Protein 6R7O (pdb70)

Organism: Homo sapiens (NCBI:txid9606)

B-factor: mean 64.6, std 17.93, range [25.56, 132.79]

Structure (mmCIF, N/CA/C/O backbone):
data_6R7O
#
_entry.id   6R7O
#
_cell.length_a   154.654
_cell.length_b   166.718
_cell.length_c   46.878
_cell.angle_alpha   90.00
_cell.angle_beta   90.00
_cell.angle_gamma   90.00
#
_symmetry.space_group_name_H-M   'P 21 21 2'
#
loop_
_entity.id
_entity.type
_entity.pdbx_description
1 polymer 'Cohesin subunit SA-1'
2 water water
#
loop_
_atom_site.group_PDB
_atom_site.id
_atom_site.type_symbol
_atom_site.label_atom_id
_atom_site.label_alt_id
_atom_site.label_comp_id
_atom_site.label_asym_id
_atom_site.label_entity_id
_atom_site.label_seq_id
_atom_site.pdbx_PDB_ins_code
_atom_site.Cartn_x
_atom_site.Cartn_y
_atom_site.Cartn_z
_atom_site.occupancy
_atom_site.B_iso_or_equiv
_atom_site.auth_seq_id
_atom_site.auth_comp_id
_atom_site.auth_asym_id
_atom_site.auth_atom_id
_atom_site.pdbx_PDB_model_num
ATOM 1 N N . SER A 1 3 ? -25.265 -30.356 -7.310 1.00 81.21 459 SER A N 1
ATOM 2 C CA . SER A 1 3 ? -26.164 -29.702 -6.366 1.00 75.48 459 SER A CA 1
ATOM 3 C C . SER A 1 3 ? -27.473 -30.466 -6.197 1.00 79.18 459 SER A C 1
ATOM 4 O O . SER A 1 3 ? -28.329 -30.437 -7.082 1.00 77.48 459 SER A O 1
ATOM 7 N N . PRO A 1 4 ? -27.626 -31.159 -5.065 1.00 82.34 460 PRO A N 1
ATOM 8 C CA . PRO A 1 4 ? -28.950 -31.703 -4.725 1.00 69.25 460 PRO A CA 1
ATOM 9 C C . PRO A 1 4 ? -30.008 -30.626 -4.584 1.00 71.95 460 PRO A C 1
ATOM 10 O O . PRO A 1 4 ? -31.191 -30.892 -4.834 1.00 62.04 460 PRO A O 1
ATOM 14 N N . ASN A 1 5 ? -29.617 -29.412 -4.185 1.00 64.20 461 ASN A N 1
ATOM 15 C CA . ASN A 1 5 ? -30.544 -28.287 -4.234 1.00 54.14 461 ASN A CA 1
ATOM 16 C C . ASN A 1 5 ? -30.952 -27.964 -5.665 1.00 52.07 461 ASN A C 1
ATOM 17 O O . ASN A 1 5 ? -32.044 -27.431 -5.892 1.00 51.77 461 ASN A O 1
ATOM 22 N N . GLY A 1 6 ? -30.094 -28.274 -6.638 1.00 51.66 462 GLY A N 1
ATOM 23 C CA . GLY A 1 6 ? -30.460 -28.055 -8.027 1.00 52.97 462 GLY A CA 1
ATOM 24 C C . GLY A 1 6 ? -31.646 -28.896 -8.459 1.00 51.13 462 GLY A C 1
ATOM 25 O O . GLY A 1 6 ? -32.527 -28.421 -9.179 1.00 43.82 462 GLY A O 1
ATOM 26 N N . ASN A 1 7 ? -31.684 -30.158 -8.025 1.00 51.37 463 ASN A N 1
ATOM 27 C CA . ASN A 1 7 ? -32.815 -31.018 -8.353 1.00 51.63 463 ASN A CA 1
ATOM 28 C C . ASN A 1 7 ? -34.107 -30.481 -7.751 1.00 51.33 463 ASN A C 1
ATOM 29 O O . ASN A 1 7 ? -35.153 -30.479 -8.410 1.00 51.22 463 ASN A O 1
ATOM 34 N N . LEU A 1 8 ? -34.053 -30.018 -6.499 1.00 44.39 464 LEU A N 1
ATOM 35 C CA . LEU A 1 8 ? -35.239 -29.443 -5.872 1.00 41.54 464 LEU A CA 1
ATOM 36 C C . LEU A 1 8 ? -35.706 -28.198 -6.614 1.00 45.65 464 LEU A C 1
ATOM 37 O O . LEU A 1 8 ? -36.911 -27.998 -6.809 1.00 49.47 464 LEU A O 1
ATOM 42 N N . ILE A 1 9 ? -34.767 -27.349 -7.036 1.00 44.57 465 ILE A N 1
ATOM 43 C CA . ILE A 1 9 ? -35.130 -26.153 -7.788 1.00 43.63 465 ILE A CA 1
ATOM 44 C C . ILE A 1 9 ? -35.725 -26.531 -9.140 1.00 41.91 465 ILE A C 1
ATOM 45 O O . ILE A 1 9 ? -36.707 -25.928 -9.589 1.00 43.31 465 ILE A O 1
ATOM 50 N N . ARG A 1 10 ? -35.151 -27.538 -9.804 1.00 47.70 466 ARG A N 1
ATOM 51 C CA . ARG A 1 10 ? -35.678 -27.979 -11.093 1.00 52.78 466 ARG A CA 1
ATOM 52 C C . ARG A 1 10 ? -37.108 -28.487 -10.958 1.00 52.29 466 ARG A C 1
ATOM 53 O O . ARG A 1 10 ? -37.988 -28.118 -11.745 1.00 54.14 466 ARG A O 1
ATOM 61 N N . MET A 1 11 ? -37.360 -29.338 -9.960 1.00 51.78 467 MET A N 1
ATOM 62 C CA . MET A 1 11 ? -38.704 -29.872 -9.767 1.00 59.37 467 MET A CA 1
ATOM 63 C C . MET A 1 11 ? -39.682 -28.793 -9.319 1.00 56.63 467 MET A C 1
ATOM 64 O O . MET A 1 11 ? -40.863 -28.846 -9.677 1.00 50.66 467 MET A O 1
ATOM 69 N N . LEU A 1 12 ? -39.216 -27.814 -8.540 1.00 54.35 468 LEU A N 1
ATOM 70 C CA . LEU A 1 12 ? -40.094 -26.722 -8.134 1.00 44.69 468 LEU A CA 1
ATOM 71 C C . LEU A 1 12 ? -40.529 -25.896 -9.337 1.00 51.94 468 LEU A C 1
ATOM 72 O O . LEU A 1 12 ? -41.672 -25.428 -9.401 1.00 48.60 468 LEU A O 1
ATOM 77 N N . VAL A 1 13 ? -39.629 -25.707 -10.305 1.00 47.26 469 VAL A N 1
ATOM 78 C CA . VAL A 1 13 ? -40.006 -25.050 -11.552 1.00 52.85 469 VAL A CA 1
ATOM 79 C C . VAL A 1 13 ? -41.015 -25.900 -12.315 1.00 51.28 469 VAL A C 1
ATOM 80 O O . VAL A 1 13 ? -41.992 -25.382 -12.869 1.00 44.34 469 VAL A O 1
ATOM 84 N N . LEU A 1 14 ? -40.800 -27.218 -12.347 1.00 44.41 470 LEU A N 1
ATOM 85 C CA . LEU A 1 14 ? -41.735 -28.108 -13.028 1.00 49.47 470 LEU A CA 1
ATOM 86 C C . LEU A 1 14 ? -43.102 -28.089 -12.357 1.00 55.41 470 LEU A C 1
ATOM 87 O O . LEU A 1 14 ? -44.135 -28.050 -13.036 1.00 57.01 470 LEU A O 1
ATOM 92 N N . PHE A 1 15 ? -43.129 -28.115 -11.021 1.00 55.11 471 PHE A N 1
ATOM 93 C CA . PHE A 1 15 ? -44.401 -28.097 -10.306 1.00 55.49 471 PHE A CA 1
ATOM 94 C C . PHE A 1 15 ? -45.162 -26.802 -10.551 1.00 59.11 471 PHE A C 1
ATOM 95 O O . PHE A 1 15 ? -46.398 -26.805 -10.591 1.00 63.15 471 PHE A O 1
ATOM 103 N N . PHE A 1 16 ? -44.446 -25.688 -10.720 1.00 51.39 472 PHE A N 1
ATOM 104 C CA . PHE A 1 16 ? -45.109 -24.412 -10.964 1.00 51.29 472 PHE A CA 1
ATOM 105 C C . PHE A 1 16 ? -45.690 -24.334 -12.371 1.00 55.92 472 PHE A C 1
ATOM 106 O O . PHE A 1 16 ? -46.743 -23.719 -12.571 1.00 51.29 472 PHE A O 1
ATOM 114 N N . LEU A 1 17 ? -45.027 -24.949 -13.351 1.00 51.26 473 LEU A N 1
ATOM 115 C CA . LEU A 1 17 ? -45.485 -24.895 -14.735 1.00 56.99 473 LEU A CA 1
ATOM 116 C C . LEU A 1 17 ? -46.513 -25.972 -15.058 1.00 55.05 473 LEU A C 1
ATOM 117 O O . LEU A 1 17 ? -47.476 -25.707 -15.786 1.00 61.21 473 LEU A O 1
ATOM 122 N N . GLU A 1 18 ? -46.333 -27.184 -14.531 1.00 61.20 474 GLU A N 1
ATOM 123 C CA . GLU A 1 18 ? -47.194 -28.296 -14.919 1.00 65.09 474 GLU A CA 1
ATOM 124 C C . GLU A 1 18 ? -48.521 -28.299 -14.172 1.00 68.89 474 GLU A C 1
ATOM 125 O O . GLU A 1 18 ? -49.522 -28.788 -14.706 1.00 72.72 474 GLU A O 1
ATOM 131 N N . SER A 1 19 ? -48.557 -27.768 -12.955 1.00 64.43 475 SER A N 1
ATOM 132 C CA . SER A 1 19 ? -49.766 -27.770 -12.147 1.00 68.88 475 SER A CA 1
ATOM 133 C C . SER A 1 19 ? -50.437 -26.402 -12.172 1.00 68.84 475 SER A C 1
ATOM 134 O O . SER A 1 19 ? -49.825 -25.384 -12.504 1.00 71.11 475 SER A O 1
ATOM 137 N N . GLU A 1 20 ? -51.722 -26.393 -11.815 1.00 68.50 476 GLU A N 1
ATOM 138 C CA . GLU A 1 20 ? -52.507 -25.169 -11.722 1.00 77.75 476 GLU A CA 1
ATOM 139 C C . GLU A 1 20 ? -52.785 -24.775 -10.275 1.00 78.54 476 GLU A C 1
ATOM 140 O O . GLU A 1 20 ? -53.685 -23.970 -10.016 1.00 80.50 476 GLU A O 1
ATOM 142 N N . LEU A 1 21 ? -52.026 -25.328 -9.326 1.00 73.61 477 LEU A N 1
ATOM 143 C CA . LEU A 1 21 ? -52.259 -25.024 -7.918 1.00 77.50 477 LEU A CA 1
ATOM 144 C C . LEU A 1 21 ? -51.787 -23.622 -7.555 1.00 76.55 477 LEU A C 1
ATOM 145 O O . LEU A 1 21 ? -52.312 -23.019 -6.611 1.00 75.02 477 LEU A O 1
ATOM 150 N N . HIS A 1 22 ? -50.807 -23.088 -8.281 1.00 69.07 478 HIS A N 1
ATOM 151 C CA . HIS A 1 22 ? -50.296 -21.744 -8.042 1.00 64.55 478 HIS A CA 1
ATOM 152 C C . HIS A 1 22 ? -50.328 -20.964 -9.346 1.00 69.76 478 HIS A C 1
ATOM 153 O O . HIS A 1 22 ? -49.614 -21.305 -10.295 1.00 71.70 478 HIS A O 1
ATOM 160 N N . GLU A 1 23 ? -51.153 -19.917 -9.384 1.00 71.70 479 GLU A N 1
ATOM 161 C CA . GLU A 1 23 ? -51.279 -19.095 -10.582 1.00 77.20 479 GLU A CA 1
ATOM 162 C C . GLU A 1 23 ? -50.119 -18.117 -10.718 1.00 72.63 479 GLU A C 1
ATOM 163 O O . GLU A 1 23 ? -49.602 -17.912 -11.822 1.00 66.19 479 GLU A O 1
ATOM 169 N N . HIS A 1 24 ? -49.694 -17.511 -9.614 1.00 63.52 480 HIS A N 1
ATOM 170 C CA . HIS A 1 24 ? -48.637 -16.512 -9.621 1.00 62.49 480 HIS A CA 1
ATOM 171 C C . HIS A 1 24 ? -47.389 -17.065 -8.948 1.00 57.32 480 HIS A C 1
ATOM 172 O O . HIS A 1 24 ? -47.476 -17.762 -7.932 1.00 48.43 480 HIS A O 1
ATOM 179 N N . ALA A 1 25 ? -46.227 -16.748 -9.522 1.00 52.82 481 ALA A N 1
ATOM 180 C CA . ALA A 1 25 ? -44.967 -17.205 -8.944 1.00 43.82 481 ALA A CA 1
ATOM 181 C C . ALA A 1 25 ? -44.735 -16.597 -7.567 1.00 48.26 481 ALA A C 1
ATOM 182 O O . ALA A 1 25 ? -44.166 -17.245 -6.681 1.00 36.98 481 ALA A O 1
ATOM 184 N N . ALA A 1 26 ? -45.182 -15.354 -7.366 1.00 43.67 482 ALA A N 1
ATOM 185 C CA . ALA A 1 26 ? -44.986 -14.693 -6.080 1.00 42.02 482 ALA A CA 1
ATOM 186 C C . ALA A 1 26 ? -45.772 -15.386 -4.974 1.00 48.34 482 ALA A C 1
ATOM 187 O O . ALA A 1 26 ? -45.308 -15.466 -3.830 1.00 45.79 482 ALA A O 1
ATOM 189 N N . TYR A 1 27 ? -46.963 -15.897 -5.296 1.00 44.28 483 TYR A N 1
ATOM 190 C CA . TYR A 1 27 ? -47.758 -16.588 -4.287 1.00 49.84 483 TYR A CA 1
ATOM 191 C C . TYR A 1 27 ? -47.176 -17.956 -3.954 1.00 48.84 483 TYR A C 1
ATOM 192 O O . TYR A 1 27 ? -47.270 -18.405 -2.806 1.00 45.14 483 TYR A O 1
ATOM 201 N N . LEU A 1 28 ? -46.575 -18.631 -4.937 1.00 45.81 484 LEU A N 1
ATOM 202 C CA . LEU A 1 28 ? -45.916 -19.902 -4.659 1.00 44.70 484 LEU A CA 1
ATOM 203 C C . LEU A 1 28 ? -44.700 -19.706 -3.763 1.00 48.14 484 LEU A C 1
ATOM 204 O O . LEU A 1 28 ? -44.493 -20.471 -2.813 1.00 48.79 484 LEU A O 1
ATOM 209 N N . VAL A 1 29 ? -43.885 -18.689 -4.053 1.00 42.31 485 VAL A N 1
ATOM 210 C CA . VAL A 1 29 ? -42.710 -18.413 -3.232 1.00 35.03 485 VAL A CA 1
ATOM 211 C C . VAL A 1 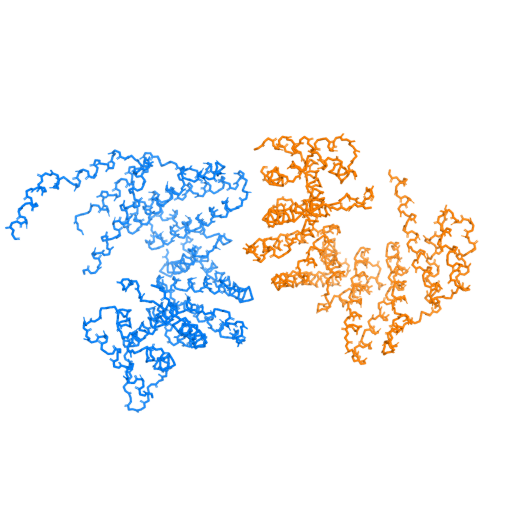29 ? -43.126 -18.047 -1.813 1.00 46.72 485 VAL A C 1
ATOM 212 O O . VAL A 1 29 ? -42.530 -18.513 -0.834 1.00 39.80 485 VAL A O 1
ATOM 216 N N . ASP A 1 30 ? -44.165 -17.220 -1.680 1.00 42.75 486 ASP A N 1
ATOM 217 C CA . ASP A 1 30 ? -44.601 -16.782 -0.358 1.00 48.05 486 ASP A CA 1
ATOM 218 C C . ASP A 1 30 ? -45.129 -17.946 0.472 1.00 52.93 486 ASP A C 1
ATOM 219 O O . ASP A 1 30 ? -44.869 -18.025 1.678 1.00 47.39 486 ASP A O 1
ATOM 224 N N . SER A 1 31 ? -45.871 -18.863 -0.157 1.00 46.81 487 SER A N 1
ATOM 225 C CA . SER A 1 31 ? -46.459 -19.970 0.590 1.00 52.36 487 SER A CA 1
ATOM 226 C C . SER A 1 31 ? -45.397 -20.931 1.110 1.00 52.51 487 SER A C 1
ATOM 227 O O . SER A 1 31 ? -45.568 -21.518 2.185 1.00 50.95 487 SER A O 1
ATOM 230 N N . LEU A 1 32 ? -44.304 -21.106 0.371 1.00 39.06 488 LEU A N 1
ATOM 231 C CA . LEU A 1 32 ? -43.214 -21.982 0.779 1.00 43.76 488 LEU A CA 1
ATOM 232 C C . LEU A 1 32 ? -42.114 -21.251 1.538 1.00 40.60 488 LEU A C 1
ATOM 233 O O . LEU A 1 32 ? -41.117 -21.878 1.910 1.00 46.12 488 LEU A O 1
ATOM 238 N N . TRP A 1 33 ? -42.273 -19.948 1.784 1.00 43.20 489 TRP A N 1
ATOM 239 C CA . TRP A 1 33 ? -41.182 -19.166 2.356 1.00 45.82 489 TRP A CA 1
ATOM 240 C C . TRP A 1 33 ? -40.895 -19.571 3.796 1.00 50.49 489 TRP A C 1
ATOM 241 O O . TRP A 1 33 ? -39.733 -19.598 4.217 1.00 50.93 489 TRP A O 1
ATOM 252 N N . GLU A 1 34 ? -41.938 -19.888 4.567 1.00 52.24 490 GLU A N 1
ATOM 253 C CA . GLU A 1 34 ? -41.736 -20.233 5.971 1.00 49.48 490 GLU A CA 1
ATOM 254 C C . GLU A 1 34 ? -40.975 -21.546 6.117 1.00 55.81 490 GLU A C 1
ATOM 255 O O . GLU A 1 34 ? -40.137 -21.687 7.015 1.00 57.08 490 GLU A O 1
ATOM 261 N N . SER A 1 35 ? -41.244 -22.511 5.238 1.00 51.78 491 SER A N 1
ATOM 262 C CA . SER A 1 35 ? -40.659 -23.840 5.353 1.00 46.85 491 SER A CA 1
ATOM 263 C C . SER A 1 35 ? -39.417 -24.044 4.497 1.00 49.50 491 SER A C 1
ATOM 264 O O . SER A 1 35 ? -38.607 -24.921 4.817 1.00 48.48 491 SER A O 1
ATOM 267 N N . SER A 1 36 ? -39.244 -23.269 3.425 1.00 52.26 492 SER A N 1
ATOM 268 C CA . SER A 1 36 ? -38.178 -23.518 2.460 1.00 55.31 492 SER A CA 1
ATOM 269 C C . SER A 1 36 ? -37.352 -22.264 2.196 1.00 48.74 492 SER A C 1
ATOM 270 O O . SER A 1 36 ? -36.860 -22.065 1.083 1.00 49.29 492 SER A O 1
ATOM 273 N N . GLN A 1 37 ? -37.175 -21.419 3.214 1.00 57.39 493 GLN A N 1
ATOM 274 C CA . GLN A 1 37 ? -36.489 -20.146 3.014 1.00 49.51 493 GLN A CA 1
ATOM 275 C C . GLN A 1 37 ? -35.036 -20.352 2.603 1.00 52.30 493 GLN A C 1
ATOM 276 O O . GLN A 1 37 ? -34.517 -19.624 1.748 1.00 53.36 493 GLN A O 1
ATOM 282 N N . GLU A 1 38 ? -34.365 -21.345 3.190 1.00 53.44 494 GLU A N 1
ATOM 283 C CA . GLU A 1 38 ? -32.959 -21.571 2.869 1.00 49.02 494 GLU A CA 1
ATOM 284 C C . GLU A 1 38 ? -32.792 -22.097 1.449 1.00 51.29 494 GLU A C 1
ATOM 285 O O . GLU A 1 38 ? -31.837 -21.729 0.754 1.00 48.61 494 GLU A O 1
ATOM 291 N N . LEU A 1 39 ? -33.706 -22.960 1.002 1.00 47.79 495 LEU A N 1
ATOM 292 C CA . LEU A 1 39 ? -33.655 -23.439 -0.376 1.00 44.91 495 LEU A CA 1
ATOM 293 C C . LEU A 1 39 ? -33.971 -22.319 -1.359 1.00 42.44 495 LEU A C 1
ATOM 294 O O . LEU A 1 39 ? -33.297 -22.176 -2.386 1.00 40.62 495 LEU A O 1
ATOM 299 N N . LEU A 1 40 ? -34.986 -21.509 -1.056 1.00 40.42 496 LEU A N 1
ATOM 300 C CA . LEU A 1 40 ? -35.416 -20.458 -1.968 1.00 42.28 496 LEU A CA 1
ATOM 301 C C . LEU A 1 40 ? -34.446 -19.286 -2.029 1.00 46.88 496 LEU A C 1
ATOM 302 O O . LEU A 1 40 ? -34.634 -18.397 -2.864 1.00 44.32 496 LEU A O 1
ATOM 307 N N . LYS A 1 41 ? -33.423 -19.255 -1.177 1.00 42.85 497 LYS A N 1
ATOM 308 C CA . LYS A 1 41 ? -32.416 -18.203 -1.218 1.00 42.03 497 LYS A CA 1
ATOM 309 C C . LYS A 1 41 ? -31.059 -18.719 -1.674 1.00 42.61 497 LYS A C 1
ATOM 310 O O . LYS A 1 41 ? -30.063 -17.996 -1.570 1.00 40.93 497 LYS A O 1
ATOM 316 N N . ASP A 1 42 ? -30.997 -19.950 -2.181 1.00 34.21 498 ASP A N 1
ATOM 317 C CA . ASP A 1 42 ? -29.767 -20.503 -2.748 1.00 41.24 498 ASP A CA 1
ATOM 318 C C . ASP A 1 42 ? -29.593 -19.945 -4.163 1.00 41.97 498 ASP A C 1
ATOM 319 O O . ASP A 1 42 ? -29.705 -20.642 -5.173 1.00 44.47 498 ASP A O 1
ATOM 324 N N . TRP A 1 43 ? -29.317 -18.639 -4.217 1.00 44.75 499 TRP A N 1
ATOM 325 C CA . TRP A 1 43 ? -29.233 -17.952 -5.502 1.00 41.31 499 TRP A CA 1
ATOM 326 C C . TRP A 1 43 ? -28.004 -18.374 -6.293 1.00 44.13 499 TRP A C 1
ATOM 327 O O . TRP A 1 43 ? -28.004 -18.282 -7.527 1.00 41.54 499 TRP A O 1
ATOM 338 N N . GLU A 1 44 ? -26.955 -18.837 -5.609 1.00 41.73 500 GLU A N 1
ATOM 339 C CA . GLU A 1 44 ? -25.812 -19.407 -6.314 1.00 48.77 500 GLU A CA 1
ATOM 340 C C . GLU A 1 44 ? -26.226 -20.632 -7.118 1.00 42.96 500 GLU A C 1
ATOM 341 O O . GLU A 1 44 ? -25.731 -20.855 -8.229 1.00 45.60 500 GLU A O 1
ATOM 347 N N . CYS A 1 45 ? -27.147 -21.431 -6.579 1.00 44.16 501 CYS A N 1
ATOM 348 C CA . CYS A 1 45 ? -27.615 -22.612 -7.296 1.00 37.96 501 CYS A CA 1
ATOM 349 C C . CYS A 1 45 ? -28.501 -22.232 -8.477 1.00 42.46 501 CYS A C 1
ATOM 350 O O . CYS A 1 45 ? -28.467 -22.890 -9.523 1.00 40.18 501 CYS A O 1
ATOM 353 N N . MET A 1 46 ? -29.292 -21.167 -8.333 1.00 39.36 502 MET A N 1
ATOM 354 C CA . MET A 1 46 ? -30.195 -20.769 -9.409 1.00 35.99 502 MET A CA 1
ATOM 355 C C . MET A 1 46 ? -29.429 -20.196 -10.596 1.00 38.13 502 MET A C 1
ATOM 356 O O . MET A 1 46 ? -29.708 -20.545 -11.749 1.00 39.77 502 MET A O 1
ATOM 361 N N . THR A 1 47 ? -28.459 -19.316 -10.335 1.00 32.42 503 THR A N 1
ATOM 362 C CA . THR A 1 47 ? -27.692 -18.723 -11.425 1.00 40.46 503 THR A CA 1
ATOM 363 C C . THR A 1 47 ? -26.806 -19.752 -12.118 1.00 38.92 503 THR A C 1
ATOM 364 O O . THR A 1 47 ? -26.529 -19.622 -13.316 1.00 39.77 503 THR A O 1
ATOM 368 N N . GLU A 1 48 ? -26.357 -20.778 -11.391 1.00 37.62 504 GLU A N 1
ATOM 369 C CA . GLU A 1 48 ? -25.574 -21.835 -12.025 1.00 49.39 504 GLU A CA 1
ATOM 370 C C . GLU A 1 48 ? -26.437 -22.680 -12.954 1.00 40.39 504 GLU A C 1
ATOM 371 O O . GLU A 1 48 ? -25.987 -23.079 -14.035 1.00 45.78 504 GLU A O 1
ATOM 377 N N . LEU A 1 49 ? -27.678 -22.965 -12.551 1.00 41.25 505 LEU A N 1
ATOM 378 C CA . LEU A 1 49 ? -28.596 -23.672 -13.438 1.00 45.11 505 LEU A CA 1
ATOM 379 C C . LEU A 1 49 ? -28.862 -22.873 -14.708 1.00 43.21 505 LEU A C 1
ATOM 380 O O . LEU A 1 49 ? -28.992 -23.445 -15.796 1.00 43.07 505 LEU A O 1
ATOM 385 N N . LEU A 1 50 ? -28.926 -21.546 -14.590 1.00 44.09 506 LEU A N 1
ATOM 386 C CA . LEU A 1 50 ? -29.251 -20.702 -15.732 1.00 43.05 506 LEU A CA 1
ATOM 387 C C . LEU A 1 50 ? -28.050 -20.451 -16.634 1.00 44.96 506 LEU A C 1
ATOM 388 O O . LEU A 1 50 ? -28.214 -20.341 -17.853 1.00 52.78 506 LEU A O 1
ATOM 393 N N . LEU A 1 51 ? -26.847 -20.363 -16.067 1.00 41.79 507 LEU A N 1
ATOM 394 C CA . LEU A 1 51 ? -25.672 -19.956 -16.829 1.00 46.25 507 LEU A CA 1
ATOM 395 C C . LEU A 1 51 ? -24.838 -21.118 -17.348 1.00 54.46 507 LEU A C 1
ATOM 396 O O . LEU A 1 51 ? -24.189 -20.979 -18.390 1.00 62.55 507 LEU A O 1
ATOM 401 N N . GLU A 1 52 ? -24.829 -22.254 -16.658 1.00 49.50 508 GLU A N 1
ATOM 402 C CA . GLU A 1 52 ? -23.991 -23.369 -17.071 1.00 65.57 508 GLU A CA 1
ATOM 403 C C . GLU A 1 52 ? -24.662 -24.183 -18.170 1.00 74.30 508 GLU A C 1
ATOM 404 O O . GLU A 1 52 ? -25.891 -24.236 -18.277 1.00 65.60 508 GLU A O 1
ATOM 410 N N . GLU A 1 53 ? -23.832 -24.818 -18.998 1.00 82.16 509 GLU A N 1
ATOM 411 C CA . GLU A 1 53 ? -24.323 -25.706 -20.037 1.00 89.58 509 GLU A CA 1
ATOM 412 C C . GLU A 1 53 ? -24.610 -27.091 -19.458 1.00 86.22 509 GLU A C 1
ATOM 413 O O . GLU A 1 53 ? -23.997 -27.495 -18.466 1.00 82.70 509 GLU A O 1
ATOM 419 N N . PRO A 1 54 ? -25.546 -27.831 -20.053 1.00 92.00 510 PRO A N 1
ATOM 420 C CA . PRO A 1 54 ? -25.885 -29.155 -19.517 1.00 93.24 510 PRO A CA 1
ATOM 421 C C . PRO A 1 54 ? -24.709 -30.117 -19.607 1.00 99.05 510 PRO A C 1
ATOM 422 O O . PRO A 1 54 ? -23.947 -30.111 -20.576 1.00 96.08 510 PRO A O 1
ATOM 426 N N . VAL A 1 55 ? -24.569 -30.945 -18.577 1.00 99.63 511 VAL A N 1
ATOM 427 C CA . VAL A 1 55 ? -23.538 -31.970 -18.543 1.00 98.88 511 VAL A CA 1
ATOM 428 C C . VAL A 1 55 ? -24.078 -33.228 -19.212 1.00 102.75 511 VAL A C 1
ATOM 429 O O . VAL A 1 55 ? -25.288 -33.395 -19.395 1.00 102.56 511 VAL A O 1
ATOM 433 N N . GLN A 1 56 ? -23.167 -34.120 -19.599 1.00 108.25 512 GLN A N 1
ATOM 434 C CA . GLN A 1 56 ? -23.564 -35.379 -20.216 1.00 106.79 512 GLN A CA 1
ATOM 435 C C . GLN A 1 56 ? -24.451 -36.179 -19.269 1.00 101.33 512 GLN A C 1
ATOM 436 O O . GLN A 1 56 ? -24.114 -36.379 -18.098 1.00 101.55 512 GLN A O 1
ATOM 442 N N . GLY A 1 57 ? -25.596 -36.626 -19.778 1.00 101.80 513 GLY A N 1
ATOM 443 C CA . GLY A 1 57 ? -26.556 -37.353 -18.978 1.00 101.11 513 GLY A CA 1
ATOM 444 C C . GLY A 1 57 ? -27.555 -36.495 -18.235 1.00 94.86 513 GLY A C 1
ATOM 445 O O . GLY A 1 57 ? -28.381 -37.040 -17.491 1.00 91.37 513 GLY A O 1
ATOM 446 N N . GLU A 1 58 ? -27.510 -35.177 -18.405 1.00 99.85 514 GLU A N 1
ATOM 447 C CA . GLU A 1 58 ? -28.444 -34.262 -17.763 1.00 99.72 514 GLU A CA 1
ATOM 448 C C . GLU A 1 58 ? -29.351 -33.640 -18.814 1.00 98.46 514 GLU A C 1
ATOM 449 O O . GLU A 1 58 ? -28.873 -33.159 -19.848 1.00 95.92 514 GLU A O 1
ATOM 455 N N . GLU A 1 59 ? -30.654 -33.652 -18.547 1.00 96.97 515 GLU A N 1
ATOM 456 C CA . GLU A 1 59 ? -31.608 -33.030 -19.452 1.00 88.47 515 GLU A CA 1
ATOM 457 C C . GLU A 1 59 ? -31.473 -31.513 -19.404 1.00 89.77 515 GLU A C 1
ATOM 458 O O . GLU A 1 59 ? -31.368 -30.915 -18.330 1.00 90.90 515 GLU A O 1
ATOM 464 N N . ALA A 1 60 ? -31.474 -30.891 -20.579 1.00 85.75 516 ALA A N 1
ATOM 465 C CA . ALA A 1 60 ? -31.390 -29.443 -20.666 1.00 80.19 516 ALA A CA 1
ATOM 466 C C . ALA A 1 60 ? -32.729 -28.805 -20.318 1.00 74.83 516 ALA A C 1
ATOM 467 O O . ALA A 1 60 ? -33.797 -29.345 -20.619 1.00 80.13 516 ALA A O 1
ATOM 469 N N . MET A 1 61 ? -32.662 -27.645 -19.671 1.00 72.07 517 MET A N 1
ATOM 470 C CA . MET A 1 61 ? -33.871 -26.894 -19.368 1.00 68.37 517 MET A CA 1
ATOM 471 C C . MET A 1 61 ? -34.471 -26.322 -20.644 1.00 58.64 517 MET A C 1
ATOM 472 O O . MET A 1 61 ? -33.761 -25.778 -21.495 1.00 61.24 517 MET A O 1
ATOM 477 N N . SER A 1 62 ? -35.788 -26.451 -20.779 1.00 58.94 518 SER A N 1
ATOM 478 C CA . SER A 1 62 ? -36.476 -25.826 -21.895 1.00 59.55 518 SER A CA 1
ATOM 479 C C . SER A 1 62 ? -36.500 -24.310 -21.710 1.00 63.96 518 SER A C 1
ATOM 480 O O . SER A 1 62 ? -36.155 -23.776 -20.651 1.00 63.90 518 SER A O 1
ATOM 483 N N . ASP A 1 63 ? -36.914 -23.607 -22.767 1.00 61.77 519 ASP A N 1
ATOM 484 C CA . ASP A 1 63 ? -36.983 -22.153 -22.689 1.00 58.34 519 ASP A CA 1
ATOM 485 C C . ASP A 1 63 ? -38.059 -21.697 -21.713 1.00 56.51 519 ASP A C 1
ATOM 486 O O . ASP A 1 63 ? -37.897 -20.666 -21.049 1.00 50.42 519 ASP A O 1
ATOM 491 N N . ARG A 1 64 ? -39.157 -22.450 -21.605 1.00 54.91 520 ARG A N 1
ATOM 492 C CA . ARG A 1 64 ? -40.206 -22.091 -20.658 1.00 57.71 520 ARG A CA 1
ATOM 493 C C . ARG A 1 64 ? -39.759 -22.338 -19.222 1.00 55.40 520 ARG A C 1
ATOM 494 O O . ARG A 1 64 ? -40.117 -21.578 -18.315 1.00 47.65 520 ARG A O 1
ATOM 502 N N . GLN A 1 65 ? -38.979 -23.398 -18.997 1.00 54.52 521 GLN A N 1
ATOM 503 C CA . GLN A 1 65 ? -38.469 -23.667 -17.657 1.00 54.33 521 GLN A CA 1
ATOM 504 C C . GLN A 1 65 ? -37.423 -22.642 -17.240 1.00 55.14 521 GLN A C 1
ATOM 505 O O . GLN A 1 65 ? -37.323 -22.308 -16.054 1.00 51.32 521 GLN A O 1
ATOM 511 N N . GLU A 1 66 ? -36.637 -22.134 -18.193 1.00 41.89 522 GLU A N 1
ATOM 512 C CA . GLU A 1 66 ? -35.685 -21.076 -17.874 1.00 41.04 522 GLU A CA 1
ATOM 513 C C . GLU A 1 66 ? -36.402 -19.771 -17.552 1.00 40.90 522 GLU A C 1
ATOM 514 O O . GLU A 1 66 ? -35.971 -19.022 -16.667 1.00 45.93 522 GLU A O 1
ATOM 520 N N . SER A 1 67 ? -37.499 -19.482 -18.256 1.00 45.45 523 SER A N 1
ATOM 521 C CA . SER A 1 67 ? -38.280 -18.288 -17.949 1.00 39.85 523 SER A CA 1
ATOM 522 C C . SER A 1 67 ? -38.921 -18.387 -16.570 1.00 44.93 523 SER A C 1
ATOM 523 O O . SER A 1 67 ? -38.956 -17.402 -15.823 1.00 38.30 523 SER A O 1
ATOM 526 N N . ALA A 1 68 ? -39.435 -19.568 -16.218 1.00 38.93 524 ALA A N 1
ATOM 527 C CA . ALA A 1 68 ? -40.069 -19.741 -14.915 1.00 42.60 524 ALA A CA 1
ATOM 528 C C . ALA A 1 68 ? -39.046 -19.665 -13.788 1.00 39.09 524 ALA A C 1
ATOM 529 O O . ALA A 1 68 ? -39.324 -19.091 -12.729 1.00 37.38 524 ALA A O 1
ATOM 531 N N . LEU A 1 69 ? -37.859 -20.238 -13.998 1.00 32.89 525 LEU A N 1
ATOM 532 C CA . LEU A 1 69 ? -36.813 -20.170 -12.983 1.00 37.25 525 LEU A CA 1
ATOM 533 C C . LEU A 1 69 ? -36.384 -18.729 -12.732 1.00 35.45 525 LEU A C 1
ATOM 534 O O . LEU A 1 69 ? -36.173 -18.328 -11.581 1.00 36.09 525 LEU A O 1
ATOM 539 N N . ILE A 1 70 ? -36.260 -17.934 -13.797 1.00 34.27 526 ILE A N 1
ATOM 540 C CA . ILE A 1 70 ? -35.909 -16.524 -13.642 1.00 36.42 526 ILE A CA 1
ATOM 541 C C . ILE A 1 70 ? -36.997 -15.790 -12.869 1.00 39.66 526 ILE A C 1
ATOM 542 O O . ILE A 1 70 ? -36.715 -15.007 -11.953 1.00 36.08 526 ILE A O 1
ATOM 547 N N . GLU A 1 71 ? -38.260 -16.035 -13.225 1.00 38.24 527 GLU A N 1
ATOM 548 C CA . GLU A 1 71 ? -39.364 -15.373 -12.535 1.00 35.25 527 GLU A CA 1
ATOM 549 C C . GLU A 1 71 ? -39.431 -15.790 -11.071 1.00 35.83 527 GLU A C 1
ATOM 550 O O . GLU A 1 71 ? -39.638 -14.950 -10.187 1.00 36.60 527 GLU A O 1
ATOM 556 N N . LEU A 1 72 ? -39.261 -17.085 -10.796 1.00 33.62 528 LEU A N 1
ATOM 557 C CA . LEU A 1 72 ? -39.223 -17.546 -9.412 1.00 33.36 528 LEU A CA 1
ATOM 558 C C . LEU A 1 72 ? -38.043 -16.940 -8.663 1.00 40.34 528 LEU A C 1
ATOM 559 O O . LEU A 1 72 ? -38.170 -16.560 -7.493 1.00 33.49 528 LEU A O 1
ATOM 564 N N . MET A 1 73 ? -36.889 -16.834 -9.328 1.00 36.14 529 MET A N 1
ATOM 565 C CA . MET A 1 73 ? -35.701 -16.292 -8.676 1.00 32.50 529 MET A CA 1
ATOM 566 C C . MET A 1 73 ? -35.904 -14.837 -8.271 1.00 38.64 529 MET A C 1
ATOM 567 O O . MET A 1 73 ? -35.524 -14.435 -7.165 1.00 30.64 529 MET A O 1
ATOM 572 N N . VAL A 1 74 ? -36.498 -14.031 -9.156 1.00 30.48 530 VAL A N 1
ATOM 573 C CA . VAL A 1 74 ? -36.745 -12.628 -8.835 1.00 37.33 530 VAL A CA 1
ATOM 574 C C . VAL A 1 74 ? -37.732 -12.505 -7.680 1.00 38.67 530 VAL A C 1
ATOM 575 O O . VAL A 1 74 ? -37.619 -11.596 -6.848 1.00 37.26 530 VAL A O 1
ATOM 579 N N . CYS A 1 75 ? -38.704 -13.418 -7.601 1.00 29.42 531 CYS A N 1
ATOM 580 C CA . CYS A 1 75 ? -39.666 -13.381 -6.504 1.00 32.00 531 CYS A CA 1
ATOM 581 C C . CYS A 1 75 ? -38.990 -13.650 -5.165 1.00 36.05 531 CYS A C 1
ATOM 582 O O . CYS A 1 75 ? -39.313 -13.008 -4.159 1.00 38.99 531 CYS A O 1
ATOM 585 N N . THR A 1 76 ? -38.050 -14.599 -5.131 1.00 30.03 532 THR A N 1
ATOM 586 C CA . THR A 1 76 ? -37.319 -14.867 -3.898 1.00 35.87 532 THR A CA 1
ATOM 587 C C . THR A 1 76 ? -36.409 -13.705 -3.525 1.00 37.73 532 THR A C 1
ATOM 588 O O . THR A 1 76 ? -36.203 -13.439 -2.335 1.00 36.44 532 THR A O 1
ATOM 592 N N . ILE A 1 77 ? -35.854 -13.012 -4.523 1.00 31.89 533 ILE A N 1
ATOM 593 C CA . ILE A 1 77 ? -35.021 -11.843 -4.251 1.00 35.60 533 ILE A CA 1
ATOM 594 C C . ILE A 1 77 ? -35.847 -10.747 -3.588 1.00 40.01 533 ILE A C 1
ATOM 595 O O . ILE A 1 77 ? -35.411 -10.117 -2.617 1.00 34.08 533 ILE A O 1
ATOM 600 N N . ARG A 1 78 ? -37.057 -10.507 -4.099 1.00 32.21 534 ARG A N 1
ATOM 601 C CA . ARG A 1 78 ? -37.926 -9.502 -3.494 1.00 42.37 534 ARG A CA 1
ATOM 602 C C . ARG A 1 78 ? -38.307 -9.891 -2.072 1.00 37.92 534 ARG A C 1
ATOM 603 O O . ARG A 1 78 ? -38.235 -9.070 -1.150 1.00 46.67 534 ARG A O 1
ATOM 611 N N . GLN A 1 79 ? -38.721 -11.145 -1.877 1.00 38.52 535 GLN A N 1
ATOM 612 C CA . GLN A 1 79 ? -39.203 -11.572 -0.567 1.00 48.49 535 GLN A CA 1
ATOM 613 C C . GLN A 1 79 ? -38.098 -11.514 0.480 1.00 40.39 535 GLN A C 1
ATOM 614 O O . GLN A 1 79 ? -38.349 -11.157 1.637 1.00 44.89 535 GLN A O 1
ATOM 620 N N . ALA A 1 80 ? -36.867 -11.858 0.096 1.00 37.57 536 ALA A N 1
ATOM 621 C CA . ALA A 1 80 ? -35.759 -11.790 1.043 1.00 40.59 536 ALA A CA 1
ATOM 622 C C . ALA A 1 80 ? -35.377 -10.346 1.342 1.00 40.67 536 ALA A C 1
ATOM 623 O O . ALA A 1 80 ? -35.081 -10.001 2.492 1.00 48.93 536 ALA A O 1
ATOM 625 N N . ALA A 1 81 ? -35.386 -9.485 0.322 1.00 36.70 537 ALA A N 1
ATOM 626 C CA . ALA A 1 81 ? -34.969 -8.100 0.511 1.00 40.12 537 ALA A CA 1
ATOM 627 C C . ALA A 1 81 ? -36.022 -7.286 1.252 1.00 41.13 537 ALA A C 1
ATOM 628 O O . ALA A 1 81 ? -35.681 -6.442 2.088 1.00 38.26 537 ALA A O 1
ATOM 630 N N . GLU A 1 82 ? -37.302 -7.517 0.961 1.00 36.95 538 GLU A N 1
ATOM 631 C CA . GLU A 1 82 ? -38.368 -6.754 1.595 1.00 39.59 538 GLU A CA 1
ATOM 632 C C . GLU A 1 82 ? -38.868 -7.386 2.887 1.00 46.60 538 GLU A C 1
ATOM 633 O O . GLU A 1 82 ? -39.457 -6.681 3.714 1.00 42.49 538 GLU A O 1
ATOM 639 N N . ALA A 1 83 ? -38.652 -8.691 3.070 1.00 42.86 539 ALA A N 1
ATOM 640 C CA . ALA A 1 83 ? -38.972 -9.389 4.316 1.00 44.82 539 ALA A CA 1
ATOM 641 C C . ALA A 1 83 ? -40.453 -9.271 4.670 1.00 55.21 539 ALA A C 1
ATOM 642 O O . ALA A 1 83 ? -40.821 -9.139 5.839 1.00 53.14 539 ALA A O 1
ATOM 644 N N . HIS A 1 84 ? -41.312 -9.323 3.657 1.00 44.02 540 HIS A N 1
ATOM 645 C CA . HIS A 1 84 ? -42.751 -9.354 3.868 1.00 45.67 540 HIS A CA 1
ATOM 646 C C . HIS A 1 84 ? -43.402 -10.006 2.657 1.00 51.07 540 HIS A C 1
ATOM 647 O O . HIS A 1 84 ? -42.813 -10.019 1.564 1.00 37.76 540 HIS A O 1
ATOM 654 N N . PRO A 1 85 ? -44.598 -10.567 2.814 1.00 52.10 541 PRO A N 1
ATOM 655 C CA . PRO A 1 85 ? -45.285 -11.206 1.686 1.00 47.61 541 PRO A CA 1
ATOM 656 C C . PRO A 1 85 ? -45.554 -10.211 0.570 1.00 45.25 541 PRO A C 1
ATOM 657 O O . PRO A 1 85 ? -45.552 -8.992 0.797 1.00 41.54 541 PRO A O 1
ATOM 661 N N . PRO A 1 86 ? -45.793 -10.692 -0.658 1.00 41.57 542 PRO A N 1
ATOM 662 C CA . PRO A 1 86 ? -46.049 -9.765 -1.769 1.00 48.52 542 PRO A CA 1
ATOM 663 C C . PRO A 1 86 ? -47.419 -9.114 -1.678 1.00 61.39 542 PRO A C 1
ATOM 664 O O . PRO A 1 86 ? -48.211 -9.438 -0.787 1.00 59.48 542 PRO A O 1
ATOM 668 N N . VAL A 1 87 ? -47.703 -8.191 -2.601 1.00 64.10 543 VAL A N 1
ATOM 669 C CA . VAL A 1 87 ? -49.000 -7.527 -2.618 1.00 61.68 543 VAL A CA 1
ATOM 670 C C . VAL A 1 87 ? -50.097 -8.558 -2.843 1.00 65.33 543 VAL A C 1
ATOM 671 O O . VAL A 1 87 ? -49.977 -9.450 -3.693 1.00 63.87 543 VAL A O 1
ATOM 675 N N . GLY A 1 88 ? -51.174 -8.444 -2.069 1.00 69.64 544 GLY A N 1
ATOM 676 C CA . GLY A 1 88 ? -52.261 -9.393 -2.099 1.00 65.18 544 GLY A CA 1
ATOM 677 C C . GLY A 1 88 ? -52.212 -10.433 -0.999 1.00 70.29 544 GLY A C 1
ATOM 678 O O . GLY A 1 88 ? -53.258 -10.989 -0.644 1.00 83.07 544 GLY A O 1
ATOM 679 N N . ARG A 1 89 ? -51.027 -10.709 -0.455 1.00 76.03 545 ARG A N 1
ATOM 680 C CA . ARG A 1 89 ? -50.861 -11.646 0.647 1.00 66.41 545 ARG A CA 1
ATOM 681 C C . ARG A 1 89 ? -50.460 -10.963 1.948 1.00 69.69 545 ARG A C 1
ATOM 682 O O . ARG A 1 89 ? -50.192 -11.654 2.937 1.00 65.71 545 ARG A O 1
ATOM 690 N N . GLY A 1 90 ? -50.410 -9.635 1.975 1.00 70.45 546 GLY A N 1
ATOM 691 C CA . GLY A 1 90 ? -50.016 -8.910 3.171 1.00 75.03 546 GLY A CA 1
ATOM 692 C C . GLY A 1 90 ? -51.116 -8.807 4.207 1.00 87.64 546 GLY A C 1
ATOM 693 O O . GLY A 1 90 ? -50.909 -8.263 5.292 1.00 91.36 546 GLY A O 1
ATOM 694 N N . ARG A 1 94 ? -46.629 -6.457 10.940 1.00 65.35 550 ARG A N 1
ATOM 695 C CA . ARG A 1 94 ? -45.613 -6.053 9.977 1.00 78.80 550 ARG A CA 1
ATOM 696 C C . ARG A 1 94 ? -44.301 -5.716 10.679 1.00 84.72 550 ARG A C 1
ATOM 697 O O . ARG A 1 94 ? -43.402 -5.121 10.084 1.00 75.97 550 ARG A O 1
ATOM 699 N N . VAL A 1 95 ? -44.200 -6.101 11.947 1.00 81.29 551 VAL A N 1
ATOM 700 C CA . VAL A 1 95 ? -43.008 -5.849 12.748 1.00 70.87 551 VAL A CA 1
ATOM 701 C C . VAL A 1 95 ? -42.083 -7.054 12.653 1.00 62.27 551 VAL A C 1
ATOM 702 O O . VAL A 1 95 ? -42.509 -8.196 12.864 1.00 64.22 551 VAL A O 1
ATOM 706 N N . LEU A 1 96 ? -40.818 -6.801 12.332 1.00 55.15 552 LEU A N 1
ATOM 707 C CA . LEU A 1 96 ? -39.814 -7.851 12.248 1.00 54.96 552 LEU A CA 1
ATOM 708 C C . LEU A 1 96 ? -39.121 -8.025 13.592 1.00 55.80 552 LEU A C 1
ATOM 709 O O . LEU A 1 96 ? -38.798 -7.045 14.270 1.00 47.72 552 LEU A O 1
ATOM 714 N N . THR A 1 97 ? -38.892 -9.279 13.971 1.00 47.07 553 THR A N 1
ATOM 715 C CA . THR A 1 97 ? -38.100 -9.554 15.157 1.00 47.80 553 THR A CA 1
ATOM 716 C C . THR A 1 97 ? -36.635 -9.207 14.897 1.00 51.24 553 THR A C 1
ATOM 717 O O . THR 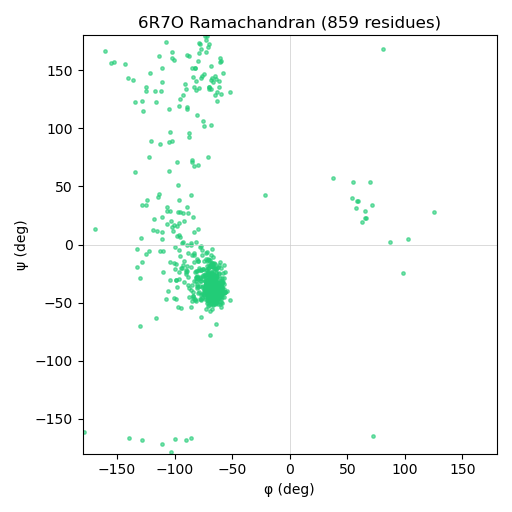A 1 97 ? -36.231 -8.890 13.774 1.00 49.25 553 THR A O 1
ATOM 721 N N . ALA A 1 98 ? -35.831 -9.270 15.960 1.00 56.30 554 ALA A N 1
ATOM 722 C CA . ALA A 1 98 ? -34.410 -8.963 15.826 1.00 49.59 554 ALA A CA 1
ATOM 723 C C . ALA A 1 98 ? -33.721 -9.938 14.879 1.00 42.81 554 ALA A C 1
ATOM 724 O O . ALA A 1 98 ? -32.859 -9.540 14.085 1.00 40.67 554 ALA A O 1
ATOM 726 N N . LYS A 1 99 ? -34.090 -11.219 14.944 1.00 44.59 555 LYS A N 1
ATOM 727 C CA . LYS A 1 99 ? -33.488 -12.204 14.051 1.00 48.10 555 LYS A CA 1
ATOM 728 C C . LYS A 1 99 ? -33.936 -11.992 12.609 1.00 47.96 555 LYS A C 1
ATOM 729 O O . LYS A 1 99 ? -33.128 -12.109 11.679 1.00 44.03 555 LYS A O 1
ATOM 735 N N . GLU A 1 100 ? -35.218 -11.677 12.403 1.00 40.36 556 GLU A N 1
ATOM 736 C CA . GLU A 1 100 ? -35.718 -11.452 11.049 1.00 47.26 556 GLU A CA 1
ATOM 737 C C . GLU A 1 100 ? -35.067 -10.228 10.416 1.00 48.31 556 GLU A C 1
ATOM 738 O O . GLU A 1 100 ? -34.758 -10.230 9.218 1.00 42.04 556 GLU A O 1
ATOM 744 N N . ARG A 1 101 ? -34.848 -9.173 11.204 1.00 45.24 557 ARG A N 1
ATOM 745 C CA . ARG A 1 101 ? -34.131 -8.007 10.697 1.00 45.74 557 ARG A CA 1
ATOM 746 C C . ARG A 1 101 ? -32.680 -8.351 10.385 1.00 49.16 557 ARG A C 1
ATOM 747 O O . ARG A 1 101 ? -32.129 -7.895 9.376 1.00 49.71 557 ARG A O 1
ATOM 755 N N . LYS A 1 102 ? -32.046 -9.156 11.242 1.00 43.50 558 LYS A N 1
ATOM 756 C CA . LYS A 1 102 ? -30.694 -9.629 10.963 1.00 46.01 558 LYS A CA 1
ATOM 757 C C . LYS A 1 102 ? -30.664 -10.500 9.714 1.00 44.58 558 LYS A C 1
ATOM 758 O O . LYS A 1 102 ? -29.741 -10.398 8.896 1.00 40.50 558 LYS A O 1
ATOM 764 N N . THR A 1 103 ? -31.667 -11.365 9.550 1.00 44.43 559 THR A N 1
ATOM 765 C CA . THR A 1 103 ? -31.742 -12.196 8.353 1.00 43.46 559 THR A CA 1
ATOM 766 C C . THR A 1 103 ? -31.923 -11.342 7.104 1.00 38.57 559 THR A C 1
ATOM 767 O O . THR A 1 103 ? -31.326 -11.624 6.059 1.00 44.30 559 THR A O 1
ATOM 771 N N . GLN A 1 104 ? -32.727 -10.280 7.200 1.00 38.97 560 GLN A N 1
ATOM 772 C CA . GLN A 1 104 ? -32.941 -9.405 6.051 1.00 42.77 560 GLN A CA 1
ATOM 773 C C . GLN A 1 104 ? -31.652 -8.706 5.635 1.00 49.49 560 GLN A C 1
ATOM 774 O O . GLN A 1 104 ? -31.346 -8.613 4.440 1.00 42.67 560 GLN A O 1
ATOM 780 N N . ILE A 1 105 ? -30.882 -8.208 6.607 1.00 44.38 561 ILE A N 1
ATOM 781 C CA . ILE A 1 105 ? -29.642 -7.504 6.290 1.00 39.41 561 ILE A CA 1
ATOM 782 C C . ILE A 1 105 ? -28.643 -8.448 5.633 1.00 41.99 561 ILE A C 1
ATOM 783 O O . ILE A 1 105 ? -27.979 -8.089 4.652 1.00 49.53 561 ILE A O 1
ATOM 788 N N . ASP A 1 106 ? -28.521 -9.670 6.157 1.00 36.67 562 ASP A N 1
ATOM 789 C CA . ASP A 1 106 ? -27.609 -10.638 5.557 1.00 37.89 562 ASP A CA 1
ATOM 790 C C . ASP A 1 106 ? -28.104 -11.089 4.188 1.00 46.27 562 ASP A C 1
ATOM 791 O O . ASP A 1 106 ? -27.302 -11.268 3.263 1.00 43.09 562 ASP A O 1
ATOM 796 N N . ASP A 1 107 ? -29.418 -11.286 4.042 1.00 34.25 563 ASP A N 1
ATOM 797 C CA . ASP A 1 107 ? -29.978 -11.619 2.734 1.00 41.06 563 ASP A CA 1
ATOM 798 C C . ASP A 1 107 ? -29.683 -10.520 1.722 1.00 38.40 563 ASP A C 1
ATOM 799 O O . ASP A 1 107 ? -29.202 -10.791 0.615 1.00 35.99 563 ASP A O 1
ATOM 804 N N . ARG A 1 108 ? -29.967 -9.267 2.091 1.00 36.22 564 ARG A N 1
ATOM 805 C CA . ARG A 1 108 ? -29.678 -8.142 1.207 1.00 31.38 564 ARG A CA 1
ATOM 806 C C . ARG A 1 108 ? -28.207 -8.108 0.817 1.00 40.79 564 ARG A C 1
ATOM 807 O O . ARG A 1 108 ? -27.870 -7.846 -0.343 1.00 43.59 564 ARG A O 1
ATOM 815 N N . ASN A 1 109 ? -27.315 -8.379 1.771 1.00 39.14 565 ASN A N 1
ATOM 816 C CA . ASN A 1 109 ? -25.889 -8.389 1.466 1.00 41.31 565 ASN A CA 1
ATOM 817 C C . ASN A 1 109 ? -25.528 -9.548 0.545 1.00 28.76 565 ASN A C 1
ATOM 818 O O . ASN A 1 109 ? -24.725 -9.386 -0.382 1.00 43.17 565 ASN A O 1
ATOM 823 N N . LYS A 1 110 ? -26.113 -10.722 0.784 1.00 34.17 566 LYS A N 1
ATOM 824 C CA . LYS A 1 110 ? -25.803 -11.892 -0.030 1.00 42.53 566 LYS A CA 1
ATOM 825 C C . LYS A 1 110 ? -26.259 -11.698 -1.472 1.00 37.73 566 LYS A C 1
ATOM 826 O O . LYS A 1 110 ? -25.484 -11.903 -2.414 1.00 36.19 566 LYS A O 1
ATOM 832 N N . LEU A 1 111 ? -27.520 -11.297 -1.665 1.00 39.29 567 LEU A N 1
ATOM 833 C CA . LEU A 1 111 ? -28.049 -11.157 -3.018 1.00 39.47 567 LEU A CA 1
ATOM 834 C C . LEU A 1 111 ? -27.387 -10.009 -3.768 1.00 42.08 567 LEU A C 1
ATOM 835 O O . LEU A 1 111 ? -27.229 -10.083 -4.992 1.00 35.94 567 LEU A O 1
ATOM 840 N N . THR A 1 112 ? -26.998 -8.945 -3.063 1.00 33.55 568 THR A N 1
ATOM 841 C CA . THR A 1 112 ? -26.356 -7.820 -3.733 1.00 38.67 568 THR A CA 1
ATOM 842 C C . THR A 1 112 ? -24.995 -8.219 -4.287 1.00 43.03 568 THR A C 1
ATOM 843 O O . THR A 1 112 ? -24.705 -7.994 -5.466 1.00 36.22 568 THR A O 1
ATOM 847 N N . GLU A 1 113 ? -24.149 -8.827 -3.452 1.00 41.37 569 GLU A N 1
ATOM 848 C CA . GLU A 1 113 ? -22.831 -9.243 -3.919 1.00 41.78 569 GLU A CA 1
ATOM 849 C C . GLU A 1 113 ? -22.936 -10.299 -5.012 1.00 42.19 569 GLU A C 1
ATOM 850 O O . GLU A 1 113 ? -22.165 -10.279 -5.978 1.00 38.15 569 GLU A O 1
ATOM 856 N N . HIS A 1 114 ? -23.887 -11.228 -4.883 1.00 44.25 570 HIS A N 1
ATOM 857 C CA . HIS A 1 114 ? -23.969 -12.312 -5.855 1.00 44.45 570 HIS A CA 1
ATOM 858 C C . HIS A 1 114 ? -24.471 -11.817 -7.204 1.00 38.41 570 HIS A C 1
ATOM 859 O O . HIS A 1 114 ? -23.949 -12.218 -8.251 1.00 39.20 570 HIS A O 1
ATOM 866 N N . PHE A 1 115 ? -25.482 -10.952 -7.206 1.00 32.05 571 PHE A N 1
ATOM 867 C CA . PHE A 1 115 ? -26.088 -10.540 -8.464 1.00 34.23 571 PHE A CA 1
ATOM 868 C C . PHE A 1 115 ? -25.418 -9.324 -9.087 1.00 31.93 571 PHE A C 1
ATOM 869 O O . PHE A 1 115 ? -25.578 -9.104 -10.290 1.00 34.03 571 PHE A O 1
ATOM 877 N N . ILE A 1 116 ? -24.658 -8.542 -8.318 1.00 29.63 572 ILE A N 1
ATOM 878 C CA . ILE A 1 116 ? -23.775 -7.561 -8.943 1.00 39.03 572 ILE A CA 1
ATOM 879 C C . ILE A 1 116 ? -22.792 -8.266 -9.869 1.00 38.15 572 ILE A C 1
ATOM 880 O O . ILE A 1 116 ? -22.417 -7.740 -10.925 1.00 36.68 572 ILE A O 1
ATOM 885 N N . ILE A 1 117 ? -22.394 -9.487 -9.506 1.00 41.56 573 ILE A N 1
ATOM 886 C CA . ILE A 1 117 ? -21.452 -10.248 -10.319 1.00 38.46 573 ILE A CA 1
ATOM 887 C C . ILE A 1 117 ? -22.170 -10.993 -11.440 1.00 38.56 573 ILE A C 1
ATOM 888 O O . ILE A 1 117 ? -21.715 -10.989 -12.590 1.00 42.03 573 ILE A O 1
ATOM 893 N N . THR A 1 118 ? -23.301 -11.635 -11.134 1.00 37.84 574 THR A N 1
ATOM 894 C CA . THR A 1 118 ? -23.922 -12.570 -12.065 1.00 35.14 574 THR A CA 1
ATOM 895 C C . THR A 1 118 ? -25.012 -11.960 -12.939 1.00 37.69 574 THR A C 1
ATOM 896 O O . THR A 1 118 ? -25.326 -12.537 -13.986 1.00 44.43 574 THR A O 1
ATOM 900 N N . LEU A 1 119 ? -25.602 -10.828 -12.552 1.00 36.13 575 LEU A N 1
ATOM 901 C CA . LEU A 1 119 ? -26.616 -10.218 -13.410 1.00 36.11 575 LEU A CA 1
ATOM 902 C C . LEU A 1 119 ? -26.069 -9.802 -14.771 1.00 31.61 575 LEU A C 1
ATOM 903 O O . LEU A 1 119 ? -26.767 -10.026 -15.774 1.00 34.45 575 LEU A O 1
ATOM 908 N N . PRO A 1 120 ? -24.878 -9.197 -14.892 1.00 42.40 576 PRO A N 1
ATOM 909 C CA . PRO A 1 120 ? -24.318 -8.989 -16.238 1.00 35.46 576 PRO A CA 1
ATOM 910 C C . PRO A 1 120 ? -24.184 -10.276 -17.031 1.00 39.08 576 PRO A C 1
ATOM 911 O O . PRO A 1 120 ? -24.486 -10.298 -18.231 1.00 39.26 576 PRO A O 1
ATOM 915 N N . MET A 1 121 ? -23.750 -11.359 -16.383 1.00 35.09 577 MET A N 1
ATOM 916 C CA . MET A 1 121 ? -23.651 -12.645 -17.065 1.00 38.93 577 MET A CA 1
ATOM 917 C C . MET A 1 121 ? -25.025 -13.156 -17.479 1.00 42.38 577 MET A C 1
ATOM 918 O O . MET A 1 121 ? -25.182 -13.716 -18.570 1.00 44.52 577 MET A O 1
ATOM 923 N N . LEU A 1 122 ? -26.031 -12.972 -16.619 1.00 40.94 578 LEU A N 1
ATOM 924 C CA . LEU A 1 122 ? -27.386 -13.398 -16.957 1.00 36.32 578 LEU A CA 1
ATOM 925 C C . LEU A 1 122 ? -27.970 -12.547 -18.078 1.00 36.95 578 LEU A C 1
ATOM 926 O O . LEU A 1 122 ? -28.647 -13.066 -18.973 1.00 35.94 578 LEU A O 1
ATOM 931 N N . LEU A 1 123 ? -27.725 -11.235 -18.042 1.00 37.16 579 LEU A N 1
ATOM 932 C CA . LEU A 1 123 ? -28.228 -10.366 -19.100 1.00 40.27 579 LEU A CA 1
ATOM 933 C C . LEU A 1 123 ? -27.576 -10.689 -20.438 1.00 42.67 579 LEU A C 1
ATOM 934 O O . LEU A 1 123 ? -28.229 -10.630 -21.485 1.00 35.85 579 LEU A O 1
ATOM 939 N N . SER A 1 124 ? -26.291 -11.049 -20.422 1.00 38.28 580 SER A N 1
ATOM 940 C CA . SER A 1 124 ? -25.591 -11.341 -21.669 1.00 41.22 580 SER A CA 1
ATOM 941 C C . SER A 1 124 ? -26.133 -12.604 -22.328 1.00 44.17 580 SER A C 1
ATOM 942 O O . SER A 1 124 ? -26.387 -12.625 -23.539 1.00 43.68 580 SER A O 1
ATOM 945 N N . LYS A 1 125 ? -26.322 -13.670 -21.546 1.00 36.67 581 LYS A N 1
ATOM 946 C CA . LYS A 1 125 ? -26.767 -14.935 -22.123 1.00 39.92 581 LYS A CA 1
ATOM 947 C C . LYS A 1 125 ? -28.192 -14.840 -22.657 1.00 39.01 581 LYS A C 1
ATOM 948 O O . LYS A 1 125 ? -28.496 -15.372 -23.731 1.00 44.38 581 LYS A O 1
ATOM 954 N N . TYR A 1 126 ? -29.080 -14.167 -21.927 1.00 40.73 582 TYR A N 1
ATOM 955 C CA . TYR A 1 126 ? -30.485 -14.066 -22.303 1.00 39.57 582 TYR A CA 1
ATOM 956 C C . TYR A 1 126 ? -30.835 -12.706 -22.897 1.00 38.69 582 TYR A C 1
ATOM 957 O O . TYR A 1 126 ? -31.985 -12.266 -22.798 1.00 39.68 582 TYR A O 1
ATOM 966 N N . SER A 1 127 ? -29.867 -12.045 -23.541 1.00 41.69 583 SER A N 1
ATOM 967 C CA . SER A 1 127 ? -30.063 -10.670 -23.995 1.00 39.96 583 SER A CA 1
ATOM 968 C C . SER A 1 127 ? -31.175 -10.559 -25.032 1.00 43.52 583 SER A C 1
ATOM 969 O O . SER A 1 127 ? -31.821 -9.509 -25.138 1.00 38.07 583 SER A O 1
ATOM 972 N N . ALA A 1 128 ? -31.416 -11.620 -25.802 1.00 41.22 584 ALA A N 1
ATOM 973 C CA . ALA A 1 128 ? -32.407 -11.559 -26.868 1.00 42.63 584 ALA A CA 1
ATOM 974 C C . ALA A 1 128 ? -33.829 -11.786 -26.368 1.00 43.02 584 ALA A C 1
ATOM 975 O O . ALA A 1 128 ? -34.780 -11.347 -27.024 1.00 52.21 584 ALA A O 1
ATOM 977 N N . ASP A 1 129 ? -34.001 -12.460 -25.233 1.00 44.60 585 ASP A N 1
ATOM 978 C CA . ASP A 1 129 ? -35.331 -12.792 -24.732 1.00 38.85 585 ASP A CA 1
ATOM 979 C C . ASP A 1 129 ? -35.909 -11.577 -24.018 1.00 36.60 585 ASP A C 1
ATOM 980 O O . ASP A 1 129 ? -35.430 -11.192 -22.948 1.00 52.71 585 ASP A O 1
ATOM 985 N N . ALA A 1 130 ? -36.946 -10.980 -24.607 1.00 36.80 586 ALA A N 1
ATOM 986 C CA . ALA A 1 130 ? -37.521 -9.756 -24.055 1.00 39.31 586 ALA A CA 1
ATOM 987 C C . ALA A 1 130 ? -38.128 -9.996 -22.677 1.00 47.22 586 ALA A C 1
ATOM 988 O O . ALA A 1 130 ? -37.902 -9.218 -21.741 1.00 41.61 586 ALA A O 1
ATOM 990 N N . GLU A 1 131 ? -38.906 -11.072 -22.533 1.00 39.69 587 GLU A N 1
ATOM 991 C CA . GLU A 1 131 ? -39.562 -11.344 -21.258 1.00 48.86 587 GLU A CA 1
ATOM 992 C C . GLU A 1 131 ? -38.546 -11.657 -20.164 1.00 37.39 587 GLU A C 1
ATOM 993 O O . GLU A 1 131 ? -38.721 -11.245 -19.012 1.00 42.22 587 GLU A O 1
ATOM 995 N N . LYS A 1 132 ? -37.477 -12.379 -20.506 1.00 38.58 588 LYS A N 1
ATOM 996 C CA . LYS A 1 132 ? -36.462 -12.712 -19.511 1.00 36.10 588 LYS A CA 1
ATOM 997 C C . LYS A 1 132 ? -35.683 -11.478 -19.071 1.00 40.77 588 LYS A C 1
ATOM 998 O O . LYS A 1 132 ? -35.431 -11.292 -17.875 1.00 35.33 588 LYS A O 1
ATOM 1004 N N . VAL A 1 133 ? -35.283 -10.631 -20.023 1.00 33.22 589 VAL A N 1
ATOM 1005 C CA . VAL A 1 133 ? -34.516 -9.436 -19.680 1.00 39.57 589 VAL A CA 1
ATOM 1006 C C . VAL A 1 133 ? -35.344 -8.501 -18.809 1.00 39.72 589 VAL A C 1
ATOM 1007 O O . VAL A 1 133 ? -34.842 -7.933 -17.830 1.00 41.17 589 VAL A O 1
ATOM 1011 N N . ALA A 1 134 ? -36.624 -8.328 -19.147 1.00 27.91 590 ALA A N 1
ATOM 1012 C CA . ALA A 1 134 ? -37.493 -7.478 -18.340 1.00 38.77 590 ALA A CA 1
ATOM 1013 C C . ALA A 1 134 ? -37.589 -7.990 -16.909 1.00 33.26 590 ALA A C 1
ATOM 1014 O O . ALA A 1 134 ? -37.651 -7.198 -15.962 1.00 38.17 590 ALA A O 1
ATOM 1016 N N . ASN A 1 135 ? -37.598 -9.313 -16.731 1.00 31.50 591 ASN A N 1
ATOM 1017 C CA . ASN A 1 135 ? -37.621 -9.875 -15.385 1.00 40.33 591 ASN A CA 1
ATOM 1018 C C . ASN A 1 135 ? -36.281 -9.692 -14.685 1.00 36.28 591 ASN A C 1
ATOM 1019 O O . ASN A 1 135 ? -36.237 -9.334 -13.502 1.00 39.42 591 ASN A O 1
ATOM 1024 N N . LEU A 1 136 ? -35.178 -9.934 -15.398 1.00 37.64 592 LEU A N 1
ATOM 1025 C CA . LEU A 1 136 ? -33.856 -9.806 -14.793 1.00 33.54 592 LEU A CA 1
ATOM 1026 C C . LEU A 1 136 ? -33.573 -8.378 -14.350 1.00 37.26 592 LEU A C 1
ATOM 1027 O O . LEU A 1 136 ? -32.873 -8.164 -13.354 1.00 35.55 592 LEU A O 1
ATOM 1032 N N . LEU A 1 137 ? -34.102 -7.391 -15.069 1.00 36.77 593 LEU A N 1
ATOM 1033 C CA . LEU A 1 137 ? -33.886 -5.994 -14.720 1.00 34.79 593 LEU A CA 1
ATOM 1034 C C . LEU A 1 137 ? -34.739 -5.534 -13.543 1.00 35.65 593 LEU A C 1
ATOM 1035 O O . LEU A 1 137 ? -34.630 -4.372 -13.139 1.00 35.70 593 LEU A O 1
ATOM 1040 N N . GLN A 1 138 ? -35.580 -6.407 -12.987 1.00 36.10 594 GLN A N 1
ATOM 1041 C CA . GLN A 1 138 ? -36.273 -6.121 -11.736 1.00 39.08 594 GLN A CA 1
ATOM 1042 C C . GLN A 1 138 ? -35.402 -6.380 -10.514 1.00 39.59 594 GLN A C 1
ATOM 1043 O O . GLN A 1 138 ? -35.875 -6.205 -9.387 1.00 40.20 594 GLN A O 1
ATOM 1049 N N . ILE A 1 139 ? -34.151 -6.783 -10.711 1.00 29.55 595 ILE A N 1
ATOM 1050 C CA . ILE A 1 139 ? -33.265 -7.202 -9.626 1.00 36.35 595 ILE A CA 1
ATOM 1051 C C . ILE A 1 139 ? -32.507 -6.024 -9.012 1.00 36.82 595 ILE A C 1
ATOM 1052 O O . ILE A 1 139 ? -32.428 -5.948 -7.777 1.00 36.07 595 ILE A O 1
ATOM 1057 N N . PRO A 1 140 ? -31.930 -5.095 -9.792 1.00 35.32 596 PRO A N 1
ATOM 1058 C CA . PRO A 1 140 ? -31.131 -4.025 -9.162 1.00 41.24 596 PRO A CA 1
ATOM 1059 C C . PRO A 1 140 ? -31.881 -3.182 -8.141 1.00 41.11 596 PRO A C 1
ATOM 1060 O O . PRO A 1 140 ? -31.239 -2.600 -7.257 1.00 40.43 596 PRO A O 1
ATOM 1064 N N . GLN A 1 141 ? -33.212 -3.091 -8.223 1.00 39.31 597 GLN A N 1
ATOM 1065 C CA . GLN A 1 141 ? -33.951 -2.279 -7.260 1.00 41.71 597 GLN A CA 1
ATOM 1066 C C . GLN A 1 141 ? -33.809 -2.797 -5.836 1.00 43.80 597 GLN A C 1
ATOM 1067 O O . GLN A 1 141 ? -34.042 -2.041 -4.887 1.00 38.26 597 GLN A O 1
ATOM 1073 N N . TYR A 1 142 ? -33.431 -4.063 -5.665 1.00 35.92 598 TYR A N 1
ATOM 1074 C CA . TYR A 1 142 ? -33.230 -4.654 -4.351 1.00 43.44 598 TYR A CA 1
ATOM 1075 C C . TYR A 1 142 ? -31.765 -4.663 -3.935 1.00 43.72 598 TYR A C 1
ATOM 1076 O O . TYR A 1 142 ? -31.427 -5.251 -2.903 1.00 35.99 598 TYR A O 1
ATOM 1085 N N . PHE A 1 143 ? -30.892 -4.027 -4.710 1.00 38.98 599 PHE A N 1
ATOM 1086 C CA . PHE A 1 143 ? -29.477 -3.979 -4.373 1.00 38.81 599 PHE A CA 1
ATOM 1087 C C . PHE A 1 143 ? -29.215 -3.010 -3.226 1.00 36.54 599 PHE A C 1
ATOM 1088 O O . PHE A 1 143 ? -29.881 -1.982 -3.082 1.00 43.78 599 PHE A O 1
ATOM 1096 N N . ASP A 1 144 ? -28.223 -3.350 -2.407 1.00 39.50 600 ASP A N 1
ATOM 1097 C CA . ASP A 1 144 ? -27.587 -2.383 -1.515 1.00 44.29 600 ASP A CA 1
ATOM 1098 C C . ASP A 1 144 ? -26.474 -1.742 -2.335 1.00 44.49 600 ASP A C 1
ATOM 1099 O O . ASP A 1 144 ? -25.350 -2.240 -2.393 1.00 34.27 600 ASP A O 1
ATOM 1104 N N . LEU A 1 145 ? -26.799 -0.622 -2.986 1.00 45.05 601 LEU A N 1
ATOM 1105 C CA . LEU A 1 145 ? -25.921 -0.055 -4.005 1.00 46.04 601 LEU A CA 1
ATOM 1106 C C . LEU A 1 145 ? -24.589 0.432 -3.449 1.00 48.56 601 LEU A C 1
ATOM 1107 O O . LEU A 1 145 ? -23.653 0.644 -4.228 1.00 48.39 601 LEU A O 1
ATOM 1112 N N . GLU A 1 146 ? -24.476 0.615 -2.131 1.00 52.91 602 GLU A N 1
ATOM 1113 C CA . GLU A 1 146 ? -23.203 1.036 -1.553 1.00 57.83 602 GLU A CA 1
ATOM 1114 C C . GLU A 1 146 ? -22.110 -0.006 -1.756 1.00 53.53 602 GLU A C 1
ATOM 1115 O O . GLU A 1 146 ? -20.923 0.336 -1.711 1.00 52.78 602 GLU A O 1
ATOM 1121 N N . ILE A 1 147 ? -22.486 -1.264 -1.996 1.00 45.12 603 ILE A N 1
ATOM 1122 C CA . ILE A 1 147 ? -21.504 -2.325 -2.185 1.00 51.90 603 ILE A CA 1
ATOM 1123 C C . ILE A 1 147 ? -20.711 -2.120 -3.473 1.00 58.47 603 ILE A C 1
ATOM 1124 O O . ILE A 1 147 ? -19.565 -2.579 -3.582 1.00 57.45 603 ILE A O 1
ATOM 1129 N N . TYR A 1 148 ? -21.285 -1.418 -4.457 1.00 46.54 604 TYR A N 1
ATOM 1130 C CA . TYR A 1 148 ? -20.542 -1.114 -5.678 1.00 54.33 604 TYR A CA 1
ATOM 1131 C C . TYR A 1 148 ? -19.253 -0.360 -5.371 1.00 68.11 604 TYR A C 1
ATOM 1132 O O . TYR A 1 148 ? -18.218 -0.600 -6.004 1.00 66.53 604 TYR A O 1
ATOM 1141 N N . SER A 1 149 ? -19.296 0.553 -4.401 1.00 63.06 605 SER A N 1
ATOM 1142 C CA . SER A 1 149 ? -18.106 1.279 -3.979 1.00 63.00 605 SER A CA 1
ATOM 1143 C C . SER A 1 149 ? -17.339 0.558 -2.879 1.00 63.26 605 SER A C 1
ATOM 1144 O O . SER A 1 149 ? -16.104 0.625 -2.851 1.00 64.69 605 SER A O 1
ATOM 1147 N N . THR A 1 150 ? -18.044 -0.132 -1.979 1.00 74.42 606 THR A N 1
ATOM 1148 C CA . THR A 1 150 ? -17.392 -0.781 -0.845 1.00 76.40 606 THR A CA 1
ATOM 1149 C C . THR A 1 150 ? -16.515 -1.941 -1.301 1.00 75.47 606 THR A C 1
ATOM 1150 O O . THR A 1 150 ? -15.318 -1.991 -0.994 1.00 87.27 606 THR A O 1
ATOM 1154 N N . GLY A 1 151 ? -17.097 -2.885 -2.035 1.00 63.36 607 GLY A N 1
ATOM 1155 C CA . GLY A 1 151 ? -16.391 -4.096 -2.406 1.00 75.43 607 GLY A CA 1
ATOM 1156 C C . GLY A 1 151 ? -15.442 -3.926 -3.574 1.00 76.09 607 GLY A C 1
ATOM 1157 O O . GLY A 1 151 ? -14.959 -4.919 -4.133 1.00 77.25 607 GLY A O 1
ATOM 1158 N N . ARG A 1 152 ? -15.164 -2.671 -3.942 1.00 71.62 608 ARG A N 1
ATOM 1159 C CA . ARG A 1 152 ? -14.312 -2.344 -5.086 1.00 84.61 608 ARG A CA 1
ATOM 1160 C C . ARG A 1 152 ? -14.803 -3.038 -6.354 1.00 81.87 608 ARG A C 1
ATOM 1161 O O . ARG A 1 152 ? -14.012 -3.518 -7.168 1.00 75.30 608 ARG A O 1
ATOM 1163 N N . MET A 1 153 ? -16.122 -3.073 -6.531 1.00 68.76 609 MET A N 1
ATOM 1164 C CA . MET A 1 153 ? -16.765 -3.766 -7.645 1.00 63.50 609 MET A CA 1
ATOM 1165 C C . MET A 1 153 ? -17.084 -2.830 -8.802 1.00 56.51 609 MET A C 1
ATOM 1166 O O . MET A 1 153 ? -18.129 -2.965 -9.444 1.00 52.82 609 MET A O 1
ATOM 1171 N N . GLU A 1 154 ? -16.196 -1.878 -9.100 1.00 56.29 610 GLU A N 1
ATOM 1172 C CA . GLU A 1 154 ? -16.466 -0.929 -10.177 1.00 57.62 610 GLU A CA 1
ATOM 1173 C C . GLU A 1 154 ? -16.536 -1.622 -11.533 1.00 47.67 610 GLU A C 1
ATOM 1174 O O . GLU A 1 154 ? -17.314 -1.217 -12.404 1.00 51.59 610 GLU A O 1
ATOM 1180 N N . LYS A 1 155 ? -15.736 -2.672 -11.730 1.00 52.48 611 LYS A N 1
ATOM 1181 C CA . LYS A 1 155 ? -15.740 -3.361 -13.016 1.00 50.06 611 LYS A CA 1
ATOM 1182 C C . LYS A 1 155 ? -17.051 -4.098 -13.259 1.00 48.10 611 LYS A C 1
ATOM 1183 O O . LYS A 1 155 ? -17.443 -4.290 -14.416 1.00 46.13 611 LYS A O 1
ATOM 1189 N N . HIS A 1 156 ? -17.743 -4.504 -12.193 1.00 43.65 612 HIS A N 1
ATOM 1190 C CA . HIS A 1 156 ? -19.038 -5.151 -12.355 1.00 46.19 612 HIS A CA 1
ATOM 1191 C C . HIS A 1 156 ? -20.143 -4.142 -12.639 1.00 41.93 612 HIS A C 1
ATOM 1192 O O . HIS A 1 156 ? -21.135 -4.486 -13.291 1.00 40.08 612 HIS A O 1
ATOM 1199 N N . LEU A 1 157 ? -19.994 -2.904 -12.163 1.00 37.08 613 LEU A N 1
ATOM 1200 C CA . LEU A 1 157 ? -20.919 -1.851 -12.569 1.00 42.03 613 LEU A CA 1
ATOM 1201 C C . LEU A 1 157 ? -20.757 -1.529 -14.049 1.00 38.64 613 LEU A C 1
ATOM 1202 O O . LEU A 1 157 ? -21.749 -1.334 -14.760 1.00 49.32 613 LEU A O 1
ATOM 1207 N N . ASP A 1 158 ? -19.511 -1.473 -14.528 1.00 41.28 614 ASP A N 1
ATOM 1208 C CA . ASP A 1 158 ? -19.268 -1.269 -15.953 1.00 45.14 614 ASP A CA 1
ATOM 1209 C C . ASP A 1 158 ? -19.871 -2.396 -16.780 1.00 38.67 614 ASP A C 1
ATOM 1210 O O . ASP A 1 158 ? -20.438 -2.155 -17.852 1.00 39.69 614 ASP A O 1
ATOM 1215 N N . ALA A 1 159 ? -19.755 -3.636 -16.299 1.00 36.81 615 ALA A N 1
ATOM 1216 C CA . ALA A 1 159 ? -20.312 -4.768 -17.030 1.00 39.67 615 ALA A CA 1
ATOM 1217 C C . ALA A 1 159 ? -21.833 -4.702 -17.076 1.00 37.26 615 ALA A C 1
ATOM 1218 O O . ALA A 1 159 ? -22.447 -5.089 -18.077 1.00 46.46 615 ALA A O 1
ATOM 1220 N N . LEU A 1 160 ? -22.461 -4.213 -16.004 1.00 40.85 616 LEU A N 1
ATOM 1221 C CA . LEU A 1 160 ? -23.913 -4.068 -16.011 1.00 41.52 616 LEU A CA 1
ATOM 1222 C C . LEU A 1 160 ? -24.346 -2.946 -16.946 1.00 43.50 616 LEU A C 1
ATOM 1223 O O . LEU A 1 160 ? -25.297 -3.108 -17.720 1.00 40.23 616 LEU A O 1
ATOM 1228 N N . LEU A 1 161 ? -23.663 -1.798 -16.886 1.00 41.87 617 LEU A N 1
ATOM 1229 C CA . LEU A 1 161 ? -23.974 -0.703 -17.799 1.00 37.04 617 LEU A CA 1
ATOM 1230 C C . LEU A 1 161 ? -23.753 -1.110 -19.249 1.00 40.41 617 LEU A C 1
ATOM 1231 O O . LEU A 1 161 ? -24.479 -0.654 -20.140 1.00 41.61 617 LEU A O 1
ATOM 1236 N N . LYS A 1 162 ? -22.761 -1.966 -19.501 1.00 35.92 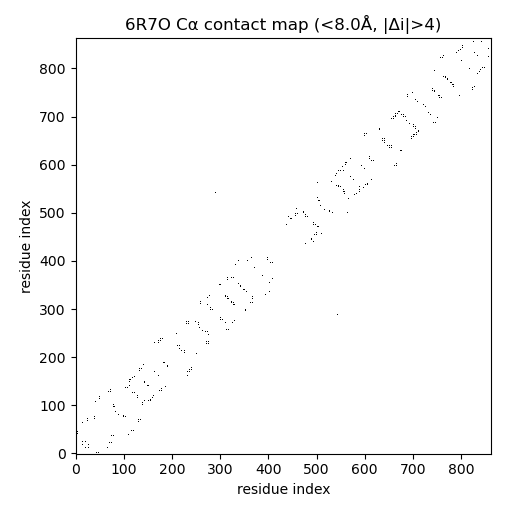618 LYS A N 1
ATOM 1237 C CA . LYS A 1 162 ? -22.520 -2.453 -20.855 1.00 41.74 618 LYS A CA 1
ATOM 1238 C C . LYS A 1 162 ? -23.682 -3.310 -21.342 1.00 42.76 618 LYS A C 1
ATOM 1239 O O . LYS A 1 162 ? -24.175 -3.132 -22.462 1.00 47.74 618 LYS A O 1
ATOM 1245 N N . GLN A 1 163 ? -24.144 -4.241 -20.503 1.00 38.95 619 GLN A N 1
ATOM 1246 C CA . GLN A 1 163 ? -25.211 -5.145 -20.917 1.00 41.97 619 GLN A CA 1
ATOM 1247 C C . GLN A 1 163 ? -26.548 -4.428 -21.050 1.00 38.61 619 GLN A C 1
ATOM 1248 O O . GLN A 1 163 ? -27.368 -4.806 -21.894 1.00 37.04 619 GLN A O 1
ATOM 1254 N N . ILE A 1 164 ? -26.791 -3.398 -20.236 1.00 42.03 620 ILE A N 1
ATOM 1255 C CA . ILE A 1 164 ? -28.035 -2.646 -20.364 1.00 36.58 620 ILE A CA 1
ATOM 1256 C C . ILE A 1 164 ? -28.073 -1.903 -21.694 1.00 41.82 620 ILE A C 1
ATOM 1257 O O . ILE A 1 164 ? -29.113 -1.853 -22.362 1.00 46.96 620 ILE A O 1
ATOM 1262 N N . LYS A 1 165 ? -26.943 -1.320 -22.102 1.00 40.26 621 LYS A N 1
ATOM 1263 C CA . LYS A 1 165 ? -26.893 -0.636 -23.390 1.00 47.44 621 LYS A CA 1
ATOM 1264 C C . LYS A 1 165 ? -27.105 -1.612 -24.541 1.00 41.34 621 LYS A C 1
ATOM 1265 O O . LYS A 1 165 ? -27.814 -1.299 -25.505 1.00 46.22 621 LYS A O 1
ATOM 1271 N N . PHE A 1 166 ? -26.500 -2.800 -24.458 1.00 38.54 622 PHE A N 1
ATOM 1272 C CA . PHE A 1 166 ? -26.753 -3.827 -25.464 1.00 45.47 622 PHE A CA 1
ATOM 1273 C C . PHE A 1 166 ? -28.229 -4.199 -25.512 1.00 43.04 622 PHE A C 1
ATOM 1274 O O . PHE A 1 166 ? -28.793 -4.395 -26.594 1.00 48.24 622 PHE A O 1
ATOM 1282 N N . VAL A 1 167 ? -28.872 -4.292 -24.346 1.00 39.27 623 VAL A N 1
ATOM 1283 C CA . VAL A 1 167 ? -30.297 -4.610 -24.304 1.00 38.47 623 VAL A CA 1
ATOM 1284 C C . VAL A 1 167 ? -31.114 -3.498 -24.948 1.00 42.42 623 VAL A C 1
ATOM 1285 O O . VAL A 1 167 ? -32.041 -3.757 -25.727 1.00 39.89 623 VAL A O 1
ATOM 1289 N N . VAL A 1 168 ? -30.787 -2.242 -24.632 1.00 43.74 624 VAL A N 1
ATOM 1290 C CA . VAL A 1 168 ? -31.505 -1.109 -25.213 1.00 47.70 624 VAL A CA 1
ATOM 1291 C C . VAL A 1 168 ? -31.335 -1.088 -26.727 1.00 46.84 624 VAL A C 1
ATOM 1292 O O . VAL A 1 168 ? -32.280 -0.797 -27.470 1.00 46.91 624 VAL A O 1
ATOM 1296 N N . GLU A 1 169 ? -30.134 -1.416 -27.209 1.00 44.39 625 GLU A N 1
ATOM 1297 C CA . GLU A 1 169 ? -29.857 -1.347 -28.638 1.00 53.13 625 GLU A CA 1
ATOM 1298 C C . GLU A 1 169 ? -30.548 -2.455 -29.422 1.00 47.95 625 GLU A C 1
ATOM 1299 O O . GLU A 1 169 ? -30.759 -2.304 -30.630 1.00 61.08 625 GLU A O 1
ATOM 1305 N N . LYS A 1 170 ? -30.907 -3.561 -28.772 1.00 46.21 626 LYS A N 1
ATOM 1306 C CA . LYS A 1 170 ? -31.484 -4.705 -29.466 1.00 48.30 626 LYS A CA 1
ATOM 1307 C C . LYS A 1 170 ? -33.000 -4.791 -29.353 1.00 45.28 626 LYS A C 1
ATOM 1308 O O . LYS A 1 170 ? -33.615 -5.536 -30.123 1.00 51.73 626 LYS A O 1
ATOM 1314 N N . HIS A 1 171 ? -33.616 -4.063 -28.426 1.00 47.24 627 HIS A N 1
ATOM 1315 C CA . HIS A 1 171 ? -35.016 -4.274 -28.091 1.00 45.35 627 HIS A CA 1
ATOM 1316 C C . HIS A 1 171 ? -35.840 -3.011 -28.298 1.00 46.40 627 HIS A C 1
ATOM 1317 O O . HIS A 1 171 ? -35.356 -1.890 -28.114 1.00 50.75 627 HIS A O 1
ATOM 1324 N N . VAL A 1 172 ? -37.099 -3.216 -28.682 1.00 42.11 628 VAL A N 1
ATOM 1325 C CA . VAL A 1 172 ? -38.074 -2.135 -28.782 1.00 54.16 628 VAL A CA 1
ATOM 1326 C C . VAL A 1 172 ? -39.306 -2.373 -27.923 1.00 49.44 628 VAL A C 1
ATOM 1327 O O . VAL A 1 172 ? -40.160 -1.476 -27.836 1.00 57.74 628 VAL A O 1
ATOM 1331 N N . GLU A 1 173 ? -39.434 -3.540 -27.290 1.00 42.91 629 GLU A N 1
ATOM 1332 C CA . GLU A 1 173 ? -40.590 -3.816 -26.446 1.00 41.79 629 GLU A CA 1
ATOM 1333 C C . GLU A 1 173 ? -40.650 -2.831 -25.285 1.00 46.49 629 GLU A C 1
ATOM 1334 O O . GLU A 1 173 ? -39.627 -2.476 -24.693 1.00 45.03 629 GLU A O 1
ATOM 1340 N N . SER A 1 174 ? -41.869 -2.394 -24.958 1.00 45.87 630 SER A N 1
ATOM 1341 C CA . SER A 1 174 ? -42.035 -1.336 -23.968 1.00 47.75 630 SER A CA 1
ATOM 1342 C C . SER A 1 174 ? -41.636 -1.791 -22.570 1.00 44.88 630 SER A C 1
ATOM 1343 O O . SER A 1 174 ? -41.096 -0.994 -21.797 1.00 49.09 630 SER A O 1
ATOM 1346 N N . ASP A 1 175 ? -41.893 -3.054 -22.217 1.00 45.65 631 ASP A N 1
ATOM 1347 C CA . ASP A 1 175 ? -41.505 -3.525 -20.890 1.00 50.69 631 ASP A CA 1
ATOM 1348 C C . ASP A 1 175 ? -39.992 -3.626 -20.751 1.00 55.93 631 ASP A C 1
ATOM 1349 O O . ASP A 1 175 ? -39.454 -3.413 -19.658 1.00 53.72 631 ASP A O 1
ATOM 1354 N N . VAL A 1 176 ? -39.293 -3.947 -21.840 1.00 44.74 632 VAL A N 1
ATOM 1355 C CA . VAL A 1 176 ? -37.837 -4.016 -21.794 1.00 44.45 632 VAL A CA 1
ATOM 1356 C C . VAL A 1 176 ? -37.244 -2.620 -21.661 1.00 42.66 632 VAL A C 1
ATOM 1357 O O . VAL A 1 176 ? -36.371 -2.376 -20.821 1.00 41.02 632 VAL A O 1
ATOM 1361 N N . LEU A 1 177 ? -37.710 -1.683 -22.490 1.00 39.98 633 LEU A N 1
ATOM 1362 C CA . LEU A 1 177 ? -37.188 -0.321 -22.440 1.00 47.78 633 LEU A CA 1
ATOM 1363 C C . LEU A 1 177 ? -37.534 0.358 -21.120 1.00 49.01 633 LEU A C 1
ATOM 1364 O O . LEU A 1 177 ? -36.739 1.146 -20.594 1.00 48.02 633 LEU A O 1
ATOM 1369 N N . GLU A 1 178 ? -38.713 0.062 -20.569 1.00 47.53 634 GLU A N 1
ATOM 1370 C CA . GLU A 1 178 ? -39.089 0.635 -19.280 1.00 48.51 634 GLU A CA 1
ATOM 1371 C C . GLU A 1 178 ? -38.207 0.099 -18.160 1.00 47.04 634 GLU A C 1
ATOM 1372 O O . GLU A 1 178 ? -37.814 0.849 -17.258 1.00 42.83 634 GLU A O 1
ATOM 1378 N N . ALA A 1 179 ? -37.881 -1.195 -18.203 1.00 43.19 635 ALA A N 1
ATOM 1379 C CA . ALA A 1 179 ? -37.019 -1.776 -17.180 1.00 39.81 635 ALA A CA 1
ATOM 1380 C C . ALA A 1 179 ? -35.596 -1.241 -17.271 1.00 44.03 635 ALA A C 1
ATOM 1381 O O . ALA A 1 179 ? -34.927 -1.085 -16.243 1.00 38.03 635 ALA A O 1
ATOM 1383 N N . CYS A 1 180 ? -35.113 -0.962 -18.485 1.00 35.44 636 CYS A N 1
ATOM 1384 C CA . CYS A 1 180 ? -33.802 -0.338 -18.627 1.00 42.65 636 CYS A CA 1
ATOM 1385 C C . CYS A 1 180 ? -33.813 1.085 -18.087 1.00 39.63 636 CYS A C 1
ATOM 1386 O O . CYS A 1 180 ? -32.869 1.507 -17.409 1.00 41.44 636 CYS A O 1
ATOM 1389 N N . SER A 1 181 ? -34.877 1.838 -18.379 1.00 38.96 637 SER A N 1
ATOM 1390 C CA . SER A 1 181 ? -34.982 3.204 -17.879 1.00 46.21 637 SER A CA 1
ATOM 1391 C C . SER A 1 181 ? -35.013 3.234 -16.355 1.00 44.19 637 SER A C 1
ATOM 1392 O O . SER A 1 181 ? -34.350 4.070 -15.731 1.00 43.23 637 SER A O 1
ATOM 1395 N N . LYS A 1 182 ? -35.776 2.326 -15.739 1.00 36.42 638 LYS A N 1
ATOM 1396 C CA . LYS A 1 182 ? -35.845 2.284 -14.281 1.00 42.97 638 LYS A CA 1
ATOM 1397 C C . LYS A 1 182 ? -34.503 1.903 -13.672 1.00 44.33 638 LYS A C 1
ATOM 1398 O O . LYS A 1 182 ? -34.118 2.428 -12.620 1.00 39.81 638 LYS A O 1
ATOM 1404 N N . THR A 1 183 ? -33.776 0.986 -14.315 1.00 38.98 639 THR A N 1
ATOM 1405 C CA . THR A 1 183 ? -32.495 0.552 -13.769 1.00 43.12 639 THR A CA 1
ATOM 1406 C C . THR A 1 183 ? -31.480 1.688 -13.777 1.00 47.39 639 THR A C 1
ATOM 1407 O O . THR A 1 183 ? -30.709 1.845 -12.823 1.00 46.54 639 THR A O 1
ATOM 1411 N N . TYR A 1 184 ? -31.465 2.493 -14.844 1.00 44.31 640 TYR A N 1
ATOM 1412 C CA . TYR A 1 184 ? -30.603 3.672 -14.860 1.00 49.12 640 TYR A CA 1
ATOM 1413 C C . TYR A 1 184 ? -30.973 4.639 -13.743 1.00 52.49 640 TYR A C 1
ATOM 1414 O O . TYR A 1 184 ? -30.092 5.213 -13.091 1.00 46.73 640 TYR A O 1
ATOM 1423 N N . SER A 1 185 ? -32.274 4.835 -13.511 1.00 42.51 641 SER A N 1
ATOM 1424 C CA . SER A 1 185 ? -32.711 5.735 -12.449 1.00 54.50 641 SER A CA 1
ATOM 1425 C C . SER A 1 185 ? -32.273 5.224 -11.082 1.00 45.32 641 SER A C 1
ATOM 1426 O O . SER A 1 185 ? -31.849 6.007 -10.224 1.00 58.65 641 SER A O 1
ATOM 1429 N N . ILE A 1 186 ? -32.362 3.910 -10.867 1.00 45.27 642 ILE A N 1
ATOM 1430 C CA . ILE A 1 186 ? -31.982 3.329 -9.584 1.00 48.31 642 ILE A CA 1
ATOM 1431 C C . ILE A 1 186 ? -30.485 3.482 -9.343 1.00 51.55 642 ILE A C 1
ATOM 1432 O O . ILE A 1 186 ? -30.051 3.796 -8.228 1.00 53.90 642 ILE A O 1
ATOM 1437 N N . LEU A 1 187 ? -29.673 3.281 -10.383 1.00 47.54 643 LEU A N 1
ATOM 1438 C CA . LEU A 1 187 ? -28.225 3.319 -10.216 1.00 51.76 643 LEU A CA 1
ATOM 1439 C C . LEU A 1 187 ? -27.706 4.720 -9.918 1.00 45.99 643 LEU A C 1
ATOM 1440 O O . LEU A 1 187 ? -26.552 4.863 -9.502 1.00 56.83 643 LEU A O 1
ATOM 1445 N N . CYS A 1 188 ? -28.526 5.753 -10.108 1.00 64.13 644 CYS A N 1
ATOM 1446 C CA . CYS A 1 188 ? -28.136 7.127 -9.823 1.00 69.02 644 CYS A CA 1
ATOM 1447 C C . CYS A 1 188 ? -28.737 7.656 -8.526 1.00 66.48 644 CYS A C 1
ATOM 1448 O O . CYS A 1 188 ? -28.805 8.875 -8.341 1.00 79.14 644 CYS A O 1
ATOM 1451 N N . SER A 1 189 ? -29.170 6.773 -7.623 1.00 64.89 645 SER A N 1
ATOM 1452 C CA . SER A 1 189 ? -29.946 7.183 -6.457 1.00 66.73 645 SER A CA 1
ATOM 1453 C C . SER A 1 189 ? -29.250 6.879 -5.135 1.00 76.05 645 SER A C 1
ATOM 1454 O O . SER A 1 189 ? -29.919 6.794 -4.100 1.00 88.05 645 SER A O 1
ATOM 1457 N N . GLU A 1 190 ? -27.927 6.722 -5.129 1.00 75.85 646 GLU A N 1
ATOM 1458 C CA . GLU A 1 190 ? -27.259 6.375 -3.880 1.00 83.74 646 GLU A CA 1
ATOM 1459 C C . GLU A 1 190 ? -26.070 7.277 -3.568 1.00 84.56 646 GLU A C 1
ATOM 1460 O O . GLU A 1 190 ? -26.130 8.080 -2.631 1.00 95.19 646 GLU A O 1
ATOM 1466 N N . GLU A 1 191 ? -24.990 7.151 -4.335 1.00 69.55 647 GLU A N 1
ATOM 1467 C CA . GLU A 1 191 ? -23.733 7.814 -4.019 1.00 80.59 647 GLU A CA 1
ATOM 1468 C C . GLU A 1 191 ? -23.153 8.433 -5.282 1.00 75.36 647 GLU A C 1
ATOM 1469 O O . GLU A 1 191 ? -23.226 7.839 -6.361 1.00 78.23 647 GLU A O 1
ATOM 1475 N N . TYR A 1 192 ? -22.562 9.624 -5.132 1.00 76.23 648 TYR A N 1
ATOM 1476 C CA . TYR A 1 192 ? -22.205 10.443 -6.288 1.00 79.99 648 TYR A CA 1
ATOM 1477 C C . TYR A 1 192 ? -21.062 9.846 -7.102 1.00 78.02 648 TYR A C 1
ATOM 1478 O O . TYR A 1 192 ? -20.954 10.127 -8.301 1.00 81.39 648 TYR A O 1
ATOM 1487 N N . THR A 1 193 ? -20.199 9.034 -6.488 1.00 80.98 649 THR A N 1
ATOM 1488 C CA . THR A 1 193 ? -19.078 8.473 -7.236 1.00 86.08 649 THR A CA 1
ATOM 1489 C C . THR A 1 193 ? -19.566 7.504 -8.309 1.00 77.75 649 THR A C 1
ATOM 1490 O O . THR A 1 193 ? -19.134 7.580 -9.465 1.00 70.08 649 THR A O 1
ATOM 1494 N N . ILE A 1 194 ? -20.481 6.596 -7.955 1.00 76.41 650 ILE A N 1
ATOM 1495 C CA . ILE A 1 194 ? -21.072 5.742 -8.980 1.00 73.99 650 ILE A CA 1
ATOM 1496 C C . ILE A 1 194 ? -22.174 6.470 -9.738 1.00 56.19 650 ILE A C 1
ATOM 1497 O O . ILE A 1 194 ? -22.483 6.094 -10.875 1.00 54.15 650 ILE A O 1
ATOM 1502 N N . GLN A 1 195 ? -22.776 7.503 -9.140 1.00 59.05 651 GLN A N 1
ATOM 1503 C CA . GLN A 1 195 ? -23.776 8.291 -9.854 1.00 65.82 651 GLN A CA 1
ATOM 1504 C C . GLN A 1 195 ? -23.167 8.969 -11.073 1.00 63.48 651 GLN A C 1
ATOM 1505 O O . GLN A 1 195 ? -23.772 8.988 -12.151 1.00 57.64 651 GLN A O 1
ATOM 1511 N N . ASN A 1 196 ? -21.959 9.517 -10.925 1.00 66.45 652 ASN A N 1
ATOM 1512 C CA . ASN A 1 196 ? -21.305 10.181 -12.047 1.00 62.76 652 ASN A CA 1
ATOM 1513 C C . ASN A 1 196 ? -20.933 9.186 -13.139 1.00 51.99 652 ASN A C 1
ATOM 1514 O O . ASN A 1 196 ? -21.017 9.504 -14.330 1.00 53.02 652 ASN A O 1
ATOM 1519 N N . ARG A 1 197 ? -20.529 7.973 -12.753 1.00 46.70 653 ARG A N 1
ATOM 1520 C CA . ARG A 1 197 ? -20.182 6.961 -13.745 1.00 51.40 653 ARG A CA 1
ATOM 1521 C C . ARG A 1 197 ? -21.413 6.496 -14.517 1.00 53.97 653 ARG A C 1
ATOM 1522 O O . ARG A 1 197 ? -21.336 6.250 -15.728 1.00 50.54 653 ARG A O 1
ATOM 1530 N N . VAL A 1 198 ? -22.557 6.376 -13.839 1.00 43.84 654 VAL A N 1
ATOM 1531 C CA . VAL A 1 198 ? -23.780 5.968 -14.525 1.00 49.68 654 VAL A CA 1
ATOM 1532 C C . VAL A 1 198 ? -24.317 7.108 -15.383 1.00 46.29 654 VAL A C 1
ATOM 1533 O O . VAL A 1 198 ? -24.837 6.881 -16.483 1.00 49.49 654 VAL A O 1
ATOM 1537 N N . ASP A 1 199 ? -24.202 8.349 -14.899 1.00 43.78 655 ASP A N 1
ATOM 1538 C CA . ASP A 1 199 ? -24.640 9.499 -15.688 1.00 50.05 655 ASP A CA 1
ATOM 1539 C C . ASP A 1 199 ? -23.883 9.588 -17.007 1.00 52.38 655 ASP A C 1
ATOM 1540 O O . ASP A 1 199 ? -24.468 9.918 -18.045 1.00 54.82 655 ASP A O 1
ATOM 1545 N N . ILE A 1 200 ? -22.578 9.302 -16.983 1.00 50.62 656 ILE A N 1
ATOM 1546 C CA . ILE A 1 200 ? -21.784 9.340 -18.209 1.00 49.36 656 ILE A CA 1
ATOM 1547 C C . ILE A 1 200 ? -22.267 8.280 -19.191 1.00 47.27 656 ILE A C 1
ATOM 1548 O O . ILE A 1 200 ? -22.409 8.543 -20.392 1.00 57.43 656 ILE A O 1
ATOM 1553 N N . ALA A 1 201 ? -22.534 7.069 -18.697 1.00 48.84 657 ALA A N 1
ATOM 1554 C CA . ALA A 1 201 ? -23.004 6.002 -19.575 1.00 50.75 657 ALA A CA 1
ATOM 1555 C C . ALA A 1 201 ? -24.402 6.295 -20.104 1.00 43.51 657 ALA A C 1
ATOM 1556 O O . ALA A 1 201 ? -24.694 6.038 -21.278 1.00 54.68 657 ALA A O 1
ATOM 1558 N N . ARG A 1 202 ? -25.279 6.837 -19.256 1.00 50.37 658 ARG A N 1
ATOM 1559 C CA . ARG A 1 202 ? -26.644 7.119 -19.690 1.00 56.51 658 ARG A CA 1
ATOM 1560 C C . ARG A 1 202 ? -26.685 8.264 -20.695 1.00 49.34 658 ARG A C 1
ATOM 1561 O O . ARG A 1 202 ? -27.378 8.174 -21.715 1.00 52.51 658 ARG A O 1
ATOM 1569 N N . SER A 1 203 ? -25.953 9.348 -20.426 1.00 51.60 659 SER A N 1
ATOM 1570 C CA . SER A 1 203 ? -25.959 10.485 -21.342 1.00 62.28 659 SER A CA 1
ATOM 1571 C C . SER A 1 203 ? -25.375 10.102 -22.696 1.00 52.69 659 SER A C 1
ATOM 1572 O O . SER A 1 203 ? -25.859 10.555 -23.740 1.00 54.51 659 SER A O 1
ATOM 1575 N N . GLN A 1 204 ? -24.334 9.266 -22.699 1.00 47.58 660 GLN A N 1
ATOM 1576 C CA . GLN A 1 204 ? -23.773 8.791 -23.958 1.00 46.99 660 GLN A CA 1
ATOM 1577 C C . GLN A 1 204 ? -24.760 7.896 -24.697 1.00 52.92 660 GLN A C 1
ATOM 1578 O O . GLN A 1 204 ? -24.845 7.941 -25.930 1.00 50.55 660 GLN A O 1
ATOM 1584 N N . LEU A 1 205 ? -25.518 7.080 -23.960 1.00 52.82 661 LEU A N 1
ATOM 1585 C CA . LEU A 1 205 ? -26.547 6.259 -24.589 1.00 49.14 661 LEU A CA 1
ATOM 1586 C C . LEU A 1 205 ? -27.644 7.125 -25.197 1.00 45.86 661 LEU A C 1
ATOM 1587 O O . LEU A 1 205 ? -28.108 6.861 -26.313 1.00 42.47 661 LEU A O 1
ATOM 1592 N N . ILE A 1 206 ? -28.069 8.166 -24.479 1.00 47.09 662 ILE A N 1
ATOM 1593 C CA . ILE A 1 206 ? -29.103 9.053 -25.000 1.00 47.33 662 ILE A CA 1
ATOM 1594 C C . ILE A 1 206 ? -28.583 9.835 -26.200 1.00 47.30 662 ILE A C 1
ATOM 1595 O O . ILE A 1 206 ? -29.282 9.982 -27.209 1.00 52.87 662 ILE A O 1
ATOM 1600 N N . ASP A 1 207 ? -27.348 10.343 -26.114 1.00 50.41 663 ASP A N 1
ATOM 1601 C CA . ASP A 1 207 ? -26.765 11.083 -27.231 1.00 51.43 663 ASP A CA 1
ATOM 1602 C C . ASP A 1 207 ? -26.754 10.249 -28.505 1.00 47.21 663 ASP A C 1
ATOM 1603 O O . ASP A 1 207 ? -27.044 10.760 -29.593 1.00 50.84 663 ASP A O 1
ATOM 1608 N N . GLU A 1 208 ? -26.427 8.960 -28.389 1.00 42.33 664 GLU A N 1
ATOM 1609 C CA . GLU A 1 208 ? -26.341 8.111 -29.570 1.00 48.48 664 GLU A CA 1
ATOM 1610 C C . GLU A 1 208 ? -27.705 7.878 -30.206 1.00 53.16 664 GLU A C 1
ATOM 1611 O O . GLU A 1 208 ? -27.794 7.723 -31.429 1.00 56.22 664 GLU A O 1
ATOM 1617 N N . PHE A 1 209 ? -28.775 7.856 -29.410 1.00 54.77 665 PHE A N 1
ATOM 1618 C CA . PHE A 1 209 ? -30.104 7.640 -29.968 1.00 48.62 665 PHE A CA 1
ATOM 1619 C C . PHE A 1 209 ? -30.804 8.934 -30.355 1.00 42.42 665 PHE A C 1
ATOM 1620 O O . PHE A 1 209 ? -31.668 8.915 -31.239 1.00 45.55 665 PHE A O 1
ATOM 1628 N N . VAL A 1 210 ? -30.455 10.057 -29.725 1.00 43.61 666 VAL A N 1
ATOM 1629 C CA . VAL A 1 210 ? -30.969 11.343 -30.188 1.00 48.50 666 VAL A CA 1
ATOM 1630 C C . VAL A 1 210 ? -30.408 11.670 -31.567 1.00 49.99 666 VAL A C 1
ATOM 1631 O O . VAL A 1 210 ? -31.122 12.182 -32.438 1.00 47.52 666 VAL A O 1
ATOM 1635 N N . ASP A 1 211 ? -29.126 11.370 -31.792 1.00 49.16 667 ASP A N 1
ATOM 1636 C CA . ASP A 1 211 ? -28.536 11.565 -33.113 1.00 48.31 667 ASP A CA 1
ATOM 1637 C C . ASP A 1 211 ? -29.194 10.658 -34.145 1.00 45.65 667 ASP A C 1
ATOM 1638 O O . ASP A 1 211 ? -29.543 11.101 -35.245 1.00 55.96 667 ASP A O 1
ATOM 1643 N N . ARG A 1 212 ? -29.366 9.376 -33.808 1.00 43.54 668 ARG A N 1
ATOM 1644 C CA . ARG A 1 212 ? -30.022 8.452 -34.728 1.00 42.08 668 ARG A CA 1
ATOM 1645 C C . ARG A 1 212 ? -31.478 8.831 -34.958 1.00 50.04 668 ARG A C 1
ATOM 1646 O O . ARG A 1 212 ? -32.003 8.636 -36.061 1.00 55.54 668 ARG A O 1
ATOM 1654 N N . PHE A 1 213 ? -32.145 9.374 -33.937 1.00 45.24 669 PHE A N 1
ATOM 1655 C CA . PHE A 1 213 ? -33.527 9.811 -34.103 1.00 48.96 669 PHE A CA 1
ATOM 1656 C C . PHE A 1 213 ? -33.610 11.044 -34.994 1.00 42.32 669 PHE A C 1
ATOM 1657 O O . PHE A 1 213 ? -34.452 11.113 -35.898 1.00 44.18 669 PHE A O 1
ATOM 1665 N N . ASN A 1 214 ? -32.740 12.030 -34.754 1.00 51.58 670 ASN A N 1
ATOM 1666 C CA . ASN A 1 214 ? -32.757 13.247 -35.561 1.00 52.86 670 ASN A CA 1
ATOM 1667 C C . ASN A 1 214 ? -32.463 12.946 -37.025 1.00 50.35 670 ASN A C 1
ATOM 1668 O O . ASN A 1 214 ? -33.126 13.482 -37.922 1.00 53.30 670 ASN A O 1
ATOM 1673 N N . HIS A 1 215 ? -31.470 12.093 -37.288 1.00 48.17 671 HIS A N 1
ATOM 1674 C CA . HIS A 1 215 ? -31.154 11.734 -38.666 1.00 58.13 671 HIS A CA 1
ATOM 1675 C C . HIS A 1 215 ? -32.285 10.947 -39.313 1.00 59.48 671 HIS A C 1
ATOM 1676 O O . HIS A 1 215 ? -32.503 11.060 -40.524 1.00 58.54 671 HIS A O 1
ATOM 1683 N N . SER A 1 216 ? -33.017 10.155 -38.528 1.00 54.10 672 SER A N 1
ATOM 1684 C CA . SER A 1 216 ? -34.114 9.376 -39.092 1.00 53.18 672 SER A CA 1
ATOM 1685 C C . SER A 1 216 ? -35.320 10.258 -39.393 1.00 49.17 672 SER A C 1
ATOM 1686 O O . SER A 1 216 ? -36.024 10.037 -40.385 1.00 53.66 672 SER A O 1
ATOM 1689 N N . VAL A 1 217 ? -35.575 11.261 -38.549 1.00 53.08 673 VAL A N 1
ATOM 1690 C CA . VAL A 1 217 ? -36.692 12.172 -38.788 1.00 54.67 673 VAL A CA 1
ATOM 1691 C C . VAL A 1 217 ? -36.485 12.937 -40.088 1.00 55.59 673 VAL A C 1
ATOM 1692 O O . VAL A 1 217 ? -37.418 13.108 -40.883 1.00 55.87 673 VAL A O 1
ATOM 1696 N N . GLU A 1 218 ? -35.257 13.404 -40.329 1.00 57.85 674 GLU A N 1
ATOM 1697 C CA . GLU A 1 218 ? -34.975 14.128 -41.564 1.00 54.25 674 GLU A CA 1
ATOM 1698 C C . GLU A 1 218 ? -35.087 13.215 -42.780 1.00 55.38 674 GLU A C 1
ATOM 1699 O O . GLU A 1 218 ? -35.547 13.646 -43.844 1.00 59.66 674 GLU A O 1
ATOM 1705 N N . ASP A 1 219 ? -34.674 11.951 -42.644 1.00 54.13 675 ASP A N 1
ATOM 1706 C CA . ASP A 1 219 ? -34.850 11.000 -43.738 1.00 56.45 675 ASP A CA 1
ATOM 1707 C C . ASP A 1 219 ? -36.326 10.794 -44.056 1.00 64.21 675 ASP A C 1
ATOM 1708 O O . ASP A 1 219 ? -36.706 10.668 -45.226 1.00 65.66 675 ASP A O 1
ATOM 1713 N N . LEU A 1 220 ? -37.173 10.764 -43.026 1.00 55.68 676 LEU A N 1
ATOM 1714 C CA . LEU A 1 220 ? -38.587 10.469 -43.225 1.00 56.89 676 LEU A CA 1
ATOM 1715 C C . LEU A 1 220 ? -39.335 11.664 -43.807 1.00 56.81 676 LEU A C 1
ATOM 1716 O O . LEU A 1 220 ? -40.118 11.513 -44.751 1.00 56.27 676 LEU A O 1
ATOM 1721 N N . LEU A 1 221 ? -39.105 12.859 -43.257 1.00 56.54 677 LEU A N 1
ATOM 1722 C CA . LEU A 1 221 ? -39.883 14.022 -43.672 1.00 59.22 677 LEU A CA 1
ATOM 1723 C C . LEU A 1 221 ? -39.490 14.493 -45.068 1.00 65.15 677 LEU A C 1
ATOM 1724 O O . LEU A 1 221 ? -40.353 14.891 -45.860 1.00 65.51 677 LEU A O 1
ATOM 1729 N N . GLN A 1 222 ? -38.201 14.456 -45.389 1.00 63.93 678 GLN A N 1
ATOM 1730 C CA . GLN A 1 222 ? -37.734 14.884 -46.704 1.00 73.01 678 GLN A CA 1
ATOM 1731 C C . GLN A 1 222 ? -37.736 13.721 -47.690 1.00 73.09 678 GLN A C 1
ATOM 1732 O O . GLN A 1 222 ? -38.752 13.432 -48.322 1.00 71.65 678 GLN A O 1
ATOM 1734 N N . ALA A 1 227 ? -41.932 7.719 -48.585 1.00 77.61 683 ALA A N 1
ATOM 1735 C CA . ALA A 1 227 ? -41.194 7.195 -47.442 1.00 74.94 683 ALA A CA 1
ATOM 1736 C C . ALA A 1 227 ? -40.934 5.700 -47.598 1.00 70.51 683 ALA A C 1
ATOM 1737 O O . ALA A 1 227 ? -41.662 5.002 -48.301 1.00 73.78 683 ALA A O 1
ATOM 1739 N N . ASP A 1 228 ? -39.893 5.215 -46.933 1.00 69.21 684 ASP A N 1
ATOM 1740 C CA . ASP A 1 228 ? -39.480 3.823 -47.019 1.00 73.01 684 ASP A CA 1
ATOM 1741 C C . ASP A 1 228 ? -39.931 3.058 -45.779 1.00 60.50 684 ASP A C 1
ATOM 1742 O O . ASP A 1 228 ? -40.322 3.640 -44.764 1.00 64.71 684 ASP A O 1
ATOM 1747 N N . ASP A 1 229 ? -39.876 1.728 -45.874 1.00 61.09 685 ASP A N 1
ATOM 1748 C CA . ASP A 1 229 ? -40.107 0.903 -44.692 1.00 66.87 685 ASP A CA 1
ATOM 1749 C C . ASP A 1 229 ? -39.002 1.101 -43.662 1.00 66.59 685 ASP A C 1
ATOM 1750 O O . ASP A 1 229 ? -39.265 1.106 -42.454 1.00 63.72 685 ASP A O 1
ATOM 1755 N N . ASP A 1 230 ? -37.759 1.267 -44.124 1.00 62.10 686 ASP A N 1
ATOM 1756 C CA . ASP A 1 230 ? -36.656 1.530 -43.207 1.00 64.72 686 ASP A CA 1
ATOM 1757 C C . ASP A 1 230 ? -36.788 2.904 -42.564 1.00 63.18 686 ASP A C 1
ATOM 1758 O O . ASP A 1 230 ? -36.526 3.060 -41.365 1.00 59.17 686 ASP A O 1
ATOM 1763 N N . ASP A 1 231 ? -37.190 3.913 -43.344 1.00 58.91 687 ASP A N 1
ATOM 1764 C CA . ASP A 1 231 ? -37.391 5.246 -42.785 1.00 57.37 687 ASP A CA 1
ATOM 1765 C C . ASP A 1 231 ? -38.427 5.221 -41.669 1.00 56.65 687 ASP A C 1
ATOM 1766 O O . ASP A 1 231 ? -38.275 5.911 -40.654 1.00 53.79 687 ASP A O 1
ATOM 1771 N N . ILE A 1 232 ? -39.483 4.424 -41.839 1.00 51.63 688 ILE A N 1
ATOM 1772 C CA . ILE A 1 232 ? -40.507 4.309 -40.805 1.00 49.26 688 ILE A CA 1
ATOM 1773 C C . ILE A 1 232 ? -39.943 3.615 -39.572 1.00 49.33 688 ILE A C 1
ATOM 1774 O O . ILE A 1 232 ? -40.140 4.069 -38.439 1.00 46.95 688 ILE A O 1
ATOM 1779 N N . TYR A 1 233 ? -39.226 2.506 -39.774 1.00 49.31 689 TYR A N 1
ATOM 1780 C CA . TYR A 1 233 ? -38.669 1.771 -38.643 1.00 53.09 689 TYR A CA 1
ATOM 1781 C C . TYR A 1 233 ? -37.616 2.592 -37.908 1.00 56.25 689 TYR A C 1
ATOM 1782 O O . TYR A 1 233 ? -37.576 2.593 -36.673 1.00 49.84 689 TYR A O 1
ATOM 1791 N N . ASN A 1 234 ? -36.755 3.298 -38.648 1.00 55.39 690 ASN A N 1
ATOM 1792 C CA . ASN A 1 234 ? -35.685 4.059 -38.008 1.00 53.98 690 ASN A CA 1
ATOM 1793 C C . ASN A 1 234 ? -36.245 5.151 -37.105 1.00 51.18 690 ASN A C 1
ATOM 1794 O O . ASN A 1 234 ? -35.690 5.427 -36.035 1.00 50.89 690 ASN A O 1
ATOM 1799 N N . VAL A 1 235 ? -37.345 5.783 -37.515 1.00 46.49 691 VAL A N 1
ATOM 1800 C CA . VAL A 1 235 ? -37.971 6.799 -36.675 1.00 50.42 691 VAL A CA 1
ATOM 1801 C C . VAL A 1 235 ? -38.661 6.150 -35.481 1.00 50.04 691 VAL A C 1
ATOM 1802 O O . VAL A 1 235 ? -38.454 6.552 -34.331 1.00 48.26 691 VAL A O 1
ATOM 1806 N N . LEU A 1 236 ? -39.482 5.129 -35.737 1.00 44.98 692 LEU A N 1
ATOM 1807 C CA . LEU A 1 236 ? -40.285 4.532 -34.673 1.00 47.70 692 LEU A CA 1
ATOM 1808 C C . LEU A 1 236 ? -39.409 3.864 -33.620 1.00 47.57 692 LEU A C 1
ATOM 1809 O O . LEU A 1 236 ? -39.631 4.033 -32.416 1.00 50.34 692 LEU A O 1
ATOM 1814 N N . SER A 1 237 ? -38.404 3.102 -34.058 1.00 42.83 693 SER A N 1
ATOM 1815 C CA . SER A 1 237 ? -37.594 2.335 -33.115 1.00 42.85 693 SER A CA 1
ATOM 1816 C C . SER A 1 237 ? -36.783 3.247 -32.201 1.00 52.15 693 SER A C 1
ATOM 1817 O O . SER A 1 237 ? -36.691 2.998 -30.994 1.00 49.66 693 SER A O 1
ATOM 1820 N N . THR A 1 238 ? -36.186 4.306 -32.756 1.00 44.97 694 THR A N 1
ATOM 1821 C CA . THR A 1 238 ? -35.407 5.223 -31.929 1.00 41.19 694 THR A CA 1
ATOM 1822 C C . THR A 1 238 ? -36.312 6.082 -31.055 1.00 43.57 694 THR A C 1
ATOM 1823 O O . THR A 1 238 ? -35.966 6.387 -29.907 1.00 43.28 694 THR A O 1
ATOM 1827 N N . LEU A 1 239 ? -37.475 6.478 -31.578 1.00 42.07 695 LEU A N 1
ATOM 1828 C CA . LEU A 1 239 ? -38.410 7.271 -30.787 1.00 43.81 695 LEU A CA 1
ATOM 1829 C C . LEU A 1 239 ? -38.999 6.463 -29.637 1.00 39.95 695 LEU A C 1
ATOM 1830 O O . LEU A 1 239 ? -39.296 7.026 -28.577 1.00 43.17 695 LEU A O 1
ATOM 1835 N N . LYS A 1 240 ? -39.176 5.152 -29.826 1.00 43.83 696 LYS A N 1
ATOM 1836 C CA . LYS A 1 240 ? -39.665 4.305 -28.741 1.00 46.34 696 LYS A CA 1
ATOM 1837 C C . LYS A 1 240 ? -38.715 4.328 -27.551 1.00 45.41 696 LYS A C 1
ATOM 1838 O O . LYS A 1 240 ? -39.151 4.448 -26.400 1.00 44.06 696 LYS A O 1
ATOM 1844 N N . ARG A 1 241 ? -37.411 4.214 -27.809 1.00 44.35 697 ARG A N 1
ATOM 1845 C CA . ARG A 1 241 ? -36.443 4.179 -26.718 1.00 36.65 697 ARG A CA 1
ATOM 1846 C C . ARG A 1 241 ? -36.328 5.537 -26.037 1.00 39.44 697 ARG A C 1
ATOM 1847 O O . ARG A 1 241 ? -36.152 5.612 -24.816 1.00 46.84 697 ARG A O 1
ATOM 1855 N N . LEU A 1 242 ? -36.428 6.622 -26.808 1.00 44.20 698 LEU A N 1
ATOM 1856 C CA . LEU A 1 242 ? -36.380 7.952 -26.212 1.00 38.90 698 LEU A CA 1
ATOM 1857 C C . LEU A 1 242 ? -37.649 8.249 -25.422 1.00 41.38 698 LEU A C 1
ATOM 1858 O O . LEU A 1 242 ? -37.593 8.892 -24.368 1.00 39.98 698 LEU A O 1
ATOM 1863 N N . THR A 1 243 ? -38.801 7.789 -25.917 1.00 43.01 699 THR A N 1
ATOM 1864 C CA . THR A 1 243 ? -40.051 7.994 -25.193 1.00 47.90 699 THR A CA 1
ATOM 1865 C C . THR A 1 243 ? -40.060 7.225 -23.878 1.00 47.15 699 THR A C 1
ATOM 1866 O O . THR A 1 243 ? -40.541 7.732 -22.858 1.00 48.66 699 THR A O 1
ATOM 1870 N N . SER A 1 244 ? -39.527 6.000 -23.881 1.00 37.46 700 SER A N 1
ATOM 1871 C CA . SER A 1 244 ? -39.511 5.197 -22.662 1.00 48.62 700 SER A CA 1
ATOM 1872 C C . SER A 1 244 ? -38.615 5.819 -21.599 1.00 50.74 700 SER A C 1
ATOM 1873 O O . SER A 1 244 ? -38.947 5.795 -20.408 1.00 55.37 700 SER A O 1
ATOM 1876 N N . PHE A 1 245 ? -37.476 6.380 -22.007 1.00 42.64 701 PHE A N 1
ATOM 1877 C CA . PHE A 1 245 ? -36.560 7.000 -21.059 1.00 43.14 701 PHE A CA 1
ATOM 1878 C C . PHE A 1 245 ? -37.008 8.388 -20.622 1.00 50.98 701 PHE A C 1
ATOM 1879 O O . PHE A 1 245 ? -36.593 8.846 -19.552 1.00 41.95 701 PHE A O 1
ATOM 1887 N N . HIS A 1 246 ? -37.844 9.063 -21.415 1.00 43.01 702 HIS A N 1
ATOM 1888 C CA . HIS A 1 246 ? -38.231 10.432 -21.099 1.00 42.62 702 HIS A CA 1
ATOM 1889 C C . HIS A 1 246 ? -39.196 10.521 -19.924 1.00 50.66 702 HIS A C 1
ATOM 1890 O O . HIS A 1 246 ? -39.417 11.623 -19.410 1.00 42.21 702 HIS A O 1
ATOM 1897 N N . ASN A 1 247 ? -39.772 9.400 -19.487 1.00 49.05 703 ASN A N 1
ATOM 1898 C CA . ASN A 1 247 ? -40.663 9.431 -18.331 1.00 46.16 703 ASN A CA 1
ATOM 1899 C C . ASN A 1 247 ? -39.884 9.676 -17.045 1.00 41.47 703 ASN A C 1
ATOM 1900 O O . ASN A 1 247 ? -40.202 10.592 -16.278 1.00 51.40 703 ASN A O 1
ATOM 1905 N N . ALA A 1 248 ? -38.851 8.872 -16.796 1.00 39.57 704 ALA A N 1
ATOM 1906 C CA . ALA A 1 248 ? -38.083 8.950 -15.562 1.00 49.38 704 ALA A CA 1
ATOM 1907 C C . ALA A 1 248 ? -36.830 9.808 -15.676 1.00 45.98 704 ALA A C 1
ATOM 1908 O O . ALA A 1 248 ? -36.201 10.089 -14.651 1.00 57.13 704 ALA A O 1
ATOM 1910 N N . HIS A 1 249 ? -36.450 10.229 -16.880 1.00 41.89 705 HIS A N 1
ATOM 1911 C CA . HIS A 1 249 ? -35.231 10.998 -17.093 1.00 48.83 705 HIS A CA 1
ATOM 1912 C C . HIS A 1 249 ? -35.561 12.302 -17.805 1.00 47.44 705 HIS A C 1
ATOM 1913 O O . HIS A 1 249 ? -36.285 12.303 -18.806 1.00 43.29 705 HIS A O 1
ATOM 1920 N N . ASP A 1 250 ? -35.028 13.404 -17.285 1.00 45.23 706 ASP A N 1
ATOM 1921 C CA . ASP A 1 250 ? -35.218 14.725 -17.881 1.00 48.37 706 ASP A CA 1
ATOM 1922 C C . ASP A 1 250 ? -34.363 14.822 -19.138 1.00 53.50 706 ASP A C 1
ATOM 1923 O O . ASP A 1 250 ? -33.149 15.022 -19.066 1.00 50.79 706 ASP A O 1
ATOM 1928 N N . LEU A 1 251 ? -34.998 14.683 -20.302 1.00 52.35 707 LEU A N 1
ATOM 1929 C CA . LEU A 1 251 ? -34.316 14.744 -21.589 1.00 46.27 707 LEU A CA 1
ATOM 1930 C C . LEU A 1 251 ? -34.612 16.044 -22.330 1.00 48.43 707 LEU A C 1
ATOM 1931 O O . LEU A 1 251 ? -34.593 16.080 -23.562 1.00 47.65 707 LEU A O 1
ATOM 1936 N N . THR A 1 252 ? -34.886 17.122 -21.591 1.00 51.36 708 THR A N 1
ATOM 1937 C CA . THR A 1 252 ? -35.248 18.388 -22.217 1.00 50.54 708 THR A CA 1
ATOM 1938 C C . THR A 1 252 ? -34.058 19.116 -22.829 1.00 53.91 708 THR A C 1
ATOM 1939 O O . THR A 1 252 ? -34.260 19.974 -23.695 1.00 61.67 708 THR A O 1
ATOM 1943 N N . LYS A 1 253 ? -32.829 18.806 -22.403 1.00 56.94 709 LYS A N 1
ATOM 1944 C CA . LYS A 1 253 ? -31.669 19.433 -23.029 1.00 50.94 709 LYS A CA 1
ATOM 1945 C C . LYS A 1 253 ? -31.526 19.003 -24.483 1.00 59.36 709 LYS A C 1
ATOM 1946 O O . LYS A 1 253 ? -30.955 19.741 -25.294 1.00 62.79 709 LYS A O 1
ATOM 1952 N N . TRP A 1 254 ? -32.037 17.824 -24.830 1.00 54.50 710 TRP A N 1
ATOM 1953 C CA . TRP A 1 254 ? -32.217 17.433 -26.222 1.00 52.37 710 TRP A CA 1
ATOM 1954 C C . TRP A 1 254 ? -33.601 17.891 -26.667 1.00 58.92 710 TRP A C 1
ATOM 1955 O O . TRP A 1 254 ? -34.612 17.454 -26.107 1.00 72.71 710 TRP A O 1
ATOM 1966 N N . ASP A 1 255 ? -33.649 18.773 -27.665 1.00 63.97 711 ASP A N 1
ATOM 1967 C CA . ASP A 1 255 ? -34.914 19.339 -28.135 1.00 63.82 711 ASP A CA 1
ATOM 1968 C C . ASP A 1 255 ? -35.703 18.255 -28.867 1.00 65.35 711 ASP A C 1
ATOM 1969 O O . ASP A 1 255 ? -35.800 18.225 -30.096 1.00 74.02 711 ASP A O 1
ATOM 1974 N N . LEU A 1 256 ? -36.287 17.345 -28.083 1.00 50.49 712 LEU A N 1
ATOM 1975 C CA . LEU A 1 256 ? -37.067 16.256 -28.660 1.00 57.68 712 LEU A CA 1
ATOM 1976 C C . LEU A 1 256 ? -38.472 16.697 -29.045 1.00 48.69 712 LEU A C 1
ATOM 1977 O O . LEU A 1 256 ? -39.070 16.110 -29.954 1.00 50.35 712 LEU A O 1
ATOM 1982 N N . PHE A 1 257 ? -39.016 17.714 -28.370 1.00 51.39 713 PHE A N 1
ATOM 1983 C CA . PHE A 1 257 ? -40.354 18.186 -28.707 1.00 49.48 713 PHE A CA 1
ATOM 1984 C C . PHE A 1 257 ? -40.416 18.726 -30.128 1.00 48.51 713 PHE A C 1
ATOM 1985 O O . PHE A 1 257 ? -41.450 18.600 -30.794 1.00 52.60 713 PHE A O 1
ATOM 1993 N N . GLY A 1 258 ? -39.325 19.325 -30.609 1.00 49.77 714 GLY A N 1
ATOM 1994 C CA . GLY A 1 258 ? -39.341 19.919 -31.936 1.00 50.41 714 GLY A CA 1
ATOM 1995 C C . GLY A 1 258 ? -39.591 18.900 -33.031 1.00 50.95 714 GLY A C 1
ATOM 1996 O O . GLY A 1 258 ? -40.472 19.080 -33.875 1.00 49.45 714 GLY A O 1
ATOM 1997 N N . ASN A 1 259 ? -38.818 17.811 -33.030 1.00 45.76 715 ASN A N 1
ATOM 1998 C CA . ASN A 1 259 ? -38.990 16.791 -34.060 1.00 48.15 715 ASN A CA 1
ATOM 1999 C C . ASN A 1 259 ? -40.284 16.010 -33.874 1.00 49.33 715 ASN A C 1
ATOM 2000 O O . ASN A 1 259 ? -40.905 15.602 -34.862 1.00 49.38 715 ASN A O 1
ATOM 2005 N N . CYS A 1 260 ? -40.706 15.787 -32.626 1.00 44.86 716 CYS A N 1
ATOM 2006 C CA . CYS A 1 260 ? -41.999 15.150 -32.396 1.00 47.92 716 CYS A CA 1
ATOM 2007 C C . CYS A 1 260 ? -43.133 16.011 -32.937 1.00 48.73 716 CYS A C 1
ATOM 2008 O O . CYS A 1 260 ? -44.092 15.493 -33.521 1.00 50.58 716 CYS A O 1
ATOM 2011 N N . TYR A 1 261 ? -43.036 17.331 -32.756 1.00 47.37 717 TYR A N 1
ATOM 2012 C CA . TYR A 1 261 ? -44.058 18.232 -33.277 1.00 43.13 717 TYR A CA 1
ATOM 2013 C C . TYR A 1 261 ? -44.100 18.195 -34.800 1.00 52.89 717 TYR A C 1
ATOM 2014 O O . TYR A 1 261 ? -45.179 18.247 -35.402 1.00 53.80 717 TYR A O 1
ATOM 2023 N N . ARG A 1 262 ? -42.931 18.101 -35.441 1.00 50.93 718 ARG A N 1
ATOM 2024 C CA . ARG A 1 262 ? -42.889 18.006 -36.897 1.00 50.96 718 ARG A CA 1
ATOM 2025 C C . ARG A 1 262 ? -43.532 16.714 -37.384 1.00 56.95 718 ARG A C 1
ATOM 2026 O O . ARG A 1 262 ? -44.262 16.713 -38.383 1.00 51.90 718 ARG A O 1
ATOM 2034 N N . LEU A 1 263 ? -43.267 15.602 -36.693 1.00 56.41 719 LEU A N 1
ATOM 2035 C CA . LEU A 1 263 ? -43.877 14.331 -37.070 1.00 52.40 719 LEU A CA 1
ATOM 2036 C C . LEU A 1 263 ? -45.393 14.387 -36.936 1.00 55.99 719 LEU A C 1
ATOM 2037 O O . LEU A 1 263 ? -46.121 13.883 -37.799 1.00 55.73 719 LEU A O 1
ATOM 2042 N N . LEU A 1 264 ? -45.887 15.002 -35.860 1.00 54.84 720 LEU A N 1
ATOM 2043 C CA . LEU A 1 264 ? -47.328 15.081 -35.653 1.00 50.02 720 LEU A CA 1
ATOM 2044 C C . LEU A 1 264 ? -47.980 16.035 -36.647 1.00 54.50 720 LEU A C 1
ATOM 2045 O O . LEU A 1 264 ? -49.062 15.748 -37.169 1.00 57.63 720 LEU A O 1
ATOM 2050 N N . LYS A 1 265 ? -47.336 17.173 -36.923 1.00 54.88 721 LYS A N 1
ATOM 2051 C CA . LYS A 1 265 ? -47.883 18.109 -37.902 1.00 53.82 721 LYS A CA 1
ATOM 2052 C C . LYS A 1 265 ? -47.910 17.499 -39.297 1.00 60.52 721 LYS A C 1
ATOM 2053 O O . LYS A 1 265 ? -48.853 17.727 -40.064 1.00 68.77 721 LYS A O 1
ATOM 2059 N N . THR A 1 266 ? -46.881 16.723 -39.645 1.00 57.67 722 THR A N 1
ATOM 2060 C CA . THR A 1 266 ? -46.872 16.052 -40.941 1.00 63.55 722 THR A CA 1
ATOM 2061 C C . THR A 1 266 ? -47.989 15.019 -41.030 1.00 60.31 722 THR A C 1
ATOM 2062 O O . THR A 1 266 ? -48.624 14.867 -42.080 1.00 65.93 722 THR A O 1
ATOM 2066 N N . GLY A 1 267 ? -48.252 14.309 -39.930 1.00 59.24 723 GLY A N 1
ATOM 2067 C CA . GLY A 1 267 ? -49.338 13.346 -39.906 1.00 58.73 723 GLY A CA 1
ATOM 2068 C C . GLY A 1 267 ? -50.718 13.969 -39.888 1.00 63.99 723 GLY A C 1
ATOM 2069 O O . GLY A 1 267 ? -51.697 13.287 -40.206 1.00 64.45 723 GLY A O 1
ATOM 2070 N N . ILE A 1 268 ? -50.821 15.246 -39.520 1.00 62.47 724 ILE A N 1
ATOM 2071 C CA . ILE A 1 268 ? -52.122 15.905 -39.505 1.00 68.17 724 ILE A CA 1
ATOM 2072 C C . ILE A 1 268 ? -52.475 16.432 -40.891 1.00 66.57 724 ILE A C 1
ATOM 2073 O O . ILE A 1 268 ? -53.620 16.314 -41.342 1.00 62.34 724 ILE A O 1
ATOM 2078 N N . GLU A 1 269 ? -51.499 17.005 -41.595 1.00 70.15 725 GLU A N 1
ATOM 2079 C CA . GLU A 1 269 ? -51.770 17.585 -42.907 1.00 74.24 725 GLU A CA 1
ATOM 2080 C C . GLU A 1 269 ? -52.000 16.502 -43.955 1.00 72.36 725 GLU A C 1
ATOM 2081 O O . GLU A 1 269 ? -53.040 16.475 -44.623 1.00 80.30 725 GLU A O 1
ATOM 2087 N N . HIS A 1 270 ? -51.038 15.592 -44.106 1.00 69.28 726 HIS A N 1
ATOM 2088 C CA . HIS A 1 270 ? -51.092 14.590 -45.163 1.00 72.77 726 HIS A CA 1
ATOM 2089 C C . HIS A 1 270 ? -51.723 13.279 -44.717 1.00 72.81 726 HIS A C 1
ATOM 2090 O O . HIS A 1 270 ? -52.162 12.498 -45.571 1.00 74.65 726 HIS A O 1
ATOM 2097 N N . GLY A 1 271 ? -51.776 13.017 -43.414 1.00 70.22 727 GLY A N 1
ATOM 2098 C CA . GLY A 1 271 ? -52.449 11.834 -42.912 1.00 68.36 727 GLY A CA 1
ATOM 2099 C C . GLY A 1 271 ? -51.826 10.514 -43.308 1.00 66.05 727 GLY A C 1
ATOM 2100 O O . GLY A 1 271 ? -52.539 9.511 -43.417 1.00 73.91 727 GLY A O 1
ATOM 2101 N N . ALA A 1 272 ? -50.511 10.480 -43.528 1.00 67.12 728 ALA A N 1
ATOM 2102 C CA . ALA A 1 272 ? -49.826 9.254 -43.920 1.00 70.39 728 ALA A CA 1
ATOM 2103 C C . ALA A 1 272 ? -48.830 8.772 -42.872 1.00 59.01 728 ALA A C 1
ATOM 2104 O O . ALA A 1 272 ? -48.030 7.875 -43.161 1.00 68.26 728 ALA A O 1
ATOM 2106 N N . MET A 1 273 ? -48.858 9.333 -41.671 1.00 60.40 729 MET A N 1
ATOM 2107 C CA . MET A 1 273 ? -47.907 8.936 -40.639 1.00 56.14 729 MET A CA 1
ATOM 2108 C C . MET A 1 273 ? -48.386 7.659 -39.956 1.00 60.19 729 MET A C 1
ATOM 2109 O O . MET A 1 273 ? -49.564 7.565 -39.593 1.00 60.86 729 MET A O 1
ATOM 2114 N N . PRO A 1 274 ? -47.520 6.660 -39.777 1.00 58.40 730 PRO A N 1
ATOM 2115 C CA . PRO A 1 274 ? -47.944 5.430 -39.096 1.00 48.32 730 PRO A CA 1
ATOM 2116 C C . PRO A 1 274 ? -48.464 5.720 -37.695 1.00 61.57 730 PRO A C 1
ATOM 2117 O O . PRO A 1 274 ? -48.012 6.648 -37.020 1.00 60.37 730 PRO A O 1
ATOM 2121 N N . GLU A 1 275 ? -49.432 4.905 -37.262 1.00 48.33 731 GLU A N 1
ATOM 2122 C CA . GLU A 1 275 ? -50.138 5.190 -36.015 1.00 57.76 731 GLU A CA 1
ATOM 2123 C C . GLU A 1 275 ? -49.207 5.122 -34.809 1.00 54.99 731 GLU A C 1
ATOM 2124 O O . GLU A 1 275 ? -49.343 5.914 -33.869 1.00 54.05 731 GLU A O 1
ATOM 2130 N N . GLN A 1 276 ? -48.248 4.194 -34.820 1.00 47.17 732 GLN A N 1
ATOM 2131 C CA . GLN A 1 276 ? -47.381 4.029 -33.660 1.00 53.41 732 GLN A CA 1
ATOM 2132 C C . GLN A 1 276 ? -46.340 5.134 -33.563 1.00 49.00 732 GLN A C 1
ATOM 2133 O O . GLN A 1 276 ? -45.879 5.445 -32.460 1.00 47.96 732 GLN A O 1
ATOM 2139 N N . ILE A 1 277 ? -45.958 5.736 -34.689 1.00 50.26 733 ILE A N 1
ATOM 2140 C CA . ILE A 1 277 ? -45.116 6.925 -34.626 1.00 46.76 733 ILE A CA 1
ATOM 2141 C C . ILE A 1 277 ? -45.888 8.082 -34.004 1.00 47.81 733 ILE A C 1
ATOM 2142 O O . ILE A 1 277 ? -45.342 8.855 -33.208 1.00 52.03 733 ILE A O 1
ATOM 2147 N N . VAL A 1 278 ? -47.173 8.206 -34.340 1.00 40.57 734 VAL A N 1
ATOM 2148 C CA . VAL A 1 278 ? -47.996 9.267 -33.771 1.00 51.98 734 VAL A CA 1
ATOM 2149 C C . VAL A 1 278 ? -48.184 9.058 -32.272 1.00 43.88 734 VAL A C 1
ATOM 2150 O O . VAL A 1 278 ? -48.102 10.009 -31.485 1.00 44.28 734 VAL A O 1
ATOM 2154 N N . VAL A 1 279 ? -48.432 7.814 -31.853 1.00 44.37 735 VAL A N 1
ATOM 2155 C CA . VAL A 1 279 ? -48.649 7.534 -30.435 1.00 42.06 735 VAL A CA 1
ATOM 2156 C C . VAL A 1 279 ? -47.386 7.821 -29.633 1.00 43.92 735 VAL A C 1
ATOM 2157 O O . VAL A 1 279 ? -47.442 8.423 -28.553 1.00 43.61 735 VAL A O 1
ATOM 2161 N N . GLN A 1 280 ? -46.226 7.403 -30.148 1.00 42.74 736 GLN A N 1
ATOM 2162 C CA . GLN A 1 280 ? -44.973 7.656 -29.441 1.00 47.34 736 GLN A CA 1
ATOM 2163 C C . GLN A 1 280 ? -44.626 9.140 -29.439 1.00 42.07 736 GLN A C 1
ATOM 2164 O O . GLN A 1 280 ? -44.162 9.672 -28.424 1.00 43.23 736 GLN A O 1
ATOM 2170 N N . ALA A 1 281 ? -44.845 9.825 -30.565 1.00 42.63 737 ALA A N 1
ATOM 2171 C CA . ALA A 1 281 ? -44.540 11.251 -30.633 1.00 40.79 737 ALA A CA 1
ATOM 2172 C C . ALA A 1 281 ? -45.420 12.050 -29.679 1.00 49.88 737 ALA A C 1
ATOM 2173 O O . ALA A 1 281 ? -44.964 13.028 -29.073 1.00 43.66 737 ALA A O 1
ATOM 2175 N N . LEU A 1 282 ? -46.686 11.652 -29.536 1.00 43.34 738 LEU A N 1
ATOM 2176 C CA . LEU A 1 282 ? -47.564 12.307 -28.573 1.00 48.26 738 LEU A CA 1
ATOM 2177 C C . LEU A 1 282 ? -47.078 12.077 -27.148 1.00 43.56 738 LEU A C 1
ATOM 2178 O O . LEU A 1 282 ? -47.014 13.012 -26.341 1.00 46.11 738 LEU A O 1
ATOM 2183 N N . GLN A 1 283 ? -46.728 10.831 -26.824 1.00 41.73 739 GLN A N 1
ATOM 2184 C CA . GLN A 1 283 ? -46.270 10.518 -25.475 1.00 43.31 739 GLN A CA 1
ATOM 2185 C C . GLN A 1 283 ? -44.948 11.210 -25.162 1.00 46.32 739 GLN A C 1
ATOM 2186 O O . GLN A 1 283 ? -44.765 11.738 -24.059 1.00 46.86 739 GLN A O 1
ATOM 2192 N N . CYS A 1 284 ? -44.018 11.219 -26.121 1.00 47.10 740 CYS A N 1
ATOM 2193 C CA . CYS A 1 284 ? -42.734 11.880 -25.908 1.00 39.14 740 CYS A CA 1
ATOM 2194 C C . CYS A 1 284 ? -42.919 13.378 -25.693 1.00 39.00 740 CYS A C 1
ATOM 2195 O O . CYS A 1 284 ? -42.302 13.970 -24.800 1.00 40.28 740 CYS A O 1
ATOM 2198 N N . SER A 1 285 ? -43.779 14.007 -26.501 1.00 42.51 741 SER A N 1
ATOM 2199 C CA . SER A 1 285 ? -44.047 15.432 -26.331 1.00 51.37 741 SER A CA 1
ATOM 2200 C C . SER A 1 285 ? -44.687 15.717 -24.977 1.00 48.82 741 SER A C 1
ATOM 2201 O O . SER A 1 285 ? -44.389 16.736 -24.341 1.00 45.04 741 SER A O 1
ATOM 2204 N N . HIS A 1 286 ? -45.571 14.827 -24.522 1.00 43.05 742 HIS A N 1
ATOM 2205 C CA . HIS A 1 286 ? -46.192 14.997 -23.213 1.00 44.97 742 HIS A CA 1
ATOM 2206 C C . HIS A 1 286 ? -45.149 14.955 -22.104 1.00 42.77 742 HIS A C 1
ATOM 2207 O O . HIS A 1 286 ? -45.164 15.785 -21.186 1.00 42.35 742 HIS A O 1
ATOM 2214 N N . TYR A 1 287 ? -44.228 13.990 -22.175 1.00 45.85 743 TYR A N 1
ATOM 2215 C CA . TYR A 1 287 ? -43.165 13.900 -21.179 1.00 42.58 743 TYR A CA 1
ATOM 2216 C C . TYR A 1 287 ? -42.294 15.150 -21.184 1.00 44.64 743 TYR A C 1
ATOM 2217 O O . TYR A 1 287 ? -41.896 15.643 -20.122 1.00 44.21 743 TYR A O 1
ATOM 2226 N N . SER A 1 288 ? -41.985 15.674 -22.373 1.00 45.73 744 SER A N 1
ATOM 2227 C CA . SER A 1 288 ? -41.186 16.893 -22.459 1.00 44.55 744 SER A CA 1
ATOM 2228 C C . SER A 1 288 ? -41.886 18.059 -21.775 1.00 50.47 744 SER A C 1
ATOM 2229 O O . SER A 1 288 ? -41.252 18.837 -21.053 1.00 47.83 744 SER A O 1
ATOM 2232 N N . ILE A 1 289 ? -43.198 18.189 -21.985 1.00 52.80 745 ILE A N 1
ATOM 2233 C CA . ILE A 1 289 ? -43.948 19.284 -21.376 1.00 46.83 745 ILE A CA 1
ATOM 2234 C C . ILE A 1 289 ? -43.963 19.147 -19.859 1.00 47.36 745 ILE A C 1
ATOM 2235 O O . ILE A 1 289 ? -43.817 20.137 -19.131 1.00 46.42 745 ILE A O 1
ATOM 2240 N N . LEU A 1 290 ? -44.130 17.920 -19.357 1.00 42.30 746 LEU A N 1
ATOM 2241 C CA . LEU A 1 290 ? -44.161 17.711 -17.912 1.00 43.96 746 LEU A CA 1
ATOM 2242 C C . LEU A 1 290 ? -42.834 18.092 -17.267 1.00 45.65 746 LEU A C 1
ATOM 2243 O O . LEU A 1 290 ? -42.812 18.685 -16.182 1.00 48.86 746 LEU A O 1
ATOM 2248 N N . TRP A 1 291 ? -41.716 17.764 -17.919 1.00 47.00 747 TRP A N 1
ATOM 2249 C CA . TRP A 1 291 ? -40.415 18.142 -17.375 1.00 52.21 747 TRP A CA 1
ATOM 2250 C C . TRP A 1 291 ? -40.191 19.645 -17.469 1.00 47.72 747 TRP A C 1
ATOM 2251 O O . TRP A 1 291 ? -39.614 20.249 -16.557 1.00 52.47 747 TRP A O 1
ATOM 2262 N N . GLN A 1 292 ? -40.635 20.266 -18.565 1.00 44.97 748 GLN A N 1
ATOM 2263 C CA . GLN A 1 292 ? -40.530 21.717 -18.676 1.00 49.64 748 GLN A CA 1
ATOM 2264 C C . GLN A 1 292 ? -41.354 22.416 -17.603 1.00 56.95 748 GLN A C 1
ATOM 2265 O O . GLN A 1 292 ? -40.967 23.489 -17.125 1.00 57.78 748 GLN A O 1
ATOM 2271 N N . LEU A 1 293 ? -42.483 21.825 -17.202 1.00 54.12 749 LEU A N 1
ATOM 2272 C CA . LEU A 1 293 ? -43.268 22.401 -16.116 1.00 51.07 749 LEU A CA 1
ATOM 2273 C C . LEU A 1 293 ? -42.570 22.212 -14.774 1.00 58.84 749 LEU A C 1
ATOM 2274 O O . LEU A 1 293 ? -42.648 23.081 -13.899 1.00 67.49 749 LEU A O 1
ATOM 2279 N N . VAL A 1 294 ? -41.876 21.085 -14.599 1.00 54.35 750 VAL A N 1
ATOM 2280 C CA . VAL A 1 294 ? -41.151 20.837 -13.354 1.00 60.92 750 VAL A CA 1
ATOM 2281 C C . VAL A 1 294 ? -40.044 21.868 -13.171 1.00 63.79 750 VAL A C 1
ATOM 2282 O O . VAL A 1 294 ? -39.891 22.458 -12.094 1.00 65.53 750 VAL A O 1
ATOM 2286 N N . LYS A 1 295 ? -39.259 22.106 -14.224 1.00 62.29 751 LYS A N 1
ATOM 2287 C CA . LYS A 1 295 ? -38.174 23.076 -14.128 1.00 64.71 751 LYS A CA 1
ATOM 2288 C C . LYS A 1 295 ? -38.704 24.494 -13.956 1.00 62.96 751 LYS A C 1
ATOM 2289 O O . LYS A 1 295 ? -38.101 25.300 -13.237 1.00 65.86 751 LYS A O 1
ATOM 2295 N N . ILE A 1 296 ? -39.826 24.814 -14.603 1.00 70.23 752 ILE A N 1
ATOM 2296 C CA . ILE A 1 296 ? -40.394 26.153 -14.489 1.00 67.28 752 ILE A CA 1
ATOM 2297 C C . ILE A 1 296 ? -41.079 26.364 -13.142 1.00 75.73 752 ILE A C 1
ATOM 2298 O O . ILE A 1 296 ? -41.264 27.513 -12.717 1.00 81.75 752 ILE A O 1
ATOM 2303 N N . THR A 1 297 ? -41.459 25.284 -12.454 1.00 73.84 753 THR A N 1
ATOM 2304 C CA . THR A 1 297 ? -42.089 25.411 -11.145 1.00 68.78 753 THR A CA 1
ATOM 2305 C C . THR A 1 297 ? -41.051 25.556 -10.038 1.00 80.55 753 THR A C 1
ATOM 2306 O O . THR A 1 297 ? -41.191 26.415 -9.159 1.00 88.75 753 THR A O 1
ATOM 2310 N N . ASP A 1 298 ? -39.990 24.746 -10.083 1.00 85.12 754 ASP A N 1
ATOM 2311 C CA . ASP A 1 298 ? -39.017 24.727 -8.995 1.00 86.55 754 ASP A CA 1
ATOM 2312 C C . ASP A 1 298 ? -38.149 25.978 -8.976 1.00 92.67 754 ASP A C 1
ATOM 2313 O O . ASP A 1 298 ? -37.669 26.375 -7.909 1.00 98.12 754 ASP A O 1
ATOM 2318 N N . GLY A 1 299 ? -37.929 26.607 -10.129 1.00 81.68 755 GLY A N 1
ATOM 2319 C CA . GLY A 1 299 ? -37.104 27.792 -10.214 1.00 80.66 755 GLY A CA 1
ATOM 2320 C C . GLY A 1 299 ? -37.901 29.069 -10.032 1.00 86.56 755 GLY A C 1
ATOM 2321 O O . GLY A 1 299 ? -39.063 29.065 -9.619 1.00 87.35 755 GLY A O 1
ATOM 2322 N N . SER A 1 300 ? -37.245 30.189 -10.342 1.00 86.55 756 SER A N 1
ATOM 2323 C CA . SER A 1 300 ? -37.873 31.507 -10.356 1.00 90.08 756 SER A CA 1
ATOM 2324 C C . SER A 1 300 ? -37.920 31.993 -11.798 1.00 88.74 756 SER A C 1
ATOM 2325 O O . SER A 1 300 ? -37.008 32.699 -12.254 1.00 85.77 756 SER A O 1
ATOM 2328 N N . PRO A 1 301 ? -38.954 31.645 -12.555 1.00 89.56 757 PRO A N 1
ATOM 2329 C CA . PRO A 1 301 ? -38.986 31.981 -13.981 1.00 89.58 757 PRO A CA 1
ATOM 2330 C C . PRO A 1 301 ? -39.345 33.444 -14.210 1.00 92.37 757 PRO A C 1
ATOM 2331 O O . PRO A 1 301 ? -39.775 34.164 -13.309 1.00 94.05 757 PRO A O 1
ATOM 2335 N N . SER A 1 302 ? -39.154 33.872 -15.453 1.00 86.72 758 SER A N 1
ATOM 2336 C CA . SER A 1 302 ? -39.507 35.213 -15.885 1.00 86.85 758 SER A CA 1
ATOM 2337 C C . SER A 1 302 ? -40.802 35.166 -16.692 1.00 81.93 758 SER A C 1
ATOM 2338 O O . SER A 1 302 ? -41.414 34.112 -16.879 1.00 83.39 758 SER A O 1
ATOM 2341 N N . LYS A 1 303 ? -41.224 36.335 -17.177 1.00 87.54 759 LYS A N 1
ATOM 2342 C CA . LYS A 1 303 ? -42.432 36.394 -17.993 1.00 82.50 759 LYS A CA 1
ATOM 2343 C C . LYS A 1 303 ? -42.227 35.685 -19.326 1.00 78.52 759 LYS A C 1
ATOM 2344 O O . LYS A 1 303 ? -43.157 35.066 -19.857 1.00 80.15 759 LYS A O 1
ATOM 2350 N N . GLU A 1 304 ? -41.015 35.761 -19.879 1.00 82.55 760 GLU A N 1
ATOM 2351 C CA . GLU A 1 304 ? -40.734 35.067 -21.131 1.00 84.69 760 GLU A CA 1
ATOM 2352 C C . GLU A 1 304 ? -40.727 33.557 -20.934 1.00 79.99 760 GLU A C 1
ATOM 2353 O O . GLU A 1 304 ? -41.197 32.811 -21.800 1.00 74.05 760 GLU A O 1
ATOM 2359 N N . ASP A 1 305 ? -40.197 33.088 -19.800 1.00 79.91 761 ASP A N 1
ATOM 2360 C CA . ASP A 1 305 ? -40.158 31.653 -19.537 1.00 76.06 761 ASP A CA 1
ATOM 2361 C C . ASP A 1 305 ? -41.561 31.058 -19.511 1.00 74.76 761 ASP A C 1
ATOM 2362 O O . ASP A 1 305 ? -41.802 29.993 -20.091 1.00 71.61 761 ASP A O 1
ATOM 2367 N N . LEU A 1 306 ? -42.501 31.738 -18.852 1.00 74.54 762 LEU A N 1
ATOM 2368 C CA . LEU A 1 306 ? -43.866 31.228 -18.769 1.00 67.57 762 LEU A CA 1
ATOM 2369 C C . LEU A 1 306 ? -44.545 31.243 -20.133 1.00 67.81 762 LEU A C 1
ATOM 2370 O O . LEU A 1 306 ? -45.180 30.260 -20.532 1.00 64.56 762 LEU A O 1
ATOM 2375 N N . LEU A 1 307 ? -44.420 32.352 -20.865 1.00 67.43 763 LEU A N 1
ATOM 2376 C CA . LEU A 1 307 ? -45.098 32.478 -22.150 1.00 70.58 763 LEU A CA 1
ATOM 2377 C C . LEU A 1 307 ? -44.484 31.593 -23.226 1.00 67.06 763 LEU A C 1
ATOM 2378 O O . LEU A 1 307 ? -45.173 31.250 -24.193 1.00 60.98 763 LEU A O 1
ATOM 2383 N N . VAL A 1 308 ? -43.211 31.217 -23.088 1.00 63.00 764 VAL A N 1
ATOM 2384 C CA . VAL A 1 308 ? -42.626 30.261 -24.023 1.00 69.90 764 VAL A CA 1
ATOM 2385 C C . VAL A 1 308 ? -43.233 28.879 -23.816 1.00 60.74 764 VAL A C 1
ATOM 2386 O O . VAL A 1 308 ? -43.581 28.188 -24.782 1.00 59.96 764 VAL A O 1
ATOM 2390 N N . LEU A 1 309 ? -43.380 28.459 -22.557 1.00 61.65 765 LEU A N 1
ATOM 2391 C CA . LEU A 1 309 ? -44.036 27.186 -22.276 1.00 59.46 765 LEU A CA 1
ATOM 2392 C C . LEU A 1 309 ? -45.510 27.220 -22.660 1.00 65.97 765 LEU A C 1
ATOM 2393 O O . LEU A 1 309 ? -46.058 26.199 -23.093 1.00 62.51 765 LEU A O 1
ATOM 2398 N N . ARG A 1 310 ? -46.165 28.375 -22.515 1.00 61.09 766 ARG A N 1
ATOM 2399 C CA . ARG A 1 310 ? -47.563 28.485 -22.918 1.00 58.99 766 ARG A CA 1
ATOM 2400 C C . ARG A 1 310 ? -47.722 28.270 -24.418 1.00 58.63 766 ARG A C 1
ATOM 2401 O O . ARG A 1 310 ? -48.636 27.563 -24.857 1.00 54.89 766 ARG A O 1
ATOM 2409 N N . LYS A 1 311 ? -46.844 28.880 -25.218 1.00 54.47 767 LYS A N 1
ATOM 2410 C CA . LYS A 1 311 ? -46.863 28.649 -26.659 1.00 60.30 767 LYS A CA 1
ATOM 2411 C C . LYS A 1 311 ? -46.675 27.171 -26.979 1.00 61.95 767 LYS A C 1
ATOM 2412 O O . LYS A 1 311 ? -47.303 26.641 -27.904 1.00 62.67 767 LYS A O 1
ATOM 2418 N N . THR A 1 312 ? -45.820 26.488 -26.216 1.00 55.46 768 THR A N 1
ATOM 2419 C CA . THR A 1 312 ? -45.589 25.066 -26.447 1.00 58.62 768 THR A CA 1
ATOM 2420 C C . THR A 1 312 ? -46.815 24.238 -26.082 1.00 58.33 768 THR A C 1
ATOM 2421 O O . THR A 1 312 ? -47.208 23.336 -26.831 1.00 59.87 768 THR A O 1
ATOM 2425 N N . VAL A 1 313 ? -47.436 24.531 -24.937 1.00 48.36 769 VAL A N 1
ATOM 2426 C CA . VAL A 1 313 ? -48.597 23.760 -24.501 1.00 60.77 769 VAL A CA 1
ATOM 2427 C C . VAL A 1 313 ? -49.795 24.036 -25.401 1.00 56.41 769 VAL A C 1
ATOM 2428 O O . VAL A 1 313 ? -50.549 23.119 -25.751 1.00 56.67 769 VAL A O 1
ATOM 2432 N N . LYS A 1 314 ? -49.990 25.298 -25.795 1.00 49.02 770 LYS A N 1
ATOM 2433 C CA . LYS A 1 314 ? -51.111 25.634 -26.668 1.00 51.33 770 LYS A CA 1
ATOM 2434 C C . LYS A 1 314 ? -50.998 24.922 -28.010 1.00 54.66 770 LYS A C 1
ATOM 2435 O O . LYS A 1 314 ? -51.992 24.408 -28.535 1.00 64.59 770 LYS A O 1
ATOM 2437 N N . SER A 1 315 ? -49.791 24.878 -28.580 1.00 56.74 771 SER A N 1
ATOM 2438 C CA . SER A 1 315 ? -49.607 24.202 -29.859 1.00 64.82 771 SER A CA 1
ATOM 2439 C C . SER A 1 315 ? -49.760 22.693 -29.723 1.00 59.59 771 SER A C 1
ATOM 2440 O O . SER A 1 315 ? -50.220 22.033 -30.662 1.00 60.73 771 SER A O 1
ATOM 2443 N N . PHE A 1 316 ? -49.386 22.130 -28.572 1.00 54.86 772 PHE A N 1
ATOM 2444 C CA . PHE A 1 316 ? -49.551 20.696 -28.368 1.00 52.98 772 PHE A CA 1
ATOM 2445 C C . PHE A 1 316 ? -50.992 20.330 -28.038 1.00 52.30 772 PHE A C 1
ATOM 2446 O O . PHE A 1 316 ? -51.441 19.233 -28.388 1.00 55.37 772 PHE A O 1
ATOM 2454 N N . LEU A 1 317 ? -51.726 21.223 -27.369 1.00 53.98 773 LEU A N 1
ATOM 2455 C CA . LEU A 1 317 ? -53.147 20.981 -27.139 1.00 56.16 773 LEU A CA 1
ATOM 2456 C C . LEU A 1 317 ? -53.918 20.961 -28.451 1.00 51.87 773 LEU A C 1
ATOM 2457 O O . LEU A 1 317 ? -54.869 20.186 -28.610 1.00 57.26 773 LEU A O 1
ATOM 2462 N N . ALA A 1 318 ? -53.520 21.805 -29.407 1.00 50.85 774 ALA A N 1
ATOM 2463 C CA . ALA A 1 318 ? -54.157 21.785 -30.719 1.00 57.98 774 ALA A CA 1
ATOM 2464 C C . ALA A 1 318 ? -53.821 20.504 -31.473 1.00 58.22 774 ALA A C 1
ATOM 2465 O O . ALA A 1 318 ? -54.662 19.969 -32.204 1.00 64.21 774 ALA A O 1
ATOM 2467 N N . VAL A 1 319 ? -52.598 19.997 -31.305 1.00 55.81 775 VAL A N 1
ATOM 2468 C CA . VAL A 1 319 ? -52.210 18.758 -31.972 1.00 52.98 775 VAL A CA 1
ATOM 2469 C C . VAL A 1 319 ? -52.995 17.579 -31.411 1.00 52.71 775 VAL A C 1
ATOM 2470 O O . VAL A 1 319 ? -53.483 16.728 -32.163 1.00 47.28 775 VAL A O 1
ATOM 2474 N N . CYS A 1 320 ? -53.134 17.511 -30.084 1.00 46.16 776 CYS A N 1
ATOM 2475 C CA . CYS A 1 320 ? -53.911 16.432 -29.482 1.00 50.70 776 CYS A CA 1
ATOM 2476 C C . CYS A 1 320 ? -55.373 16.507 -29.901 1.00 55.73 776 CYS A C 1
ATOM 2477 O O . CYS A 1 320 ? -56.008 15.476 -30.152 1.00 49.89 776 CYS A O 1
ATOM 2480 N N . GLN A 1 321 ? -55.925 17.720 -29.984 1.00 53.02 777 GLN A N 1
ATOM 2481 C CA . GLN A 1 321 ? -57.301 17.871 -30.442 1.00 47.62 777 GLN A CA 1
ATOM 2482 C C . GLN A 1 321 ? -57.444 17.440 -31.896 1.00 54.49 777 GLN A C 1
ATOM 2483 O O . GLN A 1 321 ? -58.417 16.768 -32.260 1.00 56.46 777 GLN A O 1
ATOM 2489 N N . GLN A 1 322 ? -56.479 17.812 -32.741 1.00 56.90 778 GLN A N 1
ATOM 2490 C CA . GLN A 1 322 ? -56.520 17.394 -34.138 1.00 55.67 778 GLN A CA 1
ATOM 2491 C C . GLN A 1 322 ? -56.322 15.891 -34.282 1.00 55.16 778 GLN A C 1
ATOM 2492 O O . GLN A 1 322 ? -56.877 15.281 -35.205 1.00 59.34 778 GLN A O 1
ATOM 2498 N N . CYS A 1 323 ? -55.546 15.276 -33.387 1.00 52.50 779 CYS A N 1
ATOM 2499 C CA . CYS A 1 323 ? -55.329 13.835 -33.445 1.00 50.59 779 CYS A CA 1
ATOM 2500 C C . CYS A 1 323 ? -56.560 13.034 -33.045 1.00 56.62 779 CYS A C 1
ATOM 2501 O O . CYS A 1 323 ? -56.579 11.818 -33.263 1.00 51.94 779 CYS A O 1
ATOM 2504 N N . LEU A 1 324 ? -57.578 13.675 -32.464 1.00 56.66 780 LEU A N 1
ATOM 2505 C CA . LEU A 1 324 ? -58.827 12.978 -32.183 1.00 56.95 780 LEU A CA 1
ATOM 2506 C C . LEU A 1 324 ? -59.533 12.538 -33.458 1.00 58.73 780 LEU A C 1
ATOM 2507 O O . LEU A 1 324 ? -60.373 11.632 -33.408 1.00 65.81 780 LEU A O 1
ATOM 2512 N N . SER A 1 325 ? -59.211 13.155 -34.594 1.00 56.49 781 SER A N 1
ATOM 2513 C CA . SER A 1 325 ? -59.808 12.818 -35.878 1.00 54.50 781 SER A CA 1
ATOM 2514 C C . SER A 1 325 ? -58.949 11.857 -36.690 1.00 56.91 781 SER A C 1
ATOM 2515 O O . SER A 1 325 ? -59.247 11.617 -37.864 1.00 53.13 781 SER A O 1
ATOM 2518 N N . ASN A 1 326 ? -57.889 11.312 -36.099 1.00 63.33 782 ASN A N 1
ATOM 2519 C CA . ASN A 1 326 ? -57.077 10.319 -36.786 1.00 58.47 782 ASN A CA 1
ATOM 2520 C C . ASN A 1 326 ? -57.876 9.035 -36.978 1.00 62.75 782 ASN A C 1
ATOM 2521 O O . ASN A 1 326 ? -58.666 8.645 -36.116 1.00 62.01 782 ASN A O 1
ATOM 2526 N N . VAL A 1 327 ? -57.668 8.375 -38.121 1.00 58.73 783 VAL A N 1
ATOM 2527 C CA . VAL A 1 327 ? -58.463 7.197 -38.453 1.00 64.97 783 VAL A CA 1
ATOM 2528 C C . VAL A 1 327 ? -58.177 6.024 -37.524 1.00 64.03 783 VAL A C 1
ATOM 2529 O O . VAL A 1 327 ? -58.988 5.094 -37.442 1.00 67.86 783 VAL A O 1
ATOM 2533 N N . ASN A 1 328 ? -57.048 6.039 -36.821 1.00 65.36 784 ASN A N 1
ATOM 2534 C CA . ASN A 1 328 ? -56.642 4.935 -35.963 1.00 60.88 784 ASN A CA 1
ATOM 2535 C C . ASN A 1 328 ? -57.076 5.207 -34.529 1.00 60.92 784 ASN A C 1
ATOM 2536 O O . ASN A 1 328 ? -56.732 6.246 -33.954 1.00 63.73 784 ASN A O 1
ATOM 2541 N N . THR A 1 329 ? -57.826 4.267 -33.956 1.00 56.38 785 THR A N 1
ATOM 2542 C CA . THR A 1 329 ? -58.309 4.447 -32.592 1.00 59.72 785 THR A CA 1
ATOM 2543 C C . THR A 1 329 ? -57.203 4.507 -31.538 1.00 51.47 785 THR A C 1
ATOM 2544 O O . THR A 1 329 ? -57.407 5.209 -30.530 1.00 57.02 785 THR A O 1
ATOM 2548 N N . PRO A 1 330 ? -56.056 3.825 -31.668 1.00 52.42 786 PRO A N 1
ATOM 2549 C CA . PRO A 1 330 ? -54.983 4.052 -30.682 1.00 56.42 786 PRO A CA 1
ATOM 2550 C C . PRO A 1 330 ? -54.512 5.493 -30.624 1.00 49.07 786 PRO A C 1
ATOM 2551 O O . PRO A 1 330 ? -54.134 5.968 -29.546 1.00 49.47 786 PRO A O 1
ATOM 2555 N N . VAL A 1 331 ? -54.535 6.210 -31.749 1.00 50.31 787 VAL A N 1
ATOM 2556 C CA . VAL A 1 331 ? -54.174 7.624 -31.734 1.00 48.66 787 VAL A CA 1
ATOM 2557 C C . VAL A 1 331 ? -55.242 8.440 -31.016 1.00 50.92 787 VAL A C 1
ATOM 2558 O O . VAL A 1 331 ? -54.928 9.364 -30.256 1.00 53.81 787 VAL A O 1
ATOM 2562 N N . LYS A 1 332 ? -56.518 8.114 -31.244 1.00 54.37 788 LYS A N 1
ATOM 2563 C CA . LYS A 1 332 ? -57.599 8.794 -30.536 1.00 51.22 788 LYS A CA 1
ATOM 2564 C C . LYS A 1 332 ? -57.452 8.629 -29.029 1.00 47.11 788 LYS A C 1
ATOM 2565 O O . LYS A 1 332 ? -57.510 9.606 -28.274 1.00 50.70 788 LYS A O 1
ATOM 2571 N N . GLU A 1 333 ? -57.265 7.386 -28.574 1.00 42.84 789 GLU A N 1
ATOM 2572 C CA . GLU A 1 333 ? -57.164 7.121 -27.143 1.00 52.08 789 GLU A CA 1
ATOM 2573 C C . GLU A 1 333 ? -55.948 7.809 -26.536 1.00 53.67 789 GLU A C 1
ATOM 2574 O O . GLU A 1 333 ? -56.026 8.363 -25.432 1.00 60.54 789 GLU A O 1
ATOM 2580 N N . GLN A 1 334 ? -54.814 7.782 -27.241 1.00 48.54 790 GLN A N 1
ATOM 2581 C CA . GLN A 1 334 ? -53.615 8.447 -26.742 1.00 48.67 790 GLN A CA 1
ATOM 2582 C C . GLN A 1 334 ? -53.829 9.953 -26.639 1.00 46.90 790 GLN A C 1
ATOM 2583 O O . GLN A 1 334 ? -53.517 10.568 -25.613 1.00 50.42 790 GLN A O 1
ATOM 2589 N N . ALA A 1 335 ? -54.376 10.561 -27.695 1.00 47.85 791 ALA A N 1
ATOM 2590 C CA . ALA A 1 335 ? -54.631 11.999 -27.673 1.00 49.71 791 ALA A CA 1
ATOM 2591 C C . ALA A 1 335 ? -55.670 12.363 -26.620 1.00 51.27 791 ALA A C 1
ATOM 2592 O O . ALA A 1 335 ? -55.564 13.408 -25.966 1.00 47.37 791 ALA A O 1
ATOM 2594 N N . PHE A 1 336 ? -56.682 11.510 -26.438 1.00 47.61 792 PHE A N 1
ATOM 2595 C CA . PHE A 1 336 ? -57.714 11.789 -25.445 1.00 39.84 792 PHE A CA 1
ATOM 2596 C C . PHE A 1 336 ? -57.157 11.711 -24.028 1.00 46.28 792 PHE A C 1
ATOM 2597 O O . PHE A 1 336 ? -57.495 12.543 -23.176 1.00 45.57 792 PHE A O 1
ATOM 2605 N N . MET A 1 337 ? -56.309 10.715 -23.753 1.00 44.18 793 MET A N 1
ATOM 2606 C CA . MET A 1 337 ? -55.704 10.603 -22.429 1.00 47.48 793 MET A CA 1
ATOM 2607 C C . MET A 1 337 ? -54.820 11.804 -22.121 1.00 48.70 793 MET A C 1
ATOM 2608 O O . MET A 1 337 ? -54.856 12.343 -21.008 1.00 52.37 793 MET A O 1
ATOM 2613 N N . LEU A 1 338 ? -54.015 12.237 -23.093 1.00 45.66 794 LEU A N 1
ATOM 2614 C CA . LEU A 1 338 ? -53.173 13.408 -22.879 1.00 51.20 794 LEU A CA 1
ATOM 2615 C C . LEU A 1 338 ? -54.004 14.679 -22.763 1.00 53.90 794 LEU A C 1
ATOM 2616 O O . LEU A 1 338 ? -53.620 15.602 -22.036 1.00 50.40 794 LEU A O 1
ATOM 2621 N N . LEU A 1 339 ? -55.139 14.743 -23.463 1.00 48.64 795 LEU A N 1
ATOM 2622 C CA . LEU A 1 339 ? -56.032 15.889 -23.324 1.00 43.92 795 LEU A CA 1
ATOM 2623 C C . LEU A 1 339 ? -56.577 15.984 -21.905 1.00 53.08 795 LEU A C 1
ATOM 2624 O O . LEU A 1 339 ? -56.525 17.047 -21.276 1.00 59.44 795 LEU A O 1
ATOM 2629 N N . CYS A 1 340 ? -57.101 14.873 -21.380 1.00 50.37 796 CYS A N 1
ATOM 2630 C CA . CYS A 1 340 ? -57.623 14.873 -20.017 1.00 52.33 796 CYS A CA 1
ATOM 2631 C C . CYS A 1 340 ? -56.520 15.107 -18.994 1.00 60.17 796 CYS A C 1
ATOM 2632 O O . CYS A 1 340 ? -56.778 15.670 -17.924 1.00 61.21 796 CYS A O 1
ATOM 2635 N N . ASP A 1 341 ? -55.292 14.685 -19.301 1.00 50.46 797 ASP A N 1
ATOM 2636 C CA . ASP A 1 341 ? -54.173 14.938 -18.399 1.00 55.45 797 ASP A CA 1
ATOM 2637 C C . ASP A 1 341 ? -53.807 16.417 -18.385 1.00 52.34 797 ASP A C 1
ATOM 2638 O O . ASP A 1 341 ? -53.726 17.038 -17.319 1.00 52.21 797 ASP A O 1
ATOM 2643 N N . LEU A 1 342 ? -53.596 17.001 -19.567 1.00 49.09 798 LEU A N 1
ATOM 2644 C CA . LEU A 1 342 ? -53.122 18.379 -19.646 1.00 49.04 798 LEU A CA 1
ATOM 2645 C C . LEU A 1 342 ? -54.181 19.368 -19.174 1.00 52.84 798 LEU A C 1
ATOM 2646 O O . LEU A 1 342 ? -53.858 20.350 -18.495 1.00 58.21 798 LEU A O 1
ATOM 2651 N N . LEU A 1 343 ? -55.448 19.133 -19.524 1.00 58.54 799 LEU A N 1
ATOM 2652 C CA . LEU A 1 343 ? -56.512 20.035 -19.096 1.00 51.30 799 LEU A CA 1
ATOM 2653 C C . LEU A 1 343 ? -56.703 20.028 -17.585 1.00 56.42 799 LEU A C 1
ATOM 2654 O O . LEU A 1 343 ? -57.260 20.986 -17.039 1.00 61.78 799 LEU A O 1
ATOM 2659 N N . MET A 1 344 ? -56.256 18.976 -16.901 1.00 54.99 800 MET A N 1
ATOM 2660 C CA . MET A 1 344 ? -56.291 18.937 -15.445 1.00 54.14 800 MET A CA 1
ATOM 2661 C C . MET A 1 344 ? -55.039 19.551 -14.829 1.00 63.15 800 MET A C 1
ATOM 2662 O O . MET A 1 344 ? -55.123 20.228 -13.799 1.00 57.34 800 MET A O 1
ATOM 2667 N N . ILE A 1 345 ? -53.878 19.330 -15.449 1.00 57.16 801 ILE A N 1
ATOM 2668 C CA . ILE A 1 345 ? -52.634 19.883 -14.925 1.00 55.87 801 ILE A CA 1
ATOM 2669 C C . ILE A 1 345 ? -52.589 21.392 -15.128 1.00 58.42 801 ILE A C 1
ATOM 2670 O O . ILE A 1 345 ? -52.212 22.143 -14.221 1.00 52.24 801 ILE A O 1
ATOM 2675 N N . PHE A 1 346 ? -52.977 21.863 -16.314 1.00 57.23 802 PHE A N 1
ATOM 2676 C CA . PHE A 1 346 ? -52.933 23.281 -16.645 1.00 55.74 802 PHE A CA 1
ATOM 2677 C C . PHE A 1 346 ? -54.270 23.978 -16.411 1.00 63.56 802 PHE A C 1
ATOM 2678 O O . PHE A 1 346 ? -54.581 24.969 -17.079 1.00 55.17 802 PHE A O 1
ATOM 2686 N N . SER A 1 347 ? -55.067 23.477 -15.473 1.00 65.14 803 SER A N 1
ATOM 2687 C CA . SER A 1 347 ? -56.279 24.160 -15.052 1.00 62.24 803 SER A CA 1
ATOM 2688 C C . SER A 1 347 ? -55.919 25.173 -13.965 1.00 69.19 803 SER A C 1
ATOM 2689 O O . SER A 1 347 ? -54.746 25.491 -13.748 1.00 65.78 803 SER A O 1
ATOM 2692 N N . HIS A 1 348 ? -56.927 25.695 -13.264 1.00 64.49 804 HIS A N 1
ATOM 2693 C CA . HIS A 1 348 ? -56.658 26.605 -12.156 1.00 66.39 804 HIS A CA 1
ATOM 2694 C C . HIS A 1 348 ? -56.082 25.889 -10.941 1.00 68.62 804 HIS A C 1
ATOM 2695 O O . HIS A 1 348 ? -55.699 26.556 -9.972 1.00 73.89 804 HIS A O 1
ATOM 2702 N N . GLN A 1 349 ? -56.015 24.556 -10.972 1.00 61.38 805 GLN A N 1
ATOM 2703 C CA . GLN A 1 349 ? -55.292 23.810 -9.948 1.00 68.29 805 GLN A CA 1
ATOM 2704 C C . GLN A 1 349 ? -53.826 24.221 -9.889 1.00 75.08 805 GLN A C 1
ATOM 2705 O O . GLN A 1 349 ? -53.203 24.160 -8.822 1.00 78.90 805 GLN A O 1
ATOM 2711 N N . LEU A 1 350 ? -53.264 24.659 -11.018 1.00 69.62 806 LEU A N 1
ATOM 2712 C CA . LEU A 1 350 ? -51.848 25.001 -11.086 1.00 71.43 806 LEU A CA 1
ATOM 2713 C C . LEU A 1 350 ? -51.492 26.215 -10.236 1.00 72.06 806 LEU A C 1
ATOM 2714 O O . LEU A 1 350 ? -50.310 26.424 -9.944 1.00 69.42 806 LEU A O 1
ATOM 2719 N N . MET A 1 351 ? -52.478 27.012 -9.823 1.00 69.86 807 MET A N 1
ATOM 2720 C CA . MET A 1 351 ? -52.233 28.227 -9.059 1.00 75.25 807 MET A CA 1
ATOM 2721 C C . MET A 1 351 ? -52.370 28.016 -7.554 1.00 82.36 807 MET A C 1
ATOM 2722 O O . MET A 1 351 ? -52.528 28.990 -6.810 1.00 88.14 807 MET A O 1
ATOM 2727 N N . THR A 1 352 ? -52.307 26.771 -7.089 1.00 87.00 808 THR A N 1
ATOM 2728 C CA . THR A 1 352 ? -52.414 26.492 -5.665 1.00 92.78 808 THR A CA 1
ATOM 2729 C C . THR A 1 352 ? -51.060 26.635 -4.981 1.00 89.33 808 THR A C 1
ATOM 2730 O O . THR A 1 352 ? -50.005 26.442 -5.591 1.00 86.46 808 THR A O 1
ATOM 2734 N N . GLY A 1 353 ? -51.101 26.981 -3.696 1.00 94.66 809 GLY A N 1
ATOM 2735 C CA . GLY A 1 353 ? -49.902 27.045 -2.884 1.00 95.29 809 GLY A CA 1
ATOM 2736 C C . GLY A 1 353 ? -48.962 28.183 -3.226 1.00 93.83 809 GLY A C 1
ATOM 2737 O O . GLY A 1 353 ? -47.775 27.956 -3.478 1.00 94.82 809 GLY A O 1
ATOM 2738 N N . GLY A 1 354 ? -49.477 29.411 -3.237 1.00 90.48 810 GLY A N 1
ATOM 2739 C CA . GLY A 1 354 ? -48.636 30.572 -3.463 1.00 93.55 810 GLY A CA 1
ATOM 2740 C C . GLY A 1 354 ? -48.014 30.653 -4.836 1.00 95.84 810 GLY A C 1
ATOM 2741 O O . GLY A 1 354 ? -46.991 31.319 -5.005 1.00 102.70 810 GLY A O 1
ATOM 2742 N N . ARG A 1 355 ? -48.603 29.991 -5.828 1.00 86.79 811 ARG A N 1
ATOM 2743 C CA . ARG A 1 355 ? -48.088 29.980 -7.192 1.00 84.58 811 ARG A CA 1
ATOM 2744 C C . ARG A 1 355 ? -49.041 30.686 -8.151 1.00 84.79 811 ARG A C 1
ATOM 2745 O O . ARG A 1 355 ? -49.306 30.205 -9.255 1.00 75.50 811 ARG A O 1
ATOM 2753 N N . GLU A 1 356 ? -49.567 31.842 -7.738 1.00 85.40 812 GLU A N 1
ATOM 2754 C CA . GLU A 1 356 ? -50.447 32.609 -8.611 1.00 84.59 812 GLU A CA 1
ATOM 2755 C C . GLU A 1 356 ? -49.710 33.172 -9.818 1.00 83.42 812 GLU A C 1
ATOM 2756 O O . GLU A 1 356 ? -50.357 33.583 -10.787 1.00 77.97 812 GLU A O 1
ATOM 2762 N N . GLY A 1 357 ? -48.375 33.200 -9.782 1.00 81.80 813 GLY A N 1
ATOM 2763 C CA . GLY A 1 357 ? -47.609 33.636 -10.935 1.00 75.33 813 GLY A CA 1
ATOM 2764 C C . GLY A 1 357 ? -47.699 32.698 -12.120 1.00 75.25 813 GLY A C 1
ATOM 2765 O O . GLY A 1 357 ? -47.350 33.094 -13.236 1.00 79.39 813 GLY A O 1
ATOM 2766 N N . LEU A 1 358 ? -48.157 31.466 -11.903 1.00 74.07 814 LEU A N 1
ATOM 2767 C CA . LEU A 1 358 ? -48.330 30.494 -12.974 1.00 74.17 814 LEU A CA 1
ATOM 2768 C C . LEU A 1 358 ? -49.651 30.662 -13.716 1.00 69.69 814 LEU A C 1
ATOM 2769 O O . LEU A 1 358 ? -50.019 29.779 -14.500 1.00 74.15 814 LEU A O 1
ATOM 2774 N N . GLN A 1 359 ? -50.364 31.763 -13.482 1.00 72.90 815 GLN A N 1
ATOM 2775 C CA . GLN A 1 359 ? -51.616 32.006 -14.194 1.00 72.43 815 GLN A CA 1
ATOM 2776 C C . GLN A 1 359 ? -51.471 32.006 -15.714 1.00 62.31 815 GLN A C 1
ATOM 2777 O O . GLN A 1 359 ? -52.369 31.466 -16.384 1.00 63.95 815 GLN A O 1
ATOM 2783 N N . PRO A 1 360 ? -50.421 32.577 -16.319 1.00 67.96 816 PRO A N 1
ATOM 2784 C CA . PRO A 1 360 ? -50.302 32.498 -17.786 1.00 68.92 816 PRO A CA 1
ATOM 2785 C C . PRO A 1 360 ? -50.286 31.080 -18.333 1.00 64.24 816 PRO A C 1
ATOM 2786 O O . PRO A 1 360 ? -50.523 30.897 -19.533 1.00 61.00 816 PRO A O 1
ATOM 2790 N N . LEU A 1 361 ? -50.024 30.074 -17.503 1.00 66.95 817 LEU A N 1
ATOM 2791 C CA . LEU A 1 361 ? -50.012 28.687 -17.947 1.00 64.02 817 LEU A CA 1
ATOM 2792 C C . LEU A 1 361 ? -51.373 28.012 -17.838 1.00 64.84 817 LEU A C 1
ATOM 2793 O O . LEU A 1 361 ? -51.491 26.833 -18.189 1.00 71.84 817 LEU A O 1
ATOM 2798 N N . VAL A 1 362 ? -52.396 28.718 -17.367 1.00 62.58 818 VAL A N 1
ATOM 2799 C CA . VAL A 1 362 ? -53.726 28.137 -17.220 1.00 64.29 818 VAL A CA 1
ATOM 2800 C C . VAL A 1 362 ? -54.417 28.105 -18.576 1.00 62.72 818 VAL A C 1
ATOM 2801 O O . VAL A 1 362 ? -54.395 29.088 -19.327 1.00 59.78 818 VAL A O 1
ATOM 2805 N N . PHE A 1 363 ? -55.033 26.969 -18.895 1.00 63.86 819 PHE A N 1
ATOM 2806 C CA . PHE A 1 363 ? -55.741 26.782 -20.153 1.00 61.11 819 PHE A CA 1
ATOM 2807 C C . PHE A 1 363 ? -57.173 26.346 -19.881 1.00 57.89 819 PHE A C 1
ATOM 2808 O O . PHE A 1 363 ? -57.418 25.474 -19.040 1.00 66.04 819 PHE A O 1
ATOM 2816 N N . ASN A 1 364 ? -58.114 26.954 -20.599 1.00 65.60 820 ASN A N 1
ATOM 2817 C CA . ASN A 1 364 ? -59.523 26.591 -20.518 1.00 63.57 820 ASN A CA 1
ATOM 2818 C C . ASN A 1 364 ? -59.971 26.052 -21.868 1.00 54.64 820 ASN A C 1
ATOM 2819 O O . ASN A 1 364 ? -59.839 26.758 -22.884 1.00 64.24 820 ASN A O 1
ATOM 2824 N N . PRO A 1 365 ? -60.495 24.829 -21.940 1.00 53.43 821 PRO A N 1
AT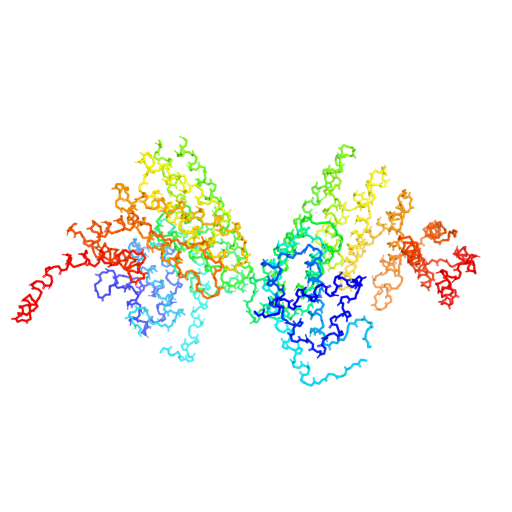OM 2825 C CA . PRO A 1 365 ? -60.891 24.270 -23.240 1.00 60.76 821 PRO A CA 1
ATOM 2826 C C . PRO A 1 365 ? -62.114 24.986 -23.794 1.00 67.55 821 PRO A C 1
ATOM 2827 O O . PRO A 1 365 ? -63.092 25.218 -23.079 1.00 63.86 821 PRO A O 1
ATOM 2831 N N . ASP A 1 366 ? -62.054 25.333 -25.077 1.00 66.70 822 ASP A N 1
ATOM 2832 C CA . ASP A 1 366 ? -63.169 26.009 -25.721 1.00 62.96 822 ASP A CA 1
ATOM 2833 C C . ASP A 1 366 ? -64.311 25.023 -25.968 1.00 68.16 822 ASP A C 1
ATOM 2834 O O . ASP A 1 366 ? -64.225 23.833 -25.653 1.00 69.16 822 ASP A O 1
ATOM 2839 N N . THR A 1 367 ? -65.402 25.536 -26.545 1.00 66.98 823 THR A N 1
ATOM 2840 C CA . THR A 1 367 ? -66.580 24.704 -26.773 1.00 67.78 823 THR A CA 1
ATOM 2841 C C . THR A 1 367 ? -66.283 23.575 -27.753 1.00 58.39 823 THR A C 1
ATOM 2842 O O . THR A 1 367 ? -66.768 22.450 -27.581 1.00 63.10 823 THR A O 1
ATOM 2846 N N . GLY A 1 368 ? -65.481 23.853 -28.783 1.00 56.65 824 GLY A N 1
ATOM 2847 C CA . GLY A 1 368 ? -65.168 22.823 -29.760 1.00 55.63 824 GLY A CA 1
ATOM 2848 C C . GLY A 1 368 ? -64.411 21.653 -29.160 1.00 66.66 824 GLY A C 1
ATOM 2849 O O . GLY A 1 368 ? -64.685 20.494 -29.482 1.00 69.25 824 GLY A O 1
ATOM 2850 N N . LEU A 1 369 ? -63.454 21.940 -28.275 1.00 64.50 825 LEU A N 1
ATOM 2851 C CA . LEU A 1 369 ? -62.687 20.869 -27.647 1.00 59.35 825 LEU A CA 1
ATOM 2852 C C . LEU A 1 369 ? -63.556 20.045 -26.704 1.00 57.12 825 LEU A C 1
ATOM 2853 O O . LEU A 1 369 ? -63.462 18.812 -26.685 1.00 52.63 825 LEU A O 1
ATOM 2858 N N . GLN A 1 370 ? -64.408 20.708 -25.917 1.00 56.16 826 GLN A N 1
ATOM 2859 C CA . GLN A 1 370 ? -65.290 19.984 -25.006 1.00 56.01 826 GLN A CA 1
ATOM 2860 C C . GLN A 1 370 ? -66.238 19.068 -25.769 1.00 58.54 826 GLN A C 1
ATOM 286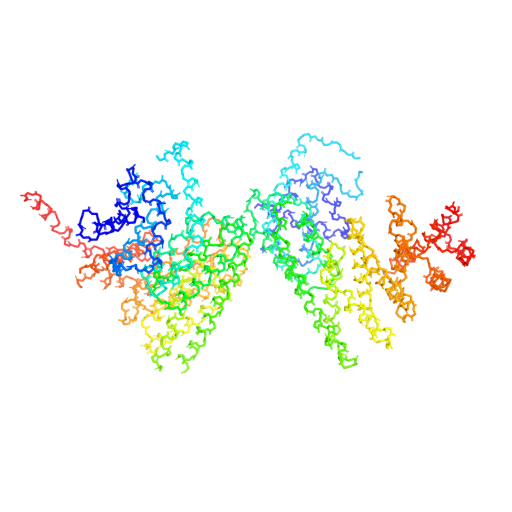1 O O . GLN A 1 370 ? -66.512 17.943 -25.333 1.00 67.34 826 GLN A O 1
ATOM 2867 N N . SER A 1 371 ? -66.749 19.532 -26.912 1.00 56.75 827 SER A N 1
ATOM 2868 C CA . SER A 1 371 ? -67.648 18.706 -27.710 1.00 63.55 827 SER A CA 1
ATOM 2869 C C . SER A 1 371 ? -66.924 17.493 -28.281 1.00 59.12 827 SER A C 1
ATOM 2870 O O . SER A 1 371 ? -67.495 16.397 -28.348 1.00 62.71 827 SER A O 1
ATOM 2873 N N . GLU A 1 372 ? -65.667 17.666 -28.695 1.00 59.42 828 GLU A N 1
ATOM 2874 C CA . GLU A 1 372 ? -64.913 16.539 -29.233 1.00 55.84 828 GLU A CA 1
ATOM 2875 C C . GLU A 1 372 ? -64.493 15.567 -28.137 1.00 54.48 828 GLU A C 1
ATOM 2876 O O . GLU A 1 372 ? -64.396 14.360 -28.387 1.00 52.18 828 GLU A O 1
ATOM 2882 N N . LEU A 1 373 ? -64.242 16.065 -26.923 1.00 55.41 829 LEU A N 1
ATOM 2883 C CA . LEU A 1 373 ? -63.982 15.165 -25.804 1.00 55.11 829 LEU A CA 1
ATOM 2884 C C . LEU A 1 373 ? -65.228 14.365 -25.447 1.00 54.84 829 LEU A C 1
ATOM 2885 O O . LEU A 1 373 ? -65.145 13.160 -25.178 1.00 49.29 829 LEU A O 1
ATOM 2890 N N . LEU A 1 374 ? -66.393 15.019 -25.442 1.00 60.09 830 LEU A N 1
ATOM 2891 C CA . LEU A 1 374 ? -67.644 14.310 -25.195 1.00 58.76 830 LEU A CA 1
ATOM 2892 C C . LEU A 1 374 ? -67.932 13.287 -26.284 1.00 51.99 830 LEU A C 1
ATOM 2893 O O . LEU A 1 374 ? -68.486 12.219 -26.000 1.00 49.41 830 LEU A O 1
ATOM 2898 N N . SER A 1 375 ? -67.563 13.591 -27.531 1.00 49.37 831 SER A N 1
ATOM 2899 C CA . SER A 1 375 ? -67.800 12.654 -28.624 1.00 52.63 831 SER A CA 1
ATOM 2900 C C . SER A 1 375 ? -66.974 11.385 -28.455 1.00 61.73 831 SER A C 1
ATOM 2901 O O . SER A 1 375 ? -67.462 10.281 -28.727 1.00 51.24 831 SER A O 1
ATOM 2904 N N . PHE A 1 376 ? -65.722 11.521 -28.005 1.00 55.13 832 PHE A N 1
ATOM 2905 C CA . PHE A 1 376 ? -64.866 10.351 -27.826 1.00 48.87 832 PHE A CA 1
ATOM 2906 C C . PHE A 1 376 ? -65.454 9.387 -26.803 1.00 48.63 832 PHE A C 1
ATOM 2907 O O . PHE A 1 376 ? -65.345 8.164 -26.957 1.00 51.87 832 PHE A O 1
ATOM 2915 N N . VAL A 1 377 ? -66.072 9.920 -25.747 1.00 51.67 833 VAL A N 1
ATOM 2916 C CA . VAL A 1 377 ? -66.674 9.062 -24.730 1.00 59.91 833 VAL A CA 1
ATOM 2917 C C . VAL A 1 377 ? -67.825 8.261 -25.323 1.00 53.93 833 VAL A C 1
ATOM 2918 O O . VAL A 1 377 ? -68.045 7.098 -24.962 1.00 57.68 833 VAL A O 1
ATOM 2922 N N . MET A 1 378 ? -68.574 8.863 -26.250 1.00 60.66 834 MET A N 1
ATOM 2923 C CA . MET A 1 378 ? -69.729 8.179 -26.823 1.00 64.90 834 MET A CA 1
ATOM 2924 C C . MET A 1 378 ? -69.306 7.065 -27.773 1.00 61.21 834 MET A C 1
ATOM 2925 O O . MET A 1 378 ? -69.950 6.011 -27.826 1.00 65.10 834 MET A O 1
ATOM 2930 N N . ASP A 1 379 ? -68.227 7.275 -28.529 1.00 67.48 835 ASP A N 1
ATOM 2931 C CA . ASP A 1 379 ? -67.837 6.337 -29.573 1.00 61.62 835 ASP A CA 1
ATOM 2932 C C . ASP A 1 379 ? -66.734 5.372 -29.163 1.00 60.21 835 ASP A C 1
ATOM 2933 O O . ASP A 1 379 ? -66.547 4.355 -29.840 1.00 64.03 835 ASP A O 1
ATOM 2938 N N . HIS A 1 380 ? -65.998 5.655 -28.087 1.00 57.66 836 HIS A N 1
ATOM 2939 C CA . HIS A 1 380 ? -64.852 4.834 -27.728 1.00 60.91 836 HIS A CA 1
ATOM 2940 C C . HIS A 1 380 ? -64.804 4.440 -26.258 1.00 59.80 836 HIS A C 1
ATOM 2941 O O . HIS A 1 380 ? -63.908 3.683 -25.869 1.00 64.51 836 HIS A O 1
ATOM 2948 N N . VAL A 1 381 ? -65.729 4.922 -25.436 1.00 65.03 837 VAL A N 1
ATOM 2949 C CA . VAL A 1 381 ? -65.897 4.454 -24.066 1.00 68.78 837 VAL A CA 1
ATOM 2950 C C . VAL A 1 381 ? -67.157 3.607 -23.928 1.00 73.07 837 VAL A C 1
ATOM 2951 O O . VAL A 1 381 ? -67.128 2.525 -23.339 1.00 78.00 837 VAL A O 1
ATOM 2955 N N . PHE A 1 382 ? -68.273 4.082 -24.478 1.00 67.93 838 PHE A N 1
ATOM 2956 C CA . PHE A 1 382 ? -69.530 3.336 -24.500 1.00 63.28 838 PHE A CA 1
ATOM 2957 C C . PHE A 1 382 ? -69.697 2.763 -25.904 1.00 66.88 838 PHE A C 1
ATOM 2958 O O . PHE A 1 382 ? -70.293 3.385 -26.784 1.00 62.13 838 PHE A O 1
ATOM 2966 N N . ILE A 1 383 ? -69.162 1.563 -26.111 1.00 70.56 839 ILE A N 1
ATOM 2967 C CA . ILE A 1 383 ? -69.205 0.905 -27.408 1.00 75.24 839 ILE A CA 1
ATOM 2968 C C . ILE A 1 383 ? -70.073 -0.342 -27.308 1.00 83.14 839 ILE A C 1
ATOM 2969 O O . ILE A 1 383 ? -70.350 -0.861 -26.222 1.00 81.74 839 ILE A O 1
ATOM 2974 N N . ASP A 1 384 ? -70.509 -0.827 -28.471 1.00 89.77 840 ASP A N 1
ATOM 2975 C CA . ASP A 1 384 ? -71.313 -2.044 -28.522 1.00 95.13 840 ASP A CA 1
ATOM 2976 C C . ASP A 1 384 ? -70.440 -3.282 -28.352 1.00 98.47 840 ASP A C 1
ATOM 2977 O O . ASP A 1 384 ? -70.595 -4.039 -27.387 1.00 101.51 840 ASP A O 1
ATOM 2982 N N . GLN A 1 385 ? -69.515 -3.499 -29.282 1.00 97.88 841 GLN A N 1
ATOM 2983 C CA . GLN A 1 385 ? -68.587 -4.623 -29.212 1.00 101.08 841 GLN A CA 1
ATOM 2984 C C . GLN A 1 385 ? -67.374 -4.376 -30.103 1.00 93.44 841 GLN A C 1
ATOM 2985 O O . GLN A 1 385 ? -66.308 -4.955 -29.893 1.00 91.14 841 GLN A O 1
ATOM 2991 N N . GLU A 1 399 ? -59.570 -13.914 -25.360 1.00 90.20 855 GLU A N 1
ATOM 2992 C CA . GLU A 1 399 ? -60.448 -13.339 -24.348 1.00 98.84 855 GLU A CA 1
ATOM 2993 C C . GLU A 1 399 ? -59.672 -12.391 -23.440 1.00 102.95 855 GLU A C 1
ATOM 2994 O O . GLU A 1 399 ? -60.225 -11.413 -22.935 1.00 101.24 855 GLU A O 1
ATOM 3000 N N . ALA A 1 400 ? -58.383 -12.685 -23.245 1.00 106.74 856 ALA A N 1
ATOM 3001 C CA . ALA A 1 400 ? -57.559 -11.906 -22.327 1.00 105.06 856 ALA A CA 1
ATOM 3002 C C . ALA A 1 400 ? -57.482 -10.434 -22.711 1.00 102.61 856 ALA A C 1
ATOM 3003 O O . ALA A 1 400 ? -57.159 -9.600 -21.859 1.00 103.81 856 ALA A O 1
ATOM 3005 N N . ASN A 1 401 ? -57.770 -10.095 -23.966 1.00 102.92 857 ASN A N 1
ATOM 3006 C CA . ASN A 1 401 ? -57.756 -8.709 -24.409 1.00 103.40 857 ASN A CA 1
ATOM 3007 C C . ASN A 1 401 ? -59.065 -7.982 -24.135 1.00 95.25 857 ASN A C 1
ATOM 3008 O O . ASN A 1 401 ? -59.122 -6.759 -24.303 1.00 91.38 857 ASN A O 1
ATOM 3013 N N . LYS A 1 402 ? -60.112 -8.696 -23.716 1.00 97.17 858 LYS A N 1
ATOM 3014 C CA . LYS A 1 402 ? -61.395 -8.054 -23.451 1.00 88.50 858 LYS A CA 1
ATOM 3015 C C . LYS A 1 402 ? -61.390 -7.325 -22.112 1.00 82.57 858 LYS A C 1
ATOM 3016 O O . LYS A 1 402 ? -61.826 -6.172 -22.025 1.00 81.75 858 LYS A O 1
ATOM 3022 N N . ILE A 1 403 ? -60.902 -7.980 -21.055 1.00 82.23 859 ILE A N 1
ATOM 3023 C CA . ILE A 1 403 ? -60.833 -7.324 -19.755 1.00 82.31 859 ILE A CA 1
ATOM 3024 C C . ILE A 1 403 ? -59.729 -6.276 -19.712 1.00 83.82 859 ILE A C 1
ATOM 3025 O O . ILE A 1 403 ? -59.774 -5.369 -18.873 1.00 74.24 859 ILE A O 1
ATOM 3030 N N . GLU A 1 404 ? -58.734 -6.376 -20.596 1.00 89.39 860 GLU A N 1
ATOM 3031 C CA . GLU A 1 404 ? -57.717 -5.332 -20.682 1.00 87.55 860 GLU A CA 1
ATOM 3032 C C . GLU A 1 404 ? -58.264 -4.090 -21.374 1.00 84.71 860 GLU A C 1
ATOM 3033 O O . GLU A 1 404 ? -58.000 -2.963 -20.940 1.00 77.75 860 GLU A O 1
ATOM 3039 N N . ALA A 1 405 ? -59.028 -4.276 -22.454 1.00 83.64 861 ALA A N 1
ATOM 3040 C CA . ALA A 1 405 ? -59.660 -3.140 -23.114 1.00 77.80 861 ALA A CA 1
ATOM 3041 C C . ALA A 1 405 ? -60.745 -2.520 -22.244 1.00 76.71 861 ALA A C 1
ATOM 3042 O O . ALA A 1 405 ? -61.022 -1.321 -22.362 1.00 75.36 861 ALA A O 1
ATOM 3044 N N . LEU A 1 406 ? -61.367 -3.314 -21.370 1.00 71.50 862 LEU A N 1
ATOM 3045 C CA . LEU A 1 406 ? -62.370 -2.771 -20.460 1.00 73.81 862 LEU A CA 1
ATOM 3046 C C . LEU A 1 406 ? -61.732 -1.841 -19.435 1.00 70.15 862 LEU A C 1
ATOM 3047 O O . LEU A 1 406 ? -62.210 -0.722 -19.216 1.00 70.97 862 LEU A O 1
ATOM 3052 N N . HIS A 1 407 ? -60.649 -2.290 -18.794 1.00 78.72 863 HIS A N 1
ATOM 3053 C CA . HIS A 1 407 ? -59.948 -1.436 -17.841 1.00 78.97 863 HIS A CA 1
ATOM 3054 C C . HIS A 1 407 ? -59.331 -0.225 -18.527 1.00 68.47 863 HIS A C 1
ATOM 3055 O O . HIS A 1 407 ? -59.169 0.828 -17.900 1.00 66.50 863 HIS A O 1
ATOM 3062 N N . LYS A 1 408 ? -58.983 -0.352 -19.809 1.00 67.14 864 LYS A N 1
ATOM 3063 C CA . LYS A 1 408 ? -58.508 0.803 -20.565 1.00 65.52 864 LYS A CA 1
ATOM 3064 C C . LYS A 1 408 ? -59.616 1.836 -20.731 1.00 69.07 864 LYS A C 1
ATOM 3065 O O . LYS A 1 408 ? -59.405 3.031 -20.495 1.00 58.49 864 LYS A O 1
ATOM 3071 N N . ARG A 1 409 ? -60.810 1.390 -21.133 1.00 63.93 865 ARG A N 1
ATOM 3072 C CA . ARG A 1 409 ? -61.933 2.311 -21.275 1.00 69.34 865 ARG A CA 1
ATOM 3073 C C . ARG A 1 409 ? -62.352 2.898 -19.934 1.00 61.83 865 ARG A C 1
ATOM 3074 O O . ARG A 1 409 ? -62.823 4.040 -19.880 1.00 64.42 865 ARG A O 1
ATOM 3082 N N . ARG A 1 410 ? -62.191 2.141 -18.846 1.00 64.32 866 ARG A N 1
ATOM 3083 C CA . ARG A 1 410 ? -62.491 2.679 -17.524 1.00 62.00 866 ARG A CA 1
ATOM 3084 C C . ARG A 1 410 ? -61.507 3.778 -17.141 1.00 60.22 866 ARG A C 1
ATOM 3085 O O . ARG A 1 410 ? -61.899 4.788 -16.545 1.00 59.96 866 ARG A O 1
ATOM 3093 N N . ASN A 1 411 ? -60.225 3.599 -17.471 1.00 62.59 867 ASN A N 1
ATOM 3094 C CA . ASN A 1 411 ? -59.250 4.661 -17.240 1.00 57.56 867 ASN A CA 1
ATOM 3095 C C . ASN A 1 411 ? -59.554 5.878 -18.101 1.00 58.86 867 ASN A C 1
ATOM 3096 O O . ASN A 1 411 ? -59.389 7.021 -17.657 1.00 60.42 867 ASN A O 1
ATOM 3101 N N . LEU A 1 412 ? -59.996 5.652 -19.341 1.00 62.91 868 LEU A N 1
ATOM 3102 C CA . LEU A 1 412 ? -60.390 6.759 -20.205 1.00 58.88 868 LEU A CA 1
ATOM 3103 C C . LEU A 1 412 ? -61.565 7.526 -19.613 1.00 59.65 868 LEU A C 1
ATOM 3104 O O . LEU A 1 412 ? -61.586 8.762 -19.635 1.00 65.19 868 LEU A O 1
ATOM 3109 N N . LEU A 1 413 ? -62.552 6.808 -19.071 1.00 56.60 869 LEU A N 1
ATOM 3110 C CA . LEU A 1 413 ? -63.709 7.471 -18.480 1.00 60.34 869 LEU A CA 1
ATOM 3111 C C . LEU A 1 413 ? -63.349 8.133 -17.156 1.00 59.01 869 LEU A C 1
ATOM 3112 O O . LEU A 1 413 ? -63.855 9.217 -16.839 1.00 48.72 869 LEU A O 1
ATOM 3117 N N . ALA A 1 414 ? -62.476 7.498 -16.369 1.00 52.76 870 ALA A N 1
ATOM 3118 C CA . ALA A 1 414 ? -62.070 8.083 -15.096 1.00 58.85 870 ALA A CA 1
ATOM 3119 C C . ALA A 1 414 ? -61.281 9.369 -15.306 1.00 54.65 870 ALA A C 1
ATOM 3120 O O . ALA A 1 414 ? -61.478 10.351 -14.580 1.00 59.09 870 ALA A O 1
ATOM 3122 N N . ALA A 1 415 ? -60.384 9.385 -16.295 1.00 58.63 871 ALA A N 1
ATOM 3123 C CA . ALA A 1 415 ? -59.639 10.602 -16.595 1.00 57.94 871 ALA A CA 1
ATOM 3124 C C . ALA A 1 415 ? -60.551 11.697 -17.131 1.00 60.07 871 ALA A C 1
ATOM 3125 O O . ALA A 1 415 ? -60.277 12.885 -16.928 1.00 57.60 871 ALA A O 1
ATOM 3127 N N . PHE A 1 416 ? -61.634 11.319 -17.812 1.00 63.75 872 PHE A N 1
ATOM 3128 C CA . PHE A 1 416 ? -62.596 12.301 -18.298 1.00 56.76 872 PHE A CA 1
ATOM 3129 C C . PHE A 1 416 ? -63.541 12.765 -17.198 1.00 60.09 872 PHE A C 1
ATOM 3130 O O . PHE A 1 416 ? -64.017 13.905 -17.236 1.00 61.64 872 PHE A O 1
ATOM 3138 N N . SER A 1 417 ? -63.817 11.905 -16.213 1.00 62.48 873 SER A N 1
ATOM 3139 C CA . SER A 1 417 ? -64.729 12.277 -15.136 1.00 58.51 873 SER A CA 1
ATOM 3140 C C . SER A 1 417 ? -64.157 13.389 -14.267 1.00 66.27 873 SER A C 1
ATOM 3141 O O . SER A 1 417 ? -64.918 14.186 -13.706 1.00 65.58 873 SER A O 1
ATOM 3144 N N . LYS A 1 418 ? -62.830 13.458 -14.138 1.00 62.73 874 LYS A N 1
ATOM 3145 C CA . LYS A 1 418 ? -62.224 14.514 -13.336 1.00 62.09 874 LYS A CA 1
ATOM 3146 C C . LYS A 1 418 ? -62.458 15.887 -13.950 1.00 54.24 874 LYS A C 1
ATOM 3147 O O . LYS A 1 418 ? -62.589 16.876 -13.221 1.00 65.16 874 LYS A O 1
ATOM 3153 N N . LEU A 1 419 ? -62.519 15.969 -15.281 1.00 52.00 875 LEU A N 1
ATOM 3154 C CA . LEU A 1 419 ? -62.872 17.228 -15.926 1.00 56.18 875 LEU A CA 1
ATOM 3155 C C . LEU A 1 419 ? -64.325 17.600 -15.660 1.00 62.56 875 LEU A C 1
ATOM 3156 O O . LEU A 1 419 ? -64.676 18.786 -15.688 1.00 61.55 875 LEU A O 1
ATOM 3161 N N . ILE A 1 420 ? -65.177 16.607 -15.402 1.00 59.08 876 ILE A N 1
ATOM 3162 C CA . ILE A 1 420 ? -66.586 16.872 -15.131 1.00 63.08 876 ILE A CA 1
ATOM 3163 C C . ILE A 1 420 ? -66.772 17.422 -13.724 1.00 61.20 876 ILE A C 1
ATOM 3164 O O . ILE A 1 420 ? -67.549 18.360 -13.511 1.00 71.05 876 ILE A O 1
ATOM 3169 N N . ILE A 1 421 ? -66.065 16.849 -12.747 1.00 58.35 877 ILE A N 1
ATOM 3170 C CA . ILE A 1 421 ? -66.257 17.234 -11.351 1.00 61.61 877 ILE A CA 1
ATOM 3171 C C . ILE A 1 421 ? -65.896 18.699 -11.142 1.00 66.96 877 ILE A C 1
ATOM 3172 O O . ILE A 1 421 ? -66.559 19.416 -10.383 1.00 72.28 877 ILE A O 1
ATOM 3177 N N . TYR A 1 422 ? -64.849 19.170 -11.816 1.00 60.40 878 TYR A N 1
ATOM 3178 C CA . TYR A 1 422 ? -64.381 20.541 -11.669 1.00 71.11 878 TYR A CA 1
ATOM 3179 C C . TYR A 1 422 ? -64.845 21.440 -12.809 1.00 71.58 878 TYR A C 1
ATOM 3180 O O . TYR A 1 422 ? -64.288 22.526 -13.000 1.00 69.57 878 TYR A O 1
ATOM 3189 N N . ASP A 1 423 ? -65.850 21.000 -13.570 1.00 69.18 879 ASP A N 1
ATOM 3190 C CA . ASP A 1 423 ? -66.500 21.812 -14.599 1.00 75.53 879 ASP A CA 1
ATOM 3191 C C . ASP A 1 423 ? -65.510 22.318 -15.646 1.00 72.51 879 ASP A C 1
ATOM 3192 O O . ASP A 1 423 ? -65.682 23.402 -16.208 1.00 74.79 879 ASP A O 1
ATOM 3197 N N . ILE A 1 424 ? -64.456 21.543 -15.912 1.00 60.03 880 ILE A N 1
ATOM 3198 C CA . ILE A 1 424 ? -63.563 21.888 -17.012 1.00 67.88 880 ILE A CA 1
ATOM 3199 C C . ILE A 1 424 ? -64.250 21.625 -18.346 1.00 59.63 880 ILE A C 1
ATOM 3200 O O . ILE A 1 424 ? -64.050 22.366 -19.316 1.00 66.82 880 ILE A O 1
ATOM 3205 N N . VAL A 1 425 ? -65.074 20.585 -18.416 1.00 64.69 881 VAL A N 1
ATOM 3206 C CA . VAL A 1 425 ? -65.971 20.371 -19.538 1.00 77.19 881 VAL A CA 1
ATOM 3207 C C . VAL A 1 425 ? -67.394 20.671 -19.076 1.00 74.60 881 VAL A C 1
ATOM 3208 O O . VAL A 1 425 ? -67.649 20.935 -17.901 1.00 79.32 881 VAL A O 1
ATOM 3212 N N . ASP A 1 426 ? -68.328 20.633 -20.022 1.00 83.40 882 ASP A N 1
ATOM 3213 C CA . ASP A 1 426 ? -69.740 20.847 -19.713 1.00 70.35 882 ASP A CA 1
ATOM 3214 C C . ASP A 1 426 ? -70.242 19.662 -18.899 1.00 70.47 882 ASP A C 1
ATOM 3215 O O . ASP A 1 426 ? -70.494 18.582 -19.438 1.00 71.59 882 ASP A O 1
ATOM 3220 N N . MET A 1 427 ? -70.384 19.857 -17.585 1.00 68.87 883 MET A N 1
ATOM 3221 C CA . MET A 1 427 ? -70.804 18.765 -16.715 1.00 76.80 883 MET A CA 1
ATOM 3222 C C . MET A 1 427 ? -72.263 18.381 -16.924 1.00 78.37 883 MET A C 1
ATOM 3223 O O . MET A 1 427 ? -72.655 17.269 -16.554 1.00 71.25 883 MET A O 1
ATOM 3228 N N . HIS A 1 428 ? -73.072 19.267 -17.508 1.00 80.81 884 HIS A N 1
ATOM 3229 C CA . HIS A 1 428 ? -74.458 18.920 -17.799 1.00 82.93 884 HIS A CA 1
ATOM 3230 C C . HIS A 1 428 ? -74.569 18.081 -19.066 1.00 80.74 884 HIS A C 1
ATOM 3231 O O . HIS A 1 428 ? -75.341 17.117 -19.108 1.00 75.05 884 HIS A O 1
ATOM 3238 N N . ALA A 1 429 ? -73.807 18.430 -20.106 1.00 78.41 885 ALA A N 1
ATOM 3239 C CA . ALA A 1 429 ? -73.820 17.633 -21.328 1.00 72.51 885 ALA A CA 1
ATOM 3240 C C . ALA A 1 429 ? -73.250 16.242 -21.093 1.00 76.82 885 ALA A C 1
ATOM 3241 O O . ALA A 1 429 ? -73.654 15.285 -21.763 1.00 77.34 885 ALA A O 1
ATOM 3243 N N . ALA A 1 430 ? -72.316 16.109 -20.149 1.00 71.82 886 ALA A N 1
ATOM 3244 C CA . ALA A 1 430 ? -71.790 14.791 -19.811 1.00 69.50 886 ALA A CA 1
ATOM 3245 C C . ALA A 1 430 ? -72.796 13.976 -19.008 1.00 72.88 886 ALA A C 1
ATOM 3246 O O . ALA A 1 430 ? -72.824 12.745 -19.120 1.00 70.20 886 ALA A O 1
ATOM 3248 N N . ALA A 1 431 ? -73.624 14.638 -18.198 1.00 81.82 887 ALA A N 1
ATOM 3249 C CA . ALA A 1 431 ? -74.643 13.922 -17.438 1.00 76.37 887 ALA A CA 1
ATOM 3250 C C . ALA A 1 431 ? -75.723 13.361 -18.353 1.00 75.02 887 ALA A C 1
ATOM 3251 O O . ALA A 1 431 ? -76.236 12.261 -18.112 1.00 81.39 887 ALA A O 1
ATOM 3253 N N . ASP A 1 432 ? -76.079 14.098 -19.409 1.00 80.89 888 ASP A N 1
ATOM 3254 C CA . ASP A 1 432 ? -77.061 13.590 -20.361 1.00 83.93 888 ASP A CA 1
ATOM 3255 C C . ASP A 1 432 ? -76.523 12.394 -21.133 1.00 79.57 888 ASP A C 1
ATOM 3256 O O . ASP A 1 432 ? -77.298 11.515 -21.528 1.00 86.80 888 ASP A O 1
ATOM 3261 N N . ILE A 1 433 ? -75.209 12.341 -21.360 1.00 82.66 889 ILE A N 1
ATOM 3262 C CA . ILE A 1 433 ? -74.618 11.161 -21.980 1.00 80.09 889 ILE A CA 1
ATOM 3263 C C . ILE A 1 433 ? -74.643 9.987 -21.009 1.00 74.58 889 ILE A C 1
ATOM 3264 O O . ILE A 1 433 ? -74.909 8.844 -21.400 1.00 78.35 889 ILE A O 1
ATOM 3269 N N . PHE A 1 434 ? -74.377 10.250 -19.727 1.00 73.04 890 PHE A N 1
ATOM 3270 C CA . PHE A 1 434 ? -74.444 9.191 -18.727 1.00 78.62 890 PHE A CA 1
ATOM 3271 C C . PHE A 1 434 ? -75.870 8.682 -18.557 1.00 77.06 890 PHE A C 1
ATOM 3272 O O . PHE A 1 434 ? -76.096 7.470 -18.478 1.00 67.09 890 PHE A O 1
ATOM 3280 N N . LYS A 1 435 ? -76.845 9.593 -18.502 1.00 81.19 891 LYS A N 1
ATOM 3281 C CA . LYS A 1 435 ? -78.238 9.177 -18.372 1.00 81.32 891 LYS A CA 1
ATOM 3282 C C . LYS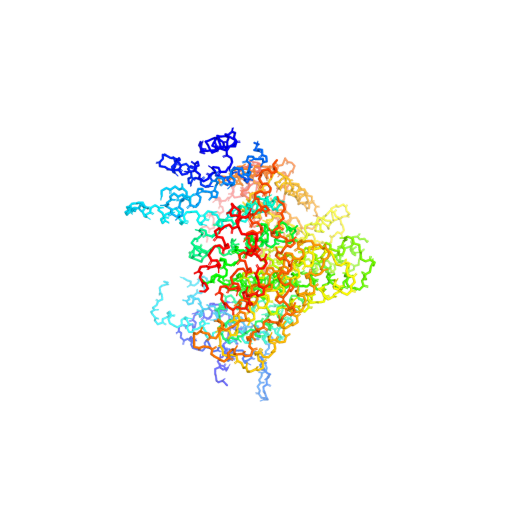 A 1 435 ? -78.702 8.387 -19.588 1.00 74.97 891 LYS A C 1
ATOM 3283 O O . LYS A 1 435 ? -79.575 7.520 -19.469 1.00 87.00 891 LYS A O 1
ATOM 3285 N N . HIS A 1 436 ? -78.128 8.665 -20.760 1.00 80.69 892 HIS A N 1
ATOM 3286 C CA . HIS A 1 436 ? -78.524 7.952 -21.970 1.00 75.39 892 HIS A CA 1
ATOM 3287 C C . HIS A 1 436 ? -78.074 6.497 -21.925 1.00 79.48 892 HIS A C 1
ATOM 3288 O O . HIS A 1 436 ? -78.857 5.585 -22.216 1.00 84.84 892 HIS A O 1
ATOM 3295 N N . TYR A 1 437 ? -76.813 6.258 -21.563 1.00 74.82 893 TYR A N 1
ATOM 3296 C CA . TYR A 1 437 ? -76.282 4.901 -21.525 1.00 76.27 893 TYR A CA 1
ATOM 3297 C C . TYR A 1 437 ? -76.665 4.143 -20.261 1.00 72.32 893 TYR A C 1
ATOM 3298 O O . TYR A 1 437 ? -76.477 2.922 -20.212 1.00 72.84 893 TYR A O 1
ATOM 3307 N N . MET A 1 438 ? -77.190 4.826 -19.244 1.00 76.01 894 MET A N 1
ATOM 3308 C CA . MET A 1 438 ? -77.736 4.180 -18.058 1.00 78.71 894 MET A CA 1
ATOM 3309 C C . MET A 1 438 ? -79.251 4.035 -18.131 1.00 81.35 894 MET A C 1
ATOM 3310 O O . MET A 1 438 ? -79.894 3.785 -17.106 1.00 81.19 894 MET A O 1
ATOM 3315 N N . LYS A 1 439 ? -79.831 4.189 -19.324 1.00 84.59 895 LYS A N 1
ATOM 3316 C CA . LYS A 1 439 ? -81.284 4.205 -19.452 1.00 81.17 895 LYS A CA 1
ATOM 3317 C C . LYS A 1 439 ? -81.888 2.846 -19.120 1.00 71.39 895 LYS A C 1
ATOM 3318 O O . LYS A 1 439 ? -82.927 2.770 -18.454 1.00 73.49 895 LYS A O 1
ATOM 3324 N N . TYR A 1 440 ? -81.254 1.764 -19.577 1.00 74.75 896 TYR A N 1
ATOM 3325 C CA . TYR A 1 440 ? -81.773 0.429 -19.296 1.00 75.27 896 TYR A CA 1
ATOM 3326 C C . TYR A 1 440 ? -81.717 0.102 -17.809 1.00 73.56 896 TYR A C 1
ATOM 3327 O O . TYR A 1 440 ? -82.549 -0.667 -17.315 1.00 79.65 896 TYR A O 1
ATOM 3336 N N . TYR A 1 441 ? -80.754 0.670 -17.081 1.00 74.32 897 TYR A N 1
ATOM 3337 C CA . TYR A 1 441 ? -80.680 0.432 -15.644 1.00 71.42 897 TYR A CA 1
ATOM 3338 C C . TYR A 1 441 ? -81.736 1.229 -14.886 1.00 70.40 897 TYR A C 1
ATOM 3339 O O . TYR A 1 441 ? -82.281 0.746 -13.888 1.00 66.14 897 TYR A O 1
ATOM 3348 N N . ASN A 1 442 ? -82.030 2.449 -15.338 1.00 74.61 898 ASN A N 1
ATOM 3349 C CA . ASN A 1 442 ? -83.033 3.275 -14.677 1.00 80.28 898 ASN A CA 1
ATOM 3350 C C . ASN A 1 442 ? -84.458 2.874 -15.037 1.00 78.49 898 ASN A C 1
ATOM 3351 O O . ASN A 1 442 ? -85.386 3.206 -14.292 1.00 81.62 898 ASN A O 1
ATOM 3356 N N . ASP A 1 443 ? -84.652 2.170 -16.150 1.00 73.62 899 ASP A N 1
ATOM 3357 C CA . ASP A 1 443 ? -85.980 1.780 -16.607 1.00 73.47 899 ASP A CA 1
ATOM 3358 C C . ASP A 1 443 ? -86.355 0.355 -16.223 1.00 76.48 899 ASP A C 1
ATOM 3359 O O . ASP A 1 443 ? -87.521 0.090 -15.917 1.00 80.58 899 ASP A O 1
ATOM 3364 N N . TYR A 1 444 ? -85.395 -0.573 -16.233 1.00 72.28 900 TYR A N 1
ATOM 3365 C CA . TYR A 1 444 ? -85.685 -1.979 -15.982 1.00 65.08 900 TYR A CA 1
ATOM 3366 C C . TYR A 1 444 ? -84.782 -2.590 -14.917 1.00 68.58 900 TYR A C 1
ATOM 3367 O O . TYR A 1 444 ? -84.856 -3.803 -14.684 1.00 68.51 900 TYR A O 1
ATOM 3376 N N . GLY A 1 445 ? -83.939 -1.790 -14.261 1.00 71.28 901 GLY A N 1
ATOM 3377 C CA . GLY A 1 445 ? -82.984 -2.350 -13.318 1.00 64.60 901 GLY A CA 1
ATOM 3378 C C . GLY A 1 445 ? -83.641 -2.959 -12.094 1.00 67.82 901 GLY A C 1
ATOM 3379 O O . GLY A 1 445 ? -83.209 -4.007 -11.606 1.00 54.03 901 GLY A O 1
ATOM 3380 N N . ASP A 1 446 ? -84.689 -2.312 -11.578 1.00 64.88 902 ASP A N 1
ATOM 3381 C CA . ASP A 1 446 ? -85.366 -2.831 -10.394 1.00 68.89 902 ASP A CA 1
ATOM 3382 C C . ASP A 1 446 ? -86.020 -4.178 -10.678 1.00 72.46 902 ASP A C 1
ATOM 3383 O O . ASP A 1 446 ? -85.996 -5.078 -9.831 1.00 76.02 902 ASP A O 1
ATOM 3388 N N . ILE A 1 447 ? -86.601 -4.336 -11.869 1.00 64.04 903 ILE A N 1
ATOM 3389 C CA . ILE A 1 447 ? -87.237 -5.600 -12.225 1.00 67.58 903 ILE A CA 1
ATOM 3390 C C . ILE A 1 447 ? -86.189 -6.690 -12.416 1.00 68.19 903 ILE A C 1
ATOM 3391 O O . ILE A 1 447 ? -86.401 -7.849 -12.039 1.00 74.84 903 ILE A O 1
ATOM 3396 N N . ILE A 1 448 ? -85.040 -6.337 -12.997 1.00 67.02 904 ILE A N 1
ATOM 3397 C CA . ILE A 1 448 ? -83.997 -7.329 -13.240 1.00 70.66 904 ILE A CA 1
ATOM 3398 C C . ILE A 1 448 ? -83.325 -7.736 -11.934 1.00 75.27 904 ILE A C 1
ATOM 3399 O O . ILE A 1 448 ? -82.964 -8.904 -11.743 1.00 70.67 904 ILE A O 1
ATOM 3404 N N . LYS A 1 449 ? -83.155 -6.787 -11.009 1.00 73.86 905 LYS A N 1
ATOM 3405 C CA . LYS A 1 449 ? -82.496 -7.101 -9.744 1.00 76.93 905 LYS A CA 1
ATOM 3406 C C . LYS A 1 449 ? -83.316 -8.092 -8.926 1.00 83.08 905 LYS A C 1
ATOM 3407 O O . LYS A 1 449 ? -82.797 -9.115 -8.465 1.00 84.06 905 LYS A O 1
ATOM 3413 N N . GLU A 1 450 ? -84.606 -7.803 -8.734 1.00 81.89 906 GLU A N 1
ATOM 3414 C CA . GLU A 1 450 ? -85.451 -8.686 -7.938 1.00 86.06 906 GLU A CA 1
ATOM 3415 C C . GLU A 1 450 ? -85.719 -10.015 -8.633 1.00 84.77 906 GLU A C 1
ATOM 3416 O O . GLU A 1 450 ? -86.112 -10.978 -7.967 1.00 89.67 906 GLU A O 1
ATOM 3422 N N . THR A 1 451 ? -85.514 -10.091 -9.950 1.00 77.20 907 THR A N 1
ATOM 3423 C CA . THR A 1 451 ? -85.674 -11.358 -10.654 1.00 76.60 907 THR A CA 1
ATOM 3424 C C . THR A 1 451 ? -84.476 -12.271 -10.420 1.00 78.78 907 THR A C 1
ATOM 3425 O O . THR A 1 451 ? -84.639 -13.456 -10.110 1.00 77.77 907 THR A O 1
ATOM 3429 N N . LEU A 1 452 ? -83.262 -11.732 -10.561 1.00 82.45 908 LEU A N 1
ATOM 3430 C CA . LEU A 1 452 ? -82.058 -12.517 -10.313 1.00 82.88 908 LEU A CA 1
ATOM 3431 C C . LEU A 1 452 ? -81.893 -12.872 -8.841 1.00 82.78 908 LEU A C 1
ATOM 3432 O O . LEU A 1 452 ? -81.135 -13.794 -8.520 1.00 77.96 908 LEU A O 1
ATOM 3437 N N . SER A 1 453 ? -82.581 -12.164 -7.943 1.00 85.30 909 SER A N 1
ATOM 3438 C CA . SER A 1 453 ? -82.493 -12.483 -6.522 1.00 85.38 909 SER A CA 1
ATOM 3439 C C . SER A 1 453 ? -83.195 -13.799 -6.209 1.00 90.85 909 SER A C 1
ATOM 3440 O O . SER A 1 453 ? -82.650 -14.651 -5.497 1.00 92.65 909 SER A O 1
ATOM 3443 N N . LYS A 1 454 ? -84.406 -13.985 -6.738 1.00 85.44 910 LYS A N 1
ATOM 3444 C CA . LYS A 1 454 ? -85.218 -15.162 -6.461 1.00 79.59 910 LYS A CA 1
ATOM 3445 C C . LYS A 1 454 ? -84.873 -16.351 -7.353 1.00 83.84 910 LYS A C 1
ATOM 3446 O O . LYS A 1 454 ? -85.720 -17.233 -7.543 1.00 89.23 910 LYS A O 1
ATOM 3452 N N . THR A 1 455 ? -83.663 -16.400 -7.902 1.00 84.22 911 THR A N 1
ATOM 3453 C CA . THR A 1 455 ? -83.250 -17.517 -8.744 1.00 78.55 911 THR A CA 1
ATOM 3454 C C . THR A 1 455 ? -81.889 -18.053 -8.315 1.00 84.30 911 THR A C 1
ATOM 3455 O O . THR A 1 455 ? -80.949 -17.287 -8.097 1.00 85.21 911 THR A O 1
ATOM 3459 N N . SER B 1 3 ? -45.428 40.651 2.676 1.00 96.40 459 SER B N 1
ATOM 3460 C CA . SER B 1 3 ? -45.019 41.313 3.908 1.00 90.96 459 SER B CA 1
ATOM 3461 C C . SER B 1 3 ? -44.560 42.737 3.603 1.00 92.68 459 SER B C 1
ATOM 3462 O O . SER B 1 3 ? -43.962 42.983 2.554 1.00 88.82 459 SER B O 1
ATOM 3465 N N . PRO B 1 4 ? -44.835 43.677 4.515 1.00 94.26 460 PRO B N 1
ATOM 3466 C CA . PRO B 1 4 ? -44.493 45.084 4.255 1.00 89.63 460 PRO B CA 1
ATOM 3467 C C . PRO B 1 4 ? -43.000 45.359 4.210 1.00 84.21 460 PRO B C 1
ATOM 3468 O O . PRO B 1 4 ? -42.609 46.499 3.931 1.00 81.35 460 PRO B O 1
ATOM 3472 N N . ASN B 1 5 ? -42.157 44.360 4.478 1.00 83.19 461 ASN B N 1
ATOM 3473 C CA . ASN B 1 5 ? -40.716 44.560 4.427 1.00 63.82 461 ASN B CA 1
ATOM 3474 C C . ASN B 1 5 ? -40.219 44.832 3.015 1.00 60.20 461 ASN B C 1
ATOM 3475 O O . ASN B 1 5 ? -39.104 45.339 2.855 1.00 64.57 461 ASN B O 1
ATOM 3480 N N . GLY B 1 6 ? -41.012 44.503 1.993 1.00 56.42 462 GLY B N 1
ATOM 3481 C CA . GLY B 1 6 ? -40.602 44.795 0.628 1.00 49.82 462 GLY B CA 1
ATOM 3482 C C . GLY B 1 6 ? -40.368 46.276 0.400 1.00 60.95 462 GLY B C 1
ATOM 3483 O O . GLY B 1 6 ? -39.352 46.677 -0.173 1.00 68.82 462 GLY B O 1
ATOM 3484 N N . ASN B 1 7 ? -41.306 47.112 0.852 1.00 66.86 463 ASN B N 1
ATOM 3485 C CA . ASN B 1 7 ? -41.107 48.555 0.770 1.00 61.42 463 ASN B CA 1
ATOM 3486 C C . ASN B 1 7 ? -40.044 49.020 1.756 1.00 50.80 463 ASN B C 1
ATOM 3487 O O . ASN B 1 7 ? -39.282 49.948 1.461 1.00 53.52 463 ASN B O 1
ATOM 3492 N N . LEU B 1 8 ? -39.977 48.386 2.929 1.00 49.50 464 LEU B N 1
ATOM 3493 C CA . LEU B 1 8 ? -38.990 48.772 3.934 1.00 53.48 464 LEU B CA 1
ATOM 3494 C C . LEU B 1 8 ? -37.572 48.503 3.444 1.00 52.24 464 LEU B C 1
ATOM 3495 O O . LEU B 1 8 ? -36.680 49.349 3.585 1.00 50.93 464 LEU B O 1
ATOM 3500 N N . ILE B 1 9 ? -37.346 47.323 2.859 1.00 48.18 465 ILE B N 1
ATOM 3501 C CA . ILE B 1 9 ? -36.012 46.980 2.368 1.00 57.64 465 ILE B CA 1
ATOM 3502 C C . ILE B 1 9 ? -35.608 47.903 1.224 1.00 56.02 465 ILE B C 1
ATOM 3503 O O . ILE B 1 9 ? -34.466 48.375 1.161 1.00 52.32 465 ILE B O 1
ATOM 3508 N N . ARG B 1 10 ? -36.538 48.186 0.307 1.00 51.37 466 ARG B N 1
ATOM 3509 C CA . ARG B 1 10 ? -36.189 49.017 -0.840 1.00 60.57 466 ARG B CA 1
ATOM 3510 C C . ARG B 1 10 ? -35.902 50.456 -0.429 1.00 51.84 466 ARG B C 1
ATOM 3511 O O . ARG B 1 10 ? -35.053 51.114 -1.041 1.00 56.08 466 ARG B O 1
ATOM 3519 N N . MET B 1 11 ? -36.590 50.963 0.598 1.00 45.56 467 MET B N 1
ATOM 3520 C CA . MET B 1 11 ? -36.263 52.294 1.098 1.00 50.89 467 MET B CA 1
ATOM 3521 C C . MET B 1 11 ? -34.923 52.297 1.824 1.00 54.55 467 MET B C 1
ATOM 3522 O O . MET B 1 11 ? -34.196 53.296 1.778 1.00 51.47 467 MET B O 1
ATOM 3527 N N . LEU B 1 12 ? -34.584 51.194 2.498 1.00 50.32 468 LEU B N 1
ATOM 3528 C CA . LEU B 1 12 ? -33.256 51.062 3.089 1.00 56.27 468 LEU B CA 1
ATOM 3529 C C . LEU B 1 12 ? -32.174 51.153 2.021 1.00 49.03 468 LEU B C 1
ATOM 3530 O O . LEU B 1 12 ? -31.096 51.711 2.259 1.00 52.41 468 LEU B O 1
ATOM 3535 N N . VAL B 1 13 ? -32.450 50.615 0.831 1.00 44.24 469 VAL B N 1
ATOM 3536 C CA . VAL B 1 13 ? -31.508 50.735 -0.279 1.00 51.31 469 VAL B CA 1
ATOM 3537 C C . VAL B 1 13 ? -31.351 52.195 -0.688 1.00 59.51 469 VAL B C 1
ATOM 3538 O O . VAL B 1 13 ? -30.235 52.670 -0.937 1.00 60.06 469 VAL B O 1
ATOM 3542 N N . LEU B 1 14 ? -32.464 52.931 -0.759 1.00 60.42 470 LEU B N 1
ATOM 3543 C CA . LEU B 1 14 ? -32.393 54.352 -1.087 1.00 49.36 470 LEU B CA 1
ATOM 3544 C C . LEU B 1 14 ? -31.712 55.143 0.022 1.00 52.88 470 LEU B C 1
ATOM 3545 O O . LEU B 1 14 ? -30.920 56.053 -0.253 1.00 64.75 470 LEU B O 1
ATOM 3550 N N . PHE B 1 15 ? -32.011 54.814 1.282 1.00 53.21 471 PHE B N 1
ATOM 3551 C CA . PHE B 1 15 ? -31.360 55.484 2.404 1.00 56.21 471 PHE B CA 1
ATOM 3552 C C . PHE B 1 15 ? -29.847 55.312 2.355 1.00 65.92 471 PHE B C 1
ATOM 3553 O O . PHE B 1 15 ? -29.105 56.212 2.767 1.00 72.72 471 PHE B O 1
ATOM 3561 N N . PHE B 1 16 ? -29.375 54.174 1.850 1.00 58.26 472 PHE B N 1
ATOM 3562 C CA . PHE B 1 16 ? -27.948 53.901 1.729 1.00 63.71 472 PHE B CA 1
ATOM 3563 C C . PHE B 1 16 ? -27.360 54.469 0.442 1.00 58.96 472 PHE B C 1
ATOM 3564 O O . PHE B 1 16 ? -26.328 55.146 0.473 1.00 59.90 472 PHE B O 1
ATOM 3572 N N . LEU B 1 17 ? -28.008 54.204 -0.694 1.00 58.74 473 LEU B N 1
ATOM 3573 C CA . LEU B 1 17 ? -27.437 54.572 -1.984 1.00 66.14 473 LEU B CA 1
ATOM 3574 C C . LEU B 1 17 ? -27.448 56.076 -2.225 1.00 75.11 473 LEU B C 1
ATOM 3575 O O . LEU B 1 17 ? -26.618 56.571 -2.994 1.00 83.04 473 LEU B O 1
ATOM 3580 N N . GLU B 1 18 ? -28.357 56.813 -1.588 1.00 76.92 474 GLU B N 1
ATOM 3581 C CA . GLU B 1 18 ? -28.464 58.252 -1.790 1.00 71.86 474 GLU B CA 1
ATOM 3582 C C . GLU B 1 18 ? -27.725 59.065 -0.735 1.00 71.60 474 GLU B C 1
ATOM 3583 O O . GLU B 1 18 ? -27.669 60.293 -0.850 1.00 71.87 474 GLU B O 1
ATOM 3589 N N . SER B 1 19 ? -27.159 58.420 0.286 1.00 76.17 475 SER B N 1
ATOM 3590 C CA . SER B 1 19 ? -26.343 59.132 1.261 1.00 70.68 475 SER B CA 1
ATOM 3591 C C . SER B 1 19 ? -24.956 59.465 0.731 1.00 87.57 475 SER B C 1
ATOM 3592 O O . SER B 1 19 ? -24.224 60.209 1.392 1.00 90.88 475 SER B O 1
ATOM 3595 N N . GLU B 1 20 ? -24.583 58.928 -0.433 1.00 93.64 476 GLU B N 1
ATOM 3596 C CA . GLU B 1 20 ? -23.293 59.174 -1.077 1.00 98.49 476 GLU B CA 1
ATOM 3597 C C . GLU B 1 20 ? -22.117 58.676 -0.240 1.00 102.24 476 GLU B C 1
ATOM 3598 O O . GLU B 1 20 ? -20.978 59.109 -0.446 1.00 105.39 476 GLU B O 1
ATOM 3604 N N . LEU B 1 21 ? -22.368 57.770 0.703 1.00 101.08 477 LEU B N 1
ATOM 3605 C CA . LEU B 1 21 ? -21.328 57.149 1.527 1.00 103.23 477 LEU B CA 1
ATOM 3606 C C . LEU B 1 21 ? -21.419 55.639 1.327 1.00 96.53 477 LEU B C 1
ATOM 3607 O O . LEU B 1 21 ? -21.905 54.909 2.195 1.00 95.86 477 LEU B O 1
ATOM 3612 N N . HIS B 1 22 ? -20.939 55.172 0.174 1.00 97.77 478 HIS B N 1
ATOM 3613 C CA . HIS B 1 22 ? -21.076 53.773 -0.213 1.00 100.28 478 HIS B CA 1
ATOM 3614 C C . HIS B 1 22 ? -20.053 52.862 0.456 1.00 91.03 478 HIS B C 1
ATOM 3615 O O . HIS B 1 22 ? -20.224 51.638 0.427 1.00 84.36 478 HIS B O 1
ATOM 3622 N N . GLU B 1 23 ? -19.000 53.424 1.052 1.00 87.27 479 GLU B N 1
ATOM 3623 C CA . GLU B 1 23 ? -18.078 52.648 1.873 1.00 91.36 479 GLU B CA 1
ATOM 3624 C C . GLU B 1 23 ? -18.711 52.209 3.191 1.00 90.69 479 GLU B C 1
ATOM 3625 O O . GLU B 1 23 ? -18.171 51.322 3.863 1.00 74.69 479 GLU B O 1
ATOM 3631 N N . HIS B 1 24 ? -19.864 52.776 3.551 1.00 85.42 480 HIS B N 1
ATOM 3632 C CA . HIS B 1 24 ? -20.479 52.590 4.859 1.00 77.19 480 HIS B CA 1
ATOM 3633 C C . HIS B 1 24 ? -21.565 51.518 4.866 1.00 64.80 480 HIS B C 1
ATOM 3634 O O . HIS B 1 24 ? -22.488 51.587 5.685 1.00 58.69 480 HIS B O 1
ATOM 3641 N N . ALA B 1 25 ? -21.481 50.524 3.979 1.00 63.97 481 ALA B N 1
ATOM 3642 C CA . ALA B 1 25 ? -22.508 49.486 3.946 1.00 61.55 481 ALA B CA 1
ATOM 3643 C C . ALA B 1 25 ? -22.522 48.686 5.242 1.00 55.93 481 ALA B C 1
ATOM 3644 O O . ALA B 1 25 ? -23.586 48.444 5.826 1.00 59.71 481 ALA B O 1
ATOM 3646 N N . ALA B 1 26 ? -21.344 48.273 5.713 1.00 62.14 482 ALA B N 1
ATOM 3647 C CA . ALA B 1 26 ? -21.273 47.510 6.954 1.00 63.86 482 ALA B CA 1
ATOM 3648 C C . ALA B 1 26 ? -21.608 48.371 8.164 1.00 59.32 482 ALA B C 1
ATOM 3649 O O . ALA B 1 26 ? -22.133 47.859 9.160 1.00 61.89 482 ALA B O 1
ATOM 3651 N N . TYR B 1 27 ? -21.317 49.672 8.101 1.00 60.70 483 TYR B N 1
ATOM 3652 C CA . TYR B 1 27 ? -21.604 50.543 9.237 1.00 68.89 483 TYR B CA 1
ATOM 3653 C C . TYR B 1 27 ? -23.098 50.821 9.356 1.00 61.27 483 TYR B C 1
ATOM 3654 O O . TYR B 1 27 ? -23.628 50.927 10.468 1.00 59.62 483 TYR B O 1
ATOM 3663 N N . LEU B 1 28 ? -23.790 50.945 8.221 1.00 53.54 484 LEU B N 1
ATOM 3664 C CA . LEU B 1 28 ? -25.234 51.157 8.253 1.00 58.41 484 LEU B CA 1
ATOM 3665 C C . LEU B 1 28 ? -25.953 49.959 8.860 1.00 55.81 484 LEU B C 1
ATOM 3666 O O . LEU B 1 28 ? -26.865 50.121 9.679 1.00 60.68 484 LEU B O 1
ATOM 3671 N N . VAL B 1 29 ? -25.552 48.747 8.470 1.00 57.63 485 VAL B N 1
ATOM 3672 C CA . VAL B 1 29 ? -26.173 47.543 9.015 1.00 55.34 485 VAL B CA 1
ATOM 3673 C C . VAL B 1 29 ? -25.904 47.432 10.511 1.00 59.47 485 VAL B C 1
ATOM 3674 O O . VAL B 1 29 ? -26.784 47.043 11.289 1.00 53.87 485 VAL B O 1
ATOM 3678 N N . ASP B 1 30 ? -24.691 47.787 10.940 1.00 53.99 486 ASP B N 1
ATOM 3679 C CA . ASP B 1 30 ? -24.337 47.655 12.350 1.00 53.63 486 ASP B CA 1
ATOM 3680 C C . ASP B 1 30 ? -25.068 48.678 13.211 1.00 50.76 486 ASP B C 1
ATOM 3681 O O . ASP B 1 30 ? -25.500 48.362 14.326 1.00 61.32 486 ASP B O 1
ATOM 3686 N N . SER B 1 31 ? -25.213 49.909 12.717 1.00 55.17 487 SER B N 1
ATOM 3687 C CA . SER B 1 31 ? -25.882 50.939 13.505 1.00 60.57 487 SER B CA 1
ATOM 3688 C C . SER B 1 31 ? -27.377 50.669 13.636 1.00 63.56 487 SER B C 1
ATOM 3689 O O . SER B 1 31 ? -27.994 51.082 14.625 1.00 68.50 487 SER B O 1
ATOM 3692 N N . LEU B 1 32 ? -27.972 49.984 12.662 1.00 57.32 488 LEU B N 1
ATOM 3693 C CA . LEU B 1 32 ? -29.388 49.639 12.696 1.00 58.10 488 LEU B CA 1
ATOM 3694 C C . LEU B 1 32 ? -29.650 48.259 13.282 1.00 60.23 488 LEU B C 1
ATOM 3695 O O . LEU B 1 32 ? -30.812 47.843 13.351 1.00 56.07 488 LEU B O 1
ATOM 3700 N N . TRP B 1 33 ? -28.608 47.545 13.710 1.00 60.55 489 TRP B N 1
ATOM 3701 C CA . TRP B 1 33 ? -28.775 46.141 14.068 1.00 55.87 489 TRP B CA 1
ATOM 3702 C C . TRP B 1 33 ? -29.578 45.976 15.353 1.00 57.20 489 TRP B C 1
ATOM 3703 O O . TRP B 1 33 ? -30.409 45.068 15.455 1.00 59.22 489 TRP B O 1
ATOM 3714 N N . GLU B 1 34 ? -29.349 46.840 16.344 1.00 51.42 490 GLU B N 1
ATOM 3715 C CA . GLU B 1 34 ? -30.012 46.664 17.634 1.00 62.25 490 GLU B CA 1
ATOM 3716 C C . GLU B 1 34 ? -31.513 46.921 17.549 1.00 67.63 490 GLU B C 1
ATOM 3717 O O . GLU B 1 34 ? -32.285 46.312 18.299 1.00 72.80 490 GLU B O 1
ATOM 3723 N N . SER B 1 35 ? -31.947 47.802 16.650 1.00 65.78 491 SER B N 1
ATOM 3724 C CA . SER B 1 35 ? -33.355 48.168 16.556 1.00 65.71 491 SER B CA 1
ATOM 3725 C C . SER B 1 35 ? -34.106 47.439 15.452 1.00 57.19 491 SER B C 1
ATOM 3726 O O . SER B 1 35 ? -35.308 47.195 15.599 1.00 67.88 491 SER B O 1
ATOM 3729 N N . SER B 1 36 ? -33.440 47.082 14.352 1.00 61.98 492 SER B N 1
ATOM 3730 C CA . SER B 1 36 ? -34.118 46.513 13.193 1.00 62.69 492 SER B CA 1
ATOM 3731 C C . SER B 1 36 ? -33.529 45.164 12.795 1.00 59.87 492 SER B C 1
ATOM 3732 O O . SER B 1 36 ? -33.496 44.826 11.609 1.00 52.40 492 SER B O 1
ATOM 3735 N N . GLN B 1 37 ? -33.073 44.375 13.774 1.00 60.97 493 GLN B N 1
ATOM 3736 C CA . GLN B 1 37 ? -32.471 43.083 13.459 1.00 65.94 493 GLN B CA 1
ATOM 3737 C C . GLN B 1 37 ? -33.470 42.142 12.798 1.00 59.91 493 GLN B C 1
ATOM 3738 O O . GLN B 1 37 ? -33.093 41.346 11.930 1.00 60.51 493 GLN B O 1
ATOM 3744 N N . GLU B 1 38 ? -34.744 42.217 13.189 1.00 63.57 494 GLU B N 1
ATOM 3745 C CA . GLU B 1 38 ? -35.751 41.353 12.582 1.00 61.47 494 GLU B CA 1
ATOM 3746 C C . GLU B 1 38 ? -35.958 41.697 11.112 1.00 59.69 494 GLU B C 1
ATOM 3747 O O . GLU B 1 38 ? -36.195 40.806 10.288 1.00 61.06 494 GLU B O 1
ATOM 3753 N N . LEU B 1 39 ? -35.869 42.982 10.764 1.00 59.59 495 LEU B N 1
ATOM 3754 C CA . LEU B 1 39 ? -35.985 43.378 9.365 1.00 52.97 495 LEU B CA 1
ATOM 3755 C C . LEU B 1 39 ? -34.719 43.039 8.588 1.00 57.03 495 LEU B C 1
ATOM 3756 O O . LEU B 1 39 ? -34.793 42.534 7.462 1.00 47.67 495 LEU B O 1
ATOM 3761 N N . LEU B 1 40 ? -33.549 43.301 9.176 1.00 51.33 496 LEU B N 1
ATOM 3762 C CA . LEU B 1 40 ? -32.290 43.066 8.479 1.00 49.97 496 LEU B CA 1
ATOM 3763 C C . LEU B 1 40 ? -32.008 41.586 8.256 1.00 49.23 496 LEU B C 1
ATOM 3764 O O . LEU B 1 40 ? -31.159 41.250 7.425 1.00 52.95 496 LEU B O 1
ATOM 3769 N N . LYS B 1 41 ? -32.692 40.696 8.973 1.00 56.94 497 LYS B N 1
ATOM 3770 C CA . LYS B 1 41 ? -32.527 39.262 8.790 1.00 47.71 497 LYS B CA 1
ATOM 3771 C C . LYS B 1 41 ? -33.646 38.643 7.962 1.00 50.82 497 LYS B C 1
ATOM 3772 O O . LYS B 1 41 ? -33.759 37.413 7.910 1.00 48.89 497 LYS B O 1
ATOM 3778 N N . ASP B 1 42 ? -34.476 39.464 7.316 1.00 47.90 498 ASP B N 1
ATOM 3779 C CA . ASP B 1 42 ? -35.512 38.970 6.409 1.00 55.24 498 ASP B CA 1
ATOM 3780 C C . ASP B 1 42 ? -34.878 38.725 5.039 1.00 49.51 498 ASP B C 1
ATOM 3781 O O . ASP B 1 42 ? -35.156 39.403 4.047 1.00 52.64 498 ASP B O 1
ATOM 3786 N N . TRP B 1 43 ? -33.995 37.724 5.005 1.00 55.77 499 TRP B N 1
ATOM 3787 C CA . TRP B 1 43 ? -33.282 37.406 3.772 1.00 57.21 499 TRP B CA 1
ATOM 3788 C C . TRP B 1 43 ? -34.223 36.879 2.698 1.00 54.38 499 TRP B C 1
ATOM 3789 O O . TRP B 1 43 ? -33.948 37.040 1.503 1.00 58.68 499 TRP B O 1
ATOM 3800 N N . GLU B 1 44 ? -35.331 36.254 3.101 1.00 57.82 500 GLU B N 1
ATOM 3801 C CA . GLU B 1 44 ? -36.297 35.757 2.128 1.00 64.69 500 GLU B CA 1
ATOM 3802 C C . GLU B 1 44 ? -36.916 36.903 1.336 1.00 57.12 500 GLU B C 1
ATOM 3803 O O . GLU B 1 44 ? -37.153 36.777 0.129 1.00 53.67 500 GLU B O 1
ATOM 3809 N N . CYS B 1 45 ? -37.170 38.035 1.996 1.00 54.42 501 CYS B N 1
ATOM 3810 C CA . CYS B 1 45 ? -37.692 39.203 1.295 1.00 54.15 501 CYS B CA 1
ATOM 3811 C C . CYS B 1 45 ? -36.640 39.839 0.394 1.00 62.50 501 CYS B C 1
ATOM 3812 O O . CYS B 1 45 ? -36.978 40.381 -0.665 1.00 60.42 501 CYS B O 1
ATOM 3815 N N . MET B 1 46 ? -35.366 39.781 0.791 1.00 59.57 502 MET B N 1
ATOM 3816 C CA . MET B 1 46 ? -34.314 40.401 -0.009 1.00 54.18 502 MET B CA 1
ATOM 3817 C C . MET B 1 46 ? -34.090 39.646 -1.313 1.00 50.99 502 MET B C 1
ATOM 3818 O O . MET B 1 46 ? -33.920 40.263 -2.372 1.00 53.61 502 MET B O 1
ATOM 3823 N N . THR B 1 47 ? -34.077 38.312 -1.257 1.00 46.97 503 THR B N 1
ATOM 3824 C CA . THR B 1 47 ? -33.876 37.527 -2.470 1.00 53.52 503 THR B CA 1
ATOM 3825 C C . THR B 1 47 ? -35.084 37.602 -3.394 1.00 58.52 503 THR B C 1
ATOM 3826 O O . THR B 1 47 ? -34.932 37.505 -4.617 1.00 60.79 503 THR B O 1
ATOM 3830 N N . GLU B 1 48 ? -36.284 37.773 -2.835 1.00 58.85 504 GLU B N 1
ATOM 3831 C CA . GLU B 1 48 ? -37.468 37.953 -3.670 1.00 58.30 504 GLU B CA 1
ATOM 3832 C C . GLU B 1 48 ? -37.386 39.250 -4.466 1.00 60.95 504 GLU B C 1
ATOM 3833 O O . GLU B 1 48 ? -37.780 39.294 -5.637 1.00 67.15 504 GLU B O 1
ATOM 3839 N N . LEU B 1 49 ? -36.868 40.316 -3.848 1.00 56.41 505 LEU B N 1
ATOM 3840 C CA . LEU B 1 49 ? -36.712 41.580 -4.560 1.00 58.49 505 LEU B CA 1
ATOM 3841 C C . LEU B 1 49 ? -35.660 41.485 -5.658 1.00 66.00 505 LEU B C 1
ATOM 3842 O O . LEU B 1 49 ? -35.724 42.233 -6.640 1.00 70.76 505 LEU B O 1
ATOM 3847 N N . LEU B 1 50 ? -34.692 40.579 -5.515 1.00 70.64 506 LEU B N 1
ATOM 3848 C CA . LEU B 1 50 ? -33.613 40.447 -6.487 1.00 62.95 506 LEU B CA 1
ATOM 3849 C C . LEU B 1 50 ? -33.950 39.498 -7.628 1.00 60.97 506 LEU B C 1
ATOM 3850 O O . LEU B 1 50 ? -33.423 39.664 -8.735 1.00 71.52 506 LEU B O 1
ATOM 3855 N N . LEU B 1 51 ? -34.811 38.509 -7.390 1.00 57.96 507 LEU B N 1
ATOM 3856 C CA . LEU B 1 51 ? -35.127 37.505 -8.398 1.00 70.60 507 LEU B CA 1
ATOM 3857 C C . LEU B 1 51 ? -36.439 37.762 -9.127 1.00 79.30 507 LEU B C 1
ATOM 3858 O O . LEU B 1 51 ? -36.621 37.246 -10.236 1.00 83.44 507 LEU B O 1
ATOM 3863 N N . GLU B 1 52 ? -37.346 38.539 -8.544 1.00 78.40 508 GLU B N 1
ATOM 3864 C CA . GLU B 1 52 ? -38.650 38.780 -9.150 1.00 85.15 508 GLU B CA 1
ATOM 3865 C C . GLU B 1 52 ? -38.827 40.250 -9.516 1.00 79.36 508 GLU B C 1
ATOM 3866 O O . GLU B 1 52 ? -37.885 40.907 -9.961 1.00 87.00 508 GLU B O 1
ATOM 3872 N N . ALA B 1 60 ? -39.623 47.805 -10.133 1.00 95.63 516 ALA B N 1
ATOM 3873 C CA . ALA B 1 60 ? -38.554 48.005 -11.105 1.00 94.11 516 ALA B CA 1
ATOM 3874 C C . ALA B 1 60 ? -37.327 48.624 -10.444 1.00 91.80 516 ALA B C 1
ATOM 3875 O O . ALA B 1 60 ? -37.175 49.846 -10.421 1.00 94.22 516 ALA B O 1
ATOM 3877 N N . MET B 1 61 ? -36.454 47.774 -9.910 1.00 94.52 517 MET B N 1
ATOM 3878 C CA . MET B 1 61 ? -35.250 48.246 -9.243 1.00 85.62 517 MET B CA 1
ATOM 3879 C C . MET B 1 61 ? -34.197 48.665 -10.260 1.00 77.74 517 MET B C 1
ATOM 3880 O O . MET B 1 61 ? -34.052 48.048 -11.319 1.00 81.49 517 MET B O 1
ATOM 3885 N N . SER B 1 62 ? -33.460 49.720 -9.927 1.00 72.01 518 SER B N 1
ATOM 3886 C CA . SER B 1 62 ? -32.383 50.188 -10.781 1.00 67.16 518 SER B CA 1
ATOM 3887 C C . SER B 1 62 ? -31.194 49.230 -10.712 1.00 85.97 518 SER B C 1
ATOM 3888 O O . SER B 1 62 ? -31.095 48.375 -9.828 1.00 77.41 518 SER B O 1
ATOM 3891 N N . ASP B 1 63 ? -30.280 49.384 -11.672 1.00 79.91 519 ASP B N 1
ATOM 3892 C CA . ASP B 1 63 ? -29.075 48.560 -11.679 1.00 79.89 519 ASP B CA 1
ATOM 3893 C C . ASP B 1 63 ? -28.181 48.884 -10.490 1.00 82.85 519 ASP B C 1
ATOM 3894 O O . ASP B 1 63 ? -27.664 47.977 -9.829 1.00 73.71 519 ASP B O 1
ATOM 3899 N N . ARG B 1 64 ? -27.990 50.174 -10.203 1.00 82.49 520 ARG B N 1
ATOM 3900 C CA . ARG B 1 64 ? -27.188 50.569 -9.052 1.00 79.07 520 ARG B CA 1
ATOM 3901 C C . ARG B 1 64 ? -27.858 50.202 -7.735 1.00 78.81 520 ARG B C 1
ATOM 3902 O O . ARG B 1 64 ? -27.166 50.048 -6.723 1.00 79.53 520 ARG B O 1
ATOM 3910 N N . GLN B 1 65 ? -29.184 50.053 -7.728 1.00 75.11 521 GLN B N 1
ATOM 3911 C CA . GLN B 1 65 ? -29.890 49.678 -6.509 1.00 79.51 521 GLN B CA 1
ATOM 3912 C C . GLN B 1 65 ? -29.828 48.178 -6.252 1.00 72.62 521 GLN B C 1
ATOM 3913 O O . GLN B 1 65 ? -29.834 47.754 -5.091 1.00 72.09 521 GLN B O 1
ATOM 3919 N N . GLU B 1 66 ? -29.774 47.364 -7.309 1.00 74.41 522 GLU B N 1
ATOM 3920 C CA . GLU B 1 66 ? -29.605 45.927 -7.118 1.00 72.21 522 GLU B CA 1
ATOM 3921 C C . GLU B 1 66 ? -28.226 45.611 -6.554 1.00 60.15 522 GLU B C 1
ATOM 3922 O O . GLU B 1 66 ? -28.080 44.702 -5.728 1.00 54.87 522 GLU B O 1
ATOM 3928 N N . SER B 1 67 ? -27.202 46.350 -6.991 1.00 58.97 523 SER B N 1
ATOM 3929 C CA . SER B 1 67 ? -25.881 46.211 -6.390 1.00 62.30 523 SER B CA 1
ATOM 3930 C C . SER B 1 67 ? -25.914 46.567 -4.911 1.00 65.75 523 SER B C 1
ATOM 3931 O O . SER B 1 67 ? -25.320 45.869 -4.081 1.00 60.16 523 SER B O 1
ATOM 3934 N N . ALA B 1 68 ? -26.611 47.651 -4.563 1.00 64.81 524 ALA B N 1
ATOM 3935 C CA . ALA B 1 68 ? -26.680 48.071 -3.168 1.00 54.35 524 ALA B CA 1
ATOM 3936 C C . ALA B 1 68 ? -27.430 47.052 -2.320 1.00 49.76 524 ALA B C 1
ATOM 3937 O O . ALA B 1 68 ? -27.042 46.783 -1.178 1.00 55.19 524 ALA B O 1
ATOM 3939 N N . LEU B 1 69 ? -28.504 46.471 -2.861 1.00 43.86 525 LEU B N 1
ATOM 3940 C CA . LEU B 1 69 ? -29.246 45.464 -2.109 1.00 51.91 525 LEU B CA 1
ATOM 3941 C C . LEU B 1 69 ? -28.404 44.214 -1.881 1.00 49.16 525 LEU B C 1
ATOM 3942 O O . LEU B 1 69 ? -28.449 43.619 -0.799 1.00 49.48 525 LEU B O 1
ATOM 3947 N N . ILE B 1 70 ? -27.625 43.805 -2.886 1.00 53.88 526 ILE B N 1
ATOM 3948 C CA . ILE B 1 70 ? -26.733 42.661 -2.714 1.00 51.50 526 ILE B CA 1
ATOM 3949 C C . ILE B 1 70 ? -25.664 42.973 -1.674 1.00 49.12 526 ILE B C 1
ATOM 3950 O O . ILE B 1 70 ? -25.372 42.152 -0.795 1.00 48.54 526 ILE B O 1
ATOM 3955 N N . GLU B 1 71 ? -25.072 44.167 -1.751 1.00 42.84 527 GLU B N 1
ATOM 3956 C CA . GLU B 1 71 ? -24.038 44.547 -0.792 1.00 46.83 527 GLU B CA 1
ATOM 3957 C C . GLU B 1 71 ? -24.598 44.637 0.622 1.00 50.40 527 GLU B C 1
ATOM 3958 O O . GLU B 1 71 ? -23.947 44.214 1.584 1.00 45.62 527 GLU B O 1
ATOM 3964 N N . LEU B 1 72 ? -25.805 45.188 0.771 1.00 53.15 528 LEU B N 1
ATOM 3965 C CA . LEU B 1 72 ? -26.424 45.258 2.091 1.00 47.22 528 LEU B CA 1
ATOM 3966 C C . LEU B 1 72 ? -26.823 43.873 2.587 1.00 40.65 528 LEU B C 1
ATOM 3967 O O . LEU B 1 72 ? -26.716 43.579 3.784 1.00 41.97 528 LEU B O 1
ATOM 3972 N N . MET B 1 73 ? -27.282 43.009 1.680 1.00 40.43 529 MET B N 1
ATOM 3973 C CA . MET B 1 73 ? -27.684 41.662 2.074 1.00 44.75 529 MET B CA 1
ATOM 3974 C C . MET B 1 73 ? -26.496 40.860 2.593 1.00 46.01 529 MET B C 1
ATOM 3975 O O . MET B 1 73 ? -26.605 40.165 3.611 1.00 50.52 529 MET B O 1
ATOM 3980 N N . VAL B 1 74 ? -25.353 40.947 1.910 1.00 45.01 530 VAL B N 1
ATOM 3981 C CA . VAL B 1 74 ? -24.157 40.236 2.357 1.00 46.84 530 VAL B CA 1
ATOM 3982 C C . VAL B 1 74 ? -23.703 40.757 3.716 1.00 44.37 530 VAL B C 1
ATOM 3983 O O . VAL B 1 74 ? -23.221 39.992 4.561 1.00 49.08 530 VAL B O 1
ATOM 3987 N N . CYS B 1 75 ? -23.861 42.061 3.954 1.00 44.25 531 CYS B N 1
ATOM 3988 C CA . CYS B 1 75 ? -23.477 42.626 5.245 1.00 37.48 531 CYS B CA 1
ATOM 3989 C C . CYS B 1 75 ? -24.353 42.088 6.371 1.00 44.06 531 CYS B C 1
ATOM 3990 O O . CYS B 1 75 ? -23.853 41.780 7.460 1.00 49.56 531 CYS B O 1
ATOM 3993 N N . THR B 1 76 ? -25.662 41.967 6.131 1.00 44.33 532 THR B N 1
ATOM 3994 C CA . THR B 1 76 ? -26.547 41.406 7.149 1.00 46.71 532 THR B CA 1
ATOM 3995 C C . THR B 1 76 ? -26.202 39.954 7.451 1.00 42.66 532 THR B C 1
ATOM 3996 O O . THR B 1 76 ? -26.354 39.506 8.593 1.00 45.87 532 THR B O 1
ATOM 4000 N N . ILE B 1 77 ? -25.735 39.208 6.446 1.00 48.43 533 ILE B N 1
ATOM 4001 C CA . ILE B 1 77 ? -25.337 37.820 6.668 1.00 50.03 533 ILE B CA 1
ATOM 4002 C C . ILE B 1 77 ? -24.142 37.759 7.612 1.00 51.18 533 ILE B C 1
ATOM 4003 O O . ILE B 1 77 ? -24.089 36.927 8.527 1.00 53.65 533 ILE B O 1
ATOM 4008 N N . ARG B 1 78 ? -23.166 38.645 7.406 1.00 51.41 534 ARG B N 1
ATOM 4009 C CA . ARG B 1 78 ? -21.977 38.642 8.254 1.00 51.92 534 ARG B CA 1
ATOM 4010 C C . ARG B 1 78 ? -22.325 39.020 9.688 1.00 55.41 534 ARG B C 1
ATOM 4011 O O . ARG B 1 78 ? -21.917 38.341 10.637 1.00 58.22 534 ARG B O 1
ATOM 4019 N N . GLN B 1 79 ? -23.084 40.106 9.863 1.00 52.04 535 GLN B N 1
ATOM 4020 C CA . GLN B 1 79 ? -23.422 40.562 11.208 1.00 53.89 535 GLN B CA 1
ATOM 4021 C C . GLN B 1 79 ? -24.240 39.522 11.963 1.00 57.93 535 GLN B C 1
ATOM 4022 O O . GLN B 1 79 ? -24.116 39.404 13.188 1.00 62.82 535 GLN B O 1
ATOM 4028 N N . ALA B 1 80 ? -25.072 38.756 11.257 1.00 49.66 536 ALA B N 1
ATOM 4029 C CA . ALA B 1 80 ? -25.839 37.708 11.921 1.00 53.43 536 ALA B CA 1
ATOM 4030 C C . ALA B 1 80 ? -24.958 36.515 12.266 1.00 52.82 536 ALA B C 1
ATOM 4031 O O . ALA B 1 80 ? -25.047 35.969 13.372 1.00 55.69 536 ALA B O 1
ATOM 4033 N N . ALA B 1 81 ? -24.090 36.106 11.337 1.00 59.21 537 ALA B N 1
ATOM 4034 C CA . ALA B 1 81 ? -23.275 34.915 11.555 1.00 60.78 537 ALA B CA 1
ATOM 4035 C C . ALA B 1 81 ? -22.223 35.141 12.635 1.00 61.45 537 ALA B C 1
ATOM 4036 O O . ALA B 1 81 ? -22.009 34.274 13.491 1.00 62.50 537 ALA B O 1
ATOM 4038 N N . GLU B 1 82 ? -21.557 36.296 12.615 1.00 64.36 538 GLU B N 1
ATOM 4039 C CA . GLU B 1 82 ? -20.471 36.563 13.550 1.00 62.42 538 GLU B CA 1
ATOM 4040 C C . GLU B 1 82 ? -20.943 37.195 14.852 1.00 69.75 538 GLU B C 1
ATOM 4041 O O . GLU B 1 82 ? -20.239 37.089 15.864 1.00 68.84 538 GLU B O 1
ATOM 4047 N N . ALA B 1 83 ? -22.106 37.851 14.846 1.00 57.85 539 ALA B N 1
ATOM 4048 C CA . ALA B 1 83 ? -22.733 38.386 16.056 1.00 62.09 539 ALA B CA 1
ATOM 4049 C C . ALA B 1 83 ? -21.838 39.402 16.764 1.00 62.46 539 ALA B C 1
ATOM 4050 O O . ALA B 1 83 ? -21.785 39.458 17.994 1.00 66.48 539 ALA B O 1
ATOM 4052 N N . HIS B 1 84 ? -21.133 40.215 15.985 1.00 61.85 540 HIS B N 1
ATOM 4053 C CA . HIS B 1 84 ? -20.316 41.287 16.532 1.00 73.43 540 HIS B CA 1
ATOM 4054 C C . HIS B 1 84 ? -20.201 42.384 15.489 1.00 66.43 540 HIS B C 1
ATOM 4055 O O . HIS B 1 84 ? -20.389 42.128 14.291 1.00 67.35 540 HIS B O 1
ATOM 4062 N N . PRO B 1 85 ? -19.916 43.617 15.900 1.00 72.24 541 PRO B N 1
ATOM 4063 C CA . PRO B 1 85 ? -19.790 44.720 14.940 1.00 74.19 541 PRO B CA 1
ATOM 4064 C C . PRO B 1 85 ? -18.678 44.456 13.939 1.00 71.04 541 PRO B C 1
ATOM 4065 O O . PRO B 1 85 ? -17.755 43.675 14.213 1.00 74.76 541 PRO B O 1
ATOM 4069 N N . PRO B 1 86 ? -18.732 45.090 12.761 1.00 70.48 542 PRO B N 1
ATOM 4070 C CA . PRO B 1 86 ? -17.699 44.849 11.745 1.00 71.91 542 PRO B CA 1
ATOM 4071 C C . PRO B 1 86 ? -16.362 45.469 12.115 1.00 81.02 542 PRO B C 1
ATOM 4072 O O . PRO B 1 86 ? -16.235 46.109 13.164 1.00 82.46 542 PRO B O 1
ATOM 4076 N N . VAL B 1 87 ? -15.358 45.284 11.256 1.00 82.43 543 VAL B N 1
ATOM 4077 C CA . VAL B 1 87 ? -14.041 45.848 11.521 1.00 87.77 543 VAL B CA 1
ATOM 4078 C C . VAL B 1 87 ? -14.129 47.366 11.499 1.00 89.83 543 VAL B C 1
ATOM 4079 O O . VAL B 1 87 ? -14.650 47.963 10.549 1.00 87.96 543 VAL B O 1
ATOM 4083 N N . GLY B 1 88 ? -13.621 47.998 12.555 1.00 88.93 544 GLY B N 1
ATOM 4084 C CA . GLY B 1 88 ? -13.731 49.430 12.724 1.00 84.73 544 GLY B CA 1
ATOM 4085 C C . GLY B 1 88 ? -14.790 49.872 13.710 1.00 88.70 544 GLY B C 1
ATOM 4086 O O . GLY B 1 88 ? -15.016 51.080 13.848 1.00 92.94 544 GLY B O 1
ATOM 4087 N N . ARG B 1 89 ? -15.444 48.936 14.395 1.00 87.94 545 ARG B N 1
ATOM 4088 C CA . ARG B 1 89 ? -16.475 49.242 15.380 1.00 81.60 545 ARG B CA 1
ATOM 4089 C C . ARG B 1 89 ? -16.219 48.402 16.621 1.00 86.75 545 ARG B C 1
ATOM 4090 O O . ARG B 1 89 ? -16.166 47.171 16.538 1.00 86.38 545 ARG B O 1
ATOM 4098 N N . GLY B 1 90 ? -16.058 49.064 17.763 1.00 94.43 546 GLY B N 1
ATOM 4099 C CA . GLY B 1 90 ? -15.801 48.372 19.013 1.00 83.56 546 GLY B CA 1
ATOM 4100 C C . GLY B 1 90 ? -14.405 47.787 19.099 1.00 85.94 546 GLY B C 1
ATOM 4101 O O . GLY B 1 90 ? -14.236 46.583 19.291 1.00 84.97 546 GLY B O 1
ATOM 4102 N N . LYS B 1 93 ? -14.000 44.361 22.895 1.00 87.46 549 LYS B N 1
ATOM 4103 C CA . LYS B 1 93 ? -14.968 43.368 22.445 1.00 92.48 549 LYS B CA 1
ATOM 4104 C C . LYS B 1 93 ? -16.178 43.350 23.377 1.00 101.12 549 LYS B C 1
ATOM 4105 O O . LYS B 1 93 ? -16.305 44.203 24.255 1.00 96.89 549 LYS B O 1
ATOM 4111 N N . ARG B 1 94 ? -17.062 42.373 23.188 1.00 102.05 550 ARG B N 1
ATOM 4112 C CA . ARG B 1 94 ? -18.300 42.293 23.949 1.00 99.48 550 ARG B CA 1
ATOM 4113 C C . ARG B 1 94 ? -18.594 40.842 24.301 1.00 100.27 550 ARG B C 1
ATOM 4114 O O . ARG B 1 94 ? -18.323 39.934 23.510 1.00 96.92 550 ARG B O 1
ATOM 4122 N N . VAL B 1 95 ? -19.145 40.632 25.493 1.00 99.41 551 VAL B N 1
ATOM 4123 C CA . VAL B 1 95 ? -19.506 39.307 25.984 1.00 87.12 551 VAL B CA 1
ATOM 4124 C C . VAL B 1 95 ? -20.985 39.083 25.699 1.00 83.27 551 VAL B C 1
ATOM 4125 O O . VAL B 1 95 ? -21.841 39.829 26.191 1.00 80.94 551 VAL B O 1
ATOM 4129 N N . LEU B 1 96 ? -21.289 38.058 24.908 1.00 77.20 552 LEU B N 1
ATOM 4130 C CA . LEU B 1 96 ? -22.668 37.776 24.545 1.00 80.60 552 LEU B CA 1
ATOM 4131 C C . LEU B 1 96 ? -23.389 37.036 25.667 1.00 84.28 552 LEU B C 1
ATOM 4132 O O . LEU B 1 96 ? -22.777 36.392 26.524 1.00 80.16 552 LEU B O 1
ATOM 4137 N N . THR B 1 97 ? -24.713 37.136 25.647 1.00 69.73 553 THR B N 1
ATOM 4138 C CA . THR B 1 97 ? -25.561 36.377 26.550 1.00 70.16 553 THR B CA 1
ATOM 4139 C C . THR B 1 97 ? -25.924 35.036 25.922 1.00 75.55 553 THR B C 1
ATOM 4140 O O . THR B 1 97 ? -25.789 34.832 24.713 1.00 84.63 553 THR B O 1
ATOM 4144 N N . ALA B 1 98 ? -26.388 34.113 26.768 1.00 69.93 554 ALA B N 1
ATOM 4145 C CA . ALA B 1 98 ? -26.891 32.841 26.263 1.00 79.26 554 ALA B CA 1
ATOM 4146 C C . ALA B 1 98 ? -28.088 33.033 25.341 1.00 77.83 554 ALA B C 1
ATOM 4147 O O . ALA B 1 98 ? -28.352 32.170 24.497 1.00 77.73 554 ALA B O 1
ATOM 4149 N N . LYS B 1 99 ? -28.814 34.144 25.488 1.00 80.22 555 LYS B N 1
ATOM 4150 C CA . LYS B 1 99 ? -29.895 34.462 24.562 1.00 73.15 555 LYS B CA 1
ATOM 4151 C C . LYS B 1 99 ? -29.344 34.917 23.216 1.00 71.69 555 LYS B C 1
ATOM 4152 O O . LYS B 1 99 ? -29.799 34.460 22.161 1.00 68.83 555 LYS B O 1
ATOM 4158 N N . GLU B 1 100 ? -28.359 35.820 23.236 1.00 73.15 556 GLU B N 1
ATOM 4159 C CA . GLU B 1 100 ? -27.744 36.276 21.994 1.00 72.80 556 GLU B CA 1
ATOM 4160 C C . GLU B 1 100 ? -26.976 35.157 21.304 1.00 67.75 556 GLU B C 1
ATOM 4161 O O . GLU B 1 100 ? -26.933 35.107 20.070 1.00 65.52 556 GLU B O 1
ATOM 4167 N N . ARG B 1 101 ? -26.361 34.260 22.079 1.00 75.18 557 ARG B N 1
ATOM 4168 C CA . ARG B 1 101 ? -25.706 33.096 21.493 1.00 78.60 557 ARG B CA 1
ATOM 4169 C C . ARG B 1 101 ? -26.714 32.168 20.827 1.00 70.08 557 ARG B C 1
ATOM 4170 O O . ARG B 1 101 ? -26.403 31.549 19.803 1.00 73.86 557 ARG B O 1
ATOM 4178 N N . LYS B 1 102 ? -27.920 32.063 21.389 1.00 71.64 558 LYS B N 1
ATOM 4179 C CA . LYS B 1 102 ? -28.941 31.198 20.807 1.00 71.69 558 LYS B CA 1
ATOM 4180 C C . LYS B 1 102 ? -29.433 31.743 19.471 1.00 74.54 558 LYS B C 1
ATOM 4181 O O . LYS B 1 102 ? -29.612 30.981 18.513 1.00 70.89 558 LYS B O 1
ATOM 4187 N N . THR B 1 103 ? -29.660 33.056 19.388 1.00 67.04 559 THR B N 1
ATOM 4188 C CA . THR B 1 103 ? -30.087 33.650 18.126 1.00 72.93 559 THR B CA 1
ATOM 4189 C C . THR B 1 103 ? -29.001 33.544 17.064 1.00 68.37 559 THR B C 1
ATOM 4190 O O . THR B 1 103 ? -29.307 33.373 15.879 1.00 66.51 559 THR B O 1
ATOM 4194 N N . GLN B 1 104 ? -27.731 33.641 17.468 1.00 63.34 560 GLN B N 1
ATOM 4195 C CA . GLN B 1 104 ? -26.636 33.485 16.515 1.00 72.10 560 GLN B CA 1
ATOM 4196 C C . GLN B 1 104 ? -26.638 32.091 15.901 1.00 66.72 560 GLN B C 1
ATOM 4197 O O . GLN B 1 104 ? -26.345 31.927 14.710 1.00 63.54 560 GLN B O 1
ATOM 4203 N N . ILE B 1 105 ? -26.967 31.073 16.698 1.00 67.73 561 ILE B N 1
ATOM 4204 C CA . ILE B 1 105 ? -27.065 29.717 16.168 1.00 72.33 561 ILE B CA 1
ATOM 4205 C C . ILE B 1 105 ? -28.271 29.593 15.245 1.00 67.52 561 ILE B C 1
ATOM 4206 O O . ILE B 1 105 ? -28.206 28.933 14.201 1.00 64.62 561 ILE B O 1
ATOM 4211 N N . ASP B 1 106 ? -29.387 30.230 15.609 1.00 62.69 562 ASP B N 1
ATOM 4212 C CA . ASP B 1 106 ? -30.577 30.170 14.767 1.00 65.28 562 ASP B CA 1
ATOM 4213 C C . ASP B 1 106 ? -30.390 30.971 13.485 1.00 60.79 562 ASP B C 1
ATOM 4214 O O . ASP B 1 106 ? -30.835 30.547 12.412 1.00 58.74 562 ASP B O 1
ATOM 4219 N N . ASP B 1 107 ? -29.738 32.134 13.576 1.00 66.03 563 ASP B N 1
ATOM 4220 C CA . ASP B 1 107 ? -29.472 32.923 12.377 1.00 66.18 563 ASP B CA 1
ATOM 4221 C C . ASP B 1 107 ? -28.541 32.182 11.428 1.00 56.29 563 ASP B C 1
ATOM 4222 O O . ASP B 1 107 ? -28.734 32.214 10.207 1.00 58.35 563 ASP B O 1
ATOM 4227 N N . ARG B 1 108 ? -27.527 31.505 11.972 1.00 55.14 564 ARG B N 1
ATOM 4228 C CA . ARG B 1 108 ? -26.584 30.778 11.130 1.00 63.12 564 ARG B CA 1
ATOM 4229 C C . ARG B 1 108 ? -27.276 29.642 10.387 1.00 54.59 564 ARG B C 1
ATOM 4230 O O . ARG B 1 108 ? -27.021 29.420 9.198 1.00 57.24 564 ARG B O 1
ATOM 4238 N N . ASN B 1 109 ? -28.165 28.918 11.071 1.00 58.84 565 ASN B N 1
ATOM 4239 C CA . ASN B 1 109 ? -28.894 27.836 10.418 1.00 54.42 565 ASN B CA 1
ATOM 4240 C C . ASN B 1 109 ? -29.912 28.379 9.423 1.00 62.60 565 ASN B C 1
ATOM 4241 O O . ASN B 1 109 ? -30.145 27.773 8.371 1.00 62.92 565 ASN B O 1
ATOM 4246 N N . LYS B 1 110 ? -30.525 29.522 9.739 1.00 62.61 566 LYS B N 1
ATOM 4247 C CA . LYS B 1 110 ? -31.513 30.112 8.841 1.00 65.57 566 LYS B CA 1
ATOM 4248 C C . LYS B 1 110 ? -30.863 30.615 7.559 1.00 60.62 566 LYS B C 1
ATOM 4249 O O . LYS B 1 110 ? -31.311 30.286 6.454 1.00 57.22 566 LYS B O 1
ATOM 4255 N N . LEU B 1 111 ? -29.804 31.421 7.686 1.00 54.92 567 LEU B N 1
ATOM 4256 C CA . LEU B 1 111 ? -29.157 31.968 6.498 1.00 57.82 567 LEU B CA 1
ATOM 4257 C C . LEU B 1 111 ? -28.547 30.868 5.641 1.00 59.33 567 LEU B C 1
ATOM 4258 O O . LEU B 1 111 ? -28.536 30.975 4.410 1.00 63.08 567 LEU B O 1
ATOM 4263 N N . THR B 1 112 ? -28.039 29.805 6.269 1.00 47.75 568 THR B N 1
ATOM 4264 C CA . THR B 1 112 ? -27.444 28.715 5.505 1.00 61.51 568 THR B CA 1
ATOM 4265 C C . THR B 1 112 ? -28.497 27.999 4.670 1.00 58.76 568 THR B C 1
ATOM 4266 O O . THR B 1 112 ? -28.300 27.771 3.472 1.00 54.44 568 THR B O 1
ATOM 4270 N N . GLU B 1 113 ? -29.636 27.661 5.281 1.00 62.87 569 GLU B N 1
ATOM 4271 C CA . GLU B 1 113 ? -30.677 26.940 4.555 1.00 58.10 569 GLU B CA 1
ATOM 4272 C C . GLU B 1 113 ? -31.246 27.776 3.416 1.00 57.52 569 GLU B C 1
ATOM 4273 O O . GLU B 1 113 ? -31.449 27.269 2.307 1.00 65.36 569 GLU B O 1
ATOM 4279 N N . HIS B 1 114 ? -31.503 29.062 3.664 1.00 59.87 570 HIS B N 1
ATOM 4280 C CA . HIS B 1 114 ? -32.126 29.892 2.638 1.00 60.67 570 HIS B CA 1
ATOM 4281 C C . HIS B 1 114 ? -31.184 30.138 1.466 1.00 60.12 570 HIS B C 1
ATOM 4282 O O . HIS B 1 114 ? -31.599 30.059 0.304 1.00 58.42 570 HIS B O 1
ATOM 4289 N N . PHE B 1 115 ? -29.915 30.436 1.746 1.00 54.16 571 PHE B N 1
ATOM 4290 C CA . PHE B 1 115 ? -29.002 30.828 0.681 1.00 56.82 571 PHE B CA 1
ATOM 4291 C C . PHE B 1 115 ? -28.346 29.643 -0.012 1.00 54.97 571 PHE B C 1
ATOM 4292 O O . PHE B 1 115 ? -27.859 29.799 -1.135 1.00 57.89 571 PHE B O 1
ATOM 4300 N N . ILE B 1 116 ? -28.328 28.464 0.614 1.00 48.01 572 ILE B N 1
ATOM 4301 C CA . ILE B 1 116 ? -27.966 27.261 -0.129 1.00 57.29 572 ILE B CA 1
ATOM 4302 C C . ILE B 1 116 ? -28.911 27.079 -1.309 1.00 55.45 572 ILE B C 1
ATOM 4303 O O . ILE B 1 116 ? -28.509 26.596 -2.375 1.00 58.21 572 ILE B O 1
ATOM 4308 N N . ILE B 1 117 ? -30.163 27.507 -1.155 1.00 63.37 573 ILE B N 1
ATOM 4309 C CA . ILE B 1 117 ? -31.152 27.372 -2.218 1.00 53.10 573 ILE B CA 1
ATOM 4310 C C . ILE B 1 117 ? -31.054 28.531 -3.204 1.00 52.33 573 ILE B C 1
ATOM 4311 O O . ILE B 1 117 ? -31.058 28.330 -4.424 1.00 51.42 573 ILE B O 1
ATOM 4316 N N . THR B 1 118 ? -30.960 29.762 -2.695 1.00 53.70 574 THR B N 1
ATOM 4317 C CA . THR B 1 118 ? -31.130 30.945 -3.532 1.00 57.74 574 THR B CA 1
ATOM 4318 C C . THR B 1 118 ? -29.837 31.465 -4.147 1.00 59.92 574 THR B C 1
ATOM 4319 O O . THR B 1 118 ? -29.899 32.153 -5.173 1.00 58.82 574 THR B O 1
ATOM 4323 N N . LEU B 1 119 ? -28.679 31.175 -3.554 1.00 53.37 575 LEU B N 1
ATOM 4324 C CA . LEU B 1 119 ? -27.428 31.671 -4.125 1.00 51.90 575 LEU B CA 1
ATOM 4325 C C . LEU B 1 119 ? -27.180 31.180 -5.547 1.00 44.40 575 LEU B C 1
ATOM 4326 O O . LEU B 1 119 ? -26.756 32.000 -6.382 1.00 45.35 575 LEU B O 1
ATOM 4331 N N . PRO B 1 120 ? -27.400 29.906 -5.896 1.00 53.22 576 PRO B N 1
ATOM 4332 C CA . PRO B 1 120 ? -27.292 29.526 -7.315 1.00 54.90 576 PRO B CA 1
ATOM 4333 C C . PRO B 1 120 ? -28.255 30.281 -8.212 1.00 51.25 576 PRO B C 1
ATOM 4334 O O . PRO B 1 120 ? -27.931 30.538 -9.379 1.00 52.65 576 PRO B O 1
ATOM 4338 N N . MET B 1 121 ? -29.435 30.645 -7.704 1.00 60.23 577 MET B N 1
ATOM 4339 C CA . MET B 1 121 ? -30.362 31.449 -8.495 1.00 56.62 577 MET B CA 1
ATOM 4340 C C . MET B 1 121 ? -29.858 32.879 -8.642 1.00 55.30 577 MET B C 1
ATOM 4341 O O . MET B 1 121 ? -29.976 33.478 -9.717 1.00 56.63 577 MET B O 1
ATOM 4346 N N . LEU B 1 122 ? -29.296 33.442 -7.569 1.00 56.08 578 LEU B N 1
ATOM 4347 C CA . LEU B 1 122 ? -28.750 34.793 -7.639 1.00 56.80 578 LEU B CA 1
ATOM 4348 C C . LEU B 1 122 ? -27.549 34.856 -8.575 1.00 59.47 578 LEU B C 1
ATOM 4349 O O . LEU B 1 122 ? -27.413 35.805 -9.355 1.00 62.37 578 LEU B O 1
ATOM 4354 N N . LEU B 1 123 ? -26.668 33.854 -8.509 1.00 51.94 579 LEU B N 1
ATOM 4355 C CA . LEU B 1 123 ? -25.520 33.820 -9.409 1.00 57.16 579 LEU B CA 1
ATOM 4356 C C . LEU B 1 123 ? -25.945 33.625 -10.857 1.00 53.62 579 LEU B C 1
ATOM 4357 O O . LEU B 1 123 ? -25.267 34.109 -11.770 1.00 64.32 579 LEU B O 1
ATOM 4362 N N . SER B 1 124 ? -27.057 32.925 -11.090 1.00 51.13 580 SER B N 1
ATOM 4363 C CA . SER B 1 124 ? -27.513 32.701 -12.458 1.00 54.80 580 SER B CA 1
ATOM 4364 C C . SER B 1 124 ? -28.065 33.980 -13.077 1.00 61.13 580 SER B C 1
ATOM 4365 O O . SER B 1 124 ? -27.803 34.272 -14.250 1.00 59.59 580 SER B O 1
ATOM 4368 N N . LYS B 1 125 ? -28.827 34.757 -12.303 1.00 54.92 581 LYS B N 1
ATOM 4369 C CA . LYS B 1 125 ? -29.451 35.959 -12.848 1.00 57.57 581 LYS B CA 1
ATOM 4370 C C . LYS B 1 125 ? -28.421 37.048 -13.122 1.00 61.31 581 LYS B C 1
ATOM 4371 O O . LYS B 1 125 ? -28.501 37.742 -14.142 1.00 62.13 581 LYS B O 1
ATOM 4377 N N . TYR B 1 126 ? -27.446 37.211 -12.228 1.00 58.45 582 TYR B N 1
ATOM 4378 C CA . TYR B 1 126 ? -26.443 38.263 -12.340 1.00 64.71 582 TYR B CA 1
ATOM 4379 C C . TYR B 1 126 ? -25.079 37.714 -12.749 1.00 61.97 582 TYR B C 1
ATOM 4380 O O . TYR B 1 126 ? -24.045 38.254 -12.351 1.00 63.68 582 TYR B O 1
ATOM 4389 N N . SER B 1 127 ? -25.063 36.649 -13.557 1.00 60.25 583 SER B N 1
ATOM 4390 C CA . SER B 1 127 ? -23.805 35.995 -13.907 1.00 63.14 583 SER B CA 1
ATOM 4391 C C . SER B 1 127 ? -22.897 36.895 -14.735 1.00 64.89 583 SER B C 1
ATOM 4392 O O . SER B 1 127 ? -21.671 36.743 -14.689 1.00 68.93 583 SER B O 1
ATOM 4395 N N . ALA B 1 128 ? -23.468 37.828 -15.496 1.00 62.48 584 ALA B N 1
ATOM 4396 C CA . ALA B 1 128 ? -22.660 38.697 -16.341 1.00 61.84 584 ALA B CA 1
ATOM 4397 C C . ALA B 1 128 ? -22.096 39.895 -15.591 1.00 58.73 584 ALA B C 1
ATOM 4398 O O . ALA B 1 128 ? -21.178 40.548 -16.099 1.00 59.54 584 ALA B O 1
ATOM 4400 N N . ASP B 1 129 ? -22.616 40.199 -14.405 1.00 71.52 585 ASP B N 1
ATOM 4401 C CA . ASP B 1 129 ? -22.178 41.360 -13.638 1.00 69.87 585 ASP B CA 1
ATOM 4402 C C . ASP B 1 129 ? -21.009 40.947 -12.751 1.00 61.58 585 ASP B C 1
ATOM 4403 O O . ASP B 1 129 ? -21.164 40.107 -11.858 1.00 62.05 585 ASP B O 1
ATOM 4408 N N . ALA B 1 130 ? -19.840 41.540 -12.997 1.00 65.19 586 ALA B N 1
ATOM 4409 C CA . ALA B 1 130 ? -18.628 41.118 -12.304 1.00 66.43 586 ALA B CA 1
ATOM 4410 C C . ALA B 1 130 ? -18.696 41.438 -10.815 1.00 61.48 586 ALA B C 1
ATOM 4411 O O . ALA B 1 130 ? -18.465 40.564 -9.971 1.00 59.11 586 ALA B O 1
ATOM 4413 N N . GLU B 1 131 ? -19.011 42.689 -10.473 1.00 66.05 587 GLU B N 1
ATOM 4414 C CA . GLU B 1 131 ? -18.965 43.098 -9.074 1.00 63.52 587 GLU B CA 1
ATOM 4415 C C . GLU B 1 131 ? -20.110 42.497 -8.267 1.00 60.27 587 GLU B C 1
ATOM 4416 O O . GLU B 1 131 ? -19.990 42.347 -7.046 1.00 61.52 587 GLU B O 1
ATOM 4422 N N . LYS B 1 132 ? -21.224 42.152 -8.917 1.00 53.75 588 LYS B N 1
ATOM 4423 C CA . LYS B 1 132 ? -22.318 41.513 -8.192 1.00 62.57 588 LYS B CA 1
ATOM 4424 C C . LYS B 1 132 ? -21.983 40.065 -7.857 1.00 53.91 588 LYS B C 1
ATOM 4425 O O . LYS B 1 132 ? -22.299 39.587 -6.761 1.00 50.42 588 LYS B O 1
ATOM 4431 N N . VAL B 1 133 ? -21.345 39.351 -8.788 1.00 52.04 589 VAL B N 1
ATOM 4432 C CA . VAL B 1 133 ? -20.973 37.961 -8.537 1.00 52.15 589 VAL B CA 1
ATOM 4433 C C . VAL B 1 133 ? -19.944 37.881 -7.417 1.00 49.19 589 VAL B C 1
ATOM 4434 O O . VAL B 1 133 ? -20.059 37.056 -6.502 1.00 49.35 589 VAL B O 1
ATOM 4438 N N . ALA B 1 134 ? -18.921 38.738 -7.475 1.00 45.38 590 ALA B N 1
ATOM 4439 C CA . ALA B 1 134 ? -17.896 38.738 -6.436 1.00 50.94 590 ALA B CA 1
ATOM 4440 C C . ALA B 1 134 ? -18.502 39.008 -5.066 1.00 45.56 590 ALA B C 1
ATOM 4441 O O . ALA B 1 134 ? -18.066 38.435 -4.060 1.00 51.44 590 ALA B O 1
ATOM 4443 N N . ASN B 1 135 ? -19.516 39.873 -5.007 1.00 51.08 591 ASN B N 1
ATOM 4444 C CA . ASN B 1 135 ? -20.183 40.145 -3.738 1.00 53.67 591 ASN B CA 1
ATOM 4445 C C . ASN B 1 135 ? -21.013 38.949 -3.286 1.00 45.76 591 ASN B C 1
ATOM 4446 O O . ASN B 1 135 ? -21.034 38.615 -2.095 1.00 48.79 591 ASN B O 1
ATOM 4451 N N . LEU B 1 136 ? -21.699 38.290 -4.224 1.00 47.30 592 LEU B N 1
ATOM 4452 C CA . LEU B 1 136 ? -22.508 37.126 -3.875 1.00 50.70 592 LEU B CA 1
ATOM 4453 C C . LEU B 1 136 ? -21.650 35.968 -3.381 1.00 48.46 592 LEU B C 1
ATOM 4454 O O . LEU B 1 136 ? -22.090 35.190 -2.527 1.00 50.71 592 LEU B O 1
ATOM 4459 N N . LEU B 1 137 ? -20.430 35.836 -3.899 1.00 49.99 593 LEU B N 1
ATOM 4460 C CA . LEU B 1 137 ? -19.564 34.729 -3.518 1.00 55.63 593 LEU B CA 1
ATOM 4461 C C . LEU B 1 137 ? -18.942 34.906 -2.138 1.00 47.27 593 LEU B C 1
ATOM 4462 O O . LEU B 1 137 ? -18.255 33.994 -1.666 1.00 56.72 593 LEU B O 1
ATOM 4467 N N . GLN B 1 138 ? -19.163 36.045 -1.483 1.00 45.90 594 GLN B N 1
ATOM 4468 C CA . GLN B 1 138 ? -18.767 36.221 -0.092 1.00 46.80 594 GLN B CA 1
ATOM 4469 C C . GLN B 1 138 ? -19.731 35.550 0.878 1.00 47.32 594 GLN B C 1
ATOM 4470 O O . GLN B 1 138 ? -19.492 35.587 2.089 1.00 49.99 594 GLN B O 1
ATOM 4476 N N . ILE B 1 139 ? -20.803 34.943 0.376 1.00 44.67 595 ILE B N 1
ATOM 4477 C CA . ILE B 1 139 ? -21.854 34.350 1.202 1.00 55.60 595 ILE B CA 1
ATOM 4478 C C . ILE B 1 139 ? -21.474 32.955 1.697 1.00 47.79 595 ILE B C 1
ATOM 4479 O O . ILE B 1 139 ? -21.627 32.691 2.900 1.00 53.56 595 ILE B O 1
ATOM 4484 N N . PRO B 1 140 ? -20.992 32.031 0.848 1.00 52.28 596 PRO B N 1
ATOM 4485 C CA . PRO B 1 140 ? -20.737 30.660 1.334 1.00 53.85 596 PRO B CA 1
ATOM 4486 C C . PRO B 1 140 ? -19.800 30.572 2.532 1.00 53.48 596 PRO B C 1
ATOM 4487 O O . PRO B 1 140 ? -19.866 29.581 3.271 1.00 52.99 596 PRO B O 1
ATOM 4491 N N . GLN B 1 141 ? -18.936 31.566 2.755 1.00 49.65 597 GLN B N 1
ATOM 4492 C CA . GLN B 1 141 ? -18.012 31.515 3.884 1.00 51.28 597 GLN B CA 1
ATOM 4493 C C . GLN B 1 141 ? -18.721 31.565 5.231 1.00 59.73 597 GLN B C 1
ATOM 4494 O O . GLN B 1 141 ? -18.104 31.235 6.250 1.00 57.57 597 GLN B O 1
ATOM 4500 N N . TYR B 1 142 ? -19.989 31.966 5.265 1.00 64.25 598 TYR B N 1
ATOM 4501 C CA . TYR B 1 142 ? -20.762 31.995 6.498 1.00 61.61 598 TYR B CA 1
ATOM 4502 C C . TYR B 1 142 ? -21.676 30.787 6.650 1.00 55.58 598 TYR B C 1
ATOM 4503 O O . TYR B 1 142 ? -22.352 30.664 7.676 1.00 58.62 598 TYR B O 1
ATOM 4512 N N . PHE B 1 143 ? -21.706 29.896 5.662 1.00 56.23 599 PHE B N 1
ATOM 4513 C CA . PHE B 1 143 ? -22.514 28.690 5.764 1.00 47.12 599 PHE B CA 1
ATOM 4514 C C . PHE B 1 143 ? -22.004 27.789 6.881 1.00 58.55 599 PHE B C 1
ATOM 4515 O O . PHE B 1 143 ? -20.800 27.707 7.138 1.00 61.38 599 PHE B O 1
ATOM 4523 N N . ASP B 1 144 ? -22.933 27.110 7.548 1.00 64.85 600 ASP B N 1
ATOM 4524 C CA . ASP B 1 144 ? -22.607 25.920 8.330 1.00 69.92 600 ASP B CA 1
ATOM 4525 C C . ASP B 1 144 ? -22.696 24.748 7.361 1.00 69.18 600 ASP B C 1
ATOM 4526 O O . ASP B 1 144 ? -23.781 24.223 7.101 1.00 67.13 600 ASP B O 1
ATOM 4531 N N . LEU B 1 145 ? -21.546 24.351 6.810 1.00 75.39 601 LEU B N 1
ATOM 4532 C CA . LEU B 1 145 ? -21.509 23.398 5.705 1.00 72.72 601 LEU B CA 1
ATOM 4533 C C . LEU B 1 145 ? -22.111 22.044 6.060 1.00 72.02 601 LEU B C 1
ATOM 4534 O O . LEU B 1 145 ? -22.385 21.254 5.149 1.00 64.56 601 LEU B O 1
ATOM 4539 N N . GLU B 1 146 ? -22.320 21.756 7.348 1.00 75.11 602 GLU B N 1
ATOM 4540 C CA . GLU B 1 146 ? -22.991 20.517 7.731 1.00 76.20 602 GLU B CA 1
ATOM 4541 C C . GLU B 1 146 ? -24.387 20.434 7.127 1.00 70.51 602 GLU B C 1
ATOM 4542 O O . GLU B 1 146 ? -24.842 19.352 6.739 1.00 75.96 602 GLU B O 1
ATOM 4548 N N . ILE B 1 147 ? -25.076 21.575 7.035 1.00 70.93 603 ILE B N 1
ATOM 4549 C CA . ILE B 1 147 ? -26.462 21.609 6.585 1.00 76.08 603 ILE B CA 1
ATOM 4550 C C . ILE B 1 147 ? -26.601 21.089 5.157 1.00 75.49 603 ILE B C 1
ATOM 4551 O O . ILE B 1 147 ? -27.664 20.578 4.784 1.00 76.13 603 ILE B O 1
ATOM 4556 N N . TYR B 1 148 ? -25.535 21.172 4.353 1.00 68.85 604 TYR B N 1
ATOM 4557 C CA . TYR B 1 148 ? -25.557 20.549 3.033 1.00 74.18 604 TYR B CA 1
ATOM 4558 C C . TYR B 1 148 ? -25.853 19.056 3.124 1.00 72.97 604 TYR B C 1
ATOM 4559 O O . TYR B 1 148 ? -26.510 18.499 2.236 1.00 68.70 604 TYR B O 1
ATOM 4568 N N . SER B 1 149 ? -25.382 18.392 4.181 1.00 62.27 605 SER B N 1
ATOM 4569 C CA . SER B 1 149 ? -25.634 16.970 4.385 1.00 76.15 605 SER B CA 1
ATOM 4570 C C . SER B 1 149 ? -26.805 16.712 5.326 1.00 82.69 605 SER B C 1
ATOM 4571 O O . SER B 1 149 ? -27.732 15.977 4.973 1.00 76.57 605 SER B O 1
ATOM 4574 N N . THR B 1 150 ? -26.777 17.305 6.524 1.00 81.19 606 THR B N 1
ATOM 4575 C CA . THR B 1 150 ? -27.835 17.064 7.501 1.00 75.10 606 THR B CA 1
ATOM 4576 C C . THR B 1 150 ? -29.195 17.505 6.978 1.00 82.02 606 THR B C 1
ATOM 4577 O O . THR B 1 150 ? -30.220 16.912 7.333 1.00 90.19 606 THR B O 1
ATOM 4581 N N . GLY B 1 151 ? -29.225 18.535 6.135 1.00 82.03 607 GLY B N 1
ATOM 4582 C CA . GLY B 1 151 ? -30.445 18.938 5.468 1.00 72.54 607 GLY B CA 1
ATOM 4583 C C . GLY B 1 151 ? -30.705 18.248 4.153 1.00 75.17 607 GLY B C 1
ATOM 4584 O O . GLY B 1 151 ? -31.786 18.416 3.581 1.00 80.16 607 GLY B O 1
ATOM 4585 N N . ARG B 1 152 ? -29.736 17.473 3.666 1.00 74.29 608 ARG B N 1
ATOM 4586 C CA . ARG B 1 152 ? -29.851 16.727 2.413 1.00 78.44 608 ARG B CA 1
ATOM 4587 C C . ARG B 1 152 ? -30.224 17.645 1.251 1.00 79.29 608 ARG B C 1
ATOM 4588 O O . ARG B 1 152 ? -31.191 17.413 0.521 1.00 78.45 608 ARG B O 1
ATOM 4596 N N . MET B 1 153 ? -29.435 18.702 1.084 1.00 82.94 609 MET B N 1
ATOM 4597 C CA . MET B 1 153 ? -29.574 19.634 -0.029 1.00 78.39 609 MET B CA 1
ATOM 4598 C C . MET B 1 153 ? -28.349 19.578 -0.937 1.00 81.84 609 MET B C 1
ATOM 4599 O O . MET B 1 153 ? -27.857 20.604 -1.413 1.00 79.36 609 MET B O 1
ATOM 4604 N N . GLU B 1 154 ? -27.844 18.366 -1.180 1.00 79.73 610 GLU B N 1
ATOM 4605 C CA . GLU B 1 154 ? -26.704 18.198 -2.073 1.00 78.51 610 GLU B CA 1
ATOM 4606 C C . GLU B 1 154 ? -27.031 18.610 -3.501 1.00 74.99 610 GLU B C 1
ATOM 4607 O O . GLU B 1 154 ? -26.118 18.959 -4.257 1.00 79.32 610 GLU B O 1
ATOM 4613 N N . LYS B 1 155 ? -28.309 18.576 -3.888 1.00 63.78 611 LYS B N 1
ATOM 4614 C CA . LYS B 1 155 ? -28.687 19.018 -5.226 1.00 67.49 611 LYS B CA 1
ATOM 4615 C C . LYS B 1 155 ? -28.506 20.520 -5.397 1.00 69.16 611 LYS B C 1
ATOM 4616 O O . LYS B 1 155 ? -28.290 20.989 -6.520 1.00 63.53 611 LYS B O 1
ATOM 4618 N N . HIS B 1 156 ? -28.593 21.287 -4.308 1.00 67.55 612 HIS B N 1
ATOM 4619 C CA . HIS B 1 156 ? -28.325 22.719 -4.380 1.00 75.72 612 HIS B CA 1
ATOM 4620 C C . HIS B 1 156 ? -26.831 23.011 -4.415 1.00 68.27 612 HIS B C 1
ATOM 4621 O O . HIS B 1 156 ? -26.414 24.024 -4.987 1.00 61.46 612 HIS B O 1
ATOM 4628 N N . LEU B 1 157 ? -26.015 22.144 -3.810 1.00 66.12 613 LEU B N 1
ATOM 4629 C CA . LEU B 1 157 ? -24.572 22.253 -3.985 1.00 68.71 613 LEU B CA 1
ATOM 4630 C C . LEU B 1 157 ? -24.185 22.006 -5.436 1.00 69.63 613 LEU B C 1
ATOM 4631 O O . LEU B 1 157 ? -23.288 22.669 -5.971 1.00 63.45 613 LEU B O 1
ATOM 4636 N N . ASP B 1 158 ? -24.854 21.051 -6.087 1.00 64.11 614 ASP B N 1
ATOM 4637 C CA . ASP B 1 158 ? -24.622 20.817 -7.507 1.00 61.32 614 ASP B CA 1
ATOM 4638 C C . ASP B 1 158 ? -24.961 22.049 -8.334 1.00 67.55 614 ASP B C 1
ATOM 4639 O O . ASP B 1 158 ? -24.286 22.335 -9.330 1.00 69.28 614 ASP B O 1
ATOM 4644 N N . ALA B 1 159 ? -25.997 22.792 -7.937 1.00 65.20 615 ALA B N 1
ATOM 4645 C CA . ALA B 1 159 ? -26.360 24.004 -8.663 1.00 61.58 615 ALA B CA 1
ATOM 4646 C C . ALA B 1 159 ? -25.341 25.114 -8.430 1.00 55.70 615 ALA B C 1
ATOM 4647 O O . ALA B 1 159 ? -25.022 25.87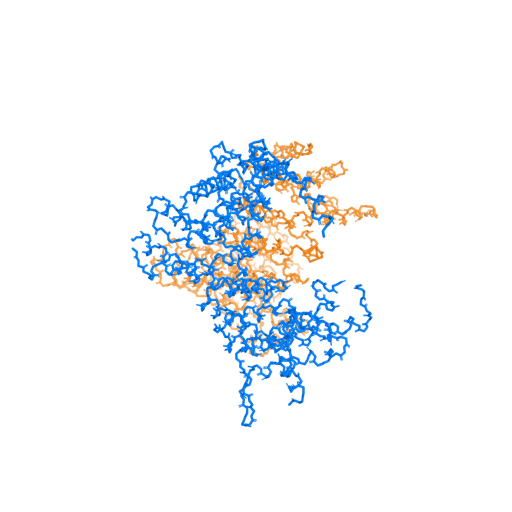5 -9.352 1.00 51.97 615 ALA B O 1
ATOM 4649 N N . LEU B 1 160 ? -24.824 25.223 -7.204 1.00 58.51 616 LEU B N 1
ATOM 4650 C CA . LEU B 1 160 ? -23.807 26.228 -6.914 1.00 60.66 616 LEU B CA 1
ATOM 4651 C C . LEU B 1 160 ? -22.535 25.962 -7.707 1.00 60.31 616 LEU B C 1
ATOM 4652 O O . LEU B 1 160 ? -21.976 26.872 -8.331 1.00 60.24 616 LEU B O 1
ATOM 4657 N N . LEU B 1 161 ? -22.066 24.711 -7.700 1.00 58.90 617 LEU B N 1
ATOM 4658 C CA . LEU B 1 161 ? -20.862 24.362 -8.447 1.00 58.88 617 LEU B CA 1
ATOM 4659 C C . LEU B 1 161 ? -21.041 24.590 -9.942 1.00 57.61 617 LEU B C 1
ATOM 4660 O O . LEU B 1 161 ? -20.087 24.967 -10.632 1.00 60.09 617 LEU B O 1
ATOM 4665 N N . LYS B 1 162 ? -22.251 24.369 -10.461 1.00 55.83 618 LYS B N 1
ATOM 4666 C CA . LYS B 1 162 ? -22.492 24.583 -11.884 1.00 55.52 618 LYS B CA 1
ATOM 4667 C C . LYS B 1 162 ? -22.505 26.066 -12.237 1.00 61.14 618 LYS B C 1
ATOM 4668 O O . LYS B 1 162 ? -22.137 26.437 -13.358 1.00 60.50 618 LYS B O 1
ATOM 4670 N N . GLN B 1 163 ? -22.924 26.923 -11.304 1.00 63.57 619 GLN B N 1
ATOM 4671 C CA . GLN B 1 163 ? -22.955 28.356 -11.575 1.00 58.42 619 GLN B CA 1
ATOM 4672 C C . GLN B 1 163 ? -21.579 28.989 -11.410 1.00 65.42 619 GLN B C 1
ATOM 4673 O O . GLN B 1 163 ? -21.230 29.917 -12.148 1.00 58.10 619 GLN B O 1
ATOM 4679 N N . ILE B 1 164 ? -20.791 28.508 -10.445 1.00 54.69 620 ILE B N 1
ATOM 4680 C CA . ILE B 1 164 ? -19.409 28.965 -10.324 1.00 61.26 620 ILE B CA 1
ATOM 4681 C C . ILE B 1 164 ? -18.637 28.644 -11.595 1.00 62.05 620 ILE B C 1
ATOM 4682 O O . ILE B 1 164 ? -17.834 29.453 -12.077 1.00 59.60 620 ILE B O 1
ATOM 4687 N N . LYS B 1 165 ? -18.875 27.460 -12.165 1.00 57.73 621 LYS B N 1
ATOM 4688 C CA . LYS B 1 165 ? -18.261 27.110 -13.440 1.00 57.74 621 LYS B CA 1
ATOM 4689 C C . LYS B 1 165 ? -18.727 28.045 -14.550 1.00 69.43 621 LYS B C 1
ATOM 4690 O O . LYS B 1 165 ? -17.917 28.508 -15.361 1.00 58.96 621 LYS B O 1
ATOM 4696 N N . PHE B 1 166 ? -20.030 28.341 -14.595 1.00 60.87 622 PHE B N 1
ATOM 4697 C CA . PHE B 1 166 ? -20.547 29.272 -15.595 1.00 62.17 622 PHE B CA 1
ATOM 4698 C C . PHE B 1 166 ? -19.909 30.648 -15.453 1.00 57.39 622 PHE B C 1
ATOM 4699 O O . PHE B 1 166 ? -19.589 31.300 -16.453 1.00 63.72 622 PHE B O 1
ATOM 4707 N N . VAL B 1 167 ? -19.715 31.105 -14.215 1.00 62.29 623 VAL B N 1
ATOM 4708 C CA . VAL B 1 167 ? -19.173 32.441 -13.987 1.00 64.54 623 VAL B CA 1
ATOM 4709 C C . VAL B 1 167 ? -17.701 32.500 -14.377 1.00 61.45 623 VAL B C 1
ATOM 4710 O O . VAL B 1 167 ? -17.271 33.403 -15.105 1.00 69.21 623 VAL B O 1
ATOM 4714 N N . VAL B 1 168 ? -16.905 31.541 -13.895 1.00 56.74 624 VAL B N 1
ATOM 4715 C CA . VAL B 1 168 ? -15.465 31.584 -14.134 1.00 60.74 624 VAL B CA 1
ATOM 4716 C C . VAL B 1 168 ? -15.145 31.371 -15.609 1.00 61.45 624 VAL B C 1
ATOM 4717 O O . VAL B 1 168 ? -14.105 31.832 -16.096 1.00 60.58 624 VAL B O 1
ATOM 4721 N N . GLU B 1 169 ? -16.034 30.699 -16.348 1.00 63.73 625 GLU B N 1
ATOM 4722 C CA . GLU B 1 169 ? -15.770 30.404 -17.753 1.00 64.66 625 GLU B CA 1
ATOM 4723 C C . GLU B 1 169 ? -15.667 31.669 -18.594 1.00 67.16 625 GLU B C 1
ATOM 4724 O O . GLU B 1 169 ? -14.879 31.719 -19.546 1.00 61.84 625 GLU B O 1
ATOM 4730 N N . LYS B 1 170 ? -16.458 32.693 -18.275 1.00 64.21 626 LYS B N 1
ATOM 4731 C CA . LYS B 1 170 ? -16.591 33.856 -19.139 1.00 64.17 626 LYS B CA 1
ATOM 4732 C C . LYS B 1 170 ? -16.023 35.140 -18.549 1.00 61.95 626 LYS B C 1
ATOM 4733 O O . LYS B 1 170 ? -15.985 36.156 -19.252 1.00 67.92 626 LYS B O 1
ATOM 4739 N N . HIS B 1 171 ? -15.581 35.130 -17.298 1.00 57.61 627 HIS B N 1
ATOM 4740 C CA . HIS B 1 171 ? -15.059 36.329 -16.662 1.00 48.84 627 HIS B CA 1
ATOM 4741 C C . HIS B 1 171 ? -13.535 36.326 -16.653 1.00 60.95 627 HIS B C 1
ATOM 4742 O O . HIS B 1 171 ? -12.886 35.283 -16.771 1.00 58.01 627 HIS B O 1
ATOM 4749 N N . VAL B 1 172 ? -12.971 37.525 -16.515 1.00 58.09 628 VAL B N 1
ATOM 4750 C CA . VAL B 1 172 ? -11.526 37.723 -16.502 1.00 56.04 628 VAL B CA 1
ATOM 4751 C C . VAL B 1 172 ? -11.161 38.571 -15.289 1.00 61.29 628 VAL B C 1
ATOM 4752 O O . VAL B 1 172 ? -10.065 38.437 -14.732 1.00 61.47 628 VAL B O 1
ATOM 4756 N N . GLU B 1 173 ? -12.088 39.431 -14.864 1.00 62.67 629 GLU B N 1
ATOM 4757 C CA . GLU B 1 173 ? -11.849 40.335 -13.744 1.00 63.03 629 GLU B CA 1
ATOM 4758 C C . GLU B 1 173 ? -11.340 39.569 -12.528 1.00 60.23 629 GLU B C 1
ATOM 4759 O O . GLU B 1 173 ? -11.909 38.546 -12.139 1.00 59.49 629 GLU B O 1
ATOM 4765 N N . SER B 1 174 ? -10.254 40.073 -11.934 1.00 66.61 630 SER B N 1
ATOM 4766 C CA . SER B 1 174 ? -9.509 39.290 -10.950 1.00 59.40 630 SER B CA 1
ATOM 4767 C C . SER B 1 174 ? -10.324 39.039 -9.687 1.00 59.57 630 SER B C 1
ATOM 4768 O O . SER B 1 174 ? -10.216 37.967 -9.080 1.00 54.60 630 SER B O 1
ATOM 4771 N N . ASP B 1 175 ? -11.140 40.011 -9.269 1.00 60.90 631 ASP B N 1
ATOM 4772 C CA . ASP B 1 175 ? -11.956 39.809 -8.076 1.00 53.32 631 ASP B CA 1
ATOM 4773 C C . ASP B 1 175 ? -12.995 38.716 -8.286 1.00 53.38 631 ASP B C 1
ATOM 4774 O O . ASP B 1 175 ? -13.355 38.015 -7.334 1.00 52.17 631 ASP B O 1
ATOM 4779 N N . VAL B 1 176 ? -13.482 38.552 -9.517 1.00 49.60 632 VAL B N 1
ATOM 4780 C CA . VAL B 1 176 ? -14.427 37.478 -9.806 1.00 54.41 632 VAL B CA 1
ATOM 4781 C C . VAL B 1 176 ? -13.738 36.123 -9.707 1.00 55.38 632 VAL B C 1
ATOM 4782 O O . VAL B 1 176 ? -14.223 35.208 -9.030 1.00 51.63 632 VAL B O 1
ATOM 4786 N N . LEU B 1 177 ? -12.593 35.977 -10.381 1.00 53.71 633 LEU B N 1
ATOM 4787 C CA . LEU B 1 177 ? -11.872 34.709 -10.361 1.00 56.98 633 LEU B CA 1
ATOM 4788 C C . LEU B 1 177 ? -11.373 34.377 -8.960 1.00 49.59 633 LEU B C 1
ATOM 4789 O O . LEU B 1 177 ? -11.412 33.214 -8.541 1.00 51.81 633 LEU B O 1
ATOM 4794 N N . GLU B 1 178 ? -10.900 35.385 -8.223 1.00 45.29 634 GLU B N 1
ATOM 4795 C CA . GLU B 1 178 ? -10.435 35.152 -6.860 1.00 53.93 634 GLU B CA 1
ATOM 4796 C C . GLU B 1 178 ? -11.573 34.675 -5.966 1.00 47.52 634 GLU B C 1
ATOM 4797 O O . GLU B 1 178 ? -11.377 33.809 -5.106 1.00 48.60 634 GLU B O 1
ATOM 4803 N N . ALA B 1 179 ? -12.774 35.224 -6.164 1.00 48.37 635 ALA B N 1
ATOM 4804 C CA . ALA B 1 179 ? -13.919 34.805 -5.363 1.00 44.52 635 ALA B CA 1
ATOM 4805 C C . ALA B 1 179 ? -14.333 33.377 -5.694 1.00 39.20 635 ALA B C 1
ATOM 4806 O O . ALA B 1 179 ? -14.706 32.611 -4.798 1.00 44.00 635 ALA B O 1
ATOM 4808 N N . CYS B 1 180 ? -14.277 33.000 -6.974 1.00 39.01 636 CYS B N 1
ATOM 4809 C CA . CYS B 1 180 ? -14.591 31.625 -7.350 1.00 45.24 636 CYS B CA 1
ATOM 4810 C C . CYS B 1 180 ? -13.580 30.652 -6.759 1.00 52.58 636 CYS B C 1
ATOM 4811 O O . CYS B 1 180 ? -13.939 29.541 -6.350 1.00 52.46 636 CYS B O 1
ATOM 4814 N N . SER B 1 181 ? -12.308 31.053 -6.705 1.00 52.96 637 SER B N 1
ATOM 4815 C CA . SER B 1 181 ? -11.283 30.190 -6.129 1.00 42.16 637 SER B CA 1
ATOM 4816 C C . SER B 1 181 ? -11.428 30.093 -4.616 1.00 49.72 637 SER B C 1
ATOM 4817 O O . SER B 1 181 ? -11.229 29.018 -4.037 1.00 46.03 637 SER B O 1
ATOM 4820 N N . LYS B 1 182 ? -11.771 31.204 -3.957 1.00 46.20 638 LYS B N 1
ATOM 4821 C CA . LYS B 1 182 ? -11.956 31.172 -2.509 1.00 48.84 638 LYS B CA 1
ATOM 4822 C C . LYS B 1 182 ? -13.187 30.361 -2.124 1.00 53.47 638 LYS B C 1
ATOM 4823 O O . LYS B 1 182 ? -13.182 29.661 -1.105 1.00 57.91 638 LYS B O 1
ATOM 4829 N N . THR B 1 183 ? -14.254 30.447 -2.922 1.00 46.40 639 THR B N 1
ATOM 4830 C CA . THR B 1 183 ? -15.454 29.669 -2.630 1.00 49.54 639 THR B CA 1
ATOM 4831 C C . THR B 1 183 ? -15.182 28.175 -2.753 1.00 53.02 639 THR B C 1
ATOM 4832 O O . THR B 1 183 ? -15.673 27.380 -1.944 1.00 51.39 639 THR B O 1
ATOM 4836 N N . TYR B 1 184 ? -14.391 27.776 -3.752 1.00 56.14 640 TYR B N 1
ATOM 4837 C CA . TYR B 1 184 ? -14.025 26.370 -3.885 1.00 58.31 640 TYR B CA 1
ATOM 4838 C C . TYR B 1 184 ? -13.175 25.906 -2.710 1.00 56.85 640 TYR B C 1
ATOM 4839 O O . TYR B 1 184 ? -13.322 24.773 -2.239 1.00 66.38 640 TYR B O 1
ATOM 4848 N N . SER B 1 185 ? -12.281 26.769 -2.220 1.00 53.98 641 SER B N 1
ATOM 4849 C CA . SER B 1 185 ? -11.438 26.395 -1.088 1.00 54.74 641 SER B CA 1
ATOM 4850 C C . SER B 1 185 ? -12.272 26.142 0.162 1.00 62.77 641 SER B C 1
ATOM 4851 O O . SER B 1 185 ? -11.954 25.257 0.963 1.00 72.79 641 SER B O 1
ATOM 4854 N N . ILE B 1 186 ? -13.347 26.911 0.343 1.00 66.75 642 ILE B N 1
ATOM 4855 C CA . ILE B 1 186 ? -14.237 26.697 1.479 1.00 61.48 642 ILE B CA 1
ATOM 4856 C C . ILE B 1 186 ? -15.043 25.417 1.294 1.00 58.56 642 ILE B C 1
ATOM 4857 O O . ILE B 1 186 ? -15.296 24.681 2.256 1.00 64.78 642 ILE B O 1
ATOM 4862 N N . LEU B 1 187 ? -15.443 25.121 0.056 1.00 52.78 643 LEU B N 1
ATOM 4863 C CA . LEU B 1 187 ? -16.316 23.979 -0.198 1.00 63.45 643 LEU B CA 1
ATOM 4864 C C . LEU B 1 187 ? -15.590 22.659 0.042 1.00 73.68 643 LEU B C 1
ATOM 4865 O O . LEU B 1 187 ? -16.025 21.838 0.858 1.00 79.95 643 LEU B O 1
ATOM 4870 N N . CYS B 1 188 ? -14.480 22.435 -0.659 1.00 75.15 644 CYS B N 1
ATOM 4871 C CA . CYS B 1 188 ? -13.717 21.194 -0.519 1.00 78.20 644 CYS B CA 1
ATOM 4872 C C . CYS B 1 188 ? -12.719 21.252 0.628 1.00 70.48 644 CYS B C 1
ATOM 4873 O O . CYS B 1 188 ? -11.577 20.802 0.493 1.00 83.49 644 CYS B O 1
ATOM 4876 N N . SER B 1 189 ? -13.127 21.793 1.772 1.00 78.16 645 SER B N 1
ATOM 4877 C CA . SER B 1 189 ? -12.255 21.901 2.936 1.00 77.81 645 SER B CA 1
ATOM 4878 C C . SER B 1 189 ? -11.863 20.528 3.472 1.00 85.49 645 SER B C 1
ATOM 4879 O O . SER B 1 189 ? -12.703 19.785 3.982 1.00 84.87 645 SER B O 1
ATOM 4882 N N . TYR B 1 192 ? -15.577 17.764 5.626 1.00 76.29 648 TYR B N 1
ATOM 4883 C CA . TYR B 1 192 ? -16.965 17.316 5.608 1.00 91.45 648 TYR B CA 1
ATOM 4884 C C . TYR B 1 192 ? -17.158 16.156 4.639 1.00 93.86 648 TYR B C 1
ATOM 4885 O O . TYR B 1 192 ? -16.274 15.848 3.839 1.00 97.00 648 TYR B O 1
ATOM 4894 N N . THR B 1 193 ? -18.325 15.512 4.721 1.00 86.73 649 THR B N 1
ATOM 4895 C CA . THR B 1 193 ? -18.714 14.519 3.728 1.00 92.37 649 THR B CA 1
ATOM 4896 C C . THR B 1 193 ? -19.037 15.147 2.377 1.00 91.11 649 THR B C 1
ATOM 4897 O O . THR B 1 193 ? -19.145 14.422 1.381 1.00 92.58 649 THR B O 1
ATOM 4901 N N . ILE B 1 194 ? -19.191 16.472 2.327 1.00 91.42 650 ILE B N 1
ATOM 4902 C CA . ILE B 1 194 ? -19.390 17.191 1.075 1.00 87.68 650 ILE B CA 1
ATOM 4903 C C . ILE B 1 194 ? -18.119 17.212 0.230 1.00 83.64 650 ILE B C 1
ATOM 4904 O O . ILE B 1 194 ? -18.190 17.375 -0.996 1.00 81.87 650 ILE B O 1
ATOM 4909 N N . GLN B 1 195 ? -16.962 16.982 0.857 1.00 71.02 651 GLN B N 1
ATOM 4910 C CA . GLN B 1 195 ? -15.673 17.252 0.224 1.00 82.73 651 GLN B CA 1
ATOM 4911 C C . GLN B 1 195 ? -15.507 16.510 -1.098 1.00 75.68 651 GLN B C 1
ATOM 4912 O O . GLN B 1 195 ? -14.983 17.070 -2.067 1.00 73.01 651 GLN B O 1
ATOM 4918 N N . ASN B 1 196 ? -15.933 15.247 -1.159 1.00 76.61 652 ASN B N 1
ATOM 4919 C CA . ASN B 1 196 ? -15.684 14.456 -2.360 1.00 69.61 652 ASN B CA 1
ATOM 4920 C C . ASN B 1 196 ? -16.503 14.948 -3.548 1.00 76.99 652 ASN B C 1
ATOM 4921 O O . ASN B 1 196 ? -16.050 14.848 -4.694 1.00 75.49 652 ASN B O 1
ATOM 4926 N N . ARG B 1 197 ? -17.701 15.480 -3.300 1.00 79.05 653 ARG B N 1
ATOM 4927 C CA . ARG B 1 197 ? -18.557 15.908 -4.402 1.00 78.60 653 ARG B CA 1
ATOM 4928 C C . ARG B 1 197 ? -17.972 17.117 -5.123 1.00 67.88 653 ARG B C 1
ATOM 4929 O O . ARG B 1 197 ? -18.054 17.214 -6.353 1.00 64.99 653 ARG B O 1
ATOM 4937 N N . VAL B 1 198 ? -17.370 18.043 -4.377 1.00 66.69 654 VAL B N 1
ATOM 4938 C CA . VAL B 1 198 ? -16.805 19.240 -4.990 1.00 72.31 654 VAL B CA 1
ATOM 4939 C C . VAL B 1 198 ? -15.437 18.953 -5.611 1.00 64.69 654 VAL B C 1
ATOM 4940 O O . VAL B 1 198 ? -15.059 19.591 -6.601 1.00 59.94 654 VAL B O 1
ATOM 4944 N N . ASP B 1 199 ? -14.693 17.979 -5.074 1.00 67.07 655 ASP B N 1
ATOM 4945 C CA . ASP B 1 199 ? -13.396 17.631 -5.652 1.00 76.58 655 ASP B CA 1
ATOM 4946 C C . ASP B 1 199 ? -13.532 17.205 -7.108 1.00 66.02 655 ASP B C 1
ATOM 4947 O O . ASP B 1 199 ? -12.726 17.603 -7.958 1.00 63.19 655 ASP B O 1
ATOM 4952 N N . ILE B 1 200 ? -14.546 16.393 -7.415 1.00 64.15 656 ILE B N 1
ATOM 4953 C CA . ILE B 1 200 ? -14.766 15.962 -8.792 1.00 66.11 656 ILE B CA 1
ATOM 4954 C C . ILE B 1 200 ? -15.130 17.154 -9.666 1.00 68.36 656 ILE B C 1
ATOM 4955 O O . ILE B 1 200 ? -14.676 17.267 -10.812 1.00 73.15 656 ILE B O 1
ATOM 4960 N N . ALA B 1 201 ? -15.945 18.069 -9.135 1.00 64.72 657 ALA B N 1
ATOM 4961 C CA . ALA B 1 201 ? -16.283 19.277 -9.878 1.00 71.57 657 ALA B CA 1
ATOM 4962 C C . ALA B 1 201 ? -15.071 20.182 -10.053 1.00 60.28 657 ALA B C 1
ATOM 4963 O O . ALA B 1 201 ? -14.943 20.851 -11.085 1.00 61.67 657 ALA B O 1
ATOM 4965 N N . ARG B 1 202 ? -14.179 20.224 -9.060 1.00 62.89 658 ARG B N 1
ATOM 4966 C CA . ARG B 1 202 ? -12.977 21.041 -9.183 1.00 64.09 658 ARG B CA 1
ATOM 4967 C C . ARG B 1 202 ? -12.036 20.472 -10.236 1.00 62.56 658 ARG B C 1
ATOM 4968 O O . ARG B 1 202 ? -11.537 21.205 -11.098 1.00 65.38 658 ARG B O 1
ATOM 4976 N N . SER B 1 203 ? -11.786 19.159 -10.185 1.00 68.65 659 SER B N 1
ATOM 4977 C CA . SER B 1 203 ? -10.910 18.532 -11.170 1.00 69.16 659 SER B CA 1
ATOM 4978 C C . SER B 1 203 ? -11.495 18.614 -12.572 1.00 67.24 659 SER B C 1
ATOM 4979 O O . SER B 1 203 ? -10.746 18.740 -13.547 1.00 67.43 659 SER B O 1
ATOM 4982 N N . GLN B 1 204 ? -12.823 18.545 -12.695 1.00 65.07 660 GLN B N 1
ATOM 4983 C CA . GLN B 1 204 ? -13.453 18.710 -14.000 1.00 70.28 660 GLN B CA 1
ATOM 4984 C C . GLN B 1 204 ? -13.234 20.118 -14.537 1.00 66.10 660 GLN B C 1
ATOM 4985 O O . GLN B 1 204 ? -12.980 20.304 -15.734 1.00 65.33 660 GLN B O 1
ATOM 4991 N N . LEU B 1 205 ? -13.318 21.121 -13.662 1.00 67.28 661 LEU B N 1
ATOM 4992 C CA . LEU B 1 205 ? -13.140 22.503 -14.093 1.00 67.47 661 LEU B CA 1
ATOM 4993 C C . LEU B 1 205 ? -11.693 22.781 -14.482 1.00 65.23 661 LEU B C 1
ATOM 4994 O O . LEU B 1 205 ? -11.434 23.443 -15.494 1.00 64.94 661 LEU B O 1
ATOM 4999 N N . ILE B 1 206 ? -10.738 22.282 -13.694 1.00 58.93 662 ILE B N 1
ATOM 5000 C CA . ILE B 1 206 ? -9.328 22.516 -13.992 1.00 64.55 662 ILE B CA 1
ATOM 5001 C C . ILE B 1 206 ? -8.924 21.802 -15.277 1.00 61.98 662 ILE B C 1
ATOM 5002 O O . ILE B 1 206 ? -8.134 22.327 -16.071 1.00 62.37 662 ILE B O 1
ATOM 5007 N N . ASP B 1 207 ? -9.457 20.597 -15.503 1.00 63.54 663 ASP B N 1
ATOM 5008 C CA . ASP B 1 207 ? -9.155 19.874 -16.735 1.00 60.35 663 ASP B CA 1
ATOM 5009 C C . ASP B 1 207 ? -9.589 20.666 -17.960 1.00 64.30 663 ASP B C 1
ATOM 5010 O O . ASP B 1 207 ? -8.894 20.675 -18.983 1.00 70.49 663 ASP B O 1
ATOM 5015 N N . GLU B 1 208 ? -10.737 21.339 -17.876 1.00 64.87 664 GLU B N 1
ATOM 5016 C CA . GLU B 1 208 ? -11.174 22.184 -18.981 1.00 69.06 664 GLU B CA 1
ATOM 5017 C C . GLU B 1 208 ? -10.308 23.432 -19.090 1.00 67.16 664 GLU B C 1
ATOM 5018 O O . GLU B 1 208 ? -10.007 23.892 -20.197 1.00 74.65 664 GLU B O 1
ATOM 5024 N N . PHE B 1 209 ? -9.896 23.990 -17.949 1.00 67.70 665 PHE B N 1
ATOM 5025 C CA . PHE B 1 209 ? -8.980 25.126 -17.960 1.00 66.11 665 PHE B CA 1
ATOM 5026 C C . PHE B 1 209 ? -7.674 24.769 -18.657 1.00 69.83 665 PHE B C 1
ATOM 5027 O O . PHE B 1 209 ? -7.244 25.454 -19.593 1.00 68.25 665 PHE B O 1
ATOM 5035 N N . VAL B 1 210 ? -7.031 23.688 -18.211 1.00 62.17 666 VAL B N 1
ATOM 5036 C CA . VAL B 1 210 ? -5.715 23.319 -18.725 1.00 64.44 666 VAL B CA 1
ATOM 5037 C C . VAL B 1 210 ? -5.786 22.979 -20.208 1.00 65.28 666 VAL B C 1
ATOM 5038 O O . VAL B 1 210 ? -4.888 23.333 -20.983 1.00 67.21 666 VAL B O 1
ATOM 5042 N N . ASP B 1 211 ? -6.854 22.300 -20.631 1.00 68.54 667 ASP B N 1
ATOM 5043 C CA . ASP B 1 211 ? -6.979 21.930 -22.038 1.00 65.90 667 ASP B CA 1
ATOM 5044 C C . ASP B 1 211 ? -7.133 23.160 -22.924 1.00 67.68 667 ASP B C 1
ATOM 5045 O O . ASP B 1 211 ? -6.516 23.240 -23.993 1.00 72.02 667 ASP B O 1
ATOM 5050 N N . ARG B 1 212 ? -7.948 24.130 -22.501 1.00 56.91 668 ARG B N 1
ATOM 5051 C CA . ARG B 1 212 ? -8.075 25.359 -23.276 1.00 71.62 668 ARG B CA 1
ATOM 5052 C C . ARG B 1 212 ? -6.800 26.189 -23.212 1.00 68.37 668 ARG B C 1
ATOM 5053 O O . ARG B 1 212 ? -6.453 26.867 -24.186 1.00 66.72 668 ARG B O 1
ATOM 5061 N N . PHE B 1 213 ? -6.086 26.141 -22.085 1.00 67.72 669 PHE B N 1
ATOM 5062 C CA . PHE B 1 213 ? -4.840 26.891 -21.963 1.00 67.69 669 PHE B CA 1
ATOM 5063 C C . PHE B 1 213 ? -3.724 26.250 -22.778 1.00 61.73 669 PHE B C 1
ATOM 5064 O O . PHE B 1 213 ? -2.918 26.955 -23.396 1.00 65.32 669 PHE B O 1
ATOM 5072 N N . ASN B 1 214 ? -3.657 24.916 -22.790 1.00 61.63 670 ASN B N 1
ATOM 5073 C CA . ASN B 1 214 ? -2.630 24.240 -23.577 1.00 65.29 670 ASN B CA 1
ATOM 5074 C C . ASN B 1 214 ? -2.836 24.469 -25.068 1.00 68.11 670 ASN B C 1
ATOM 5075 O O . ASN B 1 214 ? -1.870 24.686 -25.808 1.00 77.95 670 ASN B O 1
ATOM 5080 N N . HIS B 1 215 ? -4.087 24.421 -25.530 1.00 73.56 671 HIS B N 1
ATOM 5081 C CA . HIS B 1 215 ? -4.363 24.709 -26.933 1.00 74.59 671 HIS B CA 1
ATOM 5082 C C . HIS B 1 215 ? -4.086 26.171 -27.258 1.00 78.66 671 HIS B C 1
ATOM 5083 O O . HIS B 1 215 ? -3.598 26.488 -28.349 1.00 84.68 671 HIS B O 1
ATOM 5090 N N . SER B 1 216 ? -4.379 27.072 -26.317 1.00 75.49 672 SER B N 1
ATOM 5091 C CA . SER B 1 216 ? -4.185 28.498 -26.566 1.00 77.48 672 SER B CA 1
ATOM 5092 C C . SER B 1 216 ? -2.716 28.828 -26.794 1.00 78.83 672 SER B C 1
ATOM 5093 O O . SER B 1 216 ? -2.380 29.601 -27.699 1.00 85.29 672 SER B O 1
ATOM 5096 N N . VAL B 1 217 ? -1.823 28.252 -25.986 1.00 79.53 673 VAL B N 1
ATOM 5097 C CA . VAL B 1 217 ? -0.403 28.551 -26.141 1.00 79.96 673 VAL B CA 1
ATOM 5098 C C . VAL B 1 217 ? 0.173 27.841 -27.359 1.00 82.90 673 VAL B C 1
ATOM 5099 O O . VAL B 1 217 ? 1.162 28.301 -27.941 1.00 87.64 673 VAL B O 1
ATOM 5103 N N . GLU B 1 218 ? -0.426 26.719 -27.768 1.00 86.34 674 GLU B N 1
ATOM 5104 C CA . GLU B 1 218 ? 0.034 26.044 -28.978 1.00 88.85 674 GLU B CA 1
ATOM 5105 C C . GLU B 1 218 ? -0.293 26.861 -30.220 1.00 87.69 674 GLU B C 1
ATOM 5106 O O . GLU B 1 218 ? 0.529 26.960 -31.138 1.00 89.40 674 GLU B O 1
ATOM 5112 N N . ASP B 1 219 ? -1.489 27.455 -30.269 1.00 86.99 675 ASP B N 1
ATOM 5113 C CA . ASP B 1 219 ? -1.830 28.315 -31.396 1.00 96.32 675 ASP B CA 1
ATOM 5114 C C . ASP B 1 219 ? -1.096 29.648 -31.325 1.00 98.05 675 ASP B C 1
ATOM 5115 O O . ASP B 1 219 ? -0.849 30.273 -32.363 1.00 106.13 675 ASP B O 1
ATOM 5120 N N . LEU B 1 220 ? -0.740 30.096 -30.120 1.00 95.20 676 LEU B N 1
ATOM 5121 C CA . LEU B 1 220 ? -0.048 31.372 -29.973 1.00 90.92 676 LEU B CA 1
ATOM 5122 C C . LEU B 1 220 ? 1.422 31.259 -30.359 1.00 93.13 676 LEU B C 1
ATOM 5123 O O . LEU B 1 220 ? 1.939 32.094 -31.109 1.00 94.85 676 LEU B O 1
ATOM 5128 N N . LEU B 1 221 ? 2.111 30.234 -29.854 1.00 94.54 677 LEU B N 1
ATOM 5129 C CA . LEU B 1 221 ? 3.545 30.110 -30.088 1.00 96.03 677 LEU B CA 1
ATOM 5130 C C . LEU B 1 221 ? 3.884 29.604 -31.483 1.00 104.75 677 LEU B C 1
ATOM 5131 O O . LEU B 1 221 ? 5.005 29.833 -31.949 1.00 108.36 677 LEU B O 1
ATOM 5136 N N . GLN B 1 222 ? 2.960 28.919 -32.157 1.00 102.97 678 GLN B N 1
ATOM 5137 C CA . GLN B 1 222 ? 3.226 28.512 -33.532 1.00 109.46 678 GLN B CA 1
ATOM 5138 C C . GLN B 1 222 ? 2.919 29.630 -34.516 1.00 111.65 678 GLN B C 1
ATOM 5139 O O . GLN B 1 222 ? 3.575 29.733 -35.558 1.00 119.95 678 GLN B O 1
ATOM 5145 N N . GLU B 1 223 ? 1.935 30.474 -34.206 1.00 105.89 679 GLU B N 1
ATOM 5146 C CA . GLU B 1 223 ? 1.746 31.742 -34.910 1.00 109.85 679 GLU B CA 1
ATOM 5147 C C . GLU B 1 223 ? 2.654 32.787 -34.259 1.00 110.95 679 GLU B C 1
ATOM 5148 O O . GLU B 1 223 ? 2.211 33.706 -33.566 1.00 111.60 679 GLU B O 1
ATOM 5150 N N . GLY B 1 224 ? 3.959 32.610 -34.489 1.00 112.20 680 GLY B N 1
ATOM 5151 C CA . GLY B 1 224 ? 4.957 33.385 -33.763 1.00 115.04 680 GLY B CA 1
ATOM 5152 C C . GLY B 1 224 ? 4.714 34.880 -33.818 1.00 120.57 680 GLY B C 1
ATOM 5153 O O . GLY B 1 224 ? 4.754 35.568 -32.796 1.00 122.85 680 GLY B O 1
ATOM 5154 N N . GLU B 1 225 ? 4.460 35.404 -35.014 1.00 120.95 681 GLU B N 1
ATOM 5155 C CA . GLU B 1 225 ? 4.063 36.794 -35.167 1.00 115.42 681 GLU B CA 1
ATOM 5156 C C . GLU B 1 225 ? 2.751 36.945 -35.926 1.00 112.74 681 GLU B C 1
ATOM 5157 O O . GLU B 1 225 ? 2.210 38.055 -35.980 1.00 107.78 681 GLU B O 1
ATOM 5163 N N . GLU B 1 226 ? 2.220 35.861 -36.496 1.00 116.81 682 GLU B N 1
ATOM 5164 C CA . GLU B 1 226 ? 0.908 35.865 -37.129 1.00 114.00 682 GLU B CA 1
ATOM 5165 C C . GLU B 1 226 ? -0.231 35.893 -36.117 1.00 113.77 682 GLU B C 1
ATOM 5166 O O . GLU B 1 226 ? -1.375 36.166 -36.501 1.00 116.07 682 GLU B O 1
ATOM 5168 N N . ALA B 1 227 ? 0.050 35.615 -34.844 1.00 112.48 683 ALA B N 1
ATOM 5169 C CA . ALA B 1 227 ? -0.988 35.638 -33.823 1.00 104.50 683 ALA B CA 1
ATOM 5170 C C . ALA B 1 227 ? -1.560 37.042 -33.675 1.00 100.26 683 ALA B C 1
ATOM 5171 O O . ALA B 1 227 ? -0.818 38.023 -33.566 1.00 101.23 683 ALA B O 1
ATOM 5173 N N . ASP B 1 228 ? -2.884 37.133 -33.680 1.00 94.63 684 ASP B N 1
ATOM 5174 C CA . ASP B 1 228 ? -3.587 38.397 -33.556 1.00 100.19 684 ASP B CA 1
ATOM 5175 C C . ASP B 1 228 ? -4.071 38.578 -32.118 1.00 98.27 684 ASP B C 1
ATOM 5176 O O . ASP B 1 228 ? -3.666 37.853 -31.203 1.00 94.31 684 ASP B O 1
ATOM 5181 N N . ASP B 1 229 ? -4.952 39.559 -31.910 1.00 97.65 685 ASP B N 1
ATOM 5182 C CA . ASP B 1 229 ? -5.437 39.853 -30.568 1.00 94.11 685 ASP B CA 1
ATOM 5183 C C . ASP B 1 229 ? -6.322 38.743 -30.019 1.00 94.03 685 ASP B C 1
ATOM 5184 O O . ASP B 1 229 ? -6.521 38.671 -28.802 1.00 91.75 685 ASP B O 1
ATOM 5189 N N . ASP B 1 230 ? -6.855 37.877 -30.884 1.00 89.75 686 ASP B N 1
ATOM 5190 C CA . ASP B 1 230 ? -7.686 36.777 -30.409 1.00 89.03 686 ASP B CA 1
ATOM 5191 C C . ASP B 1 230 ? -6.845 35.646 -29.832 1.00 88.71 686 ASP B C 1
ATOM 5192 O O . ASP B 1 230 ? -7.257 34.998 -28.863 1.00 87.67 686 ASP B O 1
ATOM 5197 N N . ASP B 1 231 ? -5.670 35.387 -30.413 1.00 87.84 687 ASP B N 1
ATOM 5198 C CA . ASP B 1 231 ? -4.771 34.398 -29.826 1.00 84.04 687 ASP B CA 1
ATOM 5199 C C . ASP B 1 231 ? -4.245 34.874 -28.479 1.00 83.56 687 ASP B C 1
ATOM 5200 O O . ASP B 1 231 ? -4.032 34.067 -27.566 1.00 85.94 687 ASP B O 1
ATOM 5205 N N . ILE B 1 232 ? -4.032 36.183 -28.337 1.00 80.78 688 ILE B N 1
ATOM 5206 C CA . ILE B 1 232 ? -3.513 36.726 -27.087 1.00 75.55 688 ILE B CA 1
ATOM 5207 C C . ILE B 1 232 ? -4.558 36.627 -25.983 1.00 76.16 688 ILE B C 1
ATOM 5208 O O . ILE B 1 232 ? -4.237 36.297 -24.835 1.00 70.58 688 ILE B O 1
ATOM 5213 N N . TYR B 1 233 ? -5.824 36.906 -26.310 1.00 77.23 689 TYR B N 1
ATOM 5214 C CA . TYR B 1 233 ? -6.876 36.826 -25.302 1.00 65.62 689 TYR B CA 1
ATOM 5215 C C . TYR B 1 233 ? -7.061 35.397 -24.808 1.00 67.60 689 TYR B C 1
ATOM 5216 O O . TYR B 1 233 ? -7.254 35.170 -23.608 1.00 65.05 689 TYR B O 1
ATOM 5225 N N . ASN B 1 234 ? -7.008 34.421 -25.718 1.00 74.22 690 ASN B N 1
ATOM 5226 C CA . ASN B 1 234 ? -7.206 33.031 -25.319 1.00 71.04 690 ASN B CA 1
ATOM 5227 C C . ASN B 1 234 ? -6.134 32.578 -24.338 1.00 62.74 690 ASN B C 1
ATOM 5228 O O . ASN B 1 234 ? -6.424 31.849 -23.383 1.00 64.58 690 ASN B O 1
ATOM 5233 N N . VAL B 1 235 ? -4.889 33.004 -24.551 1.00 65.69 691 VAL B N 1
ATOM 5234 C CA . VAL B 1 235 ? -3.818 32.645 -23.627 1.00 65.55 691 VAL B CA 1
ATOM 5235 C C . VAL B 1 235 ? -3.998 33.369 -22.299 1.00 58.85 691 VAL B C 1
ATOM 5236 O O . VAL B 1 235 ? -3.948 32.754 -21.228 1.00 53.96 691 VAL B O 1
ATOM 5240 N N . LEU B 1 236 ? -4.224 34.684 -22.351 1.00 55.37 692 LEU B N 1
ATOM 5241 C CA . LEU B 1 236 ? -4.329 35.469 -21.125 1.00 54.32 692 LEU B CA 1
ATOM 5242 C C . LEU B 1 236 ? -5.521 35.029 -20.285 1.00 61.95 692 LEU B C 1
ATOM 5243 O O . LEU B 1 236 ? -5.396 34.823 -19.073 1.00 62.13 692 LEU B O 1
ATOM 5248 N N . SER B 1 237 ? -6.688 34.873 -20.915 1.00 60.12 693 SER B N 1
ATOM 5249 C CA . SER B 1 237 ? -7.892 34.535 -20.163 1.00 57.23 693 SER B CA 1
ATOM 5250 C C . SER B 1 237 ? -7.783 33.155 -19.524 1.00 54.90 693 SER B C 1
ATOM 5251 O O . SER B 1 237 ? -8.143 32.976 -18.355 1.00 52.92 693 SER B O 1
ATOM 5254 N N . THR B 1 238 ? -7.285 32.167 -20.271 1.00 53.25 694 THR B N 1
ATOM 5255 C CA . THR B 1 238 ? -7.159 30.822 -19.716 1.00 57.05 694 THR B CA 1
ATOM 5256 C C . THR B 1 238 ? -6.065 30.760 -18.657 1.00 57.02 694 THR B C 1
ATOM 5257 O O . THR B 1 238 ? -6.212 30.063 -17.645 1.00 58.61 694 THR B O 1
ATOM 5261 N N . LEU B 1 239 ? -4.963 31.483 -18.867 1.00 52.37 695 LEU B N 1
ATOM 5262 C CA . LEU B 1 239 ? -3.893 31.501 -17.876 1.00 59.48 695 LEU B CA 1
ATOM 5263 C C . LEU B 1 239 ? -4.307 32.277 -16.633 1.00 57.86 695 LEU B C 1
ATOM 5264 O O . LEU B 1 239 ? -3.935 31.911 -15.512 1.00 54.03 695 LEU B O 1
ATOM 5269 N N . LYS B 1 240 ? -5.082 33.350 -16.814 1.00 55.86 696 LYS B N 1
ATOM 5270 C CA . LYS B 1 240 ? -5.522 34.151 -15.677 1.00 56.40 696 LYS B CA 1
ATOM 5271 C C . LYS B 1 240 ? -6.440 33.351 -14.761 1.00 52.67 696 LYS B C 1
ATOM 5272 O O . LYS B 1 240 ? -6.405 33.518 -13.537 1.00 53.50 696 LYS B O 1
ATOM 5278 N N . ARG B 1 241 ? -7.263 32.471 -15.336 1.00 48.07 697 ARG B N 1
ATOM 5279 C CA . ARG B 1 241 ? -8.139 31.640 -14.517 1.00 49.13 697 ARG B CA 1
ATOM 5280 C C . ARG B 1 241 ? -7.341 30.600 -13.740 1.00 47.61 697 ARG B C 1
ATOM 5281 O O . ARG B 1 241 ? -7.587 30.383 -12.548 1.00 47.33 697 ARG B O 1
ATOM 5289 N N . LEU B 1 242 ? -6.377 29.954 -14.399 1.00 56.02 698 LEU B N 1
ATOM 5290 C CA . LEU B 1 242 ? -5.540 28.970 -13.720 1.00 45.29 698 LEU B CA 1
ATOM 5291 C C . LEU B 1 242 ? -4.670 29.624 -12.655 1.00 46.20 698 LEU B C 1
ATOM 5292 O O . LEU B 1 242 ? -4.494 29.069 -11.564 1.00 54.01 698 LEU B O 1
ATOM 5297 N N . THR B 1 243 ? -4.116 30.801 -12.955 1.00 52.50 699 THR B N 1
ATOM 5298 C CA . THR B 1 243 ? -3.284 31.498 -11.979 1.00 48.91 699 THR B CA 1
ATOM 5299 C C . THR B 1 243 ? -4.089 31.880 -10.743 1.00 49.05 699 THR B C 1
ATOM 5300 O O . THR B 1 243 ? -3.592 31.790 -9.614 1.00 52.18 699 THR B O 1
ATOM 5304 N N . SER B 1 244 ? -5.341 32.303 -10.936 1.00 48.57 700 SER B N 1
ATOM 5305 C CA . SER B 1 244 ? -6.173 32.690 -9.801 1.00 45.92 700 SER B CA 1
ATOM 5306 C C . SER B 1 244 ? -6.475 31.496 -8.904 1.00 43.78 700 SER B C 1
ATOM 5307 O O . SER B 1 244 ? -6.573 31.639 -7.679 1.00 48.53 700 SER B O 1
ATOM 5310 N N . PHE B 1 245 ? -6.623 30.309 -9.495 1.00 47.18 701 PHE B N 1
ATOM 5311 C CA . PHE B 1 245 ? -6.893 29.109 -8.710 1.00 47.75 701 PHE B CA 1
ATOM 5312 C C . PHE B 1 245 ? -5.626 28.513 -8.111 1.00 55.96 701 PHE B C 1
ATOM 5313 O O . PHE B 1 245 ? -5.690 27.870 -7.057 1.00 49.10 701 PHE B O 1
ATOM 5321 N N . HIS B 1 246 ? -4.474 28.714 -8.757 1.00 48.10 702 HIS B N 1
ATOM 5322 C CA . HIS B 1 246 ? -3.242 28.087 -8.291 1.00 51.44 702 HIS B CA 1
ATOM 5323 C C . HIS B 1 246 ? -2.777 28.642 -6.951 1.00 47.52 702 HIS B C 1
ATOM 5324 O O . HIS B 1 246 ? -1.971 27.994 -6.274 1.00 49.40 702 HIS B O 1
ATOM 5331 N N . ASN B 1 247 ? -3.268 29.817 -6.552 1.00 56.25 703 ASN B N 1
ATOM 5332 C CA . ASN B 1 247 ? -2.899 30.376 -5.255 1.00 45.36 703 ASN B CA 1
ATOM 5333 C C . ASN B 1 247 ? -3.405 29.499 -4.116 1.00 56.26 703 ASN B C 1
ATOM 5334 O O . ASN B 1 247 ? -2.656 29.171 -3.188 1.00 60.69 703 ASN B O 1
ATOM 5339 N N . ALA B 1 248 ? -4.676 29.101 -4.172 1.00 58.08 704 ALA B N 1
ATOM 5340 C CA . ALA B 1 248 ? -5.287 28.338 -3.092 1.00 57.16 704 ALA B CA 1
ATOM 5341 C C . ALA B 1 248 ? -5.441 26.856 -3.400 1.00 51.91 704 ALA B C 1
ATOM 5342 O O . ALA B 1 248 ? -5.682 26.073 -2.475 1.00 50.33 704 ALA B O 1
ATOM 5344 N N . HIS B 1 249 ? -5.310 26.452 -4.661 1.00 53.40 705 HIS B N 1
ATOM 5345 C CA . HIS B 1 249 ? -5.516 25.069 -5.068 1.00 53.38 705 HIS B CA 1
ATOM 5346 C C . HIS B 1 249 ? -4.220 24.493 -5.618 1.00 53.88 705 HIS B C 1
ATOM 5347 O O . HIS B 1 249 ? -3.557 25.123 -6.448 1.00 51.36 705 HIS B O 1
ATOM 5354 N N . ASP B 1 250 ? -3.866 23.297 -5.152 1.00 59.97 706 ASP B N 1
ATOM 5355 C CA . ASP B 1 250 ? -2.673 22.601 -5.624 1.00 53.57 706 ASP B CA 1
ATOM 5356 C C . ASP B 1 250 ? -2.944 22.030 -7.012 1.00 49.07 706 ASP B C 1
ATOM 5357 O O . ASP B 1 250 ? -3.664 21.037 -7.154 1.00 49.81 706 ASP B O 1
ATOM 5362 N N . LEU B 1 251 ? -2.363 22.654 -8.039 1.00 46.67 707 LEU B N 1
ATOM 5363 C CA . LEU B 1 251 ? -2.564 22.240 -9.422 1.00 47.93 707 LEU B CA 1
ATOM 5364 C C . LEU B 1 251 ? -1.307 21.629 -10.037 1.00 57.71 707 LEU B C 1
ATOM 5365 O O . LEU B 1 251 ? -1.161 21.630 -11.264 1.00 48.90 707 LEU B O 1
ATOM 5370 N N . THR B 1 252 ? -0.396 21.104 -9.211 1.00 45.79 708 THR B N 1
ATOM 5371 C CA . THR B 1 252 ? 0.852 20.557 -9.735 1.00 57.08 708 THR B CA 1
ATOM 5372 C C . THR B 1 252 ? 0.636 19.296 -10.561 1.00 59.64 708 THR B C 1
ATOM 5373 O O . THR B 1 252 ? 1.480 18.977 -11.405 1.00 62.84 708 THR B O 1
ATOM 5377 N N . LYS B 1 253 ? -0.462 18.569 -10.332 1.00 60.41 709 LYS B N 1
ATOM 5378 C CA . LYS B 1 253 ? -0.774 17.418 -11.176 1.00 58.52 709 LYS B CA 1
ATOM 5379 C C . LYS B 1 253 ? -0.806 17.814 -12.646 1.00 63.28 709 LYS B C 1
ATOM 5380 O O . LYS B 1 253 ? -0.333 17.069 -13.512 1.00 72.40 709 LYS B O 1
ATOM 5386 N N . TRP B 1 254 ? -1.360 18.984 -12.943 1.00 59.55 710 TRP B N 1
ATOM 5387 C CA . TRP B 1 254 ? -1.260 19.560 -14.274 1.00 65.55 710 TRP B CA 1
ATOM 5388 C C . TRP B 1 254 ? 0.070 20.294 -14.413 1.00 63.73 710 TRP B C 1
ATOM 5389 O O . TRP B 1 254 ? 0.490 21.025 -13.511 1.00 75.94 710 TRP B O 1
ATOM 5400 N N . ASP B 1 255 ? 0.738 20.089 -15.547 1.00 68.46 711 ASP B N 1
ATOM 5401 C CA . ASP B 1 255 ? 2.077 20.643 -15.763 1.00 69.50 711 ASP B CA 1
ATOM 5402 C C . ASP B 1 255 ? 1.966 22.077 -16.286 1.00 71.06 711 ASP B C 1
ATOM 5403 O O . ASP B 1 255 ? 2.224 22.381 -17.453 1.00 67.71 711 ASP B O 1
ATOM 5408 N N . LEU B 1 256 ? 1.571 22.973 -15.378 1.00 67.02 712 LEU B N 1
ATOM 5409 C CA . LEU B 1 256 ? 1.417 24.376 -15.743 1.00 68.44 712 LEU B CA 1
ATOM 5410 C C . LEU B 1 256 ? 2.755 25.096 -15.835 1.00 52.68 712 LEU B C 1
ATOM 5411 O O . LEU B 1 256 ? 2.894 26.032 -16.631 1.00 48.53 712 LEU B O 1
ATOM 5416 N N . PHE B 1 257 ? 3.741 24.682 -15.034 1.00 54.52 713 PHE B N 1
ATOM 5417 C CA . PHE B 1 257 ? 5.050 25.325 -15.089 1.00 59.33 713 PHE B CA 1
ATOM 5418 C C . PHE B 1 257 ? 5.683 25.164 -16.464 1.00 53.13 713 PHE B C 1
ATOM 5419 O O . PHE B 1 257 ? 6.378 26.067 -16.944 1.00 58.61 713 PHE B O 1
ATOM 5427 N N . GLY B 1 258 ? 5.445 24.025 -17.116 1.00 58.46 714 GLY B N 1
ATOM 5428 C CA . GLY B 1 258 ? 6.052 23.789 -18.415 1.00 56.70 714 GLY B CA 1
ATOM 5429 C C . GLY B 1 258 ? 5.591 24.783 -19.463 1.00 63.85 714 GLY B C 1
ATOM 5430 O O . GLY B 1 258 ? 6.404 25.371 -20.180 1.00 65.35 714 GLY B O 1
ATOM 5431 N N . ASN B 1 259 ? 4.275 24.987 -19.565 1.00 54.96 715 ASN B N 1
ATOM 5432 C CA . ASN B 1 259 ? 3.756 25.919 -20.560 1.00 61.68 715 ASN B CA 1
ATOM 5433 C C . ASN B 1 259 ? 4.040 27.365 -20.176 1.00 58.71 715 ASN B C 1
ATOM 5434 O O . ASN B 1 259 ? 4.276 28.201 -21.055 1.00 60.35 715 ASN B O 1
ATOM 5439 N N . CYS B 1 260 ? 4.019 27.682 -18.879 1.00 58.31 716 CYS B N 1
ATOM 5440 C CA . CYS B 1 260 ? 4.379 29.031 -18.459 1.00 62.40 716 CYS B CA 1
ATOM 5441 C C . CYS B 1 260 ? 5.854 29.311 -18.708 1.00 63.55 716 CYS B C 1
ATOM 5442 O O . CYS B 1 260 ? 6.228 30.456 -18.984 1.00 62.65 716 CYS B O 1
ATOM 5445 N N . TYR B 1 261 ? 6.699 28.282 -18.620 1.00 62.03 717 TYR B N 1
ATOM 5446 C CA . TYR B 1 261 ? 8.116 28.460 -18.918 1.00 61.69 717 TYR B CA 1
ATOM 5447 C C . TYR B 1 261 ? 8.331 28.749 -20.397 1.00 60.38 717 TYR B C 1
ATOM 5448 O O . TYR B 1 261 ? 9.173 29.580 -20.757 1.00 62.51 717 TYR B O 1
ATOM 5457 N N . ARG B 1 262 ? 7.575 28.076 -21.268 1.00 64.78 718 ARG B N 1
ATOM 5458 C CA . ARG B 1 262 ? 7.684 28.333 -22.701 1.00 62.99 718 ARG B CA 1
ATOM 5459 C C . ARG B 1 262 ? 7.259 29.755 -23.040 1.00 67.23 718 ARG B C 1
ATOM 5460 O O . ARG B 1 262 ? 7.900 30.423 -23.861 1.00 70.67 718 ARG B O 1
ATOM 5468 N N . LEU B 1 263 ? 6.176 30.233 -22.423 1.00 65.71 719 LEU B N 1
ATOM 5469 C CA . LEU B 1 263 ? 5.735 31.605 -22.657 1.00 63.96 719 LEU B CA 1
ATOM 5470 C C . LEU B 1 263 ? 6.777 32.607 -22.180 1.00 62.11 719 LEU B C 1
ATOM 5471 O O . LEU B 1 263 ? 7.023 33.623 -22.842 1.00 60.11 719 LEU B O 1
ATOM 5476 N N . LEU B 1 264 ? 7.401 32.336 -21.032 1.00 63.63 720 LEU B N 1
ATOM 5477 C CA . LEU B 1 264 ? 8.372 33.274 -20.480 1.00 61.77 720 LEU B CA 1
ATOM 5478 C C . LEU B 1 264 ? 9.662 33.282 -21.290 1.00 67.50 720 LEU B C 1
ATOM 5479 O O . LEU B 1 264 ? 10.254 34.344 -21.511 1.00 70.67 720 LEU B O 1
ATOM 5484 N N . LYS B 1 265 ? 10.116 32.110 -21.742 1.00 69.52 721 LYS B N 1
ATOM 5485 C CA . LYS B 1 265 ? 11.318 32.064 -22.570 1.00 66.41 721 LYS B CA 1
ATOM 5486 C C . LYS B 1 265 ? 11.073 32.703 -23.930 1.00 67.67 721 LYS B C 1
ATOM 5487 O O . LYS B 1 265 ? 11.961 33.364 -24.481 1.00 77.83 721 LYS B O 1
ATOM 5493 N N . THR B 1 266 ? 9.876 32.513 -24.490 1.00 69.98 722 THR B N 1
ATOM 5494 C CA . THR B 1 266 ? 9.548 33.142 -25.765 1.00 74.22 722 THR B CA 1
ATOM 5495 C C . THR B 1 266 ? 9.518 34.659 -25.635 1.00 78.65 722 THR B C 1
ATOM 5496 O O . THR B 1 266 ? 9.961 35.377 -26.539 1.00 84.79 722 THR B O 1
ATOM 5500 N N . GLY B 1 267 ? 9.007 35.167 -24.511 1.00 72.57 723 GLY B N 1
ATOM 5501 C CA . GLY B 1 267 ? 9.025 36.600 -24.282 1.00 72.19 723 GLY B CA 1
ATOM 5502 C C . GLY B 1 267 ? 10.419 37.150 -24.068 1.00 83.10 723 GLY B C 1
ATOM 5503 O O . GLY B 1 267 ? 10.706 38.284 -24.458 1.00 84.08 723 GLY B O 1
ATOM 5504 N N . ILE B 1 268 ? 11.302 36.365 -23.448 1.00 77.39 724 ILE B N 1
ATOM 5505 C CA . ILE B 1 268 ? 12.678 36.808 -23.254 1.00 78.24 724 ILE B CA 1
ATOM 5506 C C . ILE B 1 268 ? 13.436 36.782 -24.576 1.00 86.07 724 ILE B C 1
ATOM 5507 O O . ILE B 1 268 ? 14.227 37.686 -24.872 1.00 82.99 724 ILE B O 1
ATOM 5512 N N . GLU B 1 269 ? 13.190 35.761 -25.399 1.00 87.65 725 GLU B N 1
ATOM 5513 C CA . GLU B 1 269 ? 13.947 35.573 -26.631 1.00 89.84 725 GLU B CA 1
ATOM 5514 C C . GLU B 1 269 ? 13.591 36.596 -27.704 1.00 92.19 725 GLU B C 1
ATOM 5515 O O . GLU B 1 269 ? 14.432 36.908 -28.553 1.00 101.89 725 GLU B O 1
ATOM 5521 N N . HIS B 1 270 ? 12.366 37.124 -27.696 1.00 94.57 726 HIS B N 1
ATOM 5522 C CA . HIS B 1 270 ? 11.927 38.027 -28.752 1.00 96.78 726 HIS B CA 1
ATOM 5523 C C . HIS B 1 270 ? 11.341 39.342 -28.258 1.00 98.02 726 HIS B C 1
ATOM 5524 O O . HIS B 1 270 ? 11.204 40.269 -29.064 1.00 101.48 726 HIS B O 1
ATOM 5531 N N . GLY B 1 271 ? 10.995 39.459 -26.978 1.00 96.10 727 GLY B N 1
ATOM 5532 C CA . GLY B 1 271 ? 10.436 40.697 -26.473 1.00 87.20 727 GLY B CA 1
ATOM 5533 C C . GLY B 1 271 ? 9.082 41.063 -27.035 1.00 81.59 727 GLY B C 1
ATOM 5534 O O . GLY B 1 271 ? 8.713 42.241 -27.019 1.00 84.90 727 GLY B O 1
ATOM 5535 N N . ALA B 1 272 ? 8.323 40.086 -27.532 1.00 76.47 728 ALA B N 1
ATOM 5536 C CA . ALA B 1 272 ? 7.024 40.347 -28.134 1.00 80.98 728 ALA B CA 1
ATOM 5537 C C . ALA B 1 272 ? 5.852 39.830 -27.312 1.00 77.08 728 ALA B C 1
ATOM 5538 O O . ALA B 1 272 ? 4.700 40.093 -27.676 1.00 73.64 728 ALA B O 1
ATOM 5540 N N . MET B 1 273 ? 6.105 39.112 -26.224 1.00 82.39 729 MET B N 1
ATOM 5541 C CA . MET B 1 273 ? 5.016 38.591 -25.408 1.00 68.28 729 MET B CA 1
ATOM 5542 C C . MET B 1 273 ? 4.301 39.741 -24.709 1.00 66.18 729 MET B C 1
ATOM 5543 O O . MET B 1 273 ? 4.962 40.625 -24.148 1.00 70.15 729 MET B O 1
ATOM 5548 N N . PRO B 1 274 ? 2.968 39.778 -24.727 1.00 60.69 730 PRO B N 1
ATOM 5549 C CA . PRO B 1 274 ? 2.249 40.870 -24.064 1.00 62.22 730 PRO B CA 1
ATOM 5550 C C . PRO B 1 274 ? 2.556 40.930 -22.574 1.00 66.98 730 PRO B C 1
ATOM 5551 O O . PRO B 1 274 ? 2.975 39.951 -21.953 1.00 71.78 730 PRO B O 1
ATOM 5555 N N . GLU B 1 275 ? 2.326 42.114 -22.004 1.00 65.77 731 GLU B N 1
ATOM 5556 C CA . GLU B 1 275 ? 2.770 42.399 -20.642 1.00 67.25 731 GLU B CA 1
ATOM 5557 C C . GLU B 1 275 ? 2.066 41.515 -19.617 1.00 69.28 731 GLU B C 1
ATOM 5558 O O . GLU B 1 275 ? 2.715 40.898 -18.764 1.00 62.39 731 GLU B O 1
ATOM 5564 N N . GLN B 1 276 ? 0.735 41.441 -19.681 1.00 61.04 732 GLN B N 1
ATOM 5565 C CA . GLN B 1 276 ? -0.005 40.704 -18.664 1.00 67.30 732 GLN B CA 1
ATOM 5566 C C . GLN B 1 276 ? 0.134 39.195 -18.814 1.00 61.77 732 GLN B C 1
ATOM 5567 O O . GLN B 1 276 ? -0.015 38.474 -17.822 1.00 64.62 732 GLN B O 1
ATOM 5573 N N . ILE B 1 277 ? 0.419 38.700 -20.019 1.00 63.03 733 ILE B N 1
ATOM 5574 C CA . ILE B 1 277 ? 0.712 37.278 -20.172 1.00 58.54 733 ILE B CA 1
ATOM 5575 C C . ILE B 1 277 ? 2.001 36.924 -19.441 1.00 59.92 733 ILE B C 1
ATOM 5576 O O . ILE B 1 277 ? 2.101 35.870 -18.800 1.00 53.14 733 ILE B O 1
ATOM 5581 N N . VAL B 1 278 ? 3.001 37.806 -19.508 1.00 57.04 734 VAL B N 1
ATOM 5582 C CA . VAL B 1 278 ? 4.242 37.582 -18.775 1.00 52.81 734 VAL B CA 1
ATOM 5583 C C . VAL B 1 278 ? 3.994 37.639 -17.272 1.00 54.17 734 VAL B C 1
ATOM 5584 O O . VAL B 1 278 ? 4.526 36.821 -16.512 1.00 53.86 734 VAL B O 1
ATOM 5588 N N . VAL B 1 279 ? 3.183 38.599 -16.822 1.00 52.76 735 VAL B N 1
ATOM 5589 C CA . VAL B 1 279 ? 2.907 38.738 -15.393 1.00 51.35 735 VAL B CA 1
ATOM 5590 C C . VAL B 1 279 ? 2.186 37.503 -14.868 1.00 57.41 735 VAL B C 1
ATOM 5591 O O . VAL B 1 279 ? 2.544 36.951 -13.821 1.00 49.48 735 VAL B O 1
ATOM 5595 N N . GLN B 1 280 ? 1.160 37.050 -15.592 1.00 55.30 736 GLN B N 1
ATOM 5596 C CA . GLN B 1 280 ? 0.412 35.874 -15.158 1.00 50.63 736 GLN B CA 1
ATOM 5597 C C . GLN B 1 280 ? 1.268 34.615 -15.227 1.00 52.28 736 GLN B C 1
ATOM 5598 O O . GLN B 1 280 ? 1.156 33.735 -14.366 1.00 51.23 736 GLN B O 1
ATOM 5604 N N . ALA B 1 281 ? 2.128 34.511 -16.244 1.00 51.80 737 ALA B N 1
ATOM 5605 C CA . ALA B 1 281 ? 3.012 33.354 -16.344 1.00 55.63 737 ALA B CA 1
ATOM 5606 C C . ALA B 1 281 ? 4.019 33.330 -15.202 1.00 49.31 737 ALA B C 1
ATOM 5607 O O . ALA B 1 281 ? 4.328 32.262 -14.660 1.00 48.58 737 ALA B O 1
ATOM 5609 N N . LEU B 1 282 ? 4.543 34.498 -14.824 1.00 47.43 738 LEU B N 1
ATOM 5610 C CA . LEU B 1 282 ? 5.456 34.572 -13.689 1.00 45.98 738 LEU B CA 1
ATOM 5611 C C . LEU B 1 282 ? 4.759 34.155 -12.400 1.00 50.53 738 LEU B C 1
ATOM 5612 O O . LEU B 1 282 ? 5.306 33.385 -11.601 1.00 43.85 738 LEU B O 1
ATOM 5617 N N . GLN B 1 283 ? 3.537 34.648 -12.187 1.00 44.55 739 GLN B N 1
ATOM 5618 C CA . GLN B 1 283 ? 2.830 34.361 -10.943 1.00 48.10 739 GLN B CA 1
ATOM 5619 C C . GLN B 1 283 ? 2.405 32.900 -10.868 1.00 47.98 739 GLN B C 1
ATOM 5620 O O . GLN B 1 283 ? 2.460 32.287 -9.795 1.00 44.85 739 GLN B O 1
ATOM 5626 N N . CYS B 1 284 ? 1.977 32.327 -11.994 1.00 39.86 740 CYS B N 1
ATOM 5627 C CA . CYS B 1 284 ? 1.550 30.931 -11.995 1.00 43.61 740 CYS B CA 1
ATOM 5628 C C . CYS B 1 284 ? 2.720 29.996 -11.717 1.00 47.11 740 CYS B C 1
ATOM 5629 O O . CYS B 1 284 ? 2.586 29.039 -10.944 1.00 43.87 740 CYS B O 1
ATOM 5632 N N . SER B 1 285 ? 3.874 30.256 -12.338 1.00 39.34 741 SER B N 1
ATOM 5633 C CA . SER B 1 285 ? 5.063 29.453 -12.067 1.00 47.82 741 SER B CA 1
ATOM 5634 C C . SER B 1 285 ? 5.466 29.549 -10.601 1.00 39.79 741 SER B C 1
ATOM 5635 O O . SER B 1 285 ? 5.926 28.567 -10.008 1.00 43.22 741 SER B O 1
ATOM 5638 N N . HIS B 1 286 ? 5.300 30.731 -10.003 1.00 41.74 742 HIS B N 1
ATOM 5639 C CA . HIS B 1 286 ? 5.607 30.899 -8.587 1.00 42.07 742 HIS B CA 1
ATOM 5640 C C . HIS B 1 286 ? 4.695 30.042 -7.718 1.00 48.89 742 HIS B C 1
ATOM 5641 O O . HIS B 1 286 ? 5.156 29.399 -6.767 1.00 44.51 742 HIS B O 1
ATOM 5648 N N . TYR B 1 287 ? 3.396 30.016 -8.032 1.00 45.98 743 TYR B N 1
ATOM 5649 C CA . TYR B 1 287 ? 2.462 29.195 -7.267 1.00 50.18 743 TYR B CA 1
ATOM 5650 C C . TYR B 1 287 ? 2.793 27.714 -7.398 1.00 44.93 743 TYR B C 1
ATOM 5651 O O . TYR B 1 287 ? 2.705 26.962 -6.420 1.00 49.04 743 TYR B O 1
ATOM 5660 N N . SER B 1 288 ? 3.169 27.275 -8.602 1.00 42.30 744 SER B N 1
ATOM 5661 C CA . SER B 1 288 ? 3.552 25.880 -8.796 1.00 51.16 744 SER B CA 1
ATOM 5662 C C . SER B 1 288 ? 4.753 25.514 -7.934 1.00 53.95 744 SER B C 1
ATOM 5663 O O . SER B 1 288 ? 4.790 24.434 -7.333 1.00 52.67 744 SER B O 1
ATOM 5666 N N . ILE B 1 289 ? 5.740 26.409 -7.853 1.00 37.35 745 ILE B N 1
ATOM 5667 C CA . ILE B 1 289 ? 6.928 26.143 -7.049 1.00 44.26 745 ILE B CA 1
ATOM 5668 C C . ILE B 1 289 ? 6.575 26.082 -5.567 1.00 50.54 745 ILE B C 1
ATOM 5669 O O . ILE B 1 289 ? 7.068 25.215 -4.834 1.00 50.26 745 ILE B O 1
ATOM 5674 N N . LEU B 1 290 ? 5.716 26.994 -5.102 1.00 48.08 746 LEU B N 1
ATOM 5675 C CA . LEU B 1 290 ? 5.328 26.989 -3.694 1.00 44.89 746 LEU B CA 1
ATOM 5676 C C . LEU B 1 290 ? 4.603 25.702 -3.324 1.00 44.90 746 LEU B C 1
ATOM 5677 O O . LEU B 1 290 ? 4.797 25.165 -2.228 1.00 48.32 746 LEU B O 1
ATOM 5682 N N . TRP B 1 291 ? 3.766 25.188 -4.229 1.00 46.97 747 TRP B N 1
ATOM 5683 C CA . TRP B 1 291 ? 3.058 23.943 -3.949 1.00 54.81 747 TRP B CA 1
ATOM 5684 C C . TRP B 1 291 ? 3.985 22.736 -4.012 1.00 50.30 747 TRP B C 1
ATOM 5685 O O . TRP B 1 291 ? 3.791 21.770 -3.266 1.00 52.66 747 TRP B O 1
ATOM 5696 N N . GLN B 1 292 ? 4.989 22.764 -4.892 1.00 53.31 748 GLN B N 1
ATOM 5697 C CA . GLN B 1 292 ? 5.961 21.675 -4.922 1.00 51.24 748 GLN B CA 1
ATOM 5698 C C . GLN B 1 292 ? 6.793 21.648 -3.647 1.00 45.40 748 GLN B C 1
ATOM 5699 O O . GLN B 1 292 ? 7.161 20.571 -3.162 1.00 57.02 748 GLN B O 1
ATOM 5705 N N . LEU B 1 293 ? 7.088 22.822 -3.083 1.00 52.66 749 LEU B N 1
ATOM 5706 C CA . LEU B 1 293 ? 7.820 22.874 -1.821 1.00 50.70 749 LEU B CA 1
ATOM 5707 C C . LEU B 1 293 ? 6.978 22.337 -0.670 1.00 57.22 749 LEU B C 1
ATOM 5708 O O . LEU B 1 293 ? 7.502 21.666 0.227 1.00 57.08 749 LEU B O 1
ATOM 5713 N N . VAL B 1 294 ? 5.673 22.624 -0.676 1.00 53.88 750 VAL B N 1
ATOM 5714 C CA . VAL B 1 294 ? 4.789 22.101 0.364 1.00 52.24 750 VAL B CA 1
ATOM 5715 C C . VAL B 1 294 ? 4.766 20.578 0.325 1.00 60.22 750 VAL B C 1
ATOM 5716 O O . VAL B 1 294 ? 4.797 19.915 1.370 1.00 61.41 750 VAL B O 1
ATOM 5720 N N . LYS B 1 295 ? 4.719 20.001 -0.879 1.00 49.45 751 LYS B N 1
ATOM 5721 C CA . LYS B 1 295 ? 4.793 18.549 -1.011 1.00 59.98 751 LYS B CA 1
ATOM 5722 C C . LYS B 1 295 ? 6.084 17.996 -0.421 1.00 68.11 751 LYS B C 1
ATOM 5723 O O . LYS B 1 295 ? 6.103 16.869 0.086 1.00 70.44 751 LYS B O 1
ATOM 5729 N N . ILE B 1 296 ? 7.166 18.771 -0.476 1.00 60.30 752 ILE B N 1
ATOM 5730 C CA . ILE B 1 296 ? 8.447 18.310 0.046 1.00 68.81 752 ILE B CA 1
ATOM 5731 C C . ILE B 1 296 ? 8.522 18.513 1.554 1.00 72.87 752 ILE B C 1
ATOM 5732 O O . ILE B 1 296 ? 8.920 17.609 2.297 1.00 78.43 752 ILE B O 1
ATOM 5737 N N . THR B 1 297 ? 8.138 19.701 2.029 1.00 69.94 753 THR B N 1
ATOM 5738 C CA . THR B 1 297 ? 8.231 19.990 3.456 1.00 70.00 753 THR B CA 1
ATOM 5739 C C . THR B 1 297 ? 7.215 19.193 4.266 1.00 71.16 753 THR B C 1
ATOM 5740 O O . THR B 1 297 ? 7.494 18.823 5.412 1.00 77.68 753 THR B O 1
ATOM 5744 N N . ASP B 1 298 ? 6.045 18.922 3.700 1.00 78.20 754 ASP B N 1
ATOM 5745 C CA . ASP B 1 298 ? 5.008 18.142 4.379 1.00 77.06 754 ASP B CA 1
ATOM 5746 C C . ASP B 1 298 ? 5.049 16.680 3.951 1.00 82.37 754 ASP B C 1
ATOM 5747 O O . ASP B 1 298 ? 4.040 16.098 3.555 1.00 85.34 754 ASP B O 1
ATOM 5752 N N . GLY B 1 299 ? 6.225 16.072 4.028 1.00 81.05 755 GLY B N 1
ATOM 5753 C CA . GLY B 1 299 ? 6.358 14.680 3.654 1.00 76.77 755 GLY B CA 1
ATOM 5754 C C . GLY B 1 299 ? 7.776 14.199 3.845 1.00 81.41 755 GLY B C 1
ATOM 5755 O O . GLY B 1 299 ? 8.564 14.810 4.570 1.00 80.37 755 GLY B O 1
ATOM 5756 N N . SER B 1 300 ? 8.094 13.086 3.182 1.00 83.12 756 SER B N 1
ATOM 5757 C CA . SER B 1 300 ? 9.421 12.473 3.229 1.00 78.06 756 SER B CA 1
ATOM 5758 C C . SER B 1 300 ? 9.976 12.433 1.811 1.00 75.57 756 SER B C 1
ATOM 5759 O O . SER B 1 300 ? 9.782 11.446 1.084 1.00 81.15 756 SER B O 1
ATOM 5762 N N . PRO B 1 301 ? 10.673 13.479 1.377 1.00 68.33 757 PRO B N 1
ATOM 5763 C CA . PRO B 1 301 ? 11.180 13.531 0.004 1.00 69.54 757 PRO B CA 1
ATOM 5764 C C . PRO B 1 301 ? 12.510 12.812 -0.161 1.00 75.74 757 PRO B C 1
ATOM 5765 O O . PRO B 1 301 ? 13.375 12.817 0.717 1.00 77.79 757 PRO B O 1
ATOM 5769 N N . SER B 1 302 ? 12.661 12.183 -1.321 1.00 69.77 758 SER B N 1
ATOM 5770 C CA . SER B 1 302 ? 13.922 11.554 -1.669 1.00 66.29 758 SER B CA 1
ATOM 5771 C C . SER B 1 302 ? 14.922 12.606 -2.144 1.00 72.24 758 SER B C 1
ATOM 5772 O O . SER B 1 302 ? 14.595 13.784 -2.319 1.00 76.19 758 SER B O 1
ATOM 5775 N N . LYS B 1 303 ? 16.163 12.165 -2.358 1.00 69.16 759 LYS B N 1
ATOM 5776 C CA . LYS B 1 303 ? 17.187 13.073 -2.866 1.00 56.64 759 LYS B CA 1
ATOM 5777 C C . LYS B 1 303 ? 16.860 13.533 -4.281 1.00 53.70 759 LYS B C 1
ATOM 5778 O O . LYS B 1 303 ? 17.121 14.686 -4.642 1.00 50.51 759 LYS B O 1
ATOM 5784 N N . GLU B 1 304 ? 16.272 12.649 -5.091 1.00 46.81 760 GLU B N 1
ATOM 5785 C CA . GLU B 1 304 ? 15.913 13.023 -6.456 1.00 51.02 760 GLU B CA 1
ATOM 5786 C C . GLU B 1 304 ? 14.816 14.081 -6.471 1.00 59.14 760 GLU B C 1
ATOM 5787 O O . GLU B 1 304 ? 14.832 14.991 -7.309 1.00 51.31 760 GLU B O 1
ATOM 5793 N N . ASP B 1 305 ? 13.854 13.978 -5.547 1.00 57.88 761 ASP B N 1
ATOM 5794 C CA . ASP B 1 305 ? 12.794 14.980 -5.464 1.00 66.15 761 ASP B CA 1
ATOM 5795 C C . ASP B 1 305 ? 13.365 16.367 -5.201 1.00 55.76 761 ASP B C 1
ATOM 5796 O O . ASP B 1 305 ? 12.890 17.362 -5.764 1.00 57.21 761 ASP B O 1
ATOM 5801 N N . LEU B 1 306 ? 14.389 16.453 -4.349 1.00 46.69 762 LEU B N 1
ATOM 5802 C CA . LEU B 1 306 ? 15.001 17.744 -4.053 1.00 49.85 762 LEU B CA 1
ATOM 5803 C C . LEU B 1 306 ? 15.756 18.292 -5.259 1.00 57.09 762 LEU B C 1
ATOM 5804 O O . LEU B 1 306 ? 15.713 19.498 -5.531 1.00 65.72 762 LEU B O 1
ATOM 5809 N N . LEU B 1 307 ? 16.455 17.422 -5.994 1.00 59.52 763 LEU B N 1
ATOM 5810 C CA . LEU B 1 307 ? 17.220 17.879 -7.151 1.00 58.04 763 LEU B CA 1
ATOM 5811 C C . LEU B 1 307 ? 16.303 18.364 -8.266 1.00 48.49 763 LEU B C 1
ATOM 5812 O O . LEU B 1 307 ? 16.623 19.334 -8.965 1.00 50.51 763 LEU B O 1
ATOM 5817 N N . VAL B 1 308 ? 15.157 17.705 -8.449 1.00 52.89 764 VAL B N 1
ATOM 5818 C CA . VAL B 1 308 ? 14.227 18.109 -9.501 1.00 44.16 764 VAL B CA 1
ATOM 5819 C C . VAL B 1 308 ? 13.674 19.500 -9.216 1.00 49.56 764 VAL B C 1
ATOM 5820 O O . VAL B 1 308 ? 13.618 20.360 -10.104 1.00 48.10 764 VAL B O 1
ATOM 5824 N N . LEU B 1 309 ? 13.257 19.742 -7.971 1.00 51.64 765 LEU B N 1
ATOM 5825 C CA . LEU B 1 309 ? 12.740 21.060 -7.616 1.00 52.87 765 LEU B CA 1
ATOM 5826 C C . LEU B 1 309 ? 13.833 22.119 -7.689 1.00 48.92 765 LEU B C 1
ATOM 5827 O O . LEU B 1 309 ? 13.587 23.239 -8.154 1.00 55.39 765 LEU B O 1
ATOM 5832 N N . ARG B 1 310 ? 15.044 21.787 -7.233 1.00 56.61 766 ARG B N 1
ATOM 5833 C CA . ARG B 1 310 ? 16.158 22.724 -7.336 1.00 46.82 766 ARG B CA 1
ATOM 5834 C C . ARG B 1 310 ? 16.393 23.135 -8.783 1.00 49.07 766 ARG B C 1
ATOM 5835 O O . ARG B 1 310 ? 16.574 24.320 -9.083 1.00 53.26 766 ARG B O 1
ATOM 5843 N N . LYS B 1 311 ? 16.384 22.163 -9.699 1.00 49.70 767 LYS B N 1
ATOM 5844 C CA . LYS B 1 311 ? 16.522 22.479 -11.116 1.00 50.21 767 LYS B CA 1
ATOM 5845 C C . LYS B 1 311 ? 15.386 23.371 -11.601 1.00 51.95 767 LYS B C 1
ATOM 5846 O O . LYS B 1 311 ? 15.592 24.215 -12.482 1.00 57.66 767 LYS B O 1
ATOM 5852 N N . THR B 1 312 ? 14.187 23.205 -11.039 1.00 54.02 768 THR B N 1
ATOM 5853 C CA . THR B 1 312 ? 13.067 24.063 -11.412 1.00 42.72 768 THR B CA 1
ATOM 5854 C C . THR B 1 312 ? 13.241 25.470 -10.854 1.00 47.90 768 THR B C 1
ATOM 5855 O O . THR B 1 312 ? 12.980 26.458 -11.552 1.00 43.54 768 THR B O 1
ATOM 5859 N N . VAL B 1 313 ? 13.692 25.582 -9.602 1.00 48.10 769 VAL B N 1
ATOM 5860 C CA . VAL B 1 313 ? 13.855 26.894 -8.982 1.00 48.41 769 VAL B CA 1
ATOM 5861 C C . VAL B 1 313 ? 14.975 27.675 -9.659 1.00 56.82 769 VAL B C 1
ATOM 5862 O O . VAL B 1 313 ? 14.860 28.890 -9.867 1.00 53.88 769 VAL B O 1
ATOM 5866 N N . LYS B 1 314 ? 16.072 26.999 -10.015 1.00 60.44 770 LYS B N 1
ATOM 5867 C CA . LYS B 1 314 ? 17.165 27.671 -10.714 1.00 54.42 770 LYS B CA 1
ATOM 5868 C C . LYS B 1 314 ? 16.682 28.287 -12.020 1.00 48.10 770 LYS B C 1
ATOM 5869 O O . LYS B 1 314 ? 17.005 29.438 -12.337 1.00 49.58 770 LYS B O 1
ATOM 5875 N N . SER B 1 315 ? 15.899 27.528 -12.793 1.00 55.09 771 SER B N 1
ATOM 5876 C CA . SER B 1 315 ? 15.418 28.026 -14.078 1.00 48.69 771 SER B CA 1
ATOM 5877 C C . SER B 1 315 ? 14.505 29.232 -13.899 1.00 52.76 771 SER B C 1
ATOM 5878 O O . SER B 1 315 ? 14.593 30.206 -14.658 1.00 55.56 771 SER B O 1
ATOM 5881 N N . PHE B 1 316 ? 13.623 29.190 -12.899 1.00 54.58 772 PHE B N 1
ATOM 5882 C CA . PHE B 1 316 ? 12.690 30.294 -12.702 1.00 57.37 772 PHE B CA 1
ATOM 5883 C C . PHE B 1 316 ? 13.398 31.526 -12.150 1.00 49.60 772 PHE B C 1
ATOM 5884 O O . PHE B 1 316 ? 13.049 32.660 -12.502 1.00 52.70 772 PHE B O 1
ATOM 5892 N N . LEU B 1 317 ? 14.390 31.324 -11.279 1.00 51.32 773 LEU B N 1
ATOM 5893 C CA . LEU B 1 317 ? 15.182 32.450 -10.792 1.00 52.51 773 LEU B CA 1
ATOM 5894 C C . LEU B 1 317 ? 15.899 33.152 -11.938 1.00 55.45 773 LEU B C 1
ATOM 5895 O O . LEU B 1 317 ? 15.962 34.387 -11.979 1.00 61.90 773 LEU B O 1
ATOM 5900 N N . ALA B 1 318 ? 16.440 32.380 -12.883 1.00 56.09 774 ALA B N 1
ATOM 5901 C CA . ALA B 1 318 ? 17.092 32.977 -14.044 1.00 46.52 774 ALA B CA 1
ATOM 5902 C C . ALA B 1 318 ? 16.093 33.729 -14.913 1.00 58.30 774 ALA B C 1
ATOM 5903 O O . ALA B 1 318 ? 16.408 34.798 -15.449 1.00 66.28 774 ALA B O 1
ATOM 5905 N N . VAL B 1 319 ? 14.881 33.188 -15.064 1.00 58.38 775 VAL B N 1
ATOM 5906 C CA . VAL B 1 319 ? 13.855 33.871 -15.846 1.00 50.89 775 VAL B CA 1
ATOM 5907 C C . VAL B 1 319 ? 13.441 35.171 -15.168 1.00 57.03 775 VAL B C 1
ATOM 5908 O O . VAL B 1 319 ? 13.273 36.205 -15.826 1.00 57.61 775 VAL B O 1
ATOM 5912 N N . CYS B 1 320 ? 13.276 35.144 -13.842 1.00 60.07 776 CYS B N 1
ATOM 5913 C CA . CYS B 1 320 ? 12.880 36.351 -13.123 1.00 61.56 776 CYS B CA 1
ATOM 5914 C C . CYS B 1 320 ? 13.959 37.423 -13.201 1.00 61.05 776 CYS B C 1
ATOM 5915 O O . CYS B 1 320 ? 13.649 38.612 -13.342 1.00 69.09 776 CYS B O 1
ATOM 5918 N N . GLN B 1 321 ? 15.231 37.027 -13.106 1.00 61.21 777 GLN B N 1
ATOM 5919 C CA . GLN B 1 321 ? 16.311 37.998 -13.242 1.00 62.83 777 GLN B CA 1
ATOM 5920 C C . GLN B 1 321 ? 16.358 38.567 -14.654 1.00 61.95 777 GLN B C 1
ATOM 5921 O O . GLN B 1 321 ? 16.611 39.763 -14.842 1.00 74.99 777 GLN B O 1
ATOM 5927 N N . GLN B 1 322 ? 16.110 37.726 -15.661 1.00 62.18 778 GLN B N 1
ATOM 5928 C CA . GLN B 1 322 ? 16.031 38.217 -17.032 1.00 64.31 778 GLN B CA 1
ATOM 5929 C C . GLN B 1 322 ? 14.826 39.125 -17.235 1.00 73.92 778 GLN B C 1
ATOM 5930 O O . GLN B 1 322 ? 14.879 40.048 -18.055 1.00 74.63 778 GLN B O 1
ATOM 5936 N N . CYS B 1 323 ? 13.735 38.884 -16.503 1.00 73.66 779 CYS B N 1
ATOM 5937 C CA . CYS B 1 323 ? 12.562 39.744 -16.600 1.00 64.00 779 CYS B CA 1
ATOM 5938 C C . CYS B 1 323 ? 12.774 41.107 -15.956 1.00 64.11 779 CYS B C 1
ATOM 5939 O O . CYS B 1 323 ? 11.968 42.014 -16.194 1.00 67.87 779 CYS B O 1
ATOM 5942 N N . LEU B 1 324 ? 13.825 41.276 -15.149 1.00 72.89 780 LEU B N 1
ATOM 5943 C CA . LEU B 1 324 ? 14.161 42.602 -14.644 1.00 75.92 780 LEU B CA 1
ATOM 5944 C C . LEU B 1 324 ? 14.595 43.541 -15.760 1.00 77.11 780 LEU B C 1
ATOM 5945 O O . LEU B 1 324 ? 14.554 44.763 -15.579 1.00 75.89 780 LEU B O 1
ATOM 5950 N N . SER B 1 325 ? 15.008 43.000 -16.904 1.00 78.30 781 SER B N 1
ATOM 5951 C CA . SER B 1 325 ? 15.405 43.790 -18.059 1.00 75.57 781 SER B CA 1
ATOM 5952 C C . SER B 1 325 ? 14.266 43.982 -19.054 1.00 81.71 781 SER B C 1
ATOM 5953 O O . SER B 1 325 ? 14.491 44.520 -20.142 1.00 83.16 781 SER B O 1
ATOM 5956 N N . ASN B 1 326 ? 13.055 43.553 -18.707 1.00 79.82 782 ASN B N 1
ATOM 5957 C CA . ASN B 1 326 ? 11.910 43.741 -19.586 1.00 73.30 782 ASN B CA 1
ATOM 5958 C C . ASN B 1 326 ? 11.546 45.219 -19.674 1.00 79.24 782 ASN B C 1
ATOM 5959 O O . ASN B 1 326 ? 11.809 46.003 -18.759 1.00 84.69 782 ASN B O 1
ATOM 5964 N N . VAL B 1 327 ? 10.930 45.598 -20.795 1.00 78.88 783 VAL B N 1
ATOM 5965 C CA . VAL B 1 327 ? 10.626 47.006 -21.036 1.00 77.89 783 VAL B CA 1
ATOM 5966 C C . VAL B 1 327 ? 9.418 47.491 -20.243 1.00 85.97 783 VAL B C 1
ATOM 5967 O O . VAL B 1 327 ? 9.286 48.700 -20.011 1.00 93.42 783 VAL B O 1
ATOM 5971 N N . ASN B 1 328 ? 8.532 46.592 -19.819 1.00 79.19 784 ASN B N 1
ATOM 5972 C CA . ASN B 1 328 ? 7.323 46.980 -19.105 1.00 76.04 784 ASN B CA 1
ATOM 5973 C C . ASN B 1 328 ? 7.595 47.019 -17.606 1.00 80.37 784 ASN B C 1
ATOM 5974 O O . ASN B 1 328 ? 8.206 46.098 -17.055 1.00 78.99 784 ASN B O 1
ATOM 5979 N N . THR B 1 329 ? 7.136 48.093 -16.951 1.00 77.76 785 THR B N 1
ATOM 5980 C CA . THR B 1 329 ? 7.414 48.253 -15.523 1.00 80.66 785 THR B CA 1
ATOM 5981 C C . THR B 1 329 ? 6.674 47.229 -14.668 1.00 71.43 785 THR B C 1
ATOM 5982 O O . THR B 1 329 ? 7.296 46.661 -13.754 1.00 73.28 785 THR B O 1
ATOM 5986 N N . PRO B 1 330 ? 5.379 46.954 -14.878 1.00 64.99 786 PRO B N 1
ATOM 5987 C CA . PRO B 1 330 ? 4.744 45.872 -14.104 1.00 69.37 786 PRO B CA 1
ATOM 5988 C C . PRO B 1 330 ? 5.429 44.525 -14.261 1.00 63.65 786 PRO B C 1
ATOM 5989 O O . PRO B 1 330 ? 5.384 43.709 -13.331 1.00 66.58 786 PRO B O 1
ATOM 5993 N N . VAL B 1 331 ? 6.063 44.263 -15.405 1.00 65.01 787 VAL B N 1
ATOM 5994 C CA . VAL B 1 331 ? 6.842 43.038 -15.544 1.00 63.51 787 VAL B CA 1
ATOM 5995 C C . VAL B 1 331 ? 8.089 43.102 -14.671 1.00 60.77 787 VAL B C 1
ATOM 5996 O O . VAL B 1 331 ? 8.475 42.109 -14.042 1.00 67.13 787 VAL B O 1
ATOM 6000 N N . LYS B 1 332 ? 8.738 44.269 -14.616 1.00 63.63 788 LYS B N 1
ATOM 6001 C CA . LYS B 1 332 ? 9.865 44.442 -13.703 1.00 59.95 788 LYS B CA 1
ATOM 6002 C C . LYS B 1 332 ? 9.422 44.304 -12.253 1.00 63.93 788 LYS B C 1
ATOM 6003 O O . LYS B 1 332 ? 10.093 43.646 -11.449 1.00 54.66 788 LYS B O 1
ATOM 6009 N N . GLU B 1 333 ? 8.292 44.923 -11.900 1.00 63.61 789 GLU B N 1
ATOM 6010 C CA . GLU B 1 333 ? 7.822 44.886 -10.519 1.00 63.49 789 GLU B CA 1
ATOM 6011 C C . GLU B 1 333 ? 7.441 43.472 -10.100 1.00 57.04 789 GLU B C 1
ATOM 6012 O O . GLU B 1 333 ? 7.720 43.059 -8.968 1.00 59.62 789 GLU B O 1
ATOM 6018 N N . GLN B 1 334 ? 6.807 42.716 -10.997 1.00 60.79 790 GLN B N 1
ATOM 6019 C CA . GLN B 1 334 ? 6.417 41.348 -10.669 1.00 59.77 790 GLN B CA 1
ATOM 6020 C C . GLN B 1 334 ? 7.642 40.465 -10.463 1.00 56.94 790 GLN B C 1
ATOM 6021 O O . GLN B 1 334 ? 7.728 39.721 -9.480 1.00 53.75 790 GLN B O 1
ATOM 6027 N N . ALA B 1 335 ? 8.607 40.542 -11.382 1.00 58.47 791 ALA B N 1
ATOM 6028 C CA . ALA B 1 335 ? 9.807 39.718 -11.269 1.00 53.84 791 ALA B CA 1
ATOM 6029 C C . ALA B 1 335 ? 10.608 40.068 -10.023 1.00 57.08 791 ALA B C 1
ATOM 6030 O O . ALA B 1 335 ? 11.201 39.187 -9.389 1.00 52.84 791 ALA B O 1
ATOM 6032 N N . PHE B 1 336 ? 10.628 41.349 -9.648 1.00 57.05 792 PHE B N 1
ATOM 6033 C CA . PHE B 1 336 ? 11.366 41.758 -8.457 1.00 58.58 792 PHE B CA 1
ATOM 6034 C C . PHE B 1 336 ? 10.716 41.219 -7.188 1.00 55.90 792 PHE B C 1
ATOM 6035 O O . PHE B 1 336 ? 11.410 40.724 -6.291 1.00 60.92 792 PHE B O 1
ATOM 6043 N N . MET B 1 337 ? 9.386 41.306 -7.090 1.00 58.41 793 MET B N 1
ATOM 6044 C CA . MET B 1 337 ? 8.700 40.804 -5.903 1.00 59.96 793 MET B CA 1
ATOM 6045 C C . MET B 1 337 ? 8.852 39.294 -5.775 1.00 52.55 793 MET B C 1
ATOM 6046 O O . MET B 1 337 ? 9.022 38.771 -4.667 1.00 51.39 793 MET B O 1
ATOM 6051 N N . LEU B 1 338 ? 8.792 38.575 -6.898 1.00 45.60 794 LEU B N 1
ATOM 6052 C CA . LEU B 1 338 ? 8.956 37.126 -6.850 1.00 51.94 794 LEU B CA 1
ATOM 6053 C C . LEU B 1 338 ? 10.376 36.744 -6.455 1.00 51.51 794 LEU B C 1
ATOM 6054 O O . LEU B 1 338 ? 10.577 35.798 -5.685 1.00 49.57 794 LEU B O 1
ATOM 6059 N N . LEU B 1 339 ? 11.373 37.470 -6.968 1.00 54.11 795 LEU B N 1
ATOM 6060 C CA . LEU B 1 339 ? 12.761 37.193 -6.608 1.00 56.62 795 LEU B CA 1
ATOM 6061 C C . LEU B 1 339 ? 12.983 37.354 -5.109 1.00 54.01 795 LEU B C 1
ATOM 6062 O O . LEU B 1 339 ? 13.532 36.462 -4.451 1.00 50.54 795 LEU B O 1
ATOM 6067 N N . CYS B 1 340 ? 12.557 38.490 -4.550 1.00 56.92 796 CYS B N 1
ATOM 6068 C CA . CYS B 1 340 ? 12.739 38.726 -3.121 1.00 61.80 796 CYS B CA 1
ATOM 6069 C C . CYS B 1 340 ? 11.989 37.701 -2.281 1.00 63.70 796 CYS B C 1
ATOM 6070 O O . CYS B 1 340 ? 12.454 37.326 -1.199 1.00 65.87 796 CYS B O 1
ATOM 6073 N N . ASP B 1 341 ? 10.833 37.236 -2.759 1.00 57.13 797 ASP B N 1
ATOM 6074 C CA . ASP B 1 341 ? 10.093 36.220 -2.020 1.00 55.33 797 ASP B CA 1
ATOM 6075 C C . ASP B 1 341 ? 10.766 34.857 -2.138 1.00 52.82 797 ASP B C 1
ATOM 6076 O O . ASP B 1 341 ? 10.789 34.085 -1.172 1.00 59.51 797 ASP B O 1
ATOM 6081 N N . LEU B 1 342 ? 11.327 34.550 -3.309 1.00 50.17 798 LEU B N 1
ATOM 6082 C CA . LEU B 1 342 ? 11.984 33.259 -3.498 1.00 64.01 798 LEU B CA 1
ATOM 6083 C C . LEU B 1 342 ? 13.300 33.185 -2.734 1.00 61.53 798 LEU B C 1
ATOM 6084 O O . LEU B 1 342 ? 13.631 32.141 -2.159 1.00 57.36 798 LEU B O 1
ATOM 6089 N N . LEU B 1 343 ? 14.069 34.277 -2.723 1.00 55.04 799 LEU B N 1
ATOM 6090 C CA . LEU B 1 343 ? 15.323 34.282 -1.975 1.00 61.12 799 LEU B CA 1
ATOM 6091 C C . LEU B 1 343 ? 15.080 34.141 -0.478 1.00 65.47 799 LEU B C 1
ATOM 6092 O O . LEU B 1 343 ? 15.902 33.550 0.232 1.00 69.86 799 LEU B O 1
ATOM 6097 N N . MET B 1 344 ? 13.958 34.668 0.017 1.00 66.23 800 MET B N 1
ATOM 6098 C CA . MET B 1 344 ? 13.627 34.513 1.429 1.00 64.08 800 MET B CA 1
ATOM 6099 C C . MET B 1 344 ? 13.161 33.095 1.732 1.00 58.88 800 MET B C 1
ATOM 6100 O O . MET B 1 344 ? 13.487 32.539 2.787 1.00 65.43 800 MET B O 1
ATOM 6105 N N . ILE B 1 345 ? 12.402 32.494 0.816 1.00 64.70 801 ILE B N 1
ATOM 6106 C CA . ILE B 1 345 ? 11.898 31.143 1.029 1.00 54.87 801 ILE B CA 1
ATOM 6107 C C . ILE B 1 345 ? 13.009 30.114 0.863 1.00 67.89 801 ILE B C 1
ATOM 6108 O O . ILE B 1 345 ? 13.148 29.197 1.680 1.00 66.94 801 ILE B O 1
ATOM 6113 N N . PHE B 1 346 ? 13.822 30.248 -0.182 1.00 57.81 802 PHE B N 1
ATOM 6114 C CA . PHE B 1 346 ? 14.904 29.300 -0.443 1.00 66.90 802 PHE B CA 1
ATOM 6115 C C . PHE B 1 346 ? 16.221 29.859 0.094 1.00 72.91 802 PHE B C 1
ATOM 6116 O O . PHE B 1 346 ? 17.127 30.252 -0.642 1.00 70.56 802 PHE B O 1
ATOM 6124 N N . SER B 1 347 ? 16.306 29.885 1.422 1.00 72.17 803 SER B N 1
ATOM 6125 C CA . SER B 1 347 ? 17.497 30.342 2.125 1.00 73.53 803 SER B CA 1
ATOM 6126 C C . SER B 1 347 ? 17.730 29.411 3.309 1.00 75.43 803 SER B C 1
ATOM 6127 O O . SER B 1 347 ? 17.132 28.335 3.406 1.00 78.63 803 SER B O 1
ATOM 6130 N N . HIS B 1 348 ? 18.604 29.834 4.224 1.00 82.48 804 HIS B N 1
ATOM 6131 C CA . HIS B 1 348 ? 18.885 29.033 5.408 1.00 87.55 804 HIS B CA 1
ATOM 6132 C C . HIS B 1 348 ? 17.696 28.964 6.357 1.00 94.19 804 HIS B C 1
ATOM 6133 O O . HIS B 1 348 ? 17.667 28.090 7.230 1.00 96.14 804 HIS B O 1
ATOM 6140 N N . GLN B 1 349 ? 16.719 29.863 6.207 1.00 86.98 805 GLN B N 1
ATOM 6141 C CA . GLN B 1 349 ? 15.489 29.770 6.985 1.00 91.41 805 GLN B CA 1
ATOM 6142 C C . GLN B 1 349 ? 14.703 28.509 6.656 1.00 88.61 805 GLN B C 1
ATOM 6143 O O . GLN B 1 349 ? 13.906 28.053 7.483 1.00 91.77 805 GLN B O 1
ATOM 6149 N N . LEU B 1 350 ? 14.909 27.939 5.467 1.00 84.76 806 LEU B N 1
ATOM 6150 C CA . LEU B 1 350 ? 14.244 26.696 5.098 1.00 82.59 806 LEU B CA 1
ATOM 6151 C C . LEU B 1 350 ? 14.748 25.510 5.911 1.00 81.93 806 LEU B C 1
ATOM 6152 O O . LEU B 1 350 ? 14.025 24.519 6.054 1.00 75.48 806 LEU B O 1
ATOM 6157 N N . MET B 1 351 ? 15.963 2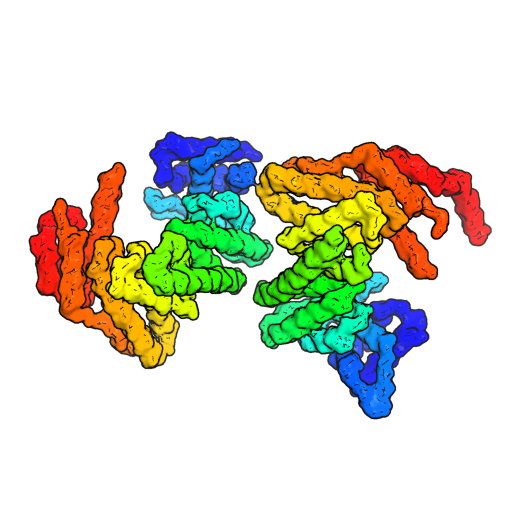5.592 6.455 1.00 89.28 807 MET B N 1
ATOM 6158 C CA . MET B 1 351 ? 16.540 24.489 7.213 1.00 90.71 807 MET B CA 1
ATOM 6159 C C . MET B 1 351 ? 16.263 24.580 8.707 1.00 97.57 807 MET B C 1
ATOM 6160 O O . MET B 1 351 ? 16.132 23.542 9.367 1.00 96.01 807 MET B O 1
ATOM 6165 N N . THR B 1 352 ? 16.178 25.791 9.254 1.00 97.00 808 THR B N 1
ATOM 6166 C CA . THR B 1 352 ? 15.961 25.957 10.686 1.00 95.98 808 THR B CA 1
ATOM 6167 C C . THR B 1 352 ? 14.610 25.382 11.090 1.00 91.69 808 THR B C 1
ATOM 6168 O O . THR B 1 352 ? 13.570 25.771 10.549 1.00 85.39 808 THR B O 1
ATOM 6172 N N . GLY B 1 353 ? 14.631 24.452 12.040 1.00 94.28 809 GLY B N 1
ATOM 6173 C CA . GLY B 1 353 ? 13.422 23.790 12.487 1.00 95.08 809 GLY B CA 1
ATOM 6174 C C . GLY B 1 353 ? 13.514 22.281 12.390 1.00 98.51 809 GLY B C 1
ATOM 6175 O O . GLY B 1 353 ? 12.499 21.598 12.226 1.00 105.55 809 GLY B O 1
ATOM 6176 N N . GLY B 1 354 ? 14.730 21.751 12.491 1.00 100.74 810 GLY B N 1
ATOM 6177 C CA . GLY B 1 354 ? 14.931 20.318 12.383 1.00 104.99 810 GLY B CA 1
ATOM 6178 C C . GLY B 1 354 ? 14.739 19.768 10.987 1.00 107.99 810 GLY B C 1
ATOM 6179 O O . GLY B 1 354 ? 14.267 18.636 10.832 1.00 108.91 810 GLY B O 1
ATOM 6180 N N . ARG B 1 355 ? 15.098 20.541 9.961 1.00 105.07 811 ARG B N 1
ATOM 6181 C CA . ARG B 1 355 ? 14.937 20.138 8.568 1.00 103.82 811 ARG B CA 1
ATOM 6182 C C . ARG B 1 355 ? 16.221 20.454 7.798 1.00 102.78 811 ARG B C 1
ATOM 6183 O O . ARG B 1 355 ? 16.249 21.249 6.861 1.00 99.57 811 ARG B O 1
ATOM 6191 N N . GLU B 1 356 ? 17.320 19.816 8.203 1.00 105.46 812 GLU B N 1
ATOM 6192 C CA . GLU B 1 356 ? 18.607 20.030 7.553 1.00 98.96 812 GLU B CA 1
ATOM 6193 C C . GLU B 1 356 ? 18.747 19.258 6.248 1.00 92.98 812 GLU B C 1
ATOM 6194 O O . GLU B 1 356 ? 19.662 19.551 5.471 1.00 85.65 812 GLU B O 1
ATOM 6200 N N . GLY B 1 357 ? 17.871 18.287 5.989 1.00 91.34 813 GLY B N 1
ATOM 6201 C CA . GLY B 1 357 ? 17.897 17.567 4.729 1.00 87.93 813 GLY B CA 1
ATOM 6202 C C . GLY B 1 357 ? 17.502 18.396 3.524 1.00 86.86 813 GLY B C 1
ATOM 6203 O O . GLY B 1 357 ? 17.650 17.921 2.393 1.00 89.47 813 GLY B O 1
ATOM 6204 N N . LEU B 1 358 ? 17.006 19.614 3.740 1.00 81.47 814 LEU B N 1
ATOM 6205 C CA . LEU B 1 358 ? 16.636 20.521 2.664 1.00 79.89 814 LEU B CA 1
ATOM 6206 C C . LEU B 1 358 ? 17.781 21.443 2.258 1.00 73.47 814 LEU B C 1
ATOM 6207 O O . LEU B 1 358 ? 17.536 22.497 1.660 1.00 75.71 814 LEU B O 1
ATOM 6212 N N . GLN B 1 359 ? 19.019 21.068 2.576 1.00 72.97 815 GLN B N 1
ATOM 6213 C CA . GLN B 1 359 ? 20.170 21.876 2.179 1.00 73.86 815 GLN B CA 1
ATOM 6214 C C . GLN B 1 359 ? 20.286 22.071 0.669 1.00 61.31 815 GLN B C 1
ATOM 6215 O O . GLN B 1 359 ? 20.607 23.197 0.250 1.00 61.20 815 GLN B O 1
ATOM 6221 N N . PRO B 1 360 ? 20.061 21.066 -0.188 1.00 59.28 816 PRO B N 1
ATOM 6222 C CA . PRO B 1 360 ? 20.149 21.322 -1.637 1.00 67.74 816 PRO B CA 1
ATOM 6223 C C . PRO B 1 360 ? 19.137 22.333 -2.151 1.00 69.02 816 PRO B C 1
ATOM 6224 O O . PRO B 1 360 ? 19.339 22.883 -3.239 1.00 70.69 816 PRO B O 1
ATOM 6228 N N . LEU B 1 361 ? 18.062 22.601 -1.414 1.00 63.12 817 LEU B N 1
ATOM 6229 C CA . LEU B 1 361 ? 17.080 23.595 -1.827 1.00 59.21 817 LEU B CA 1
ATOM 6230 C C . LEU B 1 361 ? 17.446 25.010 -1.399 1.00 65.20 817 LEU B C 1
ATOM 6231 O O . LEU B 1 361 ? 16.698 25.945 -1.701 1.00 66.60 817 LEU B O 1
ATOM 6236 N N . VAL B 1 362 ? 18.570 25.191 -0.712 1.00 64.54 818 VAL B N 1
ATOM 6237 C CA . VAL B 1 362 ? 18.998 26.513 -0.268 1.00 65.18 818 VAL B CA 1
ATOM 6238 C C . VAL B 1 362 ? 19.679 27.234 -1.423 1.00 65.01 818 VAL B C 1
ATOM 6239 O O . VAL B 1 362 ? 20.433 26.630 -2.197 1.00 70.62 818 VAL B O 1
ATOM 6243 N N . PHE B 1 363 ? 19.414 28.533 -1.545 1.00 77.16 819 PHE B N 1
ATOM 6244 C CA . PHE B 1 363 ? 19.960 29.349 -2.623 1.00 74.07 819 PHE B CA 1
ATOM 6245 C C . PHE B 1 363 ? 20.613 30.590 -2.037 1.00 78.36 819 PHE B C 1
ATOM 6246 O O . PHE B 1 363 ? 19.965 31.352 -1.312 1.00 84.54 819 PHE B O 1
ATOM 6254 N N . ASN B 1 364 ? 21.892 30.790 -2.354 1.00 79.46 820 ASN B N 1
ATOM 6255 C CA . ASN B 1 364 ? 22.596 32.006 -1.984 1.00 82.31 820 ASN B CA 1
ATOM 6256 C C . ASN B 1 364 ? 22.745 32.880 -3.217 1.00 74.71 820 ASN B C 1
ATOM 6257 O O . ASN B 1 364 ? 23.412 32.465 -4.177 1.00 75.96 820 ASN B O 1
ATOM 6262 N N . PRO B 1 365 ? 22.149 34.071 -3.249 1.00 78.77 821 PRO B N 1
ATOM 6263 C CA . PRO B 1 365 ? 22.233 34.901 -4.456 1.00 74.52 821 PRO B CA 1
ATOM 6264 C C . PRO B 1 365 ? 23.657 35.369 -4.713 1.00 81.31 821 PRO B C 1
ATOM 6265 O O . PRO B 1 365 ? 24.390 35.731 -3.789 1.00 79.98 821 PRO B O 1
ATOM 6269 N N . ASP B 1 366 ? 24.044 35.353 -5.985 1.00 81.26 822 ASP B N 1
ATOM 6270 C CA . ASP B 1 366 ? 25.369 35.807 -6.370 1.00 77.97 822 ASP B CA 1
ATOM 6271 C C . ASP B 1 366 ? 25.418 37.334 -6.382 1.00 78.91 822 ASP B C 1
ATOM 6272 O O . ASP B 1 366 ? 24.404 38.020 -6.231 1.00 80.11 822 ASP B O 1
ATOM 6277 N N . THR B 1 367 ? 26.627 37.867 -6.568 1.00 73.40 823 THR B N 1
ATOM 6278 C CA . THR B 1 367 ? 26.811 39.314 -6.513 1.00 68.68 823 THR B CA 1
ATOM 6279 C C . THR B 1 367 ? 26.108 40.010 -7.672 1.00 74.00 823 THR B C 1
ATOM 6280 O O . THR B 1 367 ? 25.559 41.106 -7.503 1.00 83.37 823 THR B O 1
ATOM 6284 N N . GLY B 1 368 ? 26.108 39.391 -8.855 1.00 71.88 824 GLY B N 1
ATOM 6285 C CA . GLY B 1 368 ? 25.429 39.991 -9.992 1.00 77.77 824 GLY B CA 1
ATOM 6286 C C . GLY B 1 368 ? 23.935 40.132 -9.785 1.00 80.48 824 GLY B C 1
ATOM 6287 O O . GLY B 1 368 ? 23.319 41.071 -10.296 1.00 77.43 824 GLY B O 1
ATOM 6288 N N . LEU B 1 369 ? 23.330 39.207 -9.037 1.00 76.33 825 LEU B N 1
ATOM 6289 C CA . LEU B 1 369 ? 21.908 39.314 -8.732 1.00 80.48 825 LEU B CA 1
ATOM 6290 C C . LEU B 1 369 ? 21.648 40.348 -7.645 1.00 80.30 825 LEU B C 1
ATOM 6291 O O . LEU B 1 369 ? 20.714 41.150 -7.760 1.00 77.86 825 LEU B O 1
ATOM 6296 N N . GLN B 1 370 ? 22.462 40.344 -6.585 1.00 81.97 826 GLN B N 1
ATOM 6297 C CA . GLN B 1 370 ? 22.308 41.339 -5.529 1.00 75.55 826 GLN B CA 1
ATOM 6298 C C . GLN B 1 370 ? 22.520 42.750 -6.059 1.00 77.88 826 GLN B C 1
ATOM 6299 O O . GLN B 1 370 ? 21.861 43.690 -5.603 1.00 88.33 826 GLN B O 1
ATOM 6305 N N . SER B 1 371 ? 23.433 42.917 -7.019 1.00 80.24 827 SER B N 1
ATOM 6306 C CA . SER B 1 371 ? 23.628 44.226 -7.632 1.00 83.82 827 SER B CA 1
ATOM 6307 C C . SER B 1 371 ? 22.459 44.601 -8.533 1.00 80.85 827 SER B C 1
ATOM 6308 O O . SER B 1 371 ? 22.138 45.788 -8.668 1.00 87.33 827 SER B O 1
ATOM 6311 N N . GLU B 1 372 ? 21.811 43.612 -9.152 1.00 83.29 828 GLU B N 1
ATOM 6312 C CA . GLU B 1 372 ? 20.682 43.903 -10.030 1.00 78.92 828 GLU B CA 1
ATOM 6313 C C . GLU B 1 372 ? 19.405 44.145 -9.234 1.00 77.81 828 GLU B C 1
ATOM 6314 O O . GLU B 1 372 ? 18.592 44.998 -9.607 1.00 74.87 828 GLU B O 1
ATOM 6320 N N . LEU B 1 373 ? 19.209 43.407 -8.137 1.00 72.85 829 LEU B N 1
ATOM 6321 C CA . LEU B 1 373 ? 18.125 43.737 -7.218 1.00 74.35 829 LEU B CA 1
ATOM 6322 C C . LEU B 1 373 ? 18.340 45.105 -6.588 1.00 81.61 829 LEU B C 1
ATOM 6323 O O . LEU B 1 373 ? 17.374 45.773 -6.200 1.00 82.44 829 LEU B O 1
ATOM 6328 N N . LEU B 1 374 ? 19.597 45.536 -6.481 1.00 87.30 830 LEU B N 1
ATOM 6329 C CA . LEU B 1 374 ? 19.896 46.844 -5.911 1.00 79.58 830 LEU B CA 1
ATOM 6330 C C . LEU B 1 374 ? 19.501 47.962 -6.866 1.00 82.19 830 LEU B C 1
ATOM 6331 O O . LEU B 1 374 ? 18.857 48.939 -6.463 1.00 76.93 830 LEU B O 1
ATOM 6336 N N . SER B 1 375 ? 19.883 47.836 -8.140 1.00 85.20 831 SER B N 1
ATOM 6337 C CA . SER B 1 375 ? 19.601 48.889 -9.111 1.00 81.82 831 SER B CA 1
ATOM 6338 C C . SER B 1 375 ? 18.105 49.077 -9.323 1.00 83.38 831 SER B C 1
ATOM 6339 O O . SER B 1 375 ? 17.664 50.175 -9.679 1.00 86.47 831 SER B O 1
ATOM 6342 N N . PHE B 1 376 ? 17.311 48.024 -9.113 1.00 85.24 832 PHE B N 1
ATOM 6343 C CA . PHE B 1 376 ? 15.865 48.159 -9.256 1.00 80.74 832 PHE B CA 1
ATOM 6344 C C . PHE B 1 376 ? 15.287 49.059 -8.172 1.00 76.78 832 PHE B C 1
ATOM 6345 O O . PHE B 1 376 ? 14.342 49.816 -8.424 1.00 77.79 832 PHE B O 1
ATOM 6353 N N . VAL B 1 377 ? 15.841 48.992 -6.959 1.00 68.74 833 VAL B N 1
ATOM 6354 C CA . VAL B 1 377 ? 15.333 49.816 -5.867 1.00 78.17 833 VAL B CA 1
ATOM 6355 C C . VAL B 1 377 ? 15.644 51.288 -6.108 1.00 83.94 833 VAL B C 1
ATOM 6356 O O . VAL B 1 377 ? 14.857 52.165 -5.732 1.00 82.52 833 VAL B O 1
ATOM 6360 N N . MET B 1 378 ? 16.776 51.590 -6.746 1.00 86.06 834 MET B N 1
ATOM 6361 C CA . MET B 1 378 ? 17.139 52.983 -6.983 1.00 78.68 834 MET B CA 1
ATOM 6362 C C . MET B 1 378 ? 16.207 53.632 -7.999 1.00 83.31 834 MET B C 1
ATOM 6363 O O . MET B 1 378 ? 15.705 54.740 -7.777 1.00 92.97 834 MET B O 1
ATOM 6368 N N . ASP B 1 379 ? 15.963 52.956 -9.118 1.00 81.22 835 ASP B N 1
ATOM 6369 C CA . ASP B 1 379 ? 15.202 53.527 -10.221 1.00 80.59 835 ASP B CA 1
ATOM 6370 C C . ASP B 1 379 ? 13.696 53.348 -10.074 1.00 84.27 835 ASP B C 1
ATOM 6371 O O . ASP B 1 379 ? 12.950 53.776 -10.962 1.00 86.53 835 ASP B O 1
ATOM 6376 N N . HIS B 1 380 ? 13.226 52.735 -8.987 1.00 82.15 836 HIS B N 1
ATOM 6377 C CA . HIS B 1 380 ? 11.797 52.519 -8.789 1.00 81.78 836 HIS B CA 1
ATOM 6378 C C . HIS B 1 380 ? 11.282 52.904 -7.411 1.00 78.40 836 HIS B C 1
ATOM 6379 O O . HIS B 1 380 ? 10.070 53.104 -7.269 1.00 80.62 836 HIS B O 1
ATOM 6386 N N . VAL B 1 381 ? 12.139 53.017 -6.399 1.00 80.63 837 VAL B N 1
ATOM 6387 C CA . VAL B 1 381 ? 11.723 53.410 -5.062 1.00 79.71 837 VAL B CA 1
ATOM 6388 C C . VAL B 1 381 ? 12.133 54.842 -4.742 1.00 84.98 837 VAL B C 1
ATOM 6389 O O . VAL B 1 381 ? 11.362 55.589 -4.137 1.00 85.83 837 VAL B O 1
ATOM 6393 N N . PHE B 1 382 ? 13.333 55.248 -5.153 1.00 85.42 838 PHE B N 1
ATOM 6394 C CA . PHE B 1 382 ? 13.869 56.571 -4.837 1.00 85.41 838 PHE B CA 1
ATOM 6395 C C . PHE B 1 382 ? 13.768 57.452 -6.078 1.00 90.35 838 PHE B C 1
ATOM 6396 O O . PHE B 1 382 ? 14.629 57.405 -6.961 1.00 93.96 838 PHE B O 1
ATOM 6404 N N . ILE B 1 383 ? 12.704 58.253 -6.144 1.00 90.50 839 ILE B N 1
ATOM 6405 C CA . ILE B 1 383 ? 12.494 59.198 -7.236 1.00 98.76 839 ILE B CA 1
ATOM 6406 C C . ILE B 1 383 ? 12.216 60.566 -6.622 1.00 100.71 839 ILE B C 1
ATOM 6407 O O . ILE B 1 383 ? 12.416 60.767 -5.419 1.00 103.66 839 ILE B O 1
ATOM 6412 N N . ASP B 1 384 ? 11.757 61.514 -7.433 1.00 102.27 840 ASP B N 1
ATOM 6413 C CA . ASP B 1 384 ? 11.472 62.863 -6.953 1.00 102.49 840 ASP B CA 1
ATOM 6414 C C . ASP B 1 384 ? 10.264 62.877 -6.021 1.00 91.59 840 ASP B C 1
ATOM 6415 O O . ASP B 1 384 ? 9.754 63.940 -5.668 1.00 91.62 840 ASP B O 1
ATOM 6420 N N . GLU B 1 397 ? -8.947 62.243 -9.198 1.00 94.53 853 GLU B N 1
ATOM 6421 C CA . GLU B 1 397 ? -8.671 61.094 -8.345 1.00 100.84 853 GLU B CA 1
ATOM 6422 C C . GLU B 1 397 ? -7.203 60.692 -8.421 1.00 113.96 853 GLU B C 1
ATOM 6423 O O . GLU B 1 397 ? -6.881 59.506 -8.498 1.00 115.37 853 GLU B O 1
ATOM 6425 N N . ASP B 1 398 ? -6.315 61.685 -8.404 1.00 116.33 854 ASP B N 1
ATOM 6426 C CA . ASP B 1 398 ? -4.881 61.428 -8.428 1.00 119.79 854 ASP B CA 1
ATOM 6427 C C . ASP B 1 398 ? -4.244 61.490 -7.048 1.00 123.47 854 ASP B C 1
ATOM 6428 O O . ASP B 1 398 ? -3.270 60.773 -6.799 1.00 123.54 854 ASP B O 1
ATOM 6433 N N . GLU B 1 399 ? -4.774 62.316 -6.141 1.00 125.61 855 GLU B N 1
ATOM 6434 C CA . GLU B 1 399 ? -4.325 62.274 -4.754 1.00 125.46 855 GLU B CA 1
ATOM 6435 C C . GLU B 1 399 ? -4.601 60.922 -4.111 1.00 124.53 855 GLU B C 1
ATOM 6436 O O . GLU B 1 399 ? -4.016 60.611 -3.068 1.00 122.78 855 GLU B O 1
ATOM 6442 N N . ALA B 1 400 ? -5.482 60.118 -4.707 1.00 123.05 856 ALA B N 1
ATOM 6443 C CA . ALA B 1 400 ? -5.661 58.732 -4.302 1.00 119.08 856 ALA B CA 1
ATOM 6444 C C . ALA B 1 400 ? -4.799 57.769 -5.107 1.00 115.10 856 ALA B C 1
ATOM 6445 O O . ALA B 1 400 ? -4.592 56.631 -4.670 1.00 109.18 856 ALA B O 1
ATOM 6447 N N . ASN B 1 401 ? -4.290 58.197 -6.264 1.00 117.98 857 ASN B N 1
ATOM 6448 C CA . ASN B 1 401 ? -3.456 57.347 -7.108 1.00 114.91 857 ASN B CA 1
ATOM 6449 C C . ASN B 1 401 ? -1.988 57.387 -6.697 1.00 113.63 857 ASN B C 1
ATOM 6450 O O . ASN B 1 401 ? -1.381 56.338 -6.459 1.00 112.22 857 ASN B O 1
ATOM 6455 N N . LYS B 1 402 ? -1.399 58.583 -6.612 1.00 115.85 858 LYS B N 1
ATOM 6456 C CA . LYS B 1 402 ? -0.015 58.694 -6.167 1.00 109.34 858 LYS B CA 1
ATOM 6457 C C . LYS B 1 402 ? 0.160 58.305 -4.705 1.00 105.43 858 LYS B C 1
ATOM 6458 O O . LYS B 1 402 ? 1.301 58.163 -4.252 1.00 103.86 858 LYS B O 1
ATOM 6464 N N . ILE B 1 403 ? -0.934 58.137 -3.962 1.00 105.13 859 ILE B N 1
ATOM 6465 C CA . ILE B 1 403 ? -0.851 57.529 -2.639 1.00 99.70 859 ILE B CA 1
ATOM 6466 C C . ILE B 1 403 ? -0.775 56.011 -2.760 1.00 97.42 859 ILE B C 1
ATOM 6467 O O . ILE B 1 403 ? -0.055 55.351 -2.001 1.00 95.87 859 ILE B O 1
ATOM 6472 N N . GLU B 1 404 ? -1.498 55.435 -3.726 1.00 99.22 860 GLU B N 1
ATOM 6473 C CA . GLU B 1 404 ? -1.376 54.004 -3.985 1.00 96.68 860 GLU B CA 1
ATOM 6474 C C . GLU B 1 404 ? -0.012 53.670 -4.575 1.00 93.87 860 GLU B C 1
ATOM 6475 O O . GLU B 1 404 ? 0.572 52.629 -4.251 1.00 87.11 860 GLU B O 1
ATOM 6481 N N . ALA B 1 405 ? 0.507 54.538 -5.448 1.00 96.53 861 ALA B N 1
ATOM 6482 C CA . ALA B 1 405 ? 1.851 54.339 -5.979 1.00 89.48 861 ALA B CA 1
ATOM 6483 C C . ALA B 1 405 ? 2.902 54.434 -4.881 1.00 83.05 861 ALA B C 1
ATOM 6484 O O . ALA B 1 405 ? 3.961 53.804 -4.982 1.00 78.33 861 ALA B O 1
ATOM 6486 N N . LEU B 1 406 ? 2.631 55.213 -3.832 1.00 88.74 862 LEU B N 1
ATOM 6487 C CA . LEU B 1 406 ? 3.540 55.252 -2.691 1.00 81.87 862 LEU B CA 1
ATOM 6488 C C . LEU B 1 406 ? 3.513 53.936 -1.926 1.00 80.90 862 LEU B C 1
ATOM 6489 O O . LEU B 1 406 ? 4.559 53.447 -1.483 1.00 82.82 862 LEU B O 1
ATOM 6494 N N . HIS B 1 407 ? 2.326 53.344 -1.764 1.00 84.69 863 HIS B N 1
ATOM 6495 C CA . HIS B 1 407 ? 2.231 52.046 -1.104 1.00 85.21 863 HIS B CA 1
ATOM 6496 C C . HIS B 1 407 ? 2.851 50.938 -1.945 1.00 77.04 863 HIS B C 1
ATOM 6497 O O . HIS B 1 407 ? 3.322 49.937 -1.393 1.00 79.44 863 HIS B O 1
ATOM 6504 N N . LYS B 1 408 ? 2.857 51.091 -3.271 1.00 74.69 864 LYS B N 1
ATOM 6505 C CA . LYS B 1 408 ? 3.514 50.107 -4.124 1.00 79.40 864 LYS B CA 1
ATOM 6506 C C . LYS B 1 408 ? 5.024 50.133 -3.923 1.00 75.01 864 LYS B C 1
ATOM 6507 O O . LYS B 1 408 ? 5.662 49.082 -3.791 1.00 74.56 864 LYS B O 1
ATOM 6513 N N . ARG B 1 409 ? 5.613 51.332 -3.899 1.00 77.48 865 ARG B N 1
ATOM 6514 C CA . ARG B 1 409 ? 7.052 51.447 -3.689 1.00 77.88 865 ARG B CA 1
ATOM 6515 C C . ARG B 1 409 ? 7.450 51.023 -2.282 1.00 68.43 865 ARG B C 1
ATOM 6516 O O . ARG B 1 409 ? 8.562 50.523 -2.078 1.00 74.09 865 ARG B O 1
ATOM 6524 N N . ARG B 1 410 ? 6.563 51.212 -1.303 1.00 75.09 866 ARG B N 1
ATOM 6525 C CA . ARG B 1 410 ? 6.841 50.724 0.043 1.00 69.07 866 ARG B CA 1
ATOM 6526 C C . ARG B 1 410 ? 6.829 49.202 0.097 1.00 70.29 866 ARG B C 1
ATOM 6527 O O . ARG B 1 410 ? 7.559 48.607 0.897 1.00 71.00 866 ARG B O 1
ATOM 6535 N N . ASN B 1 411 ? 6.014 48.557 -0.741 1.00 69.97 867 ASN B N 1
ATOM 6536 C CA . ASN B 1 411 ? 6.033 47.100 -0.812 1.00 75.02 867 ASN B CA 1
ATOM 6537 C C . ASN B 1 411 ? 7.292 46.600 -1.508 1.00 67.93 867 ASN B C 1
ATOM 6538 O O . ASN B 1 411 ? 7.841 45.556 -1.137 1.00 67.04 867 ASN B O 1
ATOM 6543 N N . LEU B 1 412 ? 7.763 47.331 -2.522 1.00 68.21 868 LEU B N 1
ATOM 6544 C CA . LEU B 1 412 ? 9.010 46.959 -3.183 1.00 74.52 868 LEU B CA 1
ATOM 6545 C C . LEU B 1 412 ? 10.192 47.080 -2.232 1.00 65.56 868 LEU B C 1
ATOM 6546 O O . LEU B 1 412 ? 11.053 46.194 -2.180 1.00 65.79 868 LEU B O 1
ATOM 6551 N N . LEU B 1 413 ? 10.247 48.172 -1.466 1.00 70.69 869 LEU B N 1
ATOM 6552 C CA . LEU B 1 413 ? 11.363 48.380 -0.550 1.00 65.94 869 LEU B CA 1
ATOM 6553 C C . LEU B 1 413 ? 11.312 47.404 0.619 1.00 74.12 869 LEU B C 1
ATOM 6554 O O . LEU B 1 413 ? 12.350 46.882 1.043 1.00 77.74 869 LEU B O 1
ATOM 6559 N N . ALA B 1 414 ? 10.116 47.143 1.153 1.00 66.60 870 ALA B N 1
ATOM 6560 C CA . ALA B 1 414 ? 9.994 46.217 2.274 1.00 64.34 870 ALA B CA 1
ATOM 6561 C C . ALA B 1 414 ? 10.375 44.797 1.876 1.00 65.37 870 ALA B C 1
ATOM 6562 O O . ALA B 1 414 ? 10.867 44.032 2.714 1.00 63.71 870 ALA B O 1
ATOM 6564 N N . ALA B 1 415 ? 10.155 44.425 0.613 1.00 58.29 871 ALA B N 1
ATOM 6565 C CA . ALA B 1 415 ? 10.560 43.100 0.155 1.00 65.15 871 ALA B CA 1
ATOM 6566 C C . ALA B 1 415 ? 12.077 42.977 0.101 1.00 69.34 871 ALA B C 1
ATOM 6567 O O . ALA B 1 415 ? 12.636 41.936 0.465 1.00 64.18 871 ALA B O 1
ATOM 6569 N N . PHE B 1 416 ? 12.760 44.031 -0.349 1.00 57.23 872 PHE B N 1
ATOM 6570 C CA . PHE B 1 416 ? 14.217 44.007 -0.398 1.00 75.67 872 PHE B CA 1
ATOM 6571 C C . PHE B 1 416 ? 14.835 44.293 0.965 1.00 80.60 872 PHE B C 1
ATOM 6572 O O . PHE B 1 416 ? 15.943 43.824 1.247 1.00 73.95 872 PHE B O 1
ATOM 6580 N N . SER B 1 417 ? 14.139 45.049 1.817 1.00 77.52 873 SER B N 1
ATOM 6581 C CA . SER B 1 417 ? 14.646 45.303 3.162 1.00 74.74 873 SER B CA 1
ATOM 6582 C C . SER B 1 417 ? 14.669 44.024 3.989 1.00 76.85 873 SER B C 1
ATOM 6583 O O . SER B 1 417 ? 15.577 43.820 4.803 1.00 78.32 873 SER B O 1
ATOM 6586 N N . LYS B 1 418 ? 13.677 43.153 3.792 1.00 69.90 874 LYS B N 1
ATOM 6587 C CA . LYS B 1 418 ? 13.631 41.895 4.528 1.00 73.09 874 LYS B CA 1
ATOM 6588 C C . LYS B 1 418 ? 14.791 40.982 4.149 1.00 78.60 874 LYS B C 1
ATOM 6589 O O . LYS B 1 418 ? 15.212 40.146 4.957 1.00 76.88 874 LYS B O 1
ATOM 6595 N N . LEU B 1 419 ? 15.325 41.132 2.935 1.00 70.33 875 LEU B N 1
ATOM 6596 C CA . LEU B 1 419 ? 16.507 40.368 2.550 1.00 81.88 875 LEU B CA 1
ATOM 6597 C C . LEU B 1 419 ? 17.735 40.825 3.329 1.00 77.76 875 LEU B C 1
ATOM 6598 O O . LEU B 1 419 ? 18.580 40.005 3.704 1.00 72.07 875 LEU B O 1
ATOM 6603 N N . ILE B 1 420 ? 17.848 42.131 3.584 1.00 80.41 876 ILE B N 1
ATOM 6604 C CA . ILE B 1 420 ? 18.984 42.643 4.344 1.00 75.81 876 ILE B CA 1
ATOM 6605 C C . ILE B 1 420 ? 18.847 42.283 5.818 1.00 77.60 876 ILE B C 1
ATOM 6606 O O . ILE B 1 420 ? 19.840 41.985 6.493 1.00 80.04 876 ILE B O 1
ATOM 6611 N N . ILE B 1 421 ? 17.619 42.304 6.339 1.00 83.16 877 ILE B N 1
ATOM 6612 C CA . ILE B 1 421 ? 17.399 42.002 7.750 1.00 83.84 877 ILE B CA 1
ATOM 6613 C C . ILE B 1 421 ? 17.753 40.550 8.050 1.00 86.34 877 ILE B C 1
ATOM 6614 O O . ILE B 1 421 ? 18.322 40.241 9.104 1.00 88.62 877 ILE B O 1
ATOM 6619 N N . TYR B 1 422 ? 17.437 39.638 7.128 1.00 81.49 878 TYR B N 1
ATOM 6620 C CA . TYR B 1 422 ? 17.744 38.222 7.289 1.00 86.12 878 TYR B CA 1
ATOM 6621 C C . TYR B 1 422 ? 19.086 37.836 6.678 1.00 83.17 878 TYR B C 1
ATOM 6622 O O . TYR B 1 422 ? 19.278 36.669 6.308 1.00 78.81 878 TYR B O 1
ATOM 6631 N N . ASP B 1 423 ? 20.019 38.785 6.593 1.00 86.73 879 ASP B N 1
ATOM 6632 C CA . ASP B 1 423 ? 21.367 38.600 6.043 1.00 85.67 879 ASP B CA 1
ATOM 6633 C C . ASP B 1 423 ? 21.370 37.669 4.830 1.00 86.04 879 ASP B C 1
ATOM 6634 O O . ASP B 1 423 ? 22.056 36.647 4.788 1.00 85.03 879 ASP B O 1
ATOM 6639 N N . ILE B 1 424 ? 20.582 38.048 3.831 1.00 86.50 880 ILE B N 1
ATOM 6640 C CA . ILE B 1 424 ? 20.550 37.355 2.547 1.00 76.80 880 ILE B CA 1
ATOM 6641 C C . ILE B 1 424 ? 21.367 38.098 1.498 1.00 71.84 880 ILE B C 1
ATOM 6642 O O . ILE B 1 424 ? 22.160 37.495 0.775 1.00 80.52 880 ILE B O 1
ATOM 6647 N N . VAL B 1 425 ? 21.189 39.412 1.409 1.00 76.19 881 VAL B N 1
ATOM 6648 C CA . VAL B 1 425 ? 21.993 40.260 0.540 1.00 80.43 881 VAL B CA 1
ATOM 6649 C C . VAL B 1 425 ? 22.881 41.135 1.414 1.00 90.96 881 VAL B C 1
ATOM 6650 O O . VAL B 1 425 ? 22.544 41.451 2.561 1.00 86.62 881 VAL B O 1
ATOM 6654 N N . ASP B 1 426 ? 24.031 41.521 0.866 1.00 93.61 882 ASP B N 1
ATOM 6655 C CA . ASP B 1 426 ? 25.011 42.273 1.636 1.00 97.98 882 ASP B CA 1
ATOM 6656 C C . ASP B 1 426 ? 24.496 43.673 1.948 1.00 100.18 882 ASP B C 1
ATOM 6657 O O . ASP B 1 426 ? 23.842 44.313 1.121 1.00 101.45 882 ASP B O 1
ATOM 6662 N N . MET B 1 427 ? 24.794 44.149 3.158 1.00 99.88 883 MET B N 1
ATOM 6663 C CA . MET B 1 427 ? 24.331 45.471 3.564 1.00 103.45 883 MET B CA 1
ATOM 6664 C C . MET B 1 427 ? 25.280 46.568 3.098 1.00 105.41 883 MET B C 1
ATOM 6665 O O . MET B 1 427 ? 24.835 47.669 2.751 1.00 106.04 883 MET B O 1
ATOM 6670 N N . HIS B 1 428 ? 26.586 46.288 3.083 1.00 104.92 884 HIS B N 1
ATOM 6671 C CA . HIS B 1 428 ? 27.545 47.264 2.576 1.00 110.03 884 HIS B CA 1
ATOM 6672 C C . HIS B 1 428 ? 27.322 47.530 1.092 1.00 107.79 884 HIS B C 1
ATOM 6673 O O . HIS B 1 428 ? 27.513 48.657 0.620 1.00 106.31 884 HIS B O 1
ATOM 6680 N N . ALA B 1 429 ? 26.923 46.503 0.339 1.00 103.25 885 ALA B N 1
ATOM 6681 C CA . ALA B 1 429 ? 26.568 46.716 -1.059 1.00 100.48 885 ALA B CA 1
ATOM 6682 C C . ALA B 1 429 ? 25.307 47.560 -1.188 1.00 103.76 885 ALA B C 1
ATOM 6683 O O . ALA B 1 429 ? 25.155 48.299 -2.167 1.00 99.44 885 ALA B O 1
ATOM 6685 N N . ALA B 1 430 ? 24.402 47.473 -0.210 1.00 105.26 886 ALA B N 1
ATOM 6686 C CA . ALA B 1 430 ? 23.156 48.231 -0.211 1.00 106.66 886 ALA B CA 1
ATOM 6687 C C . ALA B 1 430 ? 23.300 49.603 0.437 1.00 107.22 886 ALA B C 1
ATOM 6688 O O . ALA B 1 430 ? 22.316 50.145 0.958 1.00 103.62 886 ALA B O 1
ATOM 6690 N N . ALA B 1 431 ? 24.501 50.184 0.411 1.00 110.03 887 ALA B N 1
ATOM 6691 C CA . ALA B 1 431 ? 24.729 51.465 1.067 1.00 108.17 887 ALA B CA 1
ATOM 6692 C C . ALA B 1 431 ? 24.043 52.622 0.354 1.00 110.51 887 ALA B C 1
ATOM 6693 O O . ALA B 1 431 ? 23.872 53.688 0.955 1.00 112.91 887 ALA B O 1
ATOM 6695 N N . ASP B 1 432 ? 23.645 52.439 -0.904 1.00 107.77 888 ASP B N 1
ATOM 6696 C CA . ASP B 1 432 ? 23.066 53.528 -1.679 1.00 107.81 888 ASP B CA 1
ATOM 6697 C C . ASP B 1 432 ? 21.577 53.725 -1.423 1.00 109.81 888 ASP B C 1
ATOM 6698 O O . ASP B 1 432 ? 21.015 54.717 -1.899 1.00 104.75 888 ASP B O 1
ATOM 6703 N N . ILE B 1 433 ? 20.924 52.818 -0.690 1.00 106.55 889 ILE B N 1
ATOM 6704 C CA . ILE B 1 433 ? 19.555 53.082 -0.257 1.00 102.59 889 ILE B CA 1
ATOM 6705 C C . ILE B 1 433 ? 19.529 53.969 0.980 1.00 102.67 889 ILE B C 1
ATOM 6706 O O . ILE B 1 433 ? 18.516 54.631 1.242 1.00 96.93 889 ILE B O 1
ATOM 6711 N N . PHE B 1 434 ? 20.618 54.002 1.749 1.00 108.22 890 PHE B N 1
ATOM 6712 C CA . PHE B 1 434 ? 20.678 54.814 2.956 1.00 101.67 890 PHE B CA 1
ATOM 6713 C C . PHE B 1 434 ? 21.244 56.205 2.711 1.00 103.20 890 PHE B C 1
ATOM 6714 O O . PHE B 1 434 ? 21.117 57.073 3.583 1.00 101.16 890 PHE B O 1
ATOM 6722 N N . LYS B 1 435 ? 21.871 56.435 1.554 1.00 109.56 891 LYS B N 1
ATOM 6723 C CA . LYS B 1 435 ? 22.368 57.770 1.237 1.00 110.79 891 LYS B CA 1
ATOM 6724 C C . LYS B 1 435 ? 21.226 58.775 1.157 1.00 113.75 891 LYS B C 1
ATOM 6725 O O . LYS B 1 435 ? 21.368 59.927 1.585 1.00 118.24 891 LYS B O 1
ATOM 6731 N N . HIS B 1 436 ? 20.086 58.354 0.621 1.00 111.33 892 HIS B N 1
ATOM 6732 C CA . HIS B 1 436 ? 18.883 59.180 0.589 1.00 110.55 892 HIS B CA 1
ATOM 6733 C C . HIS B 1 436 ? 17.883 58.684 1.631 1.00 108.47 892 HIS B C 1
ATOM 6734 O O . HIS B 1 436 ? 16.777 58.235 1.320 1.00 112.93 892 HIS B O 1
ATOM 6741 N N . TYR B 1 437 ? 18.295 58.772 2.896 1.00 101.34 893 TYR B N 1
ATOM 6742 C CA . TYR B 1 437 ? 17.475 58.343 4.025 1.00 98.10 893 TYR B CA 1
ATOM 6743 C C . TYR B 1 437 ? 16.682 59.488 4.643 1.00 101.48 893 TYR B C 1
ATOM 6744 O O . TYR B 1 437 ? 15.456 59.397 4.767 1.00 102.32 893 TYR B O 1
ATOM 6753 N N . MET B 1 438 ? 17.358 60.568 5.044 1.00 95.68 894 MET B N 1
ATOM 6754 C CA . MET B 1 438 ? 16.643 61.722 5.578 1.00 94.04 894 MET B CA 1
ATOM 6755 C C . MET B 1 438 ? 15.805 62.408 4.507 1.00 99.04 894 MET B C 1
ATOM 6756 O O . MET B 1 438 ? 14.796 63.046 4.827 1.00 97.57 894 MET B O 1
ATOM 6761 N N . LYS B 1 439 ? 16.204 62.285 3.239 1.00 100.03 895 LYS B N 1
ATOM 6762 C CA . LYS B 1 439 ? 15.439 62.873 2.147 1.00 97.38 895 LYS B CA 1
ATOM 6763 C C . LYS B 1 439 ? 14.113 62.156 1.924 1.00 97.83 895 LYS B C 1
ATOM 6764 O O . LYS B 1 439 ? 13.174 62.764 1.397 1.00 101.65 895 LYS B O 1
ATOM 6770 N N . TYR B 1 440 ? 14.008 60.890 2.321 1.00 94.48 896 TYR B N 1
ATOM 6771 C CA . TYR B 1 440 ? 12.793 60.103 2.151 1.00 94.97 896 TYR B CA 1
ATOM 6772 C C . TYR B 1 440 ? 12.302 59.541 3.480 1.00 88.25 896 TYR B C 1
ATOM 6773 O O . TYR B 1 440 ? 11.822 58.407 3.552 1.00 88.26 896 TYR B O 1
ATOM 6782 N N . TYR B 1 441 ? 12.413 60.324 4.556 1.00 89.04 897 TYR B N 1
ATOM 6783 C CA . TYR B 1 441 ? 11.918 59.846 5.841 1.00 89.47 897 TYR B CA 1
ATOM 6784 C C . TYR B 1 441 ? 10.397 59.895 5.919 1.00 81.87 897 TYR B C 1
ATOM 6785 O O . TYR B 1 441 ? 9.791 59.080 6.625 1.00 81.25 897 TYR B O 1
ATOM 6794 N N . ASN B 1 442 ? 9.765 60.834 5.212 1.00 86.28 898 ASN B N 1
ATOM 6795 C CA . ASN B 1 442 ? 8.308 60.903 5.226 1.00 84.33 898 ASN B CA 1
ATOM 6796 C C . ASN B 1 442 ? 7.679 59.705 4.528 1.00 85.06 898 ASN B C 1
ATOM 6797 O O . ASN B 1 442 ? 6.589 59.267 4.916 1.00 89.99 898 ASN B O 1
ATOM 6802 N N . ASP B 1 443 ? 8.343 59.158 3.511 1.00 80.03 899 ASP B N 1
ATOM 6803 C CA . ASP B 1 443 ? 7.803 58.047 2.738 1.00 81.73 899 ASP B CA 1
ATOM 6804 C C . ASP B 1 443 ? 8.360 56.697 3.174 1.00 79.35 899 ASP B C 1
ATOM 6805 O O . ASP B 1 443 ? 7.598 55.744 3.356 1.00 73.53 899 ASP B O 1
ATOM 6810 N N . TYR B 1 444 ? 9.678 56.596 3.347 1.00 79.83 900 TYR B N 1
ATOM 6811 C CA . TYR B 1 444 ? 10.326 55.325 3.649 1.00 82.04 900 TYR B CA 1
ATOM 6812 C C . TYR B 1 444 ? 11.057 55.334 4.985 1.00 82.28 900 TYR B C 1
ATOM 6813 O O . TYR B 1 444 ? 11.837 54.413 5.255 1.00 85.02 900 TYR B O 1
ATOM 6822 N N . GLY B 1 445 ? 10.824 56.341 5.829 1.00 81.40 901 GLY B N 1
ATOM 6823 C CA . GLY B 1 445 ? 11.594 56.459 7.058 1.00 78.91 901 GLY B CA 1
ATOM 6824 C C . GLY B 1 445 ? 11.407 55.278 7.991 1.00 80.00 901 GLY B C 1
ATOM 6825 O O . GLY B 1 445 ? 12.374 54.745 8.538 1.00 80.37 901 GLY B O 1
ATOM 6826 N N . ASP B 1 446 ? 10.156 54.853 8.185 1.00 81.07 902 ASP B N 1
ATOM 6827 C CA . ASP B 1 446 ? 9.893 53.725 9.073 1.00 83.15 902 ASP B CA 1
ATOM 6828 C C . ASP B 1 446 ? 10.492 52.431 8.536 1.00 85.98 902 ASP B C 1
ATOM 6829 O O . ASP B 1 446 ? 10.818 51.530 9.318 1.00 89.21 902 ASP B O 1
ATOM 6834 N N . ILE B 1 447 ? 10.650 52.321 7.218 1.00 82.66 903 ILE B N 1
ATOM 6835 C CA . ILE B 1 447 ? 11.208 51.108 6.631 1.00 80.19 903 ILE B CA 1
ATOM 6836 C C . ILE B 1 447 ? 12.730 51.130 6.689 1.00 78.88 903 ILE B C 1
ATOM 6837 O O . ILE B 1 447 ? 13.365 50.150 7.096 1.00 78.47 903 ILE B O 1
ATOM 6842 N N . ILE B 1 448 ? 13.339 52.248 6.286 1.00 81.25 904 ILE B N 1
ATOM 6843 C CA . ILE B 1 448 ? 14.796 52.321 6.242 1.00 76.65 904 ILE B CA 1
ATOM 6844 C C . ILE B 1 448 ? 15.380 52.301 7.649 1.00 80.04 904 ILE B C 1
ATOM 6845 O O . ILE B 1 448 ? 16.427 51.688 7.890 1.00 81.08 904 ILE B O 1
ATOM 6850 N N . LYS B 1 449 ? 14.716 52.963 8.602 1.00 82.02 905 LYS B N 1
ATOM 6851 C CA . LYS B 1 449 ? 15.233 52.992 9.967 1.00 86.63 905 LYS B CA 1
ATOM 6852 C C . LYS B 1 449 ? 15.212 51.605 10.599 1.00 87.39 905 LYS B C 1
ATOM 6853 O O . LYS B 1 449 ? 16.162 51.218 11.289 1.00 87.00 905 LYS B O 1
ATOM 6859 N N . GLU B 1 450 ? 14.140 50.841 10.374 1.00 85.18 906 GLU B N 1
ATOM 6860 C CA . GLU B 1 450 ? 14.080 49.491 10.924 1.00 91.62 906 GLU B CA 1
ATOM 6861 C C . GLU B 1 450 ? 15.089 48.569 10.250 1.00 89.38 906 GLU B C 1
ATOM 6862 O O . GLU B 1 450 ? 15.611 47.650 10.891 1.00 91.07 906 GLU B O 1
ATOM 6868 N N . THR B 1 451 ? 15.381 48.797 8.967 1.00 80.86 907 THR B N 1
ATOM 6869 C CA . THR B 1 451 ? 16.434 48.032 8.308 1.00 90.99 907 THR B CA 1
ATOM 6870 C C . THR B 1 451 ? 17.802 48.356 8.896 1.00 99.03 907 THR B C 1
ATOM 6871 O O . THR B 1 451 ? 18.674 47.481 8.960 1.00 95.62 907 THR B O 1
ATOM 6875 N N . LEU B 1 452 ? 18.004 49.599 9.336 1.00 93.94 908 LEU B N 1
ATOM 6876 C CA . LEU B 1 452 ? 19.243 50.003 9.986 1.00 94.19 908 LEU B CA 1
ATOM 6877 C C . LEU B 1 452 ? 19.272 49.672 11.471 1.00 96.66 908 LEU B C 1
ATOM 6878 O O . LEU B 1 452 ? 20.320 49.838 12.104 1.00 98.42 908 LEU B O 1
ATOM 6883 N N . SER B 1 453 ? 18.156 49.213 12.043 1.00 86.19 909 SER B N 1
ATOM 6884 C CA . SER B 1 453 ? 18.068 48.980 13.477 1.00 94.36 909 SER B CA 1
ATOM 6885 C C . SER B 1 453 ? 18.003 47.511 13.867 1.00 99.00 909 SER B C 1
ATOM 6886 O O . SER B 1 453 ? 18.367 47.178 14.999 1.00 101.76 909 SER B O 1
ATOM 6889 N N . LYS B 1 454 ? 17.553 46.630 12.973 1.00 100.71 910 LYS B N 1
ATOM 6890 C CA . LYS B 1 454 ? 17.423 45.211 13.277 1.00 102.48 910 LYS B CA 1
ATOM 6891 C C . LYS B 1 454 ? 18.556 44.380 12.685 1.00 103.48 910 LYS B C 1
ATOM 6892 O O . LYS B 1 454 ? 18.440 43.152 12.608 1.00 101.70 910 LYS B O 1
ATOM 6898 N N . THR B 1 455 ? 19.644 45.019 12.268 1.00 108.48 911 THR B N 1
ATOM 6899 C CA . THR B 1 455 ? 20.769 44.301 11.682 1.00 109.98 911 THR B CA 1
ATOM 6900 C C . THR B 1 455 ? 21.968 44.303 12.625 1.00 104.05 911 THR B C 1
ATOM 6901 O O . THR B 1 455 ? 21.811 44.327 13.846 1.00 102.92 911 THR B O 1
#

GO terms:
  GO:0000785 chromatin (C, IDA)
  GO:0008278 cohesin complex (C, IDA)
  GO:0005515 protein binding (F, IPI)
  GO:0005634 nucleus (C, TAS)
  GO:0000775 chromosome, centromeric region (C, TAS)
  GO:0005654 nucleoplasm (C, TAS)
  GO:0005694 chromosome (C, TAS)
  GO:0005829 cytosol (C, TAS)
  GO:0005654 nucleoplasm (C, IDA)
  GO:0016604 nuclear body (C, IDA)
  GO:0097431 mitotic spindle pole (C, IDA)
  GO:0016363 nuclear matrix (C, IDA)
  GO:0090307 mitotic spindle assembly (P, IMP)

Nearest PDB structures (foldseek):
  6r7o-assembly2_B  TM=1.002E+00  e=7.798E-51  Homo sapiens
  6rrk-assembly2_A  TM=9.757E-01  e=1.443E-43  Homo sapiens
  6r7o-assembly1_A  TM=9.335E-01  e=4.249E-43  Homo sapiens
  5qsr-assembly1_A  TM=9.406E-01  e=1.769E-42  Homo sapiens
  5qsz-assembly1_A  TM=9.404E-01  e=3.542E-42  Homo sapiens

Sequence (863 aa):
SPNGNLIRMLVLFFLESELHEHAAYLVDSLWESSQELLKDWECMTELLLEEPVQGEEAMSDRQESALIELMVCTIRQAAEAHPPVGRGRVLTAKERKTQIDDRNKLTEHFIITLPMLLSKYSADAEKVANLLQIPQYFDLEIYSTGRMEKHLDALLKQIKFVVEKHVESDVLEACSKTYSILCSEEYTIQNRVDIARSQLIDEFVDRFNHSVEDLLQADDDDIYNVLSTLKRLTSFHNAHDLTKWDLFGNCYRLLKTGIEHGAMPEQIVVQALQCSHYSILWQLVKITDGSPSKEDLLVLRKTVKSFLAVCQQCLSNVNTPVKEQAFMLLCDLLMIFSHQLMTGGREGLQPLVFNPDTGLQSELLSFVMDHVFIDQEANKIEALHKRRNLLAAFSKLIIYDIVDMHAAADIFKHYMKYYNDYGDIIKETLSKTSPNGNLIRMLVLFFLESELHEHAAYLVDSLWESSQELLKDWECMTELLLEAMSDRQESALIELMVCTIRQAAEAHPPVGRGKRVLTAKERKTQIDDRNKLTEHFIITLPMLLSKYSADAEKVANLLQIPQYFDLEIYSTGRMEKHLDALLKQIKFVVEKHVESDVLEACSKTYSILCSYTIQNRVDIARSQLIDEFVDRFNHSVEDLLQEGEEADDDDIYNVLSTLKRLTSFHNAHDLTKWDLFGNCYRLLKTGIEHGAMPEQIVVQALQCSHYSILWQLVKITDGSPSKEDLLVLRKTVKSFLAVCQQCLSNVNTPVKEQAFMLLCDLLMIFSHQLMTGGREGLQPLVFNPDTGLQSELLSFVMDHVFIDEDEANKIEALHKRRNLLAAFSKLIIYDIVDMHAAADIFKHYMKYYNDYGDIIKETLSKT

Foldseek 3Di:
DVLLVVLLVVLVCVPVDPPDPALLVVCQVCCVPCVVSLLPVVSLLCLQQPDDDPPDDHDDPSSSLSSLLNNLSSLCCLQQVFRDPPPGHDDDPVSVVSSVVSLVVLQVVCLQRLLVNCVVCLQPQSSLLSSLSRCLSHPLVCCVVVVVVVSVVSVLVSLLVSLVNDLDLSSLLSSLVSLVSQLPDDVVSNVVSVVSVVVSLVVLLVQQVVLLCQVVCPDPVSLCSNLRSLSNLLSNLQSDQPVVRVLLVSLLVLLVVCLPPVPRDLSSVLSSLSSLLSNLVSLVVVPVVDPDDPCSLVVSLVSVVSSLVSLLSQCPRPDVSSVLSSLLSNLVQLVCQACVVCPDVNVVNVSSHDQDDQSSLVSSLVCCLDQLDHDAVVVVVVSPVSSVSSVVSVVVCLVVVSHPVVVNVVVVCVSCVCCVPCVVVVVVVVVVD/DVLLVVLLVVLVVQVVVPCVVCLLVSCQVCCVPCVVSLLPVVSLLCNQQPPDDPVSSLSSLLNNLSSLVCLQVVQRDPPDDHDDDDPVSVVSSVVSQAVLQVVCLQRLLVNCVVCLVPQSSQLSSLSNLVSHPLCCVPVVVVVVSVVSVLVSLLVNLVPDQPLSSLLSSLVSLCSQLVPPSNVVSVVSVVVSVVVLLVQLVVLLVVDVVCVPVDDVVSLCSNLSSLSNLLSNLQRDQPLVRPLLVSLLVLLVSCLVPVPRDDSSVLSSLSSLLSNLVSLVCVPVVDPDDPVSLVVSLVSLVSSLVSLLSQCPRPDVSSVLSSLLSNLVQLVCQACVVCPPPRVVNVSSHDQDDPVSLLSSLVCLCVQQDDDVVVCVVVVSLVSNLSSLLSVLVCLLVVRHDVVSNVVVCVCAVVCCVRCVVPVVVSVVND

Radius of gyration: 36.68 Å; Cα contacts (8 Å, |Δi|>4): 860; chains: 2; bounding box: 115×100×74 Å

InterPro domains:
  IPR013721 STAG [PF08514] (161-268)
  IPR016024 Armadillo-type fold [SSF48371] (177-805)
  IPR020839 Stromalin conservative domain [PF21581] (301-375)
  IPR020839 Stromalin conservative domain [PS51425] (296-381)
  IPR039662 Cohesin subunit Scc3/SA [PTHR11199] (12-1130)
  IPR056396 Cohesin subunit SCC3/SA, HEAT-repeats domain [PF24571] (483-747)

Solvent-accessible surface area: 44116 Å² total; per-residue (Å²): 101,114,50,5,100,100,4,49,104,23,2,67,114,21,47,138,44,101,147,58,146,88,2,28,55,9,2,27,67,57,29,170,93,27,49,136,33,4,10,30,0,93,6,5,3,84,38,0,39,108,144,69,95,173,94,75,120,56,25,55,93,127,38,29,25,0,1,0,61,9,0,17,21,1,0,32,7,3,2,62,28,90,52,11,146,61,129,104,154,142,65,80,92,163,83,117,124,38,10,87,66,11,93,66,86,0,0,74,33,0,1,69,13,0,8,96,0,0,60,92,15,6,90,39,24,71,3,0,14,47,0,6,63,0,0,84,33,18,62,10,104,11,1,40,102,42,76,24,51,143,31,0,62,34,1,12,119,22,0,50,71,0,1,61,123,8,44,78,81,96,1,1,78,4,0,3,103,0,1,44,43,0,32,79,98,58,46,60,3,46,48,88,0,36,103,28,43,40,90,2,4,62,66,4,8,79,118,0,49,123,10,0,88,88,19,50,123,118,79,117,93,31,52,126,57,0,28,4,2,0,44,8,1,6,27,2,0,85,43,13,56,0,31,163,30,112,3,28,26,18,0,59,89,0,2,64,44,10,46,120,143,59,88,22,38,55,64,0,5,18,34,0,0,37,0,0,7,40,5,0,50,62,47,16,70,100,18,47,107,34,55,46,62,132,127,65,13,83,83,3,80,145,21,0,41,20,0,15,46,0,0,44,75,5,17,82,31,135,45,64,47,0,31,30,32,0,0,55,8,0,3,50,0,1,30,40,0,10,115,95,8,50,76,76,68,77,116,48,12,112,26,0,16,25,107,13,93,115,40,10,36,59,62,0,15,47,9,2,63,92,38,14,43,80,146,200,137,62,114,138,89,110,29,77,109,79,47,150,93,5,45,48,15,1,33,105,0,22,127,148,84,21,1,64,80,127,32,0,51,96,31,60,56,96,80,89,94,176,161,98,77,116,10,100,97,96,164,93,72,124,88,174,134,124,98,29,16,119,80,0,84,128,17,1,74,132,5,10,112,57,133,94,80,162,71,3,30,69,21,1,15,59,55,29,142,93,34,51,142,33,1,25,30,1,94,14,4,3,84,32,1,25,160,140,36,51,96,121,38,29,24,2,2,1,54,3,0,13,21,0,0,32,8,3,0,59,24,82,46,8,147,61,85,111,233,138,138,54,74,93,143,53,149,108,40,27,89,62,13,86,48,87,0,0,85,25,0,1,62,12,0,8,53,0,0,56,107,14,16,84,42,29,92,4,0,15,32,0,7,68,0,0,85,26,17,43,10,92,19,1,21,101,42,197,27,41,75,54,0,51,38,1,10,45,24,0,46,105,0,0,57,108,19,44,80,51,80,0,0,83,3,0,3,114,1,2,48,58,1,15,70,121,111,5,80,81,42,0,38,56,25,61,48,101,0,0,60,48,1,10,77,89,0,50,120,11,0,86,86,12,40,156,27,56,154,88,24,79,120,101,28,54,107,68,0,38,4,9,0,28,10,0,6,25,0,0,85,39,3,57,3,33,155,28,111,2,28,26,18,0,78,96,1,3,90,35,6,61,110,122,61,59,24,38,58,71,1,6,16,22,0,0,35,0,1,8,43,6,0,47,62,44,17,62,120,12,41,113,40,117,39,58,130,124,68,7,93,85,3,90,149,23,0,114,32,0,20,52,5,0,49,96,4,14,85,32,132,47,56,61,0,40,27,36,0,0,65,8,0,4,58,0,2,23,47,0,4,92,88,26,30,100,76,66,69,118,54,3,104,23,0,17,26,107,18,87,112,44,10,32,66,58,0,30,61,12,0,44,104,36,1,24,86,184,120,83,134,66,84,119,94,110,29,36,110,88,55,58,94,5,1,47,20,1,6,98,0,2,54,93,125,24,6,76,56,156,57,0,49,86,1,36,160,81,46,168,149,27,103,153,45,4,0,83,24,2,98,88,2,79,69,120,100

Secondary structure (DSSP, 8-state):
-HHHHHHHHHHHHHHH-SS-SSHHHHHHHHHHHHHHHHT-HHHHHHHHHSPPPTT-PPPPHHHHHHHHHHHHHHHHHHHH-S--TT---PPPHHHHHHHHHHHHHHHHHHHHHHHHHHHHTTT-HHHHHHHTTSGGG--TTHHHHTT-HHHHHHHHHHHHHHHHH---HHHHHHHHHHHHHHTSS-HHHHHHHHHHHHHHHHHHHHHHHHHHHHHH---HHHHHHHHHHHHHHHHHTTTS--TTS-HHHHHHHHHHHHHHT--S-HHHHHHHHHHHHHHHHHHHHHHHHS---HHHHHHHHHHHHHHHHHHHHHTT-SSHHHHHHHHHHHHHHHHHTSGGGG-SS-GGGGGG-----HHHHHHHHHHHHHHTS----HHHHHHHHHHHHHHHHHHHHHHTTSS-HHHHHHHHHHHTHHHHHHHHHHHHHHHT-/-THHHHHHHHHHHHHTTT-GGGHHHHHHHTHHHHHHHHT-HHHHHHHHH----HHHHHHHHHHHHHHHHHHHH-S--TT----PPPHHHHHHHHHHHHHHHHHHHHHHHHHHHHTTT-HHHHHHHTTSGGGS-TTHHHHTT-HHHHHHHHHHHHHHHHH---HHHHHHHHHHHHHHT--TTHHHHHHHHHHHHHHHHHHHHHHHHHHHHSTTT--HHHHHHHHHHHHHHHHHHTTS--TTS-HHHHHHHHHHHHHHHS-S-HHHHHHHHHHHHHHHHHHHHHHHTS---HHHHHHHHHHHHHHHHHHHHHTT-SSHHHHHHHHHHHHHHHHHSSGGGTTTT-GGGGGG-----HHHHHHHHHHHHHHHS----TTHHHHHHHHHHHHHHHHHHHHHTTSS-TTGGGGGTTTSGGGHHHHHHHHHHHHH--